Protein AF-A0A6P8GUI3-F1 (afdb_monomer)

Secondary structure (DSSP, 8-state):
-HHHHHHHHHHHHHHHHHHHHHHHHHHTT-HHHHHHHHHHHHHHHHH-GGG-SGGGHHHHHHHHHHHHHHHHHTT-HHHHHHHHHHHHHHHHHHHHHH--SS-PPPHHHHHHHHHHHHHHHHHHHHHHTTHHHHSPP-S--------TTGGGGSPSP-SHHHHHHHHH-SSHHHHHHHHHHHH--TTS-TT-----SSHHHHHHHHHHHHHHHHHHTT-SS-SS----TTS-GGGTTEETT--HHHHHHTT---EEHHHHHHHHHHHHHTT-HHHHHHHHHHHHHHHTT--SHHHHHHHHHHHHHHHHHHHHHHHHHHHHTTSS------S--PPTT-----HHHHHHHHHHHHHHTS-GGGPPPPHHHHHHHHHHHHHHHHHHHHHHHHT-S-TTTSSTT-TTHHHHHHHHHHHHHHHHHTTGGGT-HHHHHHHHHHHHHHHHHHHHHHHHHTS--S-PPP----------------GGGS-HHHHHHHHHHHHHHHHHHHHHHHHHHS-TTTTTSS-HHHHHHHHHTT---PPP---TT----HHHHHHHHHHHHHHHHHHHHHHHHHHHH---THHHHHHHTT-HHHHHHHHHHHHHHHTTT-HHHHHHHHHHHHHHHHHHHHHHHHHHHHHHHHTS-----TT-SSPPPPEEEEE-SS-EEEEPPP-TTGGG-SEEEEEEEE--TT-----TT---SBT-S-EEESSS---EEEBSPPTT-EEEEEEEEE-TTSPBTTSS--PPPPPEESS----HHHHHHHHHHHHHHTT-HHHHHHHHHHHHHHHTPPPPP--SPPPP--PPPTT-SSSS---THHHHHT--

Structure (mmCIF, N/CA/C/O backbone):
data_AF-A0A6P8GUI3-F1
#
_entry.id   AF-A0A6P8GUI3-F1
#
loop_
_atom_site.group_PDB
_atom_site.id
_atom_site.type_symbol
_atom_site.label_atom_id
_atom_site.label_alt_id
_atom_site.label_comp_id
_atom_site.label_asym_id
_atom_site.label_entity_id
_atom_site.label_seq_id
_atom_site.pdbx_PDB_ins_code
_atom_site.Cartn_x
_atom_site.Cartn_y
_atom_site.Cartn_z
_atom_site.occupancy
_atom_site.B_iso_or_equiv
_atom_site.auth_seq_id
_atom_site.auth_comp_id
_atom_site.auth_asym_id
_atom_site.auth_atom_id
_atom_site.pdbx_PDB_model_num
ATOM 1 N N . MET A 1 1 ? -12.860 -18.719 -48.463 1.00 34.12 1 MET A N 1
ATOM 2 C CA . MET A 1 1 ? -12.443 -17.309 -48.632 1.00 34.12 1 MET A CA 1
ATOM 3 C C . MET A 1 1 ? -12.846 -16.399 -47.458 1.00 34.12 1 MET A C 1
ATOM 5 O O . MET A 1 1 ? -11.942 -15.751 -46.951 1.00 34.12 1 MET A O 1
ATOM 9 N N . PRO A 1 2 ? -14.092 -16.369 -46.932 1.00 29.84 2 PRO A N 1
ATOM 10 C CA . PRO A 1 2 ? -14.445 -15.429 -45.850 1.00 29.84 2 PRO A CA 1
ATOM 11 C C . PRO A 1 2 ? -13.884 -15.793 -44.457 1.00 29.84 2 PRO A C 1
ATOM 13 O O . PRO A 1 2 ? -13.547 -14.899 -43.693 1.00 29.84 2 PRO A O 1
ATOM 16 N N . VAL A 1 3 ? -13.691 -17.081 -44.136 1.00 29.86 3 VAL A N 1
ATOM 17 C CA . VAL A 1 3 ? -13.127 -17.521 -42.834 1.00 29.86 3 VAL A CA 1
ATOM 18 C C . VAL A 1 3 ? -11.638 -17.169 -42.692 1.00 29.86 3 VAL A C 1
ATOM 20 O O . VAL A 1 3 ? -11.190 -16.795 -41.615 1.00 29.86 3 VAL A O 1
ATOM 23 N N . ILE A 1 4 ? -10.882 -17.209 -43.794 1.00 37.00 4 ILE A N 1
ATOM 24 C CA . ILE A 1 4 ? -9.458 -16.843 -43.811 1.00 37.00 4 ILE A CA 1
ATOM 25 C C . ILE A 1 4 ? -9.300 -15.326 -43.624 1.00 37.00 4 ILE A C 1
ATOM 27 O O . ILE A 1 4 ? -8.465 -14.904 -42.833 1.00 37.00 4 ILE A O 1
ATOM 31 N N . LEU A 1 5 ? -10.154 -14.507 -44.257 1.00 33.72 5 LEU A N 1
ATOM 32 C CA . LEU A 1 5 ? -10.164 -13.057 -44.028 1.00 33.72 5 LEU A CA 1
ATOM 33 C C . LEU A 1 5 ? -10.534 -12.692 -42.579 1.00 33.72 5 LEU A C 1
ATOM 35 O O . LEU A 1 5 ? -9.898 -11.815 -42.004 1.00 33.72 5 LEU A O 1
ATOM 39 N N . ILE A 1 6 ? -11.510 -13.377 -41.968 1.00 36.88 6 ILE A N 1
ATOM 40 C CA . ILE A 1 6 ? -11.902 -13.126 -40.570 1.00 36.88 6 ILE A CA 1
ATOM 41 C C . ILE A 1 6 ? -10.754 -13.475 -39.608 1.00 36.88 6 ILE A C 1
ATOM 43 O O . ILE A 1 6 ? -10.451 -12.680 -38.722 1.00 36.88 6 ILE A O 1
ATOM 47 N N . CYS A 1 7 ? -10.049 -14.596 -39.811 1.00 38.72 7 CYS A N 1
ATOM 48 C CA . CYS A 1 7 ? -8.864 -14.934 -39.013 1.00 38.72 7 CYS A CA 1
ATOM 49 C C . CYS A 1 7 ? -7.713 -13.929 -39.207 1.00 38.72 7 CYS A C 1
ATOM 51 O O . CYS A 1 7 ? -7.094 -13.535 -38.224 1.00 38.72 7 CYS A O 1
ATOM 53 N N . ILE A 1 8 ? -7.455 -13.459 -40.433 1.00 43.19 8 ILE A N 1
ATOM 54 C CA . ILE A 1 8 ? -6.391 -12.475 -40.716 1.00 43.19 8 ILE A CA 1
ATOM 55 C C . ILE A 1 8 ? -6.656 -11.126 -40.029 1.00 43.19 8 ILE A C 1
ATOM 57 O O . ILE A 1 8 ? -5.706 -10.500 -39.573 1.00 43.19 8 ILE A O 1
ATOM 61 N N . PHE A 1 9 ? -7.915 -10.690 -39.903 1.00 44.66 9 PHE A N 1
ATOM 62 C CA . PHE A 1 9 ? -8.262 -9.457 -39.178 1.00 44.66 9 PHE A CA 1
ATOM 63 C C . PHE A 1 9 ? -8.326 -9.641 -37.654 1.00 44.66 9 PHE A C 1
ATOM 65 O O . PHE A 1 9 ? -7.971 -8.726 -36.912 1.00 44.66 9 PHE A O 1
ATOM 72 N N . CYS A 1 10 ? -8.744 -10.814 -37.169 1.00 50.56 10 CYS A N 1
ATOM 73 C CA . CYS A 1 10 ? -8.847 -11.078 -35.731 1.00 50.56 10 CYS A CA 1
ATOM 74 C C . CYS A 1 10 ? -7.489 -11.343 -35.069 1.00 50.56 10 CYS A C 1
ATOM 76 O O . CYS A 1 10 ? -7.341 -11.066 -33.884 1.00 50.56 10 CYS A O 1
ATOM 78 N N . LEU A 1 11 ? -6.497 -11.870 -35.797 1.00 58.78 11 LEU A N 1
ATOM 79 C CA . LEU A 1 11 ? -5.192 -12.234 -35.230 1.00 58.78 11 LEU A CA 1
ATOM 80 C C . LEU A 1 11 ? -4.348 -11.024 -34.773 1.00 58.78 11 LEU A C 1
ATOM 82 O O . LEU A 1 11 ? -3.866 -11.061 -33.642 1.00 58.78 11 LEU A O 1
ATOM 86 N N . PRO A 1 12 ? -4.194 -9.931 -35.553 1.00 59.84 12 PRO A N 1
ATOM 87 C CA . PRO A 1 12 ? -3.512 -8.722 -35.088 1.00 59.84 12 PRO A CA 1
ATOM 88 C C . PRO A 1 12 ? -4.218 -8.097 -33.883 1.00 59.84 12 PRO A C 1
ATOM 90 O O . PRO A 1 12 ? -3.569 -7.790 -32.885 1.00 59.84 12 PRO A O 1
ATOM 93 N N . LEU A 1 13 ? -5.552 -7.995 -33.936 1.00 63.50 13 LEU A N 1
ATOM 94 C CA . LEU A 1 13 ? -6.360 -7.449 -32.843 1.00 63.50 13 LEU A CA 1
ATOM 95 C C . LEU A 1 13 ? -6.256 -8.317 -31.578 1.00 63.50 13 LEU A C 1
ATOM 97 O O . LEU A 1 13 ? -6.053 -7.806 -30.484 1.00 63.50 13 LEU A O 1
ATOM 101 N N . GLY A 1 14 ? -6.310 -9.641 -31.734 1.00 69.62 14 GLY A N 1
ATOM 102 C CA . GLY A 1 14 ? -6.115 -10.603 -30.651 1.00 69.62 14 GLY A CA 1
ATOM 103 C C . GLY A 1 14 ? -4.716 -10.527 -30.040 1.00 69.62 14 GLY A C 1
ATOM 104 O O . GLY A 1 14 ? -4.586 -10.583 -28.822 1.00 69.62 14 GLY A O 1
ATOM 105 N N . SER A 1 15 ? -3.674 -10.332 -30.857 1.00 76.50 15 SER A N 1
ATOM 106 C CA . SER A 1 15 ? -2.302 -10.163 -30.361 1.00 76.50 15 SER A CA 1
ATOM 107 C C . SER A 1 15 ? -2.114 -8.878 -29.547 1.00 76.50 15 SER A C 1
ATOM 109 O O . SER A 1 15 ? -1.335 -8.890 -28.599 1.00 76.50 15 SER A O 1
ATOM 111 N N . LEU A 1 16 ? -2.857 -7.807 -29.862 1.00 78.69 16 LEU A N 1
ATOM 112 C CA . LEU A 1 16 ? -2.872 -6.566 -29.077 1.00 78.69 16 LEU A CA 1
ATOM 113 C C . LEU A 1 16 ? -3.494 -6.798 -27.698 1.00 78.69 16 LEU A C 1
ATOM 115 O O . LEU A 1 16 ? -2.853 -6.508 -26.696 1.00 78.69 16 LEU A O 1
ATOM 119 N N . TYR A 1 17 ? -4.674 -7.425 -27.630 1.00 77.31 17 TYR A N 1
ATOM 120 C CA . TYR A 1 17 ? -5.304 -7.749 -26.343 1.00 77.31 17 TYR A CA 1
ATOM 121 C C . TYR A 1 17 ? -4.449 -8.688 -25.488 1.00 77.31 17 TYR A C 1
ATOM 123 O O . TYR A 1 17 ? -4.326 -8.484 -24.281 1.00 77.31 17 TYR A O 1
ATOM 131 N N . ILE A 1 18 ? -3.840 -9.706 -26.107 1.00 79.62 18 ILE A N 1
ATOM 132 C CA . ILE A 1 18 ? -2.907 -10.599 -25.412 1.00 79.62 18 ILE A CA 1
ATOM 133 C C . ILE A 1 18 ? -1.728 -9.794 -24.874 1.00 79.62 18 ILE A C 1
ATOM 135 O O . ILE A 1 18 ? -1.390 -9.939 -23.705 1.00 79.62 18 ILE A O 1
ATOM 139 N N . TYR A 1 19 ? -1.131 -8.923 -25.689 1.00 82.88 19 TYR A N 1
ATOM 140 C CA . TYR A 1 19 ? -0.026 -8.083 -25.250 1.00 82.88 19 TYR A CA 1
ATOM 141 C C . TYR A 1 19 ? -0.420 -7.143 -24.109 1.00 82.88 19 TYR A C 1
ATOM 143 O O . TYR A 1 19 ? 0.344 -7.041 -23.161 1.00 82.88 19 TYR A O 1
ATOM 151 N N . ASP A 1 20 ? -1.589 -6.507 -24.143 1.00 77.94 20 ASP A N 1
ATOM 152 C CA . ASP A 1 20 ? -2.027 -5.589 -23.084 1.00 77.94 20 ASP A CA 1
ATOM 153 C C . ASP A 1 20 ? -2.212 -6.314 -21.744 1.00 77.94 20 ASP A C 1
ATOM 155 O O . ASP A 1 20 ? -1.742 -5.849 -20.701 1.00 77.94 20 ASP A O 1
ATOM 159 N N . ILE A 1 21 ? -2.816 -7.506 -21.773 1.00 77.94 21 ILE A N 1
ATOM 160 C CA . ILE A 1 21 ? -2.949 -8.369 -20.592 1.00 77.94 21 ILE A CA 1
ATOM 161 C C . ILE A 1 21 ? -1.566 -8.832 -20.118 1.00 77.94 21 ILE A C 1
ATOM 163 O O . ILE A 1 21 ? -1.252 -8.744 -18.931 1.00 77.94 21 ILE A O 1
ATOM 167 N N . CYS A 1 22 ? -0.712 -9.298 -21.030 1.00 82.00 22 CYS A N 1
ATOM 168 C CA . CYS A 1 22 ? 0.643 -9.740 -20.711 1.00 82.00 22 CYS A CA 1
ATOM 169 C C . CYS A 1 22 ? 1.505 -8.602 -20.162 1.00 82.00 22 CYS A C 1
ATOM 171 O O . CYS A 1 22 ? 2.249 -8.821 -19.215 1.00 82.00 22 CYS A O 1
ATOM 173 N N . ARG A 1 23 ? 1.377 -7.384 -20.689 1.00 80.12 23 ARG A N 1
ATOM 174 C CA . ARG A 1 23 ? 2.069 -6.184 -20.212 1.00 80.12 23 ARG A CA 1
ATOM 175 C C . ARG A 1 23 ? 1.653 -5.858 -18.785 1.00 80.12 23 ARG A C 1
ATOM 177 O O . ARG A 1 23 ? 2.516 -5.567 -17.960 1.00 80.12 23 ARG A O 1
ATOM 184 N N . TYR A 1 24 ? 0.359 -5.957 -18.477 1.00 76.19 24 TYR A N 1
ATOM 185 C CA . TYR A 1 24 ? -0.118 -5.836 -17.104 1.00 76.19 24 TYR A CA 1
ATOM 186 C C . TYR A 1 24 ? 0.494 -6.925 -16.208 1.00 76.19 24 TYR A C 1
ATOM 188 O O . TYR A 1 24 ? 1.074 -6.612 -15.171 1.00 76.19 24 TYR A O 1
ATOM 196 N N . LEU A 1 25 ? 0.476 -8.193 -16.632 1.00 73.62 25 LEU A N 1
ATOM 197 C CA . LEU A 1 25 ? 1.086 -9.292 -15.871 1.00 73.62 25 LEU A CA 1
ATOM 198 C C . LEU A 1 25 ? 2.596 -9.101 -15.644 1.00 73.62 25 LEU A C 1
ATOM 200 O O . LEU A 1 25 ? 3.072 -9.346 -14.536 1.00 73.62 25 LEU A O 1
ATOM 204 N N . MET A 1 26 ? 3.333 -8.628 -16.652 1.00 75.50 26 MET A N 1
ATOM 205 C CA . MET A 1 26 ? 4.756 -8.288 -16.547 1.00 75.50 26 MET A CA 1
ATOM 206 C C . MET A 1 26 ? 4.983 -7.145 -15.551 1.00 75.50 26 MET A C 1
ATOM 208 O O . MET A 1 26 ? 5.875 -7.233 -14.713 1.00 75.50 26 MET A O 1
ATOM 212 N N . SER A 1 27 ? 4.130 -6.112 -15.565 1.00 70.06 27 SER A N 1
ATOM 213 C CA . SER A 1 27 ? 4.221 -4.993 -14.613 1.00 70.06 27 SER A CA 1
ATOM 214 C C . SER A 1 27 ? 3.974 -5.401 -13.155 1.00 70.06 27 SER A C 1
ATOM 216 O O . SER A 1 27 ? 4.507 -4.775 -12.248 1.00 70.06 27 SER A O 1
ATOM 218 N N . VAL A 1 28 ? 3.233 -6.491 -12.922 1.00 69.25 28 VAL A N 1
ATOM 219 C CA . VAL A 1 28 ? 2.967 -7.061 -11.585 1.00 69.25 28 VAL A CA 1
ATOM 220 C C . VAL A 1 28 ? 3.970 -8.187 -11.244 1.00 69.25 28 VAL A C 1
ATOM 222 O O . VAL A 1 28 ? 3.738 -9.001 -10.351 1.00 69.25 28 VAL A O 1
ATOM 225 N N . SER A 1 29 ? 5.090 -8.276 -11.972 1.00 71.56 29 SER A N 1
ATOM 226 C CA . SER A 1 29 ? 6.142 -9.292 -11.789 1.00 71.56 29 SER A CA 1
ATOM 227 C C . SER A 1 29 ? 5.662 -10.747 -11.949 1.00 71.56 29 SER A C 1
ATOM 229 O O . SER A 1 29 ? 6.259 -11.674 -11.401 1.00 71.56 29 SER A O 1
ATOM 231 N N . ARG A 1 30 ? 4.588 -10.986 -12.718 1.00 73.56 30 ARG A N 1
ATOM 232 C CA . ARG A 1 30 ? 4.050 -12.325 -13.048 1.00 73.56 30 ARG A CA 1
ATOM 233 C C . ARG A 1 30 ? 4.426 -12.767 -14.464 1.00 73.56 30 ARG A C 1
ATOM 235 O O . ARG A 1 30 ? 3.634 -13.376 -15.184 1.00 73.56 30 ARG A O 1
ATOM 242 N N . SER A 1 31 ? 5.654 -12.479 -14.869 1.00 78.31 31 SER A N 1
ATOM 243 C CA . SER A 1 31 ? 6.133 -12.643 -16.246 1.00 78.31 31 SER A CA 1
ATOM 244 C C . SER A 1 31 ? 6.213 -14.098 -16.711 1.00 78.31 31 SER A C 1
ATOM 246 O O . SER A 1 31 ? 6.094 -14.371 -17.903 1.00 78.31 31 SER A O 1
ATOM 248 N N . SER A 1 32 ? 6.318 -15.052 -15.780 1.00 79.38 32 SER A N 1
ATOM 249 C CA . SER A 1 32 ? 6.233 -16.487 -16.082 1.00 79.38 32 SER A CA 1
ATOM 250 C C . SER A 1 32 ? 4.872 -16.889 -16.656 1.00 79.38 32 SER A C 1
ATOM 252 O O . SER A 1 32 ? 4.817 -17.716 -17.559 1.00 79.38 32 SER A O 1
ATOM 254 N N . GLN A 1 33 ? 3.783 -16.268 -16.186 1.00 80.31 33 GLN A N 1
ATOM 255 C CA . GLN A 1 33 ? 2.430 -16.520 -16.689 1.00 80.31 33 GLN A CA 1
ATOM 256 C C . GLN A 1 33 ? 2.210 -15.867 -18.058 1.00 80.31 33 GLN A C 1
ATOM 258 O O . GLN A 1 33 ? 1.484 -16.408 -18.880 1.00 80.31 33 GLN A O 1
ATOM 263 N N . ALA A 1 34 ? 2.849 -14.723 -18.322 1.00 84.81 34 ALA A N 1
ATOM 264 C CA . ALA A 1 34 ? 2.735 -14.011 -19.596 1.00 84.81 34 ALA A CA 1
ATOM 265 C C . ALA A 1 34 ? 3.495 -14.697 -20.749 1.00 84.81 34 ALA A C 1
ATOM 267 O O . ALA A 1 34 ? 3.099 -14.571 -21.909 1.00 84.81 34 ALA A O 1
ATOM 268 N N . LEU A 1 35 ? 4.572 -15.425 -20.435 1.00 86.62 35 LEU A N 1
ATOM 269 C CA . LEU A 1 35 ? 5.514 -15.972 -21.411 1.00 86.62 35 LEU A CA 1
ATOM 270 C C . LEU A 1 35 ? 4.851 -16.885 -22.456 1.00 86.62 35 LEU A C 1
ATOM 272 O O . LEU A 1 35 ? 5.095 -16.719 -23.652 1.00 86.62 35 LEU A O 1
ATOM 276 N N . GLU A 1 36 ? 4.003 -17.824 -22.030 1.00 83.69 36 GLU A N 1
ATOM 277 C CA . GLU A 1 36 ? 3.350 -18.779 -22.939 1.00 83.69 36 GLU A CA 1
ATOM 278 C C . GLU A 1 36 ? 2.434 -18.076 -23.949 1.00 83.69 36 GLU A C 1
ATOM 280 O O . GLU A 1 36 ? 2.455 -18.389 -25.143 1.00 83.69 36 GLU A O 1
ATOM 285 N N . PHE A 1 37 ? 1.682 -17.071 -23.494 1.00 84.62 37 PHE A N 1
ATOM 286 C CA . PHE A 1 37 ? 0.773 -16.301 -24.342 1.00 84.62 37 PHE A CA 1
ATOM 287 C C . PHE A 1 37 ? 1.527 -15.424 -25.348 1.00 84.62 37 PHE A C 1
ATOM 289 O O . PHE A 1 37 ? 1.141 -15.354 -26.517 1.00 84.62 37 PHE A O 1
ATOM 296 N N . LEU A 1 38 ? 2.632 -14.799 -24.930 1.00 86.94 38 LEU A N 1
ATOM 297 C CA . LEU A 1 38 ? 3.477 -13.996 -25.817 1.00 86.94 38 LEU A CA 1
ATOM 298 C C . LEU A 1 38 ? 4.179 -14.858 -26.875 1.00 86.94 38 LEU A C 1
ATOM 300 O O . LEU A 1 38 ? 4.236 -14.471 -28.045 1.00 86.94 38 LEU A O 1
ATOM 304 N N . LEU A 1 39 ? 4.668 -16.045 -26.500 1.00 86.50 39 LEU A N 1
ATOM 305 C CA . LEU A 1 39 ? 5.239 -17.010 -27.444 1.00 86.50 39 LEU A CA 1
ATOM 306 C C . LEU A 1 39 ? 4.198 -17.465 -28.467 1.00 86.50 39 LEU A C 1
ATOM 308 O O . LEU A 1 39 ? 4.486 -17.487 -29.665 1.00 86.50 39 LEU A O 1
ATOM 312 N N . TRP A 1 40 ? 2.983 -17.775 -28.013 1.00 84.62 40 TRP A N 1
ATOM 313 C CA . TRP A 1 40 ? 1.881 -18.136 -28.898 1.00 84.62 40 TRP A CA 1
ATOM 314 C C . TRP A 1 40 ? 1.548 -17.008 -29.883 1.00 84.62 40 TRP A C 1
ATOM 316 O O . TRP A 1 40 ? 1.440 -17.258 -31.086 1.00 84.62 40 TRP A O 1
ATOM 326 N N . ALA A 1 41 ? 1.473 -15.759 -29.409 1.00 84.25 41 ALA A N 1
ATOM 327 C CA . ALA A 1 41 ? 1.239 -14.592 -30.260 1.00 84.25 41 ALA A CA 1
ATOM 328 C C . ALA A 1 41 ? 2.352 -14.412 -31.310 1.00 84.25 41 ALA A C 1
ATOM 330 O O . ALA A 1 41 ? 2.057 -14.184 -32.485 1.00 84.25 41 ALA A O 1
ATOM 331 N N . CYS A 1 42 ? 3.620 -14.593 -30.922 1.00 86.75 42 CYS A N 1
ATOM 332 C CA . CYS A 1 42 ? 4.754 -14.565 -31.848 1.00 86.75 42 CYS A CA 1
ATOM 333 C C . CYS A 1 42 ? 4.617 -15.635 -32.941 1.00 86.75 42 CYS A C 1
ATOM 335 O O . CYS A 1 42 ? 4.726 -15.322 -34.125 1.00 86.75 42 CYS A O 1
ATOM 337 N N . VAL A 1 43 ? 4.331 -16.885 -32.565 1.00 85.69 43 VAL A N 1
ATOM 338 C CA . VAL A 1 43 ? 4.179 -18.001 -33.516 1.00 85.69 43 VAL A CA 1
ATOM 339 C C . VAL A 1 43 ? 3.012 -17.761 -34.478 1.00 85.69 43 VAL A C 1
ATOM 341 O O . VAL A 1 43 ? 3.136 -18.025 -35.675 1.00 85.69 43 VAL A O 1
ATOM 344 N N . CYS A 1 44 ? 1.892 -17.218 -34.000 1.00 80.38 44 CYS A N 1
ATOM 345 C CA . CYS A 1 44 ? 0.737 -16.914 -34.848 1.00 80.38 44 CYS A CA 1
ATOM 346 C C . CYS A 1 44 ? 1.051 -15.854 -35.916 1.00 80.38 44 CYS A C 1
ATOM 348 O O . CYS A 1 44 ? 0.627 -15.989 -37.063 1.00 80.38 44 CYS A O 1
ATOM 350 N N . LEU A 1 45 ? 1.819 -14.816 -35.565 1.00 81.12 45 LEU A N 1
ATOM 351 C CA . LEU A 1 45 ? 2.240 -13.788 -36.524 1.00 81.12 45 LEU A CA 1
ATOM 352 C C . LEU A 1 45 ? 3.302 -14.301 -37.505 1.00 81.12 45 LEU A C 1
ATOM 354 O O . LEU A 1 45 ? 3.322 -13.880 -38.656 1.00 81.12 45 LEU A O 1
ATOM 358 N N . GLU A 1 46 ? 4.169 -15.217 -37.072 1.00 84.06 46 GLU A N 1
ATOM 359 C CA . GLU A 1 46 ? 5.206 -15.825 -37.916 1.00 84.06 46 GLU A CA 1
ATOM 360 C C . GLU A 1 46 ? 4.653 -16.843 -38.921 1.00 84.06 46 GLU A C 1
ATOM 362 O O . GLU A 1 46 ? 5.191 -16.989 -40.013 1.00 84.06 46 GLU A O 1
ATOM 367 N N . THR A 1 47 ? 3.602 -17.574 -38.553 1.00 81.00 47 THR A N 1
ATOM 368 C CA . THR A 1 47 ? 3.015 -18.637 -39.391 1.00 81.00 47 THR A CA 1
ATOM 369 C C . THR A 1 47 ? 1.998 -18.110 -40.404 1.00 81.00 47 THR A C 1
ATOM 371 O O . THR A 1 47 ? 1.653 -18.804 -41.361 1.00 81.00 47 THR A O 1
ATOM 374 N N . SER A 1 48 ? 1.531 -16.872 -40.231 1.00 79.06 48 SER A N 1
ATOM 375 C CA . SER A 1 48 ? 0.568 -16.227 -41.119 1.00 79.06 48 SER A CA 1
ATOM 376 C C . SER A 1 48 ? 1.281 -15.413 -42.201 1.00 79.06 48 SER A C 1
ATOM 378 O O . SER A 1 48 ? 1.752 -14.306 -41.949 1.00 79.06 48 SER A O 1
ATOM 380 N N . ILE A 1 49 ? 1.316 -15.937 -43.433 1.00 76.62 49 ILE A N 1
ATOM 381 C CA . ILE A 1 49 ? 1.963 -15.293 -44.596 1.00 76.62 49 ILE A CA 1
ATOM 382 C C . ILE A 1 49 ? 1.539 -13.816 -44.779 1.00 76.62 49 ILE A C 1
ATOM 384 O O . ILE A 1 49 ? 2.421 -12.976 -44.948 1.00 76.62 49 ILE A O 1
ATOM 388 N N . PRO A 1 50 ? 0.246 -13.435 -44.677 1.00 72.44 50 PRO A N 1
ATOM 389 C CA . PRO A 1 50 ? -0.170 -12.033 -44.816 1.00 72.44 50 PRO A CA 1
ATOM 390 C C . PRO A 1 50 ? 0.381 -11.095 -43.731 1.00 72.44 50 PRO A C 1
ATOM 392 O O . PRO A 1 50 ? 0.498 -9.893 -43.957 1.00 72.44 50 PRO A O 1
ATOM 395 N N . LEU A 1 51 ? 0.704 -11.632 -42.551 1.00 74.75 51 LEU A N 1
ATOM 396 C CA . LEU A 1 51 ? 1.212 -10.877 -41.400 1.00 74.75 51 LEU A CA 1
ATOM 397 C C . LEU A 1 51 ? 2.748 -10.885 -41.328 1.00 74.75 51 LEU A C 1
ATOM 399 O O . LEU A 1 51 ? 3.332 -10.196 -40.493 1.00 74.75 51 LEU A O 1
ATOM 403 N N . LEU A 1 52 ? 3.406 -11.616 -42.235 1.00 79.12 52 LEU A N 1
ATOM 404 C CA . LEU A 1 52 ? 4.862 -11.682 -42.342 1.00 79.12 52 LEU A CA 1
ATOM 405 C C . LEU A 1 52 ? 5.473 -10.447 -43.039 1.00 79.12 52 LEU A C 1
ATOM 407 O O . LEU A 1 52 ? 6.690 -10.296 -43.032 1.00 79.12 52 LEU A O 1
ATOM 411 N N . SER A 1 53 ? 4.640 -9.542 -43.562 1.00 81.50 53 SER A N 1
ATOM 412 C CA . SER A 1 53 ? 5.020 -8.268 -44.198 1.00 81.50 53 SER A CA 1
ATOM 413 C C . SER A 1 53 ? 5.804 -7.309 -43.264 1.00 81.50 53 SER A C 1
ATOM 415 O O . SER A 1 53 ? 5.614 -7.353 -42.036 1.00 81.50 53 SER A O 1
ATOM 417 N N . PRO A 1 54 ? 6.624 -6.377 -43.801 1.00 81.94 54 PRO A N 1
ATOM 418 C CA . PRO A 1 54 ? 7.372 -5.371 -43.028 1.00 81.94 54 PRO A CA 1
ATOM 419 C C . PRO A 1 54 ? 6.471 -4.436 -42.250 1.00 81.94 54 PRO A C 1
ATOM 421 O O . PRO A 1 54 ? 6.823 -3.978 -41.168 1.00 81.94 54 PRO A O 1
ATOM 424 N N . ARG A 1 55 ? 5.253 -4.218 -42.753 1.00 82.06 55 ARG A N 1
ATOM 425 C CA . ARG A 1 55 ? 4.250 -3.352 -42.125 1.00 82.06 55 ARG A CA 1
ATOM 426 C C . ARG A 1 55 ? 3.912 -3.788 -40.699 1.00 82.06 55 ARG A C 1
ATOM 428 O O . ARG A 1 55 ? 3.558 -2.959 -39.870 1.00 82.06 55 ARG A O 1
ATOM 435 N N . PHE A 1 56 ? 4.051 -5.080 -40.394 1.00 83.56 56 PHE A N 1
ATOM 436 C CA . PHE A 1 56 ? 3.838 -5.637 -39.054 1.00 83.56 56 PHE A CA 1
ATOM 437 C C . PHE A 1 56 ? 5.146 -5.917 -38.303 1.00 83.56 56 PHE A C 1
ATOM 439 O O . PHE A 1 56 ? 5.122 -6.468 -37.203 1.00 83.56 56 PHE A O 1
ATOM 446 N N . LEU A 1 57 ? 6.305 -5.576 -38.872 1.00 87.75 57 LEU A N 1
ATOM 447 C CA . LEU A 1 57 ? 7.614 -5.869 -38.292 1.00 87.75 57 LEU A CA 1
ATOM 448 C C . LEU A 1 57 ? 7.859 -5.101 -36.989 1.00 87.75 57 LEU A C 1
ATOM 450 O O . LEU A 1 57 ? 8.359 -5.693 -36.036 1.00 87.75 57 LEU A O 1
ATOM 454 N N . ALA A 1 58 ? 7.440 -3.835 -36.907 1.00 86.38 58 ALA A N 1
ATOM 455 C CA . ALA A 1 58 ? 7.534 -3.036 -35.681 1.00 86.38 58 ALA A CA 1
ATOM 456 C C . ALA A 1 58 ? 6.715 -3.638 -34.518 1.00 86.38 58 ALA A C 1
ATOM 458 O O . ALA A 1 58 ? 7.145 -3.644 -33.361 1.00 86.38 58 ALA A O 1
ATOM 459 N N . TRP A 1 59 ? 5.545 -4.212 -34.822 1.00 89.06 59 TRP A N 1
ATOM 460 C CA . TRP A 1 59 ? 4.730 -4.914 -33.828 1.00 89.06 59 TRP A CA 1
ATOM 461 C C . TRP A 1 59 ? 5.342 -6.265 -33.437 1.00 89.06 59 TRP A C 1
ATOM 463 O O . TRP A 1 59 ? 5.486 -6.566 -32.252 1.00 89.06 59 TRP A O 1
ATOM 473 N N . ARG A 1 60 ? 5.794 -7.054 -34.423 1.00 90.19 60 ARG A N 1
ATOM 474 C CA . ARG A 1 60 ? 6.478 -8.336 -34.182 1.00 90.19 60 ARG A CA 1
ATOM 475 C C . ARG A 1 60 ? 7.741 -8.167 -33.340 1.00 90.19 60 ARG A C 1
ATOM 477 O O . ARG A 1 60 ? 7.944 -8.939 -32.410 1.00 90.19 60 ARG A O 1
ATOM 484 N N . SER A 1 61 ? 8.563 -7.154 -33.617 1.00 91.31 61 SER A N 1
ATOM 485 C CA . SER A 1 61 ? 9.774 -6.875 -32.835 1.00 91.31 61 SER A CA 1
ATOM 486 C C . SER A 1 61 ? 9.448 -6.503 -31.388 1.00 91.31 61 SER A C 1
ATOM 488 O O . SER A 1 61 ? 10.133 -6.955 -30.476 1.00 91.31 61 SER A O 1
ATOM 490 N N . THR A 1 62 ? 8.354 -5.772 -31.159 1.00 91.62 62 THR A N 1
ATOM 491 C CA . THR A 1 62 ? 7.861 -5.443 -29.813 1.00 91.62 62 THR A CA 1
ATOM 492 C C . THR A 1 62 ? 7.441 -6.698 -29.039 1.00 91.62 62 THR A C 1
ATOM 494 O O . THR A 1 62 ? 7.830 -6.860 -27.882 1.00 91.62 62 THR A O 1
ATOM 497 N N . LEU A 1 63 ? 6.730 -7.631 -29.682 1.00 90.88 63 LEU A N 1
ATOM 498 C CA . LEU A 1 63 ? 6.385 -8.923 -29.078 1.00 90.88 63 LEU A CA 1
ATOM 499 C C . LEU A 1 63 ? 7.625 -9.781 -28.795 1.00 90.88 63 LEU A C 1
ATOM 501 O O . LEU A 1 63 ? 7.728 -10.371 -27.720 1.00 90.88 63 LEU A O 1
ATOM 505 N N . TYR A 1 64 ? 8.595 -9.811 -29.712 1.00 94.25 64 TYR A N 1
ATOM 506 C CA . TYR A 1 64 ? 9.847 -10.531 -29.487 1.00 94.25 64 TYR A CA 1
ATOM 507 C C . TYR A 1 64 ? 10.626 -9.972 -28.290 1.00 94.25 64 TYR A C 1
ATOM 509 O O . TYR A 1 64 ? 11.108 -10.746 -27.465 1.00 94.25 64 TYR A O 1
ATOM 517 N N . CYS A 1 65 ? 10.715 -8.646 -28.157 1.00 92.19 65 CYS A N 1
ATOM 518 C CA . CYS A 1 65 ? 11.337 -8.005 -27.000 1.00 92.19 65 CYS A CA 1
ATOM 519 C C . CYS A 1 65 ? 10.604 -8.330 -25.695 1.00 92.19 65 CYS A C 1
ATOM 521 O O . CYS A 1 65 ? 11.262 -8.604 -24.695 1.00 92.19 65 CYS A O 1
ATOM 523 N N . ALA A 1 66 ? 9.268 -8.368 -25.701 1.00 90.56 66 ALA A N 1
ATOM 524 C CA . ALA A 1 66 ? 8.488 -8.744 -24.522 1.00 90.56 66 ALA A CA 1
ATOM 525 C C . ALA A 1 66 ? 8.792 -10.182 -24.065 1.00 90.56 66 ALA A C 1
ATOM 527 O O . ALA A 1 66 ? 9.014 -10.414 -22.879 1.00 90.56 66 ALA A O 1
ATOM 528 N N . VAL A 1 67 ? 8.903 -11.131 -25.003 1.00 92.56 67 VAL A N 1
ATOM 529 C CA . VAL A 1 67 ? 9.328 -12.512 -24.707 1.00 92.56 67 VAL A CA 1
ATOM 530 C C . VAL A 1 67 ? 10.736 -12.544 -24.100 1.00 92.56 67 VAL A C 1
ATOM 532 O O . VAL A 1 67 ? 10.950 -13.210 -23.086 1.00 92.56 67 VAL A O 1
ATOM 535 N N . CYS A 1 68 ? 11.697 -11.819 -24.685 1.00 91.81 68 CYS A N 1
ATOM 536 C CA . CYS A 1 68 ? 13.056 -11.719 -24.139 1.00 91.81 68 CYS A CA 1
ATOM 537 C C . CYS A 1 68 ? 13.053 -11.170 -22.709 1.00 91.81 68 CYS A C 1
ATOM 539 O O . CYS A 1 68 ? 13.735 -11.715 -21.844 1.00 91.81 68 CYS A O 1
ATOM 541 N N . GLN A 1 69 ? 12.260 -10.131 -22.451 1.00 89.06 69 GLN A N 1
ATOM 542 C CA . GLN A 1 69 ? 12.144 -9.516 -21.134 1.00 89.06 69 GLN A CA 1
ATOM 543 C C . GLN A 1 69 ? 11.551 -10.486 -20.102 1.00 89.06 69 GLN A C 1
ATOM 545 O O . GLN A 1 69 ? 12.102 -10.608 -19.011 1.00 89.06 69 GLN A O 1
ATOM 550 N N . CYS A 1 70 ? 10.520 -11.261 -20.461 1.00 88.44 70 CYS A N 1
ATOM 551 C CA . CYS A 1 70 ? 9.996 -12.319 -19.592 1.00 88.44 70 CYS A CA 1
ATOM 552 C C . CYS A 1 70 ? 11.056 -13.380 -19.258 1.00 88.44 70 CYS A C 1
ATOM 554 O O . CYS A 1 70 ? 11.142 -13.819 -18.112 1.00 88.44 70 CYS A O 1
ATOM 556 N N . TYR A 1 71 ? 11.886 -13.785 -20.228 1.00 89.25 71 TYR A N 1
ATOM 557 C CA . TYR A 1 71 ? 12.991 -14.712 -19.966 1.00 89.25 71 TYR A CA 1
ATOM 558 C C . TYR A 1 71 ? 14.061 -14.109 -19.050 1.00 89.25 71 TYR A C 1
ATOM 560 O O . TYR A 1 71 ? 14.587 -14.819 -18.194 1.00 89.25 71 TYR A O 1
ATOM 568 N N . TYR A 1 72 ? 14.385 -12.822 -19.204 1.00 87.00 72 TYR A N 1
ATOM 569 C CA . TYR A 1 72 ? 15.323 -12.134 -18.316 1.00 87.00 72 TYR A CA 1
ATOM 570 C C . TYR A 1 72 ? 14.790 -12.032 -16.884 1.00 87.00 72 TYR A C 1
ATOM 572 O O . TYR A 1 72 ? 15.517 -12.349 -15.945 1.00 87.00 72 TYR A O 1
ATOM 580 N N . GLU A 1 73 ? 13.514 -11.691 -16.716 1.00 83.75 73 GLU A N 1
ATOM 581 C CA . GLU A 1 73 ? 12.842 -11.634 -15.411 1.00 83.75 73 GLU A CA 1
ATOM 582 C C . GLU A 1 73 ? 12.740 -13.009 -14.741 1.00 83.75 73 GLU A C 1
ATOM 584 O O . GLU A 1 73 ? 12.874 -13.123 -13.525 1.00 83.75 73 GLU A O 1
ATOM 589 N N . ALA A 1 74 ? 12.597 -14.076 -15.531 1.00 82.81 74 ALA A N 1
ATOM 590 C CA . ALA A 1 74 ? 12.636 -15.459 -15.060 1.00 82.81 74 ALA A CA 1
ATOM 591 C C . ALA A 1 74 ? 14.063 -16.003 -14.822 1.00 82.81 74 ALA A C 1
ATOM 593 O O . ALA A 1 74 ? 14.229 -17.211 -14.655 1.00 82.81 74 ALA A O 1
ATOM 594 N N . GLN A 1 75 ? 15.101 -15.153 -14.840 1.00 81.62 75 GLN A N 1
ATOM 595 C CA . GLN A 1 75 ? 16.518 -15.535 -14.695 1.00 81.62 75 GLN A CA 1
ATOM 596 C C . GLN A 1 75 ? 17.016 -16.542 -15.758 1.00 81.62 75 GLN A C 1
ATOM 598 O O . GLN A 1 75 ? 18.049 -17.193 -15.604 1.00 81.62 75 GLN A O 1
ATOM 603 N N . ALA A 1 76 ? 16.325 -16.641 -16.895 1.00 85.12 76 ALA A N 1
ATOM 604 C CA . ALA A 1 76 ? 16.609 -17.563 -17.992 1.00 85.12 76 ALA A CA 1
ATOM 605 C C . ALA A 1 76 ? 17.326 -16.865 -19.166 1.00 85.12 76 ALA A C 1
ATOM 607 O O . ALA A 1 76 ? 16.972 -17.048 -20.331 1.00 85.12 76 ALA A O 1
ATOM 608 N N . GLY A 1 77 ? 18.370 -16.077 -18.880 1.00 84.38 77 GLY A N 1
ATOM 609 C CA . GLY A 1 77 ? 19.025 -15.205 -19.870 1.00 84.38 77 GLY A CA 1
ATOM 610 C C . GLY A 1 77 ? 19.589 -15.913 -21.114 1.00 84.38 77 GLY A C 1
ATOM 611 O O . GLY A 1 77 ? 19.639 -15.318 -22.187 1.00 84.38 77 GLY A O 1
ATOM 612 N N . VAL A 1 78 ? 19.975 -17.192 -21.015 1.00 88.56 78 VAL A N 1
ATOM 613 C CA . VAL A 1 78 ? 20.416 -17.989 -22.181 1.00 88.56 78 VAL A CA 1
ATOM 614 C C . VAL A 1 78 ? 19.282 -18.137 -23.198 1.00 88.56 78 VAL A C 1
ATOM 616 O O . VAL A 1 78 ? 19.496 -17.970 -24.397 1.00 88.56 78 VAL A O 1
ATOM 619 N N . HIS A 1 79 ? 18.067 -18.413 -22.718 1.00 89.81 79 HIS A N 1
ATOM 620 C CA . HIS A 1 79 ? 16.887 -18.569 -23.566 1.00 89.81 79 HIS A CA 1
ATOM 621 C C . HIS A 1 79 ? 16.503 -17.239 -24.219 1.00 89.81 79 HIS A C 1
ATOM 623 O O . HIS A 1 79 ? 16.178 -17.230 -25.405 1.00 89.81 79 HIS A O 1
ATOM 629 N N . ALA A 1 80 ? 16.630 -16.123 -23.490 1.00 90.31 80 ALA A N 1
ATOM 630 C CA . ALA A 1 80 ? 16.419 -14.784 -24.038 1.00 90.31 80 ALA A CA 1
ATOM 631 C C . ALA A 1 80 ? 17.369 -14.494 -25.214 1.00 90.31 80 ALA A C 1
ATOM 633 O O . ALA A 1 80 ? 16.921 -14.095 -26.287 1.00 90.31 80 ALA A O 1
ATOM 634 N N . GLU A 1 81 ? 18.671 -14.754 -25.054 1.00 91.62 81 GLU A N 1
ATOM 635 C CA . GLU A 1 81 ? 19.670 -14.518 -26.104 1.00 91.62 81 GLU A CA 1
ATOM 636 C C . GLU A 1 81 ? 19.458 -15.420 -27.327 1.00 91.62 81 GLU A C 1
ATOM 638 O O . GLU A 1 81 ? 19.508 -14.947 -28.464 1.00 91.62 81 GLU A O 1
ATOM 643 N N . VAL A 1 82 ? 19.195 -16.715 -27.113 1.00 93.19 82 VAL A N 1
ATOM 644 C CA . VAL A 1 82 ? 18.910 -17.664 -28.202 1.00 93.19 82 VAL A CA 1
ATOM 645 C C . VAL A 1 82 ? 17.660 -17.235 -28.969 1.00 93.19 82 VAL A C 1
ATOM 647 O O . VAL A 1 82 ? 17.663 -17.222 -30.203 1.00 93.19 82 VAL A O 1
ATOM 650 N N . PHE A 1 83 ? 16.607 -16.834 -28.256 1.00 94.44 83 PHE A N 1
ATOM 651 C CA . PHE A 1 83 ? 15.374 -16.355 -28.868 1.00 94.44 83 PHE A CA 1
ATOM 652 C C . PHE A 1 83 ? 15.586 -15.046 -29.643 1.00 94.44 83 PHE A C 1
ATOM 654 O O . PHE A 1 83 ? 15.124 -14.938 -30.781 1.00 94.44 83 PHE A O 1
ATOM 661 N N . ALA A 1 84 ? 16.332 -14.088 -29.084 1.00 94.31 84 ALA A N 1
ATOM 662 C CA . ALA A 1 84 ? 16.654 -12.824 -29.741 1.00 94.31 84 ALA A CA 1
ATOM 663 C C . ALA A 1 84 ? 17.481 -13.033 -31.021 1.00 94.31 84 ALA A C 1
ATOM 665 O O . ALA A 1 84 ? 17.161 -12.452 -32.056 1.00 94.31 84 ALA A O 1
ATOM 666 N N . ARG A 1 85 ? 18.483 -13.928 -31.003 1.00 94.12 85 ARG A N 1
ATOM 667 C CA . ARG A 1 85 ? 19.247 -14.294 -32.211 1.00 94.12 85 ARG A CA 1
ATOM 668 C C . ARG A 1 85 ? 18.387 -14.988 -33.264 1.00 94.12 85 ARG A C 1
ATOM 670 O O . ARG A 1 85 ? 18.510 -14.675 -34.444 1.00 94.12 85 ARG A O 1
ATOM 677 N N . ARG A 1 86 ? 17.488 -15.893 -32.854 1.00 94.56 86 ARG A N 1
ATOM 678 C CA . ARG A 1 86 ? 16.508 -16.519 -33.761 1.00 94.56 86 ARG A CA 1
ATOM 679 C C . ARG A 1 86 ? 15.620 -15.458 -34.413 1.00 94.56 86 ARG A C 1
ATOM 681 O O . ARG A 1 86 ? 15.375 -15.521 -35.612 1.00 94.56 86 ARG A O 1
ATOM 688 N N . ALA A 1 87 ? 15.129 -14.499 -33.628 1.00 93.38 87 ALA A N 1
ATOM 689 C CA . ALA A 1 87 ? 14.314 -13.403 -34.134 1.00 93.38 87 ALA A CA 1
ATOM 690 C C . ALA A 1 87 ? 15.102 -12.523 -35.119 1.00 93.38 87 ALA A C 1
ATOM 692 O O . ALA A 1 87 ? 14.583 -12.247 -36.193 1.00 93.38 87 ALA A O 1
ATOM 693 N N . LEU A 1 88 ? 16.358 -12.168 -34.813 1.00 92.69 88 LEU A N 1
ATOM 694 C CA . LEU A 1 88 ? 17.239 -11.429 -35.731 1.00 92.69 88 LEU A CA 1
ATOM 695 C C . LEU A 1 88 ? 17.435 -12.167 -37.057 1.00 92.69 88 LEU A C 1
ATOM 697 O O . LEU A 1 88 ? 17.286 -11.550 -38.105 1.00 92.69 88 LEU A O 1
ATOM 701 N N . GLY A 1 89 ? 17.680 -13.482 -37.012 1.00 92.38 89 GLY A N 1
ATOM 702 C CA . GLY A 1 89 ? 17.776 -14.317 -38.214 1.00 92.38 89 GLY A CA 1
ATOM 703 C C . GLY A 1 89 ? 16.520 -14.227 -39.087 1.00 92.38 89 GLY A C 1
ATOM 704 O O . GLY A 1 89 ? 16.609 -14.014 -40.289 1.00 92.38 89 GLY A O 1
ATOM 705 N N . LYS A 1 90 ? 15.329 -14.261 -38.475 1.00 90.12 90 LYS A N 1
ATOM 706 C CA . LYS A 1 90 ? 14.066 -14.086 -39.212 1.00 90.12 90 LYS A CA 1
ATOM 707 C C . LYS A 1 90 ? 13.901 -12.688 -39.811 1.00 90.12 90 LYS A C 1
ATOM 709 O O . LYS A 1 90 ? 13.307 -12.560 -40.877 1.00 90.12 90 LYS A O 1
ATOM 714 N N . VAL A 1 91 ? 14.384 -11.645 -39.132 1.00 90.75 91 VAL A N 1
ATOM 715 C CA . VAL A 1 91 ? 14.373 -10.275 -39.672 1.00 90.75 91 VAL A CA 1
ATOM 716 C C . VAL A 1 91 ? 15.316 -10.166 -40.871 1.00 90.75 91 VAL A C 1
ATOM 718 O O . VAL A 1 91 ? 14.922 -9.592 -41.883 1.00 90.75 91 VAL A O 1
ATOM 721 N N . SER A 1 92 ? 16.512 -10.764 -40.802 1.00 89.62 92 SER A N 1
ATOM 722 C CA . SER A 1 92 ? 17.440 -10.796 -41.939 1.00 89.62 92 SER A CA 1
ATOM 723 C C . SER A 1 92 ? 16.911 -11.624 -43.107 1.00 89.62 92 SER A C 1
ATOM 725 O O . SER A 1 92 ? 17.037 -11.201 -44.251 1.00 89.62 92 SER A O 1
ATOM 727 N N . ASP A 1 93 ? 16.265 -12.762 -42.838 1.00 89.25 93 ASP A N 1
ATOM 728 C CA . ASP A 1 93 ? 15.648 -13.588 -43.880 1.00 89.25 93 ASP A CA 1
ATOM 729 C C . ASP A 1 93 ? 14.544 -12.808 -44.605 1.00 89.25 93 ASP A C 1
ATOM 731 O O . ASP A 1 93 ? 14.482 -12.823 -45.831 1.00 89.25 93 ASP A O 1
ATOM 735 N N . LEU A 1 94 ? 13.711 -12.072 -43.860 1.00 86.88 94 LEU A N 1
ATOM 736 C CA . LEU A 1 94 ? 12.673 -11.221 -44.440 1.00 86.88 94 LEU A CA 1
ATOM 737 C C . LEU A 1 94 ? 13.265 -10.077 -45.276 1.00 86.88 94 LEU A C 1
ATOM 739 O O . LEU A 1 94 ? 12.787 -9.826 -46.378 1.00 86.88 94 LEU A O 1
ATOM 743 N N . ALA A 1 95 ? 14.334 -9.433 -44.799 1.00 85.69 95 ALA A N 1
ATOM 744 C CA . ALA A 1 95 ? 15.026 -8.390 -45.555 1.00 85.69 95 ALA A CA 1
ATOM 745 C C . ALA A 1 95 ? 15.612 -8.926 -46.880 1.00 85.69 95 ALA A C 1
ATOM 747 O O . ALA A 1 95 ? 15.530 -8.264 -47.916 1.00 85.69 95 ALA A O 1
ATOM 748 N N . ASN A 1 96 ? 16.148 -10.152 -46.873 1.00 84.94 96 ASN A N 1
ATOM 749 C CA . ASN A 1 96 ? 16.650 -10.826 -48.075 1.00 84.94 96 ASN A CA 1
ATOM 750 C C . ASN A 1 96 ? 15.520 -11.184 -49.061 1.00 84.94 96 ASN A C 1
ATOM 752 O O . ASN A 1 96 ? 15.715 -11.128 -50.271 1.00 84.94 96 ASN A O 1
ATOM 756 N N . LEU A 1 97 ? 14.332 -11.540 -48.560 1.00 82.44 97 LEU A N 1
ATOM 757 C CA . LEU A 1 97 ? 13.163 -11.871 -49.387 1.00 82.44 97 LEU A CA 1
ATOM 758 C C . LEU A 1 97 ? 12.513 -10.652 -50.058 1.00 82.44 97 LEU A C 1
ATOM 760 O O . LEU A 1 97 ? 11.808 -10.817 -51.049 1.00 82.44 97 LEU A O 1
ATOM 764 N N . GLU A 1 98 ? 12.743 -9.449 -49.537 1.00 76.44 98 GLU A N 1
ATOM 765 C CA . GLU A 1 98 ? 12.172 -8.192 -50.049 1.00 76.44 98 GLU A CA 1
ATOM 766 C C . GLU A 1 98 ? 13.145 -7.330 -50.849 1.00 76.44 98 GLU A C 1
ATOM 768 O O . GLU A 1 98 ? 12.752 -6.326 -51.437 1.00 76.44 98 GLU A O 1
ATOM 773 N N . SER A 1 99 ? 14.405 -7.751 -50.909 1.00 66.69 99 SER A N 1
ATOM 774 C CA . SER A 1 99 ? 15.435 -7.186 -51.775 1.00 66.69 99 SER A CA 1
ATOM 775 C C . SER A 1 99 ? 15.614 -7.840 -53.169 1.00 66.69 99 SER A C 1
ATOM 777 O O . SER A 1 99 ? 16.606 -7.497 -53.819 1.00 66.69 99 SER A O 1
ATOM 779 N N . PRO A 1 100 ? 14.739 -8.727 -53.709 1.00 54.94 100 PRO A N 1
ATOM 780 C CA . PRO A 1 100 ? 14.872 -9.170 -55.093 1.00 54.94 100 PRO A CA 1
ATOM 781 C C . PRO A 1 100 ? 14.242 -8.145 -56.061 1.00 54.94 100 PRO A C 1
ATOM 783 O O . PRO A 1 100 ? 13.043 -7.888 -55.997 1.00 54.94 100 PRO A O 1
ATOM 786 N N . ASP A 1 101 ? 15.077 -7.623 -56.970 1.00 51.72 101 ASP A N 1
ATOM 787 C CA . ASP A 1 101 ? 14.812 -6.743 -58.133 1.00 51.72 101 ASP A CA 1
ATOM 788 C C . ASP A 1 101 ? 14.827 -5.209 -57.909 1.00 51.72 101 ASP A C 1
ATOM 790 O O . ASP A 1 101 ? 13.837 -4.618 -57.483 1.00 51.72 101 ASP A O 1
ATOM 794 N N . ASP A 1 102 ? 15.966 -4.580 -58.271 1.00 53.75 102 ASP A N 1
ATOM 795 C CA . ASP A 1 102 ? 16.267 -3.195 -58.741 1.00 53.75 102 ASP A CA 1
ATOM 796 C C . ASP A 1 102 ? 15.444 -1.976 -58.254 1.00 53.75 102 ASP A C 1
ATOM 798 O O . ASP A 1 102 ? 15.573 -0.867 -58.782 1.00 53.75 102 ASP A O 1
ATOM 802 N N . SER A 1 103 ? 14.646 -2.117 -57.203 1.00 60.09 103 SER A N 1
ATOM 803 C CA . SER A 1 103 ? 13.855 -1.049 -56.604 1.00 60.09 103 SER A CA 1
ATOM 804 C C . SER A 1 103 ? 14.263 -0.860 -55.139 1.00 60.09 103 SER A C 1
ATOM 806 O O . SER A 1 103 ? 14.281 -1.821 -54.369 1.00 60.09 103 SER A O 1
ATOM 808 N N . PRO A 1 104 ? 14.651 0.361 -54.721 1.00 61.25 104 PRO A N 1
ATOM 809 C CA . PRO A 1 104 ? 15.014 0.603 -53.333 1.00 61.25 104 PRO A CA 1
ATOM 810 C C . PRO A 1 104 ? 13.791 0.381 -52.434 1.00 61.25 104 PRO A C 1
ATOM 812 O O . PRO A 1 104 ? 12.709 0.894 -52.725 1.00 61.25 104 PRO A O 1
ATOM 815 N N . MET A 1 105 ? 13.977 -0.356 -51.332 1.00 67.81 105 MET A 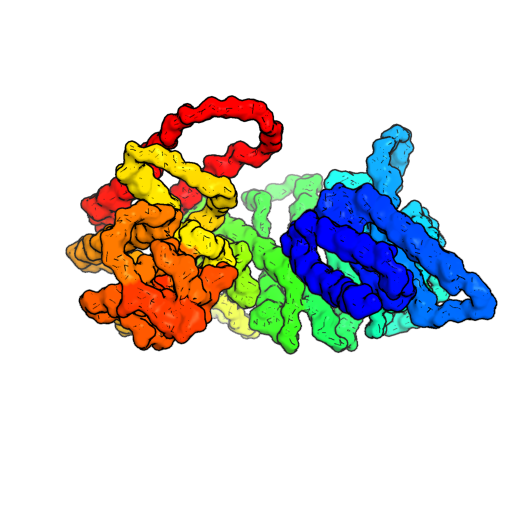N 1
ATOM 816 C CA . MET A 1 105 ? 12.964 -0.516 -50.280 1.00 67.81 105 MET A CA 1
ATOM 817 C C . MET A 1 105 ? 12.362 0.839 -49.889 1.00 67.81 105 MET A C 1
ATOM 819 O O . MET A 1 105 ? 13.080 1.841 -49.814 1.00 67.81 105 MET A O 1
ATOM 823 N N . SER A 1 106 ? 11.062 0.854 -49.581 1.00 77.75 106 SER A N 1
ATOM 824 C CA . SER A 1 106 ? 10.392 2.044 -49.051 1.00 77.75 106 SER A CA 1
ATOM 825 C C . SER A 1 106 ? 11.137 2.582 -47.826 1.00 77.75 106 SER A C 1
ATOM 827 O O . SER A 1 106 ? 11.644 1.821 -46.999 1.00 77.75 106 SER A O 1
ATOM 829 N N . THR A 1 107 ? 11.175 3.906 -47.673 1.00 78.62 107 THR A N 1
ATOM 830 C CA . THR A 1 107 ? 11.810 4.562 -46.521 1.00 78.62 107 THR A CA 1
ATOM 831 C C . THR A 1 107 ? 11.160 4.158 -45.193 1.00 78.62 107 THR A C 1
ATOM 833 O O . THR A 1 107 ? 11.837 4.134 -44.166 1.00 78.62 107 THR A O 1
ATOM 836 N N . GLU A 1 108 ? 9.871 3.807 -45.198 1.00 79.94 108 GLU A N 1
ATOM 837 C CA . GLU A 1 108 ? 9.151 3.286 -44.028 1.00 79.94 108 GLU A CA 1
ATOM 838 C C . GLU A 1 108 ? 9.589 1.860 -43.670 1.00 79.94 108 GLU A C 1
ATOM 840 O O . GLU A 1 108 ? 9.844 1.571 -42.500 1.00 79.94 108 GLU A O 1
ATOM 845 N N . ASP A 1 109 ? 9.765 0.994 -44.670 1.00 81.25 109 ASP A N 1
ATOM 846 C CA . ASP A 1 109 ? 10.190 -0.392 -44.460 1.00 81.25 109 ASP A CA 1
ATOM 847 C C . ASP A 1 109 ? 11.645 -0.438 -43.975 1.00 81.25 109 ASP A C 1
ATOM 849 O O . ASP A 1 109 ? 11.952 -1.116 -42.994 1.00 81.25 109 ASP A O 1
ATOM 853 N N . GLN A 1 110 ? 12.532 0.379 -44.559 1.00 83.75 110 GLN A N 1
ATOM 854 C CA . GLN A 1 110 ? 13.916 0.530 -44.091 1.00 83.75 110 GLN A CA 1
ATOM 855 C C . GLN A 1 110 ? 13.986 0.950 -42.615 1.00 83.75 110 GLN A C 1
ATOM 857 O O . GLN A 1 110 ? 14.796 0.415 -41.853 1.00 83.75 110 GLN A O 1
ATOM 862 N N . LYS A 1 111 ? 13.125 1.884 -42.188 1.00 85.06 111 LYS A N 1
ATOM 863 C CA . LYS A 1 111 ? 13.023 2.285 -40.778 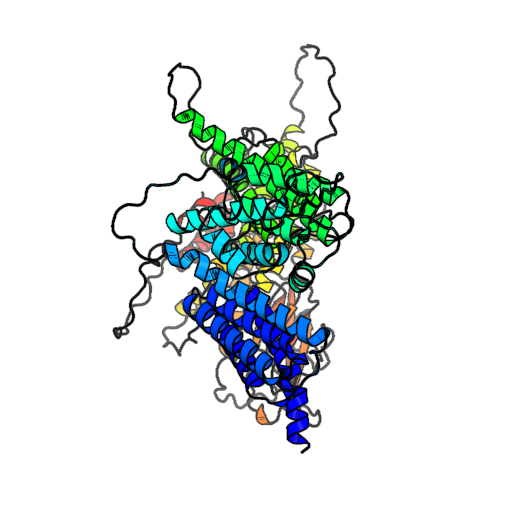1.00 85.06 111 LYS A CA 1
ATOM 864 C C . LYS A 1 111 ? 12.537 1.132 -39.902 1.00 85.06 111 LYS A C 1
ATOM 866 O O . LYS A 1 111 ? 13.132 0.899 -38.853 1.00 85.06 111 LYS A O 1
ATOM 871 N N . ALA A 1 112 ? 11.525 0.380 -40.338 1.00 85.94 112 ALA A N 1
ATOM 872 C CA . ALA A 1 112 ? 11.002 -0.766 -39.594 1.00 85.94 112 ALA A CA 1
ATOM 873 C C . ALA A 1 112 ? 12.051 -1.881 -39.410 1.00 85.94 112 ALA A C 1
ATOM 875 O O . ALA A 1 112 ? 12.163 -2.447 -38.319 1.00 85.94 112 ALA A O 1
ATOM 876 N N . PHE A 1 113 ? 12.862 -2.165 -40.437 1.00 89.12 113 PHE A N 1
ATOM 877 C CA . PHE A 1 113 ? 13.973 -3.121 -40.350 1.00 89.12 113 PHE A CA 1
ATOM 878 C C . PHE A 1 113 ? 15.069 -2.651 -39.392 1.00 89.12 113 PHE A C 1
ATOM 880 O O . PHE A 1 113 ? 15.524 -3.436 -38.553 1.00 89.12 113 PHE A O 1
ATOM 887 N N . LYS A 1 114 ? 15.465 -1.374 -39.463 1.00 88.62 114 LYS A N 1
ATOM 888 C CA . LYS A 1 114 ? 16.439 -0.788 -38.528 1.00 88.62 114 LYS A CA 1
ATOM 889 C C . LYS A 1 114 ? 15.934 -0.828 -37.087 1.00 88.62 114 LYS A C 1
ATOM 891 O O . LYS A 1 114 ? 16.649 -1.297 -36.206 1.00 88.62 114 LYS A O 1
ATOM 896 N N . GLU A 1 115 ? 14.690 -0.418 -36.849 1.00 91.00 115 GLU A N 1
ATOM 897 C CA . GLU A 1 115 ? 14.066 -0.444 -35.523 1.00 91.00 115 GLU A CA 1
ATOM 898 C C . GLU A 1 115 ? 14.032 -1.857 -34.934 1.00 91.00 115 GLU A C 1
ATOM 900 O O . GLU A 1 115 ? 14.445 -2.065 -33.792 1.00 91.00 115 GLU A O 1
ATOM 905 N N . ALA A 1 116 ? 13.579 -2.844 -35.714 1.00 91.50 116 ALA A N 1
ATOM 906 C CA . ALA A 1 116 ? 13.526 -4.235 -35.277 1.00 91.50 116 ALA A CA 1
ATOM 907 C C . ALA A 1 116 ? 14.920 -4.804 -34.977 1.00 91.50 116 ALA A C 1
ATOM 909 O O . ALA A 1 116 ? 15.092 -5.508 -33.981 1.00 91.50 116 ALA A O 1
ATOM 910 N N . THR A 1 117 ? 15.914 -4.467 -35.802 1.00 92.69 117 THR A N 1
ATOM 911 C CA . THR A 1 117 ? 17.303 -4.904 -35.615 1.00 92.69 117 THR A CA 1
ATOM 912 C C . THR A 1 117 ? 17.893 -4.320 -34.336 1.00 92.69 117 THR A C 1
ATOM 914 O O . THR A 1 117 ? 18.406 -5.079 -33.517 1.00 92.69 117 THR A O 1
ATOM 917 N N . ILE A 1 118 ? 17.747 -3.009 -34.104 1.00 92.06 118 ILE A N 1
ATOM 918 C CA . ILE A 1 118 ? 18.226 -2.340 -32.883 1.00 92.06 118 ILE A CA 1
ATOM 919 C C . ILE A 1 118 ? 17.563 -2.957 -31.645 1.00 92.06 118 ILE A C 1
ATOM 921 O O . ILE A 1 118 ? 18.259 -3.397 -30.731 1.00 92.06 118 ILE A O 1
ATOM 925 N N . LYS A 1 119 ? 16.228 -3.069 -31.631 1.00 92.88 119 LYS A N 1
ATOM 926 C CA . LYS A 1 119 ? 15.456 -3.649 -30.518 1.00 92.88 119 LYS A CA 1
ATOM 927 C C . LYS A 1 119 ? 15.940 -5.050 -30.126 1.00 92.88 119 LYS A C 1
ATOM 929 O O . LYS A 1 119 ? 16.132 -5.338 -28.944 1.00 92.88 119 LYS A O 1
ATOM 934 N N . LEU A 1 120 ? 16.161 -5.925 -31.106 1.00 93.50 120 LEU A N 1
ATOM 935 C CA . LEU A 1 120 ? 16.607 -7.295 -30.854 1.00 93.50 120 LEU A CA 1
ATOM 936 C C . LEU A 1 120 ? 18.105 -7.383 -30.524 1.00 93.50 120 LEU A C 1
ATOM 938 O O . LEU A 1 120 ? 18.491 -8.187 -29.675 1.00 93.50 120 LEU A O 1
ATOM 942 N N . ALA A 1 121 ? 18.946 -6.549 -31.141 1.00 93.12 121 ALA A N 1
ATOM 943 C CA . ALA A 1 121 ? 20.372 -6.475 -30.834 1.00 93.12 121 ALA A CA 1
ATOM 944 C C . ALA A 1 121 ? 20.616 -6.018 -29.389 1.00 93.12 121 ALA A C 1
ATOM 946 O O . ALA A 1 121 ? 21.466 -6.592 -28.714 1.00 93.12 121 ALA A O 1
ATOM 947 N N . ILE A 1 122 ? 19.816 -5.078 -28.867 1.00 93.44 122 ILE A N 1
ATOM 948 C CA . ILE A 1 122 ? 19.829 -4.679 -27.447 1.00 93.44 122 ILE A CA 1
ATOM 949 C C . ILE A 1 122 ? 19.528 -5.889 -26.546 1.00 93.44 122 ILE A C 1
ATOM 951 O O . ILE A 1 122 ? 20.243 -6.131 -25.572 1.00 93.44 122 ILE A O 1
ATOM 955 N N . MET A 1 123 ? 18.527 -6.706 -26.896 1.00 93.06 123 MET A N 1
ATOM 956 C CA . MET A 1 123 ? 18.206 -7.923 -26.137 1.00 93.06 123 MET A CA 1
ATOM 957 C C . MET A 1 123 ? 19.343 -8.950 -26.155 1.00 93.06 123 MET A C 1
ATOM 959 O O . MET A 1 123 ? 19.541 -9.631 -25.155 1.00 93.06 123 MET A O 1
ATOM 963 N N . VAL A 1 124 ? 20.114 -9.065 -27.242 1.00 92.00 124 VAL A N 1
ATOM 964 C CA . VAL A 1 124 ? 21.330 -9.905 -27.289 1.00 92.00 124 VAL A CA 1
ATOM 965 C C . VAL A 1 124 ? 22.456 -9.283 -26.455 1.00 92.00 124 VAL A C 1
ATOM 967 O O . VAL A 1 124 ? 23.125 -9.981 -25.685 1.00 92.00 124 VAL A O 1
ATOM 970 N N . PHE A 1 125 ? 22.648 -7.967 -26.576 1.00 91.62 125 PHE A N 1
ATOM 971 C CA . PHE A 1 125 ? 23.686 -7.213 -25.880 1.00 91.62 125 PHE A CA 1
ATOM 972 C C . PHE A 1 125 ? 23.588 -7.384 -24.360 1.00 91.62 125 PHE A C 1
ATOM 974 O O . PHE A 1 125 ? 24.591 -7.725 -23.729 1.00 91.62 125 PHE A O 1
ATOM 981 N N . LYS A 1 126 ? 22.367 -7.274 -23.811 1.00 89.50 126 LYS A N 1
ATOM 982 C CA . LYS A 1 126 ? 22.049 -7.379 -22.376 1.00 89.50 126 LYS A CA 1
ATOM 983 C C . LYS A 1 126 ? 22.698 -8.579 -21.681 1.00 89.50 126 LYS A C 1
ATOM 985 O O . LYS A 1 126 ? 23.187 -8.434 -20.568 1.00 89.50 126 LYS A O 1
ATOM 990 N N . ARG A 1 127 ? 22.764 -9.751 -22.326 1.00 86.56 127 ARG A N 1
ATOM 991 C CA . ARG A 1 127 ? 23.501 -10.914 -21.796 1.00 86.56 127 ARG A CA 1
ATOM 992 C C . ARG A 1 127 ? 24.957 -10.955 -22.255 1.00 86.56 127 ARG A C 1
ATOM 994 O O . ARG A 1 127 ? 25.848 -11.218 -21.445 1.00 86.56 127 ARG A O 1
ATOM 1001 N N . SER A 1 128 ? 25.201 -10.725 -23.545 1.00 85.62 128 SER A N 1
ATOM 1002 C CA . SER A 1 128 ? 26.522 -10.927 -24.156 1.00 85.62 128 SER A CA 1
ATOM 1003 C C . SER A 1 128 ? 27.630 -10.065 -23.546 1.00 85.62 128 SER A C 1
ATOM 1005 O O . SER A 1 128 ? 28.780 -10.485 -23.557 1.00 85.62 128 SER A O 1
ATOM 1007 N N . VAL A 1 129 ? 27.301 -8.911 -22.959 1.00 85.06 129 VAL A N 1
ATOM 1008 C CA . VAL A 1 129 ? 28.283 -8.039 -22.298 1.00 85.06 129 VAL A CA 1
ATOM 1009 C C . VAL A 1 129 ? 28.809 -8.623 -20.977 1.00 85.06 129 VAL A C 1
ATOM 1011 O O . VAL A 1 129 ? 29.978 -8.448 -20.633 1.00 85.06 129 VAL A O 1
ATOM 1014 N N . TYR A 1 130 ? 27.979 -9.384 -20.257 1.00 83.44 130 TYR A N 1
ATOM 1015 C CA . TYR A 1 130 ? 28.334 -10.008 -18.977 1.00 83.44 130 TYR A CA 1
ATOM 1016 C C . TYR A 1 130 ? 28.950 -11.409 -19.144 1.00 83.44 130 TYR A C 1
ATOM 1018 O O . TYR A 1 130 ? 29.771 -11.840 -18.331 1.00 83.44 130 TYR A O 1
ATOM 1026 N N . GLU A 1 131 ? 28.593 -12.124 -20.213 1.00 77.88 131 GLU A N 1
ATOM 1027 C CA . GLU A 1 131 ? 29.003 -13.512 -20.468 1.00 77.88 131 GLU A CA 1
ATOM 1028 C C . GLU A 1 131 ? 30.534 -13.751 -20.501 1.00 77.88 131 GLU A C 1
ATOM 1030 O O . GLU A 1 131 ? 30.986 -14.741 -19.914 1.00 77.88 131 GLU A O 1
ATOM 1035 N N . PRO A 1 132 ? 31.376 -12.874 -21.092 1.00 71.56 132 PRO A N 1
ATOM 1036 C CA . PRO A 1 132 ? 32.830 -13.034 -21.081 1.00 71.56 132 PRO A CA 1
ATOM 1037 C C . PRO A 1 132 ? 33.429 -13.094 -19.672 1.00 71.56 132 PRO A C 1
ATOM 1039 O O . PRO A 1 132 ? 34.523 -13.633 -19.500 1.00 71.56 132 PRO A O 1
ATOM 1042 N N . ARG A 1 133 ? 32.733 -12.544 -18.663 1.00 68.56 133 ARG A N 1
ATOM 1043 C CA . ARG A 1 133 ? 33.185 -12.524 -17.264 1.00 68.56 133 ARG A CA 1
ATOM 1044 C C . ARG A 1 133 ? 32.553 -13.598 -16.380 1.00 68.56 133 ARG A C 1
ATOM 1046 O O . ARG A 1 133 ? 33.125 -13.872 -15.334 1.00 68.56 133 ARG A O 1
ATOM 1053 N N . ARG A 1 134 ? 31.470 -14.254 -16.822 1.00 65.50 134 ARG A N 1
ATOM 1054 C CA . ARG A 1 134 ? 30.833 -15.392 -16.122 1.00 65.50 134 ARG A CA 1
ATOM 1055 C C . ARG A 1 134 ? 31.597 -16.713 -16.252 1.00 65.50 134 ARG A C 1
ATOM 1057 O O . ARG A 1 134 ? 31.383 -17.631 -15.466 1.00 65.50 134 ARG A O 1
ATOM 1064 N N . LYS A 1 135 ? 32.487 -16.846 -17.240 1.00 59.47 135 LYS A N 1
ATOM 1065 C CA . LYS A 1 135 ? 33.291 -18.066 -17.416 1.00 59.47 135 LYS A CA 1
ATOM 1066 C C . LYS A 1 135 ? 34.387 -18.143 -16.335 1.00 59.47 135 LYS A C 1
ATOM 1068 O O . LYS A 1 135 ? 35.129 -17.170 -16.184 1.00 59.47 135 LYS A O 1
ATOM 1073 N N . PRO A 1 136 ? 34.536 -19.272 -15.610 1.00 47.88 136 PRO A N 1
ATOM 1074 C CA . PRO A 1 136 ? 35.543 -19.406 -14.559 1.00 47.88 136 PRO A CA 1
ATOM 1075 C C . PRO A 1 136 ? 36.950 -19.220 -15.142 1.00 47.88 136 PRO A C 1
ATOM 1077 O O . PRO A 1 136 ? 37.317 -19.854 -16.132 1.00 47.88 136 PRO A O 1
ATOM 1080 N N . LYS A 1 137 ? 37.736 -18.320 -14.544 1.00 57.25 137 LYS A N 1
ATOM 1081 C CA . LYS A 1 137 ? 39.067 -17.952 -15.045 1.00 57.25 137 LYS A CA 1
ATOM 1082 C C . LYS A 1 137 ? 40.133 -18.913 -14.513 1.00 57.25 137 LYS A C 1
ATOM 1084 O O . LYS A 1 137 ? 40.326 -19.031 -13.305 1.00 57.25 137 LYS A O 1
ATOM 1089 N N . SER A 1 138 ? 40.893 -19.531 -15.418 1.00 47.34 138 SER A N 1
ATOM 1090 C CA . SER A 1 138 ? 42.193 -20.129 -15.110 1.00 47.34 138 SER A CA 1
ATOM 1091 C C . SER A 1 138 ? 43.203 -19.012 -14.806 1.00 47.34 138 SER A C 1
ATOM 1093 O O . SER A 1 138 ? 43.617 -18.301 -15.713 1.00 47.34 138 SER A O 1
ATOM 1095 N N . LEU A 1 139 ? 43.527 -18.846 -13.521 1.00 48.16 139 LEU A N 1
ATOM 1096 C CA . LEU A 1 139 ? 44.723 -18.223 -12.930 1.00 48.16 139 LEU A CA 1
ATOM 1097 C C . LEU A 1 139 ? 45.312 -16.965 -13.627 1.00 48.16 139 LEU A C 1
ATOM 1099 O O . LEU A 1 139 ? 45.986 -17.046 -14.645 1.00 48.16 139 LEU A O 1
ATOM 1103 N N . PHE A 1 140 ? 45.171 -15.828 -12.928 1.00 42.59 140 PHE A N 1
ATOM 1104 C CA . PHE A 1 140 ? 45.836 -14.521 -13.105 1.00 42.59 140 PHE A CA 1
ATOM 1105 C C . PHE A 1 140 ? 45.336 -13.581 -14.217 1.00 42.59 140 PHE A C 1
ATOM 1107 O O . PHE A 1 140 ? 45.777 -13.615 -15.361 1.00 42.59 140 PHE A O 1
ATOM 1114 N N . ARG A 1 141 ? 44.534 -12.586 -13.804 1.00 49.62 141 ARG A N 1
ATOM 1115 C CA . ARG A 1 141 ? 44.455 -11.275 -14.467 1.00 49.62 141 ARG A CA 1
ATOM 1116 C C . ARG A 1 141 ? 44.843 -10.178 -13.461 1.00 49.62 141 ARG A C 1
ATOM 1118 O O . ARG A 1 141 ? 44.365 -10.236 -12.327 1.00 49.62 141 ARG A O 1
ATOM 1125 N N . PRO A 1 142 ? 45.668 -9.180 -13.835 1.00 38.75 142 PRO A N 1
ATOM 1126 C CA . PRO A 1 142 ? 45.888 -7.999 -13.005 1.00 38.75 142 PRO A CA 1
ATOM 1127 C C . PRO A 1 142 ? 44.553 -7.282 -12.782 1.00 38.75 142 PRO A C 1
ATOM 1129 O O . PRO A 1 142 ? 43.819 -7.041 -13.741 1.00 38.75 142 PRO A O 1
ATOM 1132 N N . LYS A 1 143 ? 44.228 -6.945 -11.529 1.00 40.34 143 LYS A N 1
ATOM 1133 C CA . LYS A 1 143 ? 43.084 -6.086 -11.206 1.00 40.34 143 LYS A CA 1
ATOM 1134 C C . LYS A 1 143 ? 43.372 -4.685 -11.743 1.00 40.34 143 LYS A C 1
ATOM 1136 O O . LYS A 1 143 ? 44.042 -3.897 -11.078 1.00 40.34 143 LYS A O 1
ATOM 1141 N N . THR A 1 144 ? 42.911 -4.373 -12.951 1.00 44.62 144 THR A N 1
ATOM 1142 C CA . THR A 1 144 ? 42.910 -2.993 -13.436 1.00 44.62 144 THR A CA 1
ATOM 1143 C C . THR A 1 144 ? 41.822 -2.257 -12.666 1.00 44.62 144 THR A C 1
ATOM 1145 O O . THR A 1 144 ? 40.637 -2.398 -12.950 1.00 44.62 144 THR A O 1
ATOM 1148 N N . LYS A 1 145 ? 42.221 -1.534 -11.619 1.00 41.22 145 LYS A N 1
ATOM 1149 C CA . LYS A 1 145 ? 41.335 -0.654 -10.859 1.00 41.22 145 LYS A CA 1
ATOM 1150 C C . LYS A 1 145 ? 41.029 0.548 -11.762 1.00 41.22 145 LYS A C 1
ATOM 1152 O O . LYS A 1 145 ? 41.749 1.538 -11.731 1.00 41.22 145 LYS A O 1
ATOM 1157 N N . ASN A 1 146 ? 40.037 0.418 -12.642 1.00 46.34 146 ASN A N 1
ATOM 1158 C CA . ASN A 1 146 ? 39.627 1.504 -13.529 1.00 46.34 146 ASN A CA 1
ATOM 1159 C C . ASN A 1 146 ? 38.910 2.571 -12.692 1.00 46.34 146 ASN A C 1
ATOM 1161 O O . ASN A 1 146 ? 37.735 2.430 -12.361 1.00 46.34 146 ASN A O 1
ATOM 1165 N N . CYS A 1 147 ? 39.619 3.638 -12.326 1.00 44.16 147 CYS A N 1
ATOM 1166 C CA . CYS A 1 147 ? 38.986 4.859 -11.841 1.00 44.16 147 CYS A CA 1
ATOM 1167 C C . CYS A 1 147 ? 38.143 5.456 -12.977 1.00 44.16 147 CYS A C 1
ATOM 1169 O O . CYS A 1 147 ? 38.674 5.745 -14.047 1.00 44.16 147 CYS A O 1
ATOM 1171 N N . LEU A 1 148 ? 36.846 5.694 -12.740 1.00 52.56 148 LEU A N 1
ATOM 1172 C CA . LEU A 1 148 ? 35.935 6.315 -13.719 1.00 52.56 148 LEU A CA 1
ATOM 1173 C C . LEU A 1 148 ? 36.464 7.655 -14.272 1.00 52.56 148 LEU A C 1
ATOM 1175 O O . LEU A 1 148 ? 36.172 8.005 -15.412 1.00 52.56 148 LEU A O 1
ATOM 1179 N N . ARG A 1 149 ? 37.279 8.384 -13.493 1.00 48.25 149 ARG A N 1
ATOM 1180 C CA . ARG A 1 149 ? 37.907 9.650 -13.914 1.00 48.25 149 ARG A CA 1
ATOM 1181 C C . ARG A 1 149 ? 39.027 9.474 -14.950 1.00 48.25 149 ARG A C 1
ATOM 1183 O O . ARG A 1 149 ? 39.151 10.309 -15.846 1.00 48.25 149 ARG A O 1
ATOM 1190 N N . ASP A 1 150 ? 39.795 8.387 -14.867 1.00 45.09 150 ASP A N 1
ATOM 1191 C CA . ASP A 1 150 ? 41.014 8.179 -15.668 1.00 45.09 150 ASP A CA 1
ATOM 1192 C C . ASP A 1 150 ? 40.716 7.656 -17.084 1.00 45.09 150 ASP A C 1
ATOM 1194 O O . ASP A 1 150 ? 41.599 7.594 -17.934 1.00 45.09 150 ASP A O 1
ATOM 1198 N N . ALA A 1 151 ? 39.458 7.305 -17.372 1.00 49.75 151 ALA A N 1
ATOM 1199 C CA . ALA A 1 151 ? 39.038 6.805 -18.679 1.00 49.75 151 ALA A CA 1
ATOM 1200 C C . ALA A 1 151 ? 38.930 7.911 -19.752 1.00 49.75 151 ALA A C 1
ATOM 1202 O O . ALA A 1 151 ? 38.853 7.607 -20.942 1.00 49.75 151 ALA A O 1
ATOM 1203 N N . SER A 1 152 ? 38.911 9.188 -19.361 1.00 51.22 152 SER A N 1
ATOM 1204 C CA . SER A 1 152 ? 38.675 10.334 -20.257 1.00 51.22 152 SER A CA 1
ATOM 1205 C C . SER A 1 152 ? 39.850 10.690 -21.184 1.00 51.22 152 SER A C 1
ATOM 1207 O O . SER A 1 152 ? 39.654 11.415 -22.154 1.00 51.22 152 SER A O 1
ATOM 1209 N N . THR A 1 153 ? 41.057 10.174 -20.928 1.00 53.62 153 THR A N 1
ATOM 1210 C CA . THR A 1 153 ? 42.282 10.498 -21.688 1.00 53.62 153 THR A CA 1
ATOM 1211 C C . THR A 1 153 ? 42.659 9.472 -22.760 1.00 53.62 153 THR A C 1
ATOM 1213 O O . THR A 1 153 ? 43.561 9.733 -23.554 1.00 53.62 153 THR A O 1
ATOM 1216 N N . MET A 1 154 ? 41.987 8.316 -22.820 1.00 61.28 154 MET A N 1
ATOM 1217 C CA . MET A 1 154 ? 42.238 7.280 -23.832 1.00 61.28 154 MET A CA 1
ATOM 1218 C C . MET A 1 154 ? 41.256 7.377 -25.012 1.00 61.28 154 MET A C 1
ATOM 1220 O O . MET A 1 154 ? 40.076 7.654 -24.786 1.00 61.28 154 MET A O 1
ATOM 1224 N N . PRO A 1 155 ? 41.700 7.108 -26.258 1.00 69.56 155 PRO A N 1
ATOM 1225 C CA . PRO A 1 155 ? 40.823 7.140 -27.423 1.00 69.56 155 PRO A CA 1
ATOM 1226 C C . PRO A 1 155 ? 39.756 6.040 -27.341 1.00 69.56 155 PRO A C 1
ATOM 1228 O O . PRO A 1 155 ? 40.038 4.898 -26.973 1.00 69.56 155 PRO A O 1
ATOM 1231 N N . TRP A 1 156 ? 38.521 6.395 -27.690 1.00 74.50 156 TRP A N 1
ATOM 1232 C CA . TRP A 1 156 ? 37.397 5.465 -27.794 1.00 74.50 156 TRP A CA 1
ATOM 1233 C C . TRP A 1 156 ? 37.597 4.506 -28.983 1.00 74.50 156 TRP A C 1
ATOM 1235 O O . TRP A 1 156 ? 37.959 4.992 -30.058 1.00 74.50 156 TRP A O 1
ATOM 1245 N N . PRO A 1 157 ? 37.339 3.184 -28.870 1.00 80.25 157 PRO A N 1
ATOM 1246 C CA . PRO A 1 157 ? 36.880 2.403 -27.709 1.00 80.25 157 PRO A CA 1
ATOM 1247 C C . PRO A 1 157 ? 38.026 1.855 -26.825 1.00 80.25 157 PRO A C 1
ATOM 1249 O O . PRO A 1 157 ? 39.019 1.308 -27.308 1.00 80.25 157 PRO A O 1
ATOM 1252 N N . ARG A 1 158 ? 37.852 1.917 -25.500 1.00 77.06 158 ARG A N 1
ATOM 1253 C CA . ARG A 1 158 ? 38.879 1.668 -24.467 1.00 77.06 158 ARG A CA 1
ATOM 1254 C C . ARG A 1 158 ? 38.861 0.239 -23.919 1.00 77.06 158 ARG A C 1
ATOM 1256 O O . ARG A 1 158 ? 39.912 -0.356 -23.686 1.00 77.06 158 ARG A O 1
ATOM 1263 N N . ASN A 1 159 ? 37.676 -0.327 -23.699 1.00 81.00 159 ASN A N 1
ATOM 1264 C CA . ASN A 1 159 ? 37.483 -1.639 -23.066 1.00 81.00 159 ASN A CA 1
ATOM 1265 C C . ASN A 1 159 ? 36.681 -2.601 -23.970 1.00 81.00 159 ASN A C 1
ATOM 1267 O O . ASN A 1 159 ? 36.247 -2.242 -25.062 1.00 81.00 159 ASN A O 1
ATOM 1271 N N . HIS A 1 160 ? 36.529 -3.861 -23.546 1.00 81.81 160 HIS A N 1
ATOM 1272 C CA . HIS A 1 160 ? 35.807 -4.875 -24.330 1.00 81.81 160 HIS A CA 1
ATOM 1273 C C . HIS A 1 160 ? 34.322 -4.524 -24.509 1.00 81.81 160 HIS A C 1
ATOM 1275 O O . HIS A 1 160 ? 33.782 -4.713 -25.593 1.00 81.81 160 HIS A O 1
ATOM 1281 N N . THR A 1 161 ? 33.706 -3.958 -23.471 1.00 84.62 161 THR A N 1
ATOM 1282 C CA . THR A 1 161 ? 32.314 -3.495 -23.463 1.00 84.62 161 THR A CA 1
ATOM 1283 C C . THR A 1 161 ? 32.054 -2.458 -24.563 1.00 84.62 161 THR A C 1
ATOM 1285 O O . THR A 1 161 ? 31.122 -2.603 -25.348 1.00 84.62 161 THR A O 1
ATOM 1288 N N . GLU A 1 162 ? 32.926 -1.455 -24.683 1.00 86.12 162 GLU A N 1
ATOM 1289 C CA . GLU A 1 162 ? 32.843 -0.401 -25.701 1.00 86.12 162 GLU A CA 1
ATOM 1290 C C . GLU A 1 162 ? 33.075 -0.933 -27.120 1.00 86.12 162 GLU A C 1
ATOM 1292 O O . GLU A 1 162 ? 32.449 -0.452 -28.059 1.00 86.12 162 GLU A O 1
ATOM 1297 N N . ARG A 1 163 ? 33.920 -1.961 -27.293 1.00 85.44 163 ARG A N 1
ATOM 1298 C CA . ARG A 1 163 ? 34.101 -2.616 -28.602 1.00 85.44 163 ARG A CA 1
ATOM 1299 C C . ARG A 1 163 ? 32.832 -3.326 -29.059 1.00 85.44 163 ARG A C 1
ATOM 1301 O O . ARG A 1 163 ? 32.419 -3.117 -30.190 1.00 85.44 163 ARG A O 1
ATOM 1308 N N . ILE A 1 164 ? 32.184 -4.086 -28.171 1.00 85.19 164 ILE A N 1
ATOM 1309 C CA . ILE A 1 164 ? 30.910 -4.751 -28.492 1.00 85.19 164 ILE A CA 1
ATOM 1310 C C . ILE A 1 164 ? 29.835 -3.709 -28.849 1.00 85.19 164 ILE A C 1
ATOM 1312 O O . ILE A 1 164 ? 29.055 -3.930 -29.771 1.00 85.19 164 ILE A O 1
ATOM 1316 N N . LEU A 1 165 ? 29.799 -2.561 -28.158 1.00 87.44 165 LEU A N 1
ATOM 1317 C CA . LEU A 1 165 ? 28.858 -1.478 -28.473 1.00 87.44 165 LEU A CA 1
ATOM 1318 C C . LEU A 1 165 ? 29.060 -0.919 -29.888 1.00 87.44 165 LEU A C 1
ATOM 1320 O O . LEU A 1 165 ? 28.080 -0.739 -30.605 1.00 87.44 165 LEU A O 1
ATOM 1324 N N . VAL A 1 166 ? 30.310 -0.675 -30.293 1.00 86.81 166 VAL A N 1
ATOM 1325 C CA . VAL A 1 166 ? 30.632 -0.178 -31.642 1.00 86.81 166 VAL A CA 1
ATOM 1326 C C . VAL A 1 166 ? 30.388 -1.247 -32.714 1.00 86.81 166 VAL A C 1
ATOM 1328 O O . VAL A 1 166 ? 29.983 -0.911 -33.820 1.00 86.81 166 VAL A O 1
ATOM 1331 N N . GLU A 1 167 ? 30.599 -2.528 -32.398 1.00 87.44 167 GLU A N 1
ATOM 1332 C CA . GLU A 1 167 ? 30.351 -3.644 -33.323 1.00 87.44 167 GLU A CA 1
ATOM 1333 C C . GLU A 1 167 ? 28.856 -3.887 -33.586 1.00 87.44 167 GLU A C 1
ATOM 1335 O O . GLU A 1 167 ? 28.491 -4.283 -34.691 1.00 87.44 167 GLU A O 1
ATOM 1340 N N . LEU A 1 168 ? 27.992 -3.684 -32.584 1.00 85.44 168 LEU A N 1
ATOM 1341 C CA . LEU A 1 168 ? 26.563 -4.007 -32.679 1.00 85.44 168 LEU A CA 1
ATOM 1342 C C . LEU A 1 168 ? 25.662 -2.820 -33.040 1.00 85.44 168 LEU A C 1
ATOM 1344 O O . LEU A 1 168 ? 24.547 -3.049 -33.511 1.00 85.44 168 LEU A O 1
ATOM 1348 N N . PHE A 1 169 ? 26.093 -1.579 -32.792 1.00 88.00 169 PHE A N 1
ATOM 1349 C CA . PHE A 1 169 ? 25.221 -0.407 -32.897 1.00 88.00 169 PHE A CA 1
ATOM 1350 C C . PHE A 1 169 ? 25.880 0.771 -33.616 1.00 88.00 169 PHE A C 1
ATOM 1352 O O . PHE A 1 169 ? 26.963 1.233 -33.249 1.00 88.00 169 PHE A O 1
ATOM 1359 N N . GLU A 1 170 ? 25.144 1.323 -34.579 1.00 84.06 170 GLU A N 1
ATOM 1360 C CA . GLU A 1 170 ? 25.478 2.564 -35.273 1.00 84.06 170 GLU A CA 1
ATOM 1361 C C . GLU A 1 170 ? 24.840 3.766 -34.557 1.00 84.06 170 GLU A C 1
ATOM 1363 O O . GLU A 1 170 ? 23.634 3.784 -34.303 1.00 84.06 170 GLU A O 1
ATOM 1368 N N . GLY A 1 171 ? 25.650 4.781 -34.244 1.00 83.69 171 GLY A N 1
ATOM 1369 C CA . GLY A 1 171 ? 25.209 6.017 -33.593 1.00 83.69 171 GLY A CA 1
ATOM 1370 C C . GLY A 1 171 ? 25.157 5.949 -32.062 1.00 83.69 171 GLY A C 1
ATOM 1371 O O . GLY A 1 171 ? 24.895 4.908 -31.448 1.00 83.69 171 GLY A O 1
ATOM 1372 N N . ASN A 1 172 ? 25.390 7.097 -31.422 1.00 85.00 172 ASN A N 1
ATOM 1373 C CA . ASN A 1 172 ? 25.450 7.181 -29.960 1.00 85.00 172 ASN A CA 1
ATOM 1374 C C . ASN A 1 172 ? 24.099 6.887 -29.294 1.00 85.00 172 ASN A C 1
ATOM 1376 O O . ASN A 1 172 ? 24.073 6.315 -28.205 1.00 85.00 172 ASN A O 1
ATOM 1380 N N . ALA A 1 173 ? 22.979 7.222 -29.943 1.00 86.44 173 ALA A N 1
ATOM 1381 C CA . ALA A 1 173 ? 21.642 6.967 -29.411 1.00 86.44 173 ALA A CA 1
ATOM 1382 C C . ALA A 1 173 ? 21.357 5.463 -29.237 1.00 86.44 173 ALA A C 1
ATOM 1384 O O . ALA A 1 173 ? 20.861 5.039 -28.191 1.00 86.44 173 ALA A O 1
ATOM 1385 N N . ALA A 1 174 ? 21.721 4.641 -30.230 1.00 87.81 174 ALA A N 1
ATOM 1386 C CA . ALA A 1 174 ? 21.549 3.189 -30.179 1.00 87.81 174 ALA A CA 1
ATOM 1387 C C . ALA A 1 174 ? 22.485 2.538 -29.146 1.00 87.81 174 ALA A C 1
ATOM 1389 O O . ALA A 1 174 ? 22.053 1.693 -28.360 1.00 87.81 174 ALA A O 1
ATOM 1390 N N . GLN A 1 175 ? 23.744 2.987 -29.085 1.00 91.06 175 GLN A N 1
ATOM 1391 C CA . GLN A 1 175 ? 24.703 2.541 -28.069 1.00 91.06 175 GLN A CA 1
ATOM 1392 C C . GLN A 1 175 ? 24.227 2.893 -26.652 1.00 91.06 175 GLN A C 1
ATOM 1394 O O . GLN A 1 175 ? 24.326 2.073 -25.740 1.00 91.06 175 GLN A O 1
ATOM 1399 N N . PHE A 1 176 ? 23.654 4.084 -26.461 1.00 90.75 176 PHE A N 1
ATOM 1400 C CA . PHE A 1 176 ? 23.136 4.518 -25.166 1.00 90.75 176 PHE A CA 1
ATOM 1401 C C . PHE A 1 176 ? 21.896 3.725 -24.731 1.00 90.75 176 PHE A C 1
ATOM 1403 O O . PHE A 1 176 ? 21.794 3.352 -23.562 1.00 90.75 176 PHE A O 1
ATOM 1410 N N . LEU A 1 177 ? 20.991 3.388 -25.660 1.00 89.94 177 LEU A N 1
ATOM 1411 C CA . LEU A 1 177 ? 19.878 2.465 -25.391 1.00 89.94 177 LEU A CA 1
ATOM 1412 C C . LEU A 1 177 ? 20.374 1.097 -24.920 1.00 89.94 177 LEU A C 1
ATOM 1414 O O . LEU A 1 177 ? 19.842 0.546 -23.958 1.00 89.94 177 LEU A O 1
ATOM 1418 N N . ALA A 1 178 ? 21.406 0.562 -25.574 1.00 91.19 178 ALA A N 1
ATOM 1419 C CA . ALA A 1 178 ? 21.994 -0.718 -25.204 1.00 91.19 178 ALA A CA 1
ATOM 1420 C C . ALA A 1 178 ? 22.621 -0.680 -23.800 1.00 91.19 178 ALA A C 1
ATOM 1422 O O . ALA A 1 178 ? 22.429 -1.612 -23.019 1.00 91.19 178 ALA A O 1
ATOM 1423 N N . VAL A 1 179 ? 23.315 0.412 -23.451 1.00 92.94 179 VAL A N 1
ATOM 1424 C CA . VAL A 1 179 ? 23.865 0.631 -22.101 1.00 92.94 179 VAL A CA 1
ATOM 1425 C C . VAL A 1 179 ? 22.755 0.710 -21.052 1.00 92.94 179 VAL A C 1
ATOM 1427 O O . VAL A 1 179 ? 22.849 0.042 -20.023 1.00 92.94 179 VAL A O 1
ATOM 1430 N N . LEU A 1 180 ? 21.702 1.492 -21.310 1.00 90.75 180 LEU A N 1
ATOM 1431 C CA . LEU A 1 180 ? 20.556 1.624 -20.409 1.00 90.75 180 LEU A CA 1
ATOM 1432 C C . LEU A 1 180 ? 19.897 0.276 -20.125 1.00 90.75 180 LEU A C 1
ATOM 1434 O O . LEU A 1 180 ? 19.682 -0.068 -18.968 1.00 90.75 180 LEU A O 1
ATOM 1438 N N . GLU A 1 181 ? 19.612 -0.491 -21.173 1.00 91.00 181 GLU A N 1
ATOM 1439 C CA . GLU A 1 181 ? 18.926 -1.774 -21.054 1.00 91.00 181 GLU A CA 1
ATOM 1440 C C . GLU A 1 181 ? 19.803 -2.854 -20.399 1.00 91.00 181 GLU A C 1
ATOM 1442 O O . GLU A 1 181 ? 19.295 -3.697 -19.659 1.00 91.00 181 GLU A O 1
ATOM 1447 N N . ALA A 1 182 ? 21.121 -2.826 -20.628 1.00 89.81 182 ALA A N 1
ATOM 1448 C CA . ALA A 1 182 ? 22.064 -3.745 -19.989 1.00 89.81 182 ALA A CA 1
ATOM 1449 C C . ALA A 1 182 ? 22.207 -3.495 -18.480 1.00 89.81 182 ALA A C 1
ATOM 1451 O O . ALA A 1 182 ? 22.348 -4.448 -17.716 1.00 89.81 182 ALA A O 1
ATOM 1452 N N . LEU A 1 183 ? 22.153 -2.229 -18.056 1.00 88.50 183 LEU A N 1
ATOM 1453 C CA . LEU A 1 183 ? 22.186 -1.832 -16.645 1.00 88.50 183 LEU A CA 1
ATOM 1454 C C . LEU A 1 183 ? 20.815 -1.940 -15.958 1.00 88.50 183 LEU A C 1
ATOM 1456 O O . LEU A 1 183 ? 20.735 -1.871 -14.731 1.00 88.50 183 LEU A O 1
ATOM 1460 N N . TRP A 1 184 ? 19.728 -2.065 -16.720 1.00 85.31 184 TRP A N 1
ATOM 1461 C CA . TRP A 1 184 ? 18.383 -2.101 -16.163 1.00 85.31 184 TRP A CA 1
ATOM 1462 C C . TRP A 1 184 ? 18.029 -3.479 -15.590 1.00 85.31 184 TRP A C 1
ATOM 1464 O O . TRP A 1 184 ? 17.951 -4.483 -16.305 1.00 85.31 184 TRP A O 1
ATOM 1474 N N . ASP A 1 185 ? 17.728 -3.490 -14.293 1.00 76.75 185 ASP A N 1
ATOM 1475 C CA . ASP A 1 185 ? 17.252 -4.647 -13.539 1.00 76.75 185 ASP A CA 1
ATOM 1476 C C . ASP A 1 185 ? 15.877 -4.329 -12.934 1.00 76.75 185 ASP A C 1
ATOM 1478 O O . ASP A 1 185 ? 15.751 -3.426 -12.103 1.00 76.75 185 ASP A O 1
ATOM 1482 N N . SER A 1 186 ? 14.844 -5.059 -13.364 1.00 67.25 186 SER A N 1
ATOM 1483 C CA . SER A 1 186 ? 13.467 -4.895 -12.880 1.00 67.25 186 SER A CA 1
ATOM 1484 C C . SER A 1 186 ? 13.233 -5.507 -11.498 1.00 67.25 186 SER A C 1
ATOM 1486 O O . SER A 1 186 ? 12.213 -5.225 -10.878 1.00 67.25 186 SER A O 1
ATOM 1488 N N . THR A 1 187 ? 14.168 -6.312 -10.984 1.00 65.81 187 THR A N 1
ATOM 1489 C CA . THR A 1 187 ? 14.044 -6.933 -9.657 1.00 65.81 187 THR A CA 1
ATOM 1490 C C . THR A 1 187 ? 14.468 -6.007 -8.515 1.00 65.81 187 THR A C 1
ATOM 1492 O O . THR A 1 187 ? 14.157 -6.277 -7.354 1.00 65.81 187 THR A O 1
ATOM 1495 N N . ARG A 1 188 ? 15.156 -4.899 -8.826 1.00 70.25 188 ARG A N 1
ATOM 1496 C CA . ARG A 1 188 ? 15.697 -3.951 -7.843 1.00 70.25 188 ARG A CA 1
ATOM 1497 C C . ARG A 1 188 ? 14.807 -2.724 -7.703 1.00 70.25 188 ARG A C 1
ATOM 1499 O O . ARG A 1 188 ? 14.548 -2.015 -8.678 1.00 70.25 188 ARG A O 1
ATOM 1506 N N . ARG A 1 189 ? 14.403 -2.424 -6.468 1.00 73.81 189 ARG A N 1
ATOM 1507 C CA . ARG A 1 189 ? 13.638 -1.207 -6.165 1.00 73.81 189 ARG A CA 1
ATOM 1508 C C . ARG A 1 189 ? 14.511 0.062 -6.213 1.00 73.81 189 ARG A C 1
ATOM 1510 O O . ARG A 1 189 ? 15.727 -0.042 -6.035 1.00 73.81 189 ARG A O 1
ATOM 1517 N N . PRO A 1 190 ? 13.940 1.264 -6.443 1.00 76.19 190 PRO A N 1
ATOM 1518 C CA . PRO A 1 190 ? 14.694 2.515 -6.567 1.00 76.19 190 PRO A CA 1
ATOM 1519 C C . PRO A 1 190 ? 15.719 2.813 -5.463 1.00 76.19 190 PRO A C 1
ATOM 1521 O O . PRO A 1 190 ? 16.801 3.295 -5.794 1.00 76.19 190 PRO A O 1
ATOM 1524 N N . LEU A 1 191 ? 15.409 2.528 -4.191 1.00 77.56 191 LEU A N 1
ATOM 1525 C CA . LEU A 1 191 ? 16.322 2.762 -3.059 1.00 77.56 191 LEU A CA 1
ATOM 1526 C C . LEU A 1 191 ? 17.104 1.519 -2.618 1.00 77.56 191 LEU A C 1
ATOM 1528 O O . LEU A 1 191 ? 17.903 1.598 -1.684 1.00 77.56 191 LEU A O 1
ATOM 1532 N N . GLN A 1 192 ? 16.906 0.374 -3.274 1.00 76.12 192 GLN A N 1
ATOM 1533 C CA . GLN A 1 192 ? 17.707 -0.823 -3.036 1.00 76.12 192 GLN A CA 1
ATOM 1534 C C . GLN A 1 192 ? 19.059 -0.675 -3.748 1.00 76.12 192 GLN A C 1
ATOM 1536 O O . GLN A 1 192 ? 19.281 -1.218 -4.831 1.00 76.12 192 GLN A O 1
ATOM 1541 N N . THR A 1 193 ? 19.950 0.113 -3.145 1.00 70.75 193 THR A N 1
ATOM 1542 C CA . THR A 1 193 ? 21.310 0.325 -3.644 1.00 70.75 193 THR A CA 1
ATOM 1543 C C . THR A 1 193 ? 22.204 -0.841 -3.247 1.00 70.75 193 THR A C 1
ATOM 1545 O O . THR A 1 193 ? 22.047 -1.424 -2.173 1.00 70.75 193 THR A O 1
ATOM 1548 N N . GLY A 1 194 ? 23.126 -1.213 -4.127 1.00 63.69 194 GLY A N 1
ATOM 1549 C CA . GLY A 1 194 ? 24.083 -2.265 -3.821 1.00 63.69 194 GLY A CA 1
ATOM 1550 C C . GLY A 1 194 ? 24.679 -2.910 -5.056 1.00 63.69 194 GLY A C 1
ATOM 1551 O O . GLY A 1 194 ? 24.150 -2.821 -6.170 1.00 63.69 194 GLY A O 1
ATOM 1552 N N . GLY A 1 195 ? 25.802 -3.590 -4.848 1.00 60.88 195 GLY A N 1
ATOM 1553 C CA . GLY A 1 195 ? 26.495 -4.261 -5.932 1.00 60.88 195 GLY A CA 1
ATOM 1554 C C . GLY A 1 195 ? 25.733 -5.439 -6.541 1.00 60.88 195 GLY A C 1
ATOM 1555 O O . GLY A 1 195 ? 24.718 -5.892 -6.017 1.00 60.88 195 GLY A O 1
ATOM 1556 N N . LEU A 1 196 ? 26.196 -5.927 -7.693 1.00 61.88 196 LEU A N 1
ATOM 1557 C CA . LEU A 1 196 ? 25.851 -7.281 -8.134 1.00 61.88 196 LEU A CA 1
ATOM 1558 C C . LEU A 1 196 ? 26.574 -8.265 -7.199 1.00 61.88 196 LEU A C 1
ATOM 1560 O O . LEU A 1 196 ? 27.714 -7.996 -6.822 1.00 61.88 196 LEU A O 1
ATOM 1564 N N . ASP A 1 197 ? 25.932 -9.381 -6.840 1.00 60.75 197 ASP A N 1
ATOM 1565 C CA . ASP A 1 197 ? 26.492 -10.369 -5.897 1.00 60.75 197 ASP A CA 1
ATOM 1566 C C . ASP A 1 197 ? 27.835 -10.954 -6.380 1.00 60.75 197 ASP A C 1
ATOM 1568 O O . ASP A 1 197 ? 28.672 -11.377 -5.582 1.00 60.75 197 ASP A O 1
ATOM 1572 N N . GLU A 1 198 ? 28.077 -10.925 -7.696 1.00 70.38 198 GLU A N 1
ATOM 1573 C CA . GLU A 1 198 ? 29.341 -11.313 -8.317 1.00 70.38 198 GLU A CA 1
ATOM 1574 C C . GLU A 1 198 ? 30.236 -10.085 -8.594 1.00 70.38 198 GLU A C 1
ATOM 1576 O O . GLU A 1 198 ? 29.889 -9.237 -9.429 1.00 70.38 198 GLU A O 1
ATOM 1581 N N . PRO A 1 199 ? 31.437 -9.995 -7.985 1.00 66.75 199 PRO A N 1
ATOM 1582 C CA . PRO A 1 199 ? 32.329 -8.843 -8.151 1.00 66.75 199 PRO A CA 1
ATOM 1583 C C . PRO A 1 199 ? 32.821 -8.672 -9.598 1.00 66.75 199 PRO A C 1
ATOM 1585 O O . PRO A 1 199 ? 33.005 -7.549 -10.060 1.00 66.75 199 PRO A O 1
ATOM 1588 N N . ASP A 1 200 ? 32.973 -9.767 -10.350 1.00 70.06 200 ASP A N 1
ATOM 1589 C CA . ASP A 1 200 ? 33.354 -9.733 -11.768 1.00 70.06 200 ASP A CA 1
ATOM 1590 C C . ASP A 1 200 ? 32.272 -9.091 -12.662 1.00 70.06 200 ASP A C 1
ATOM 1592 O O . ASP A 1 200 ? 32.600 -8.477 -13.682 1.00 70.06 200 ASP A O 1
ATOM 1596 N N . LEU A 1 201 ? 30.988 -9.210 -12.295 1.00 79.12 201 LEU A N 1
ATOM 1597 C CA . LEU A 1 201 ? 29.882 -8.565 -13.012 1.00 79.12 201 LEU A CA 1
ATOM 1598 C C . LEU A 1 201 ? 29.778 -7.081 -12.665 1.00 79.12 201 LEU A C 1
ATOM 1600 O O . LEU A 1 201 ? 29.439 -6.275 -13.533 1.00 79.12 201 LEU A O 1
ATOM 1604 N N . MET A 1 202 ? 30.124 -6.707 -11.430 1.00 79.25 202 MET A N 1
ATOM 1605 C CA . MET A 1 202 ? 30.228 -5.303 -11.036 1.00 79.25 202 MET A CA 1
ATOM 1606 C C . MET A 1 202 ? 31.252 -4.559 -11.902 1.00 79.25 202 MET A C 1
ATOM 1608 O O . MET A 1 202 ? 30.954 -3.479 -12.403 1.00 79.25 202 MET A O 1
ATOM 1612 N N . ASP A 1 203 ? 32.408 -5.161 -12.192 1.00 80.38 203 ASP A N 1
ATOM 1613 C CA . ASP A 1 203 ? 33.394 -4.540 -13.084 1.00 80.38 203 ASP A CA 1
ATOM 1614 C C . ASP A 1 203 ? 32.826 -4.274 -14.498 1.00 80.38 203 ASP A C 1
ATOM 1616 O O . ASP A 1 203 ? 33.276 -3.354 -15.180 1.00 80.38 203 ASP A O 1
ATOM 1620 N N . VAL A 1 204 ? 31.881 -5.092 -14.991 1.00 84.50 204 VAL A N 1
ATOM 1621 C CA . VAL A 1 204 ? 31.223 -4.861 -16.298 1.00 84.50 204 VAL A CA 1
ATOM 1622 C C . VAL A 1 204 ? 30.236 -3.706 -16.189 1.00 84.50 204 VAL A C 1
ATOM 1624 O O . VAL A 1 204 ? 30.214 -2.835 -17.054 1.00 84.50 204 VAL A O 1
ATOM 1627 N N . ALA A 1 205 ? 29.456 -3.661 -15.106 1.00 86.25 205 ALA A N 1
ATOM 1628 C CA . ALA A 1 205 ? 28.537 -2.558 -14.838 1.00 86.25 205 ALA A CA 1
ATOM 1629 C C . ALA A 1 205 ? 29.283 -1.215 -14.739 1.00 86.25 205 ALA A C 1
ATOM 1631 O O . ALA A 1 205 ? 28.843 -0.219 -15.308 1.00 86.25 205 ALA A O 1
ATOM 1632 N N . MET A 1 206 ? 30.459 -1.195 -14.106 1.00 84.62 206 MET A N 1
ATOM 1633 C CA . MET A 1 206 ? 31.336 -0.019 -14.047 1.00 84.62 206 MET A CA 1
ATOM 1634 C C . MET A 1 206 ? 31.818 0.432 -15.431 1.00 84.62 206 MET A C 1
ATOM 1636 O O . MET A 1 206 ? 31.832 1.629 -15.719 1.00 84.62 206 MET A O 1
ATOM 1640 N N . GLU A 1 207 ? 32.178 -0.507 -16.309 1.00 87.25 207 GLU A N 1
ATOM 1641 C CA . GLU A 1 207 ? 32.546 -0.200 -17.698 1.00 87.25 207 GLU A CA 1
ATOM 1642 C C . GLU A 1 207 ? 31.368 0.355 -18.504 1.00 87.25 207 GLU A C 1
ATOM 1644 O O . GLU A 1 207 ? 31.540 1.333 -19.229 1.00 87.25 207 GLU A O 1
ATOM 1649 N N . LEU A 1 208 ? 30.173 -0.220 -18.341 1.00 89.56 208 LEU A N 1
ATOM 1650 C CA . LEU A 1 208 ? 28.936 0.275 -18.951 1.00 89.56 208 LEU A CA 1
ATOM 1651 C C . LEU A 1 208 ? 28.595 1.695 -18.472 1.00 89.56 208 LEU A C 1
ATOM 1653 O O . LEU A 1 208 ? 28.229 2.544 -19.282 1.00 89.56 208 LEU A O 1
ATOM 1657 N N . MET A 1 209 ? 28.771 1.991 -17.182 1.00 88.69 209 MET A N 1
ATOM 1658 C CA . MET A 1 209 ? 28.570 3.339 -16.642 1.00 88.69 209 MET A CA 1
ATOM 1659 C C . MET A 1 209 ? 29.605 4.335 -17.189 1.00 88.69 209 MET A C 1
ATOM 1661 O O . MET A 1 209 ? 29.235 5.433 -17.602 1.00 88.69 209 MET A O 1
ATOM 1665 N N . ALA A 1 210 ? 30.885 3.957 -17.280 1.00 86.00 210 ALA A N 1
ATOM 1666 C CA . ALA A 1 210 ? 31.918 4.796 -17.898 1.00 86.00 210 ALA A CA 1
ATOM 1667 C C . ALA A 1 210 ? 31.618 5.097 -19.380 1.00 86.00 210 ALA A C 1
ATOM 1669 O O . ALA A 1 210 ? 31.799 6.231 -19.844 1.00 86.00 210 ALA A O 1
ATOM 1670 N N . ALA A 1 211 ? 31.136 4.089 -20.114 1.00 87.44 211 ALA A N 1
ATOM 1671 C CA . ALA A 1 211 ? 30.686 4.219 -21.495 1.00 87.44 211 ALA A CA 1
ATOM 1672 C C . ALA A 1 211 ? 29.493 5.183 -21.603 1.00 87.44 211 ALA A C 1
ATOM 1674 O O . ALA A 1 211 ? 29.547 6.131 -22.384 1.00 87.44 211 ALA A O 1
ATOM 1675 N N . GLY A 1 212 ? 28.469 5.013 -20.761 1.00 87.44 212 GLY A N 1
ATOM 1676 C CA . GLY A 1 212 ? 27.291 5.884 -20.720 1.00 87.44 212 GLY A CA 1
ATOM 1677 C C . GLY A 1 212 ? 27.622 7.351 -20.421 1.00 87.44 212 GLY A C 1
ATOM 1678 O O . GLY A 1 212 ? 27.117 8.238 -21.104 1.00 87.44 212 GLY A O 1
ATOM 1679 N N . ILE A 1 213 ? 28.537 7.627 -19.482 1.00 85.44 213 ILE A N 1
ATOM 1680 C CA . ILE A 1 213 ? 29.008 8.997 -19.188 1.00 85.44 213 ILE A CA 1
ATOM 1681 C C . ILE A 1 213 ? 29.709 9.615 -20.407 1.00 85.44 213 ILE A C 1
ATOM 1683 O O . ILE A 1 213 ? 29.497 10.784 -20.732 1.00 85.44 213 ILE A O 1
ATOM 1687 N N . SER A 1 214 ? 30.536 8.824 -21.097 1.00 83.81 214 SER A N 1
ATOM 1688 C CA . SER A 1 214 ? 31.271 9.282 -22.286 1.00 83.81 214 SER A CA 1
ATOM 1689 C C . SER A 1 214 ? 30.326 9.588 -23.457 1.00 83.81 214 SER A C 1
ATOM 1691 O O . SER A 1 214 ? 30.526 10.580 -24.158 1.00 83.81 214 SER A O 1
ATOM 1693 N N . LEU A 1 215 ? 29.270 8.784 -23.632 1.00 85.06 215 LEU A N 1
ATOM 1694 C CA . LEU A 1 215 ? 28.210 9.011 -24.620 1.00 85.06 215 LEU A CA 1
ATOM 1695 C C . LEU A 1 215 ? 27.378 10.262 -24.290 1.00 85.06 215 LEU A C 1
ATOM 1697 O O . LEU A 1 215 ? 27.165 11.087 -25.174 1.00 85.06 215 LEU A O 1
ATOM 1701 N N . LEU A 1 216 ? 26.989 10.466 -23.023 1.00 83.19 216 LEU A N 1
ATOM 1702 C CA . LEU A 1 216 ? 26.265 11.670 -22.570 1.00 83.19 216 LEU A CA 1
ATOM 1703 C C . LEU A 1 216 ? 27.063 12.963 -22.745 1.00 83.19 216 LEU A C 1
ATOM 1705 O O . LEU A 1 216 ? 26.495 14.007 -23.064 1.00 83.19 216 LEU A O 1
ATOM 1709 N N . SER A 1 217 ? 28.383 12.883 -22.586 1.00 79.38 217 SER A N 1
ATOM 1710 C CA . SER A 1 217 ? 29.287 14.022 -22.775 1.00 79.38 217 SER A CA 1
ATOM 1711 C C . SER A 1 217 ? 29.568 14.312 -24.259 1.00 79.38 217 SER A C 1
ATOM 1713 O O . SER A 1 217 ? 30.275 15.264 -24.574 1.00 79.38 217 SER A O 1
ATOM 1715 N N . GLY A 1 218 ? 29.060 13.484 -25.183 1.00 72.25 218 GLY A N 1
ATOM 1716 C CA . GLY A 1 218 ? 29.299 13.606 -26.625 1.00 72.25 218 GLY A CA 1
ATOM 1717 C C . GLY A 1 218 ? 30.703 13.174 -27.077 1.00 72.25 218 GLY A C 1
ATOM 1718 O O . GLY A 1 218 ? 31.090 13.458 -28.206 1.00 72.25 218 GLY A O 1
ATOM 1719 N N . VAL A 1 219 ? 31.472 12.502 -26.208 1.00 67.62 219 VAL A N 1
ATOM 1720 C CA . VAL A 1 219 ? 32.857 12.049 -26.464 1.00 67.62 219 VAL A CA 1
ATOM 1721 C C . VAL A 1 219 ? 32.897 10.610 -26.999 1.00 67.62 219 VAL A C 1
ATOM 1723 O O . VAL A 1 219 ? 33.860 10.209 -27.649 1.00 67.62 219 VAL A O 1
ATOM 1726 N N . GLY A 1 220 ? 31.856 9.813 -26.742 1.00 57.34 220 GLY A N 1
ATOM 1727 C CA . GLY A 1 220 ? 31.740 8.466 -27.301 1.00 57.34 220 GLY A CA 1
ATOM 1728 C C . GLY A 1 220 ? 31.401 8.507 -28.794 1.00 57.34 220 GLY A C 1
ATOM 1729 O O . GLY A 1 220 ? 30.512 9.248 -29.197 1.00 57.34 220 GLY A O 1
ATOM 1730 N N . GLY A 1 221 ? 32.116 7.731 -29.612 1.00 55.50 221 GLY A N 1
ATOM 1731 C CA . GLY A 1 221 ? 31.688 7.332 -30.962 1.00 55.50 221 GLY A CA 1
ATOM 1732 C C . GLY A 1 221 ? 31.710 8.360 -32.109 1.00 55.50 221 GLY A C 1
ATOM 1733 O O . GLY A 1 221 ? 31.717 7.925 -33.257 1.00 55.50 221 GLY A O 1
ATOM 1734 N N . SER A 1 222 ? 31.765 9.677 -31.869 1.00 54.81 222 SER A N 1
ATOM 1735 C CA . SER A 1 222 ? 31.703 10.699 -32.937 1.00 54.81 222 SER A CA 1
ATOM 1736 C C . SER A 1 222 ? 33.019 11.466 -33.126 1.00 54.81 222 SER A C 1
ATOM 1738 O O . SER A 1 222 ? 33.639 11.900 -32.157 1.00 54.81 222 SER A O 1
ATOM 1740 N N . ILE A 1 223 ? 33.421 11.681 -34.387 1.00 46.34 223 ILE A N 1
ATOM 1741 C CA . ILE A 1 223 ? 34.537 12.568 -34.786 1.00 46.34 223 ILE A CA 1
ATOM 1742 C C . ILE A 1 223 ? 34.104 14.048 -34.741 1.00 46.34 223 ILE A C 1
ATOM 1744 O O . ILE A 1 223 ? 34.935 14.938 -34.566 1.00 46.34 223 ILE A O 1
ATOM 1748 N N . GLU A 1 224 ? 32.800 14.324 -34.839 1.00 46.00 224 GLU A N 1
ATOM 1749 C CA . GLU A 1 224 ? 32.240 15.675 -34.805 1.00 46.00 224 GLU A CA 1
ATOM 1750 C C . GLU A 1 224 ? 31.662 15.987 -33.421 1.00 46.00 224 GLU A C 1
ATOM 1752 O O . GLU A 1 224 ? 30.582 15.508 -33.056 1.00 46.00 224 GLU A O 1
ATOM 1757 N N . MET A 1 225 ? 32.377 16.812 -32.649 1.00 50.25 225 MET A N 1
ATOM 1758 C CA . MET A 1 225 ? 31.833 17.437 -31.444 1.00 50.25 225 MET A CA 1
ATOM 1759 C C . MET A 1 225 ? 30.823 18.511 -31.848 1.00 50.25 225 MET A C 1
ATOM 1761 O O . MET A 1 225 ? 31.201 19.637 -32.171 1.00 50.25 225 MET A O 1
ATOM 1765 N N . HIS A 1 226 ? 29.535 18.189 -31.790 1.00 49.69 226 HIS A N 1
ATOM 1766 C CA . HIS A 1 226 ? 28.501 19.218 -31.781 1.00 49.69 226 HIS A CA 1
ATOM 1767 C C . HIS A 1 226 ? 28.553 19.917 -30.416 1.00 49.69 226 HIS A C 1
ATOM 1769 O O . HIS A 1 226 ? 28.067 19.395 -29.415 1.00 49.69 226 HIS A O 1
ATOM 1775 N N . ARG A 1 227 ? 29.227 21.070 -30.352 1.00 50.81 227 ARG A N 1
ATOM 1776 C CA . ARG A 1 227 ? 29.207 21.940 -29.171 1.00 50.81 227 ARG A CA 1
ATOM 1777 C C . ARG A 1 227 ? 27.883 22.693 -29.140 1.00 50.81 227 ARG A C 1
ATOM 1779 O O . ARG A 1 227 ? 27.667 23.573 -29.966 1.00 50.81 227 ARG A O 1
ATOM 1786 N N . ASN A 1 228 ? 27.036 22.366 -28.172 1.00 56.31 228 ASN A N 1
ATOM 1787 C CA . ASN A 1 228 ? 25.995 23.280 -27.720 1.00 56.31 228 ASN A CA 1
ATOM 1788 C C . ASN A 1 228 ? 26.592 24.136 -26.601 1.00 56.31 228 ASN A C 1
ATOM 1790 O O . ASN A 1 228 ? 26.839 23.626 -25.512 1.00 56.31 228 ASN A O 1
ATOM 1794 N N . ASP A 1 229 ? 26.833 25.420 -26.870 1.00 55.94 229 ASP A N 1
ATOM 1795 C CA . ASP A 1 229 ? 27.410 26.352 -25.886 1.00 55.94 229 ASP A CA 1
ATOM 1796 C C . ASP A 1 229 ? 26.461 26.632 -24.696 1.00 55.94 229 ASP A C 1
ATOM 1798 O O . ASP A 1 229 ? 26.901 27.129 -23.661 1.00 55.94 229 ASP A O 1
ATOM 1802 N N . ASP A 1 230 ? 25.183 26.254 -24.815 1.00 58.69 230 ASP A N 1
ATOM 1803 C CA . ASP A 1 230 ? 24.149 26.433 -23.787 1.00 58.69 230 ASP A CA 1
ATOM 1804 C C . ASP A 1 230 ? 24.069 25.280 -22.761 1.00 58.69 230 ASP A C 1
ATOM 1806 O O . ASP A 1 230 ? 23.381 25.416 -21.746 1.00 58.69 230 ASP A O 1
ATOM 1810 N N . LEU A 1 231 ? 24.742 24.138 -22.989 1.00 61.03 231 LEU A N 1
ATOM 1811 C CA . LEU A 1 231 ? 24.707 22.978 -22.083 1.00 61.03 231 LEU A CA 1
ATOM 1812 C C . LEU A 1 231 ? 26.044 22.755 -21.348 1.00 61.03 231 LEU A C 1
ATOM 1814 O O . LEU A 1 231 ? 27.119 23.030 -21.885 1.00 61.03 231 LEU A O 1
ATOM 1818 N N . PRO A 1 232 ? 26.018 22.199 -20.118 1.00 69.12 232 PRO A N 1
ATOM 1819 C CA . PRO A 1 232 ? 27.232 21.740 -19.451 1.00 69.12 232 PRO A CA 1
ATOM 1820 C C . PRO A 1 232 ? 27.969 20.693 -20.298 1.00 69.12 232 PRO A C 1
ATOM 1822 O O . PRO A 1 232 ? 27.346 19.772 -20.817 1.00 69.12 232 PRO A O 1
ATOM 1825 N N . LEU A 1 233 ? 29.307 20.752 -20.337 1.00 66.12 233 LEU A N 1
ATOM 1826 C CA . LEU A 1 233 ? 30.156 19.837 -21.127 1.00 66.12 233 LEU A CA 1
ATOM 1827 C C . LEU A 1 233 ? 29.869 18.339 -20.891 1.00 66.12 233 LEU A C 1
ATOM 1829 O O . LEU A 1 233 ? 30.057 17.523 -21.787 1.00 66.12 233 LEU A O 1
ATOM 1833 N N . CYS A 1 234 ? 29.409 17.973 -19.692 1.00 65.81 234 CYS A N 1
ATOM 1834 C CA . CYS A 1 234 ? 29.047 16.598 -19.333 1.00 65.81 234 CYS A CA 1
ATOM 1835 C C . CYS A 1 234 ? 27.695 16.123 -19.907 1.00 65.81 234 CYS A C 1
ATOM 1837 O O . CYS A 1 234 ? 27.380 14.939 -19.808 1.00 65.81 234 CYS A O 1
ATOM 1839 N N . LEU A 1 235 ? 26.909 17.030 -20.495 1.00 73.00 235 LEU A N 1
ATOM 1840 C CA . LEU A 1 235 ? 25.575 16.805 -21.062 1.00 73.00 235 LEU A CA 1
ATOM 1841 C C . LEU A 1 235 ? 25.470 17.272 -22.525 1.00 73.00 235 LEU A C 1
ATOM 1843 O O . LEU A 1 235 ? 24.368 17.357 -23.063 1.00 73.00 235 LEU A O 1
ATOM 1847 N N . ASN A 1 236 ? 26.596 17.555 -23.187 1.00 70.50 236 ASN A N 1
ATOM 1848 C CA . ASN A 1 236 ? 26.626 18.044 -24.570 1.00 70.50 236 ASN A CA 1
ATOM 1849 C C . ASN A 1 236 ? 25.968 17.098 -25.585 1.00 70.50 236 ASN A C 1
ATOM 1851 O O . ASN A 1 236 ? 25.579 17.537 -26.663 1.00 70.50 236 ASN A O 1
ATOM 1855 N N . GLY A 1 237 ? 25.834 15.811 -25.256 1.00 66.69 237 GLY A N 1
ATOM 1856 C CA . GLY A 1 237 ? 25.130 14.842 -26.088 1.00 66.69 237 GLY A CA 1
ATOM 1857 C C . GLY A 1 237 ? 23.603 14.939 -26.013 1.00 66.69 237 GLY A C 1
ATOM 1858 O O . GLY A 1 237 ? 22.942 14.205 -26.739 1.00 66.69 237 GLY A O 1
ATOM 1859 N N . ILE A 1 238 ? 23.016 15.782 -25.154 1.00 78.25 238 ILE A N 1
ATOM 1860 C CA . ILE A 1 238 ? 21.559 15.846 -24.958 1.00 78.25 238 ILE A CA 1
ATOM 1861 C C . ILE A 1 238 ? 20.884 16.749 -26.000 1.00 78.25 238 ILE A C 1
ATOM 1863 O O . ILE A 1 238 ? 21.330 17.866 -26.250 1.00 78.25 238 ILE A O 1
ATOM 1867 N N . SER A 1 239 ? 19.752 16.291 -26.546 1.00 75.50 239 SER A N 1
ATOM 1868 C CA . SER A 1 239 ? 18.818 17.126 -27.315 1.00 75.50 239 SER A CA 1
ATOM 1869 C C . SER A 1 239 ? 17.435 17.126 -26.655 1.00 75.50 239 SER A C 1
ATOM 1871 O O . SER A 1 239 ? 16.926 16.046 -26.330 1.00 75.50 239 SER A O 1
ATOM 1873 N N . PRO A 1 240 ? 16.785 18.294 -26.489 1.00 65.75 240 PRO A N 1
ATOM 1874 C CA . PRO A 1 240 ? 15.377 18.344 -26.116 1.00 65.75 240 PRO A CA 1
ATOM 1875 C C . PRO A 1 240 ? 14.497 17.792 -27.258 1.00 65.75 240 PRO A C 1
ATOM 1877 O O . PRO A 1 240 ? 14.841 17.911 -28.434 1.00 65.75 240 PRO A O 1
ATOM 1880 N N . ASP A 1 241 ? 13.376 17.169 -26.888 1.00 60.94 241 ASP A N 1
ATOM 1881 C CA . ASP A 1 241 ? 12.223 16.861 -27.754 1.00 60.94 241 ASP A CA 1
ATOM 1882 C C . ASP A 1 241 ? 12.342 15.749 -28.818 1.00 60.94 241 ASP A C 1
ATOM 1884 O O . ASP A 1 241 ? 11.633 15.780 -29.826 1.00 60.94 241 ASP A O 1
ATOM 1888 N N . ARG A 1 242 ? 13.165 14.709 -28.607 1.00 64.19 242 ARG A N 1
ATOM 1889 C CA . ARG A 1 242 ? 13.141 13.510 -29.475 1.00 64.19 242 ARG A CA 1
ATOM 1890 C C . ARG A 1 242 ? 13.147 12.196 -28.696 1.00 64.19 242 ARG A C 1
ATOM 1892 O O . ARG A 1 242 ? 13.961 12.011 -27.794 1.00 64.19 242 ARG A O 1
ATOM 1899 N N . ASP A 1 243 ? 12.285 11.262 -29.101 1.00 79.25 243 ASP A N 1
ATOM 1900 C CA . ASP A 1 243 ? 12.277 9.886 -28.594 1.00 79.25 243 ASP A CA 1
ATOM 1901 C C . ASP A 1 243 ? 13.594 9.183 -28.933 1.00 79.25 243 ASP A C 1
ATOM 1903 O O . ASP A 1 243 ? 13.984 9.108 -30.101 1.00 79.25 243 ASP A O 1
ATOM 1907 N N . LEU A 1 244 ? 14.265 8.608 -27.930 1.00 84.38 244 LEU A N 1
ATOM 1908 C CA . LEU A 1 244 ? 15.593 8.016 -28.121 1.00 84.38 244 LEU A CA 1
ATOM 1909 C C . LEU A 1 244 ? 15.603 6.894 -29.170 1.00 84.38 244 LEU A C 1
ATOM 1911 O O . LEU A 1 244 ? 16.550 6.786 -29.944 1.00 84.38 244 LEU A O 1
ATOM 1915 N N . LEU A 1 245 ? 14.542 6.084 -29.233 1.00 84.75 245 LEU A N 1
ATOM 1916 C CA . LEU A 1 245 ? 14.418 5.032 -30.243 1.00 84.75 245 LEU A CA 1
ATOM 1917 C C . LEU A 1 245 ? 14.313 5.614 -31.659 1.00 84.75 245 LEU A C 1
ATOM 1919 O O . LEU A 1 245 ? 14.936 5.090 -32.576 1.00 84.75 245 LEU A O 1
ATOM 1923 N N . HIS A 1 246 ? 13.574 6.710 -31.839 1.00 85.19 246 HIS A N 1
ATOM 1924 C CA . HIS A 1 246 ? 13.452 7.365 -33.140 1.00 85.19 246 HIS A CA 1
ATOM 1925 C C . HIS A 1 246 ? 14.805 7.928 -33.606 1.00 85.19 246 HIS A C 1
ATOM 1927 O O . HIS A 1 246 ? 15.183 7.761 -34.765 1.00 85.19 246 HIS A O 1
ATOM 1933 N N . VAL A 1 247 ? 15.564 8.533 -32.688 1.00 84.12 247 VAL A N 1
ATOM 1934 C CA . VAL A 1 247 ? 16.922 9.041 -32.948 1.00 84.12 247 VAL A CA 1
ATOM 1935 C C . VAL A 1 247 ? 17.898 7.899 -33.263 1.00 84.12 247 VAL A C 1
ATOM 1937 O O . VAL A 1 247 ? 18.687 7.995 -34.202 1.00 84.12 247 VAL A O 1
ATOM 1940 N N . ALA A 1 248 ? 17.794 6.778 -32.544 1.00 85.50 248 ALA A N 1
ATOM 1941 C CA . ALA A 1 248 ? 18.591 5.580 -32.795 1.00 85.50 248 ALA A CA 1
ATOM 1942 C C . ALA A 1 248 ? 18.306 4.961 -34.174 1.00 85.50 248 ALA A C 1
ATOM 1944 O O . ALA A 1 248 ? 19.235 4.582 -34.879 1.00 85.50 248 ALA A O 1
ATOM 1945 N N . VAL A 1 249 ? 17.039 4.907 -34.602 1.00 86.12 249 VAL A N 1
ATOM 1946 C CA . VAL A 1 249 ? 16.657 4.420 -35.944 1.00 86.12 249 VAL A CA 1
ATOM 1947 C C . VAL A 1 249 ? 17.201 5.324 -37.054 1.00 86.12 249 VAL A C 1
ATOM 1949 O O . VAL A 1 249 ? 17.553 4.836 -38.132 1.00 86.12 249 VAL A O 1
ATOM 1952 N N . ALA A 1 250 ? 17.307 6.629 -36.792 1.00 83.31 250 ALA A N 1
ATOM 1953 C CA . ALA A 1 250 ? 17.926 7.587 -37.702 1.00 83.31 250 ALA A CA 1
ATOM 1954 C C . ALA A 1 250 ? 19.466 7.484 -37.746 1.00 83.31 250 ALA A C 1
ATOM 1956 O O . ALA A 1 250 ? 20.075 8.052 -38.650 1.00 83.31 250 ALA A O 1
ATOM 1957 N N . GLY A 1 251 ? 20.092 6.741 -36.822 1.00 78.44 251 GLY A N 1
ATOM 1958 C CA . GLY A 1 251 ? 21.552 6.645 -36.696 1.00 78.44 251 GLY A CA 1
ATOM 1959 C C . GLY A 1 251 ? 22.196 7.936 -36.182 1.00 78.44 251 GLY A C 1
ATOM 1960 O O . GLY A 1 251 ? 23.385 8.163 -36.393 1.00 78.44 251 GLY A O 1
ATOM 1961 N N . GLU A 1 252 ? 21.410 8.807 -35.549 1.00 81.88 252 GLU A N 1
ATOM 1962 C CA . GLU A 1 252 ? 21.881 10.091 -35.044 1.00 81.88 252 GLU A CA 1
ATOM 1963 C C . GLU A 1 252 ? 22.544 9.934 -33.658 1.00 81.88 252 GLU A C 1
ATOM 1965 O O . GLU A 1 252 ? 22.354 8.954 -32.929 1.00 81.88 252 GLU A O 1
ATOM 1970 N N . ASN A 1 253 ? 23.327 10.942 -33.271 1.00 81.00 253 ASN A N 1
ATOM 1971 C CA . ASN A 1 253 ? 24.057 10.961 -32.004 1.00 81.00 253 ASN A CA 1
ATOM 1972 C C . ASN A 1 253 ? 23.347 11.557 -30.766 1.00 81.00 253 ASN A C 1
ATOM 1974 O O . ASN A 1 253 ? 23.815 11.256 -29.666 1.00 81.00 253 ASN A O 1
ATOM 1978 N N . PRO A 1 254 ? 22.295 12.397 -30.855 1.00 83.25 254 PRO A N 1
ATOM 1979 C CA . PRO A 1 254 ? 21.751 13.031 -29.667 1.00 83.25 254 PRO A CA 1
ATOM 1980 C C . PRO A 1 254 ? 21.039 12.025 -28.757 1.00 83.25 254 PRO A C 1
ATOM 1982 O O . PRO A 1 254 ? 20.432 11.051 -29.195 1.00 83.25 254 PRO A O 1
ATOM 1985 N N . ILE A 1 255 ? 21.089 12.282 -27.458 1.00 85.19 255 ILE A N 1
ATOM 1986 C CA . ILE A 1 255 ? 20.448 11.480 -26.423 1.00 85.19 255 ILE A CA 1
ATOM 1987 C C . ILE A 1 255 ? 19.253 12.267 -25.883 1.00 85.19 255 ILE A C 1
ATOM 1989 O O . ILE A 1 255 ? 19.343 13.463 -25.610 1.00 85.19 255 ILE A O 1
ATOM 1993 N N . SER A 1 256 ? 18.112 11.598 -25.720 1.00 87.50 256 SER A N 1
ATOM 1994 C CA . SER A 1 256 ? 16.918 12.220 -25.143 1.00 87.50 256 SER A CA 1
ATOM 1995 C C . SER A 1 256 ? 17.118 12.536 -23.657 1.00 87.50 256 SER A C 1
ATOM 1997 O O . SER A 1 256 ? 17.731 11.743 -22.934 1.00 87.50 256 SER A O 1
ATOM 1999 N N . VAL A 1 257 ? 16.494 13.610 -23.173 1.00 86.00 257 VAL A N 1
ATOM 2000 C CA . VAL A 1 257 ? 16.498 13.988 -21.748 1.00 86.00 257 VAL A CA 1
ATOM 2001 C C . VAL A 1 257 ? 15.972 12.860 -20.843 1.00 86.00 257 VAL A C 1
ATOM 2003 O O . VAL A 1 257 ? 16.591 12.565 -19.824 1.00 86.00 257 VAL A O 1
ATOM 2006 N N . ASP A 1 258 ? 14.889 12.170 -21.226 1.00 85.94 258 ASP A N 1
ATOM 2007 C CA . ASP A 1 258 ? 14.315 11.047 -20.456 1.00 85.94 258 ASP A CA 1
ATOM 2008 C C . ASP A 1 258 ? 15.329 9.911 -20.234 1.00 85.94 258 ASP A C 1
ATOM 2010 O O . ASP A 1 258 ? 15.532 9.431 -19.116 1.00 85.94 258 ASP A O 1
ATOM 2014 N N . ALA A 1 259 ? 16.035 9.524 -21.294 1.00 87.62 259 ALA A N 1
ATOM 2015 C CA . ALA A 1 259 ? 17.073 8.508 -21.221 1.00 87.62 259 ALA A CA 1
ATOM 2016 C C . ALA A 1 259 ? 18.245 8.926 -20.317 1.00 87.62 259 ALA A C 1
ATOM 2018 O O . ALA A 1 259 ? 18.752 8.105 -19.549 1.00 87.62 259 ALA A O 1
ATOM 2019 N N . ALA A 1 260 ? 18.648 10.200 -20.360 1.00 89.56 260 ALA A N 1
ATOM 2020 C CA . ALA A 1 260 ? 19.674 10.733 -19.467 1.00 89.56 260 ALA A CA 1
ATOM 2021 C C . ALA A 1 260 ? 19.224 10.682 -17.995 1.00 89.56 260 ALA A C 1
ATOM 2023 O O . ALA A 1 260 ? 19.988 10.244 -17.136 1.00 89.56 260 ALA A O 1
ATOM 2024 N N . VAL A 1 261 ? 17.966 11.033 -17.699 1.00 89.75 261 VAL A N 1
ATOM 2025 C CA . VAL A 1 261 ? 17.384 10.922 -16.347 1.00 89.75 261 VAL A CA 1
ATOM 2026 C C . VAL A 1 261 ? 17.399 9.470 -15.865 1.00 89.75 261 VAL A C 1
ATOM 2028 O O . VAL A 1 261 ? 17.829 9.201 -14.741 1.00 89.75 261 VAL A O 1
ATOM 2031 N N . LYS A 1 262 ? 16.964 8.517 -16.701 1.00 90.00 262 LYS A N 1
ATOM 2032 C CA . LYS A 1 262 ? 16.991 7.078 -16.380 1.00 90.00 262 LYS A CA 1
ATOM 2033 C C . LYS A 1 262 ? 18.410 6.594 -16.081 1.00 90.00 262 LYS A C 1
ATOM 2035 O O . LYS A 1 262 ? 18.613 5.882 -15.100 1.00 90.00 262 LYS A O 1
ATOM 2040 N N . PHE A 1 263 ? 19.392 7.034 -16.866 1.00 92.25 263 PHE A N 1
ATOM 2041 C CA . PHE A 1 263 ? 20.797 6.702 -16.642 1.00 92.25 263 PHE A CA 1
ATOM 2042 C C . PHE A 1 263 ? 21.330 7.269 -15.322 1.00 92.25 263 PHE A C 1
ATOM 2044 O O . PHE A 1 263 ? 21.945 6.545 -14.545 1.00 92.25 263 PHE A O 1
ATOM 2051 N N . VAL A 1 264 ? 21.047 8.538 -15.013 1.00 91.38 264 VAL A N 1
ATOM 2052 C CA . VAL A 1 264 ? 21.469 9.154 -13.744 1.00 91.38 264 VAL A CA 1
ATOM 2053 C C . VAL A 1 264 ? 20.841 8.431 -12.546 1.00 91.38 264 VAL A C 1
ATOM 2055 O O . VAL A 1 264 ? 21.533 8.162 -11.566 1.00 91.38 264 VAL A O 1
ATOM 2058 N N . LYS A 1 265 ? 19.571 8.011 -12.632 1.00 90.06 265 LYS A N 1
ATOM 2059 C CA . LYS A 1 265 ? 18.943 7.165 -11.599 1.00 90.06 265 LYS A CA 1
ATOM 2060 C C . LYS A 1 265 ? 19.654 5.813 -11.433 1.00 90.06 265 LYS A C 1
ATOM 2062 O O . LYS A 1 265 ? 19.772 5.327 -10.310 1.00 90.06 265 LYS A O 1
ATOM 2067 N N . LEU A 1 266 ? 20.159 5.210 -12.513 1.00 89.00 266 LEU A N 1
ATOM 2068 C CA . LEU A 1 266 ? 20.957 3.978 -12.435 1.00 89.00 266 LEU A CA 1
ATOM 2069 C C . LEU A 1 266 ? 22.299 4.206 -11.725 1.00 89.00 266 LEU A C 1
ATOM 2071 O O . LEU A 1 266 ? 22.690 3.367 -10.917 1.00 89.00 266 LEU A O 1
ATOM 2075 N N . LEU A 1 267 ? 22.967 5.348 -11.938 1.00 89.12 267 LEU A N 1
ATOM 2076 C CA . LEU A 1 267 ? 24.204 5.683 -11.212 1.00 89.12 267 LEU A CA 1
ATOM 2077 C C . LEU A 1 267 ? 23.994 5.687 -9.692 1.00 89.12 267 LEU A C 1
ATOM 2079 O O . LEU A 1 267 ? 24.841 5.179 -8.959 1.00 89.12 267 LEU A O 1
ATOM 2083 N N . PHE A 1 268 ? 22.852 6.203 -9.225 1.00 88.00 268 PHE A N 1
ATOM 2084 C CA . PHE A 1 268 ? 22.468 6.137 -7.813 1.00 88.00 268 PHE A CA 1
ATOM 2085 C C . PHE A 1 268 ? 22.312 4.683 -7.335 1.00 88.00 268 PHE A C 1
ATOM 2087 O O . PHE A 1 268 ? 22.870 4.302 -6.309 1.00 88.00 268 PHE A O 1
ATOM 2094 N N . ARG A 1 269 ? 21.610 3.838 -8.106 1.00 84.56 269 ARG A N 1
ATOM 2095 C CA . ARG A 1 269 ? 21.374 2.421 -7.762 1.00 84.56 269 ARG A CA 1
ATOM 2096 C C . ARG A 1 269 ? 22.665 1.602 -7.643 1.00 84.56 269 ARG A C 1
ATOM 2098 O O . ARG A 1 269 ? 22.768 0.754 -6.759 1.00 84.56 269 ARG A O 1
ATOM 2105 N N . TYR A 1 270 ? 23.644 1.870 -8.506 1.00 83.56 270 TYR A N 1
ATOM 2106 C CA . TYR A 1 270 ? 24.965 1.225 -8.502 1.00 83.56 270 TYR A CA 1
ATOM 2107 C C . TYR A 1 270 ? 25.996 1.924 -7.594 1.00 83.56 270 TYR A C 1
ATOM 2109 O O . TYR A 1 270 ? 27.198 1.673 -7.715 1.00 83.56 270 TYR A O 1
ATOM 2117 N N . GLU A 1 271 ? 25.547 2.800 -6.690 1.00 84.69 271 GLU A N 1
ATOM 2118 C CA . GLU A 1 271 ? 26.390 3.466 -5.688 1.00 84.69 271 GLU A CA 1
ATOM 2119 C C . GLU A 1 271 ? 27.519 4.333 -6.286 1.00 84.69 271 GLU A C 1
ATOM 2121 O O . GLU A 1 271 ? 28.561 4.550 -5.665 1.00 84.69 271 GLU A O 1
ATOM 2126 N N . GLN A 1 272 ? 27.325 4.878 -7.494 1.00 85.31 272 GLN A N 1
ATOM 2127 C CA . GLN A 1 272 ? 28.259 5.816 -8.131 1.00 85.31 272 GLN A CA 1
ATOM 2128 C C . GLN A 1 272 ? 27.974 7.261 -7.712 1.00 85.31 272 GLN A C 1
ATOM 2130 O O . GLN A 1 272 ? 27.676 8.126 -8.536 1.00 85.31 272 GLN A O 1
ATOM 2135 N N . TRP A 1 273 ? 28.076 7.515 -6.408 1.00 84.12 273 TRP A N 1
ATOM 2136 C CA . TRP A 1 273 ? 27.637 8.749 -5.748 1.00 84.12 273 TRP A CA 1
ATOM 2137 C C . TRP A 1 273 ? 28.257 10.031 -6.320 1.00 84.12 273 TRP A C 1
ATOM 2139 O O . TRP A 1 273 ? 27.535 10.977 -6.617 1.00 84.12 273 TRP A O 1
ATOM 2149 N N . ASP A 1 274 ? 29.577 10.059 -6.538 1.00 84.69 274 ASP A N 1
ATOM 2150 C CA . ASP A 1 274 ? 30.268 11.255 -7.048 1.00 84.69 274 ASP A CA 1
ATOM 2151 C C . ASP A 1 274 ? 29.781 11.643 -8.451 1.00 84.69 274 ASP A C 1
ATOM 2153 O O . ASP A 1 274 ? 29.569 12.819 -8.756 1.00 84.69 274 ASP A O 1
ATOM 2157 N N . MET A 1 275 ? 29.602 10.639 -9.316 1.00 84.75 275 MET A N 1
ATOM 2158 C CA . MET A 1 275 ? 29.134 10.837 -10.688 1.00 84.75 275 MET A CA 1
ATOM 2159 C C . MET A 1 275 ? 27.650 11.192 -10.706 1.00 84.75 275 MET A C 1
ATOM 2161 O O . MET A 1 275 ? 27.250 12.092 -11.440 1.00 84.75 275 MET A O 1
ATOM 2165 N N . PHE A 1 276 ? 26.853 10.531 -9.861 1.00 88.44 276 PHE A N 1
ATOM 2166 C CA . PHE A 1 276 ? 25.449 10.860 -9.656 1.00 88.44 276 PHE A CA 1
ATOM 2167 C C . PHE A 1 276 ? 25.289 12.326 -9.253 1.00 88.44 276 PHE A C 1
ATOM 2169 O O . PHE A 1 276 ? 24.586 13.046 -9.948 1.00 88.44 276 PHE A O 1
ATOM 2176 N N . LYS A 1 277 ? 25.991 12.794 -8.214 1.00 86.81 277 LYS A N 1
ATOM 2177 C CA . LYS A 1 277 ? 25.880 14.169 -7.706 1.00 86.81 277 LYS A CA 1
ATOM 2178 C C . LYS A 1 277 ? 26.269 15.223 -8.746 1.00 86.81 277 LYS A C 1
ATOM 2180 O O . LYS A 1 277 ? 25.615 16.257 -8.864 1.00 86.81 277 LYS A O 1
ATOM 2185 N N . SER A 1 278 ? 27.322 14.964 -9.524 1.00 87.38 278 SER A N 1
ATOM 2186 C CA . SER A 1 278 ? 27.758 15.877 -10.586 1.00 87.38 278 SER A CA 1
ATOM 2187 C C . SER A 1 278 ? 26.766 15.939 -11.753 1.00 87.38 278 SER A C 1
ATOM 2189 O O . SER A 1 278 ? 26.457 17.031 -12.242 1.00 87.38 278 SER A O 1
ATOM 2191 N N . LEU A 1 279 ? 26.267 14.784 -12.207 1.00 87.00 279 LEU A N 1
ATOM 2192 C CA . LEU A 1 279 ? 25.351 14.706 -13.345 1.00 87.00 279 LEU A CA 1
ATOM 2193 C C . LEU A 1 279 ? 23.924 15.106 -12.970 1.00 87.00 279 LEU A C 1
ATOM 2195 O O . LEU A 1 279 ? 23.266 15.756 -13.775 1.00 87.00 279 LEU A O 1
ATOM 2199 N N . SER A 1 280 ? 23.452 14.790 -11.761 1.00 89.38 280 SER A N 1
ATOM 2200 C CA . SER A 1 280 ? 22.128 15.191 -11.281 1.00 89.38 280 SER A CA 1
ATOM 2201 C C . SER A 1 280 ? 22.023 16.708 -11.159 1.00 89.38 280 SER A C 1
ATOM 2203 O O . SER A 1 280 ? 21.067 17.279 -11.673 1.00 89.38 280 SER A O 1
ATOM 2205 N N . GLY A 1 281 ? 23.029 17.379 -10.582 1.00 86.88 281 GLY A N 1
ATOM 2206 C CA . GLY A 1 281 ? 23.059 18.841 -10.490 1.00 86.88 281 GLY A CA 1
ATOM 2207 C C . GLY A 1 281 ? 23.063 19.518 -11.864 1.00 86.88 281 GLY A C 1
ATOM 2208 O O . GLY A 1 281 ? 22.297 20.451 -12.105 1.00 86.88 281 GLY A O 1
ATOM 2209 N N . SER A 1 282 ? 23.866 18.995 -12.796 1.00 86.69 282 SER A N 1
ATOM 2210 C CA . SER A 1 282 ? 23.911 19.496 -14.176 1.00 86.69 282 SER A CA 1
ATOM 2211 C C . SER A 1 282 ? 22.574 19.273 -14.893 1.00 86.69 282 SER A C 1
ATOM 2213 O O . SER A 1 282 ? 22.066 20.175 -15.554 1.00 86.69 282 SER A O 1
ATOM 2215 N N . LEU A 1 283 ? 21.956 18.104 -14.721 1.00 87.12 283 LEU A N 1
ATOM 2216 C CA . LEU A 1 283 ? 20.703 17.753 -15.383 1.00 87.12 283 LEU A CA 1
ATOM 2217 C C . LEU A 1 283 ? 19.510 18.525 -14.810 1.00 87.12 283 LEU A C 1
ATOM 2219 O O . LEU A 1 283 ? 18.666 18.963 -15.579 1.00 87.12 283 LEU A O 1
ATOM 2223 N N . LEU A 1 284 ? 19.466 18.767 -13.497 1.00 87.81 284 LEU A N 1
ATOM 2224 C CA . LEU A 1 284 ? 18.452 19.621 -12.868 1.00 87.81 284 LEU A CA 1
ATOM 2225 C C . LEU A 1 284 ? 18.484 21.048 -13.431 1.00 87.81 284 LEU A C 1
ATOM 2227 O O . LEU A 1 284 ? 17.428 21.617 -13.692 1.00 87.81 284 LEU A O 1
ATOM 2231 N N . SER A 1 285 ? 19.676 21.599 -13.701 1.00 86.06 285 SER A N 1
ATOM 2232 C CA . SER A 1 285 ? 19.795 22.922 -14.334 1.00 86.06 285 SER A CA 1
ATOM 2233 C C . SER A 1 285 ? 19.199 22.959 -15.749 1.00 86.06 285 SER A C 1
ATOM 2235 O O . SER A 1 285 ? 18.542 23.931 -16.116 1.00 86.06 285 SER A O 1
ATOM 2237 N N . VAL A 1 286 ? 19.354 21.872 -16.514 1.00 83.94 286 VAL A N 1
ATOM 2238 C CA . VAL A 1 286 ? 18.764 21.726 -17.853 1.00 83.94 286 VAL A CA 1
ATOM 2239 C C . VAL A 1 286 ? 17.251 21.521 -17.755 1.00 83.94 286 VAL A C 1
ATOM 2241 O O . VAL A 1 286 ? 16.499 22.193 -18.459 1.00 83.94 286 VAL A O 1
ATOM 2244 N N . LEU A 1 287 ? 16.782 20.650 -16.856 1.00 85.31 287 LEU A N 1
ATOM 2245 C CA . LEU A 1 287 ? 15.355 20.372 -16.650 1.00 85.31 287 LEU A CA 1
ATOM 2246 C C . LEU A 1 287 ? 14.577 21.632 -16.251 1.00 85.31 287 LEU A C 1
ATOM 2248 O O . LEU A 1 287 ? 13.479 21.832 -16.761 1.00 85.31 287 LEU A O 1
ATOM 2252 N N . ALA A 1 288 ? 15.168 22.518 -15.442 1.00 84.81 288 ALA A N 1
ATOM 2253 C CA . ALA A 1 288 ? 14.552 23.785 -15.041 1.00 84.81 288 ALA A CA 1
ATOM 2254 C C . ALA A 1 288 ? 14.238 24.727 -16.224 1.00 84.81 288 ALA A C 1
ATOM 2256 O O . ALA A 1 288 ? 13.353 25.578 -16.124 1.00 84.81 288 ALA A O 1
ATOM 2257 N N . SER A 1 289 ? 14.950 24.586 -17.349 1.00 82.62 289 SER A N 1
ATOM 2258 C CA . SER A 1 289 ? 14.710 25.369 -18.571 1.00 82.62 289 SER A CA 1
ATOM 2259 C C . SER A 1 289 ? 13.629 24.769 -19.483 1.00 82.62 289 SER A C 1
ATOM 2261 O O . SER A 1 289 ? 13.082 25.467 -20.340 1.00 82.62 289 SER A O 1
ATOM 2263 N N . LEU A 1 290 ? 13.295 23.490 -19.293 1.00 82.19 290 LEU A N 1
ATOM 2264 C CA . LEU A 1 290 ? 12.373 22.735 -20.137 1.00 82.19 290 LEU A CA 1
ATOM 2265 C C . LEU A 1 290 ? 10.963 22.701 -19.529 1.00 82.19 290 LEU A C 1
ATOM 2267 O O . LEU A 1 290 ? 10.775 22.731 -18.316 1.00 82.19 290 LEU A O 1
ATOM 2271 N N . LYS A 1 291 ? 9.935 22.617 -20.382 1.00 79.12 291 LYS A N 1
ATOM 2272 C CA . LYS A 1 291 ? 8.531 22.530 -19.952 1.00 79.12 291 LYS A CA 1
ATOM 2273 C C . LYS A 1 291 ? 7.933 21.182 -20.332 1.00 79.12 291 LYS A C 1
ATOM 2275 O O . LYS A 1 291 ? 7.995 20.778 -21.484 1.00 79.12 291 LYS A O 1
ATOM 2280 N N . GLY A 1 292 ? 7.279 20.528 -19.377 1.00 80.38 292 GLY A N 1
ATOM 2281 C CA . GLY A 1 292 ? 6.480 19.327 -19.625 1.00 80.38 292 GLY A CA 1
ATOM 2282 C C . GLY A 1 292 ? 6.168 18.555 -18.342 1.00 80.38 292 GLY A C 1
ATOM 2283 O O . GLY A 1 292 ? 6.888 18.719 -17.354 1.00 80.38 292 GLY A O 1
ATOM 2284 N N . PRO A 1 293 ? 5.110 17.725 -18.331 1.00 79.69 293 PRO A N 1
ATOM 2285 C CA . PRO A 1 293 ? 4.770 16.907 -17.168 1.00 79.69 293 PRO A CA 1
ATOM 2286 C C . PRO A 1 293 ? 5.850 15.855 -16.864 1.00 79.69 293 PRO A C 1
ATOM 2288 O O . PRO A 1 293 ? 6.274 15.728 -15.720 1.00 79.69 293 PRO A O 1
ATOM 2291 N N . GLU A 1 294 ? 6.384 15.178 -17.885 1.00 79.56 294 GLU A N 1
ATOM 2292 C CA . GLU A 1 294 ? 7.451 14.172 -17.720 1.00 79.56 294 GLU A CA 1
ATOM 2293 C C . GLU A 1 294 ? 8.776 14.782 -17.233 1.00 79.56 294 GLU A C 1
ATOM 2295 O O . GLU A 1 294 ? 9.461 14.214 -16.384 1.00 79.56 294 GLU A O 1
ATOM 2300 N N . VAL A 1 295 ? 9.107 15.987 -17.710 1.00 83.19 295 VAL A N 1
ATOM 2301 C CA . VAL A 1 295 ? 10.284 16.760 -17.274 1.00 83.19 295 VAL A CA 1
ATOM 2302 C C . VAL A 1 295 ? 10.172 17.115 -15.790 1.00 83.19 295 VAL A C 1
ATOM 2304 O O . VAL A 1 295 ? 11.121 16.916 -15.035 1.00 83.19 295 VAL A O 1
ATOM 2307 N N . ARG A 1 296 ? 8.993 17.562 -15.345 1.00 83.69 296 ARG A N 1
ATOM 2308 C CA . ARG A 1 296 ? 8.727 17.857 -13.929 1.00 83.69 296 ARG A CA 1
ATOM 2309 C C . ARG A 1 296 ? 8.776 16.612 -13.057 1.00 83.69 296 ARG A C 1
ATOM 2311 O O . ARG A 1 296 ? 9.363 16.639 -11.979 1.00 83.69 296 ARG A O 1
ATOM 2318 N N . LYS A 1 297 ? 8.225 15.494 -13.533 1.00 85.62 297 LYS A N 1
ATOM 2319 C CA . LYS A 1 297 ? 8.324 14.206 -12.836 1.00 85.62 297 LYS A CA 1
ATOM 2320 C C . LYS A 1 297 ? 9.785 13.777 -12.657 1.00 85.62 297 LYS A C 1
ATOM 2322 O O . LYS A 1 297 ? 10.169 13.292 -11.590 1.00 85.62 297 LYS A O 1
ATOM 2327 N N . ALA A 1 298 ? 10.611 13.978 -13.683 1.00 85.50 298 ALA A N 1
ATOM 2328 C CA . ALA A 1 298 ? 12.048 13.739 -13.621 1.00 85.50 298 ALA A CA 1
ATOM 2329 C C . ALA A 1 298 ? 12.763 14.672 -12.630 1.00 85.50 298 ALA A C 1
ATOM 2331 O O . ALA A 1 298 ? 13.573 14.194 -11.835 1.00 85.50 298 ALA A O 1
ATOM 2332 N N . GLU A 1 299 ? 12.437 15.966 -12.640 1.00 88.12 299 GLU A N 1
ATOM 2333 C CA . GLU A 1 299 ? 12.992 16.978 -11.734 1.00 88.12 299 GLU A CA 1
ATOM 2334 C C . GLU A 1 299 ? 12.706 16.643 -10.264 1.00 88.12 299 GLU A C 1
ATOM 2336 O O . GLU A 1 299 ? 13.630 16.566 -9.450 1.00 88.12 299 GLU A O 1
ATOM 2341 N N . VAL A 1 300 ? 11.444 16.346 -9.934 1.00 88.38 300 VAL A N 1
ATOM 2342 C CA . VAL A 1 300 ? 11.030 15.933 -8.585 1.00 88.38 300 VAL A CA 1
ATOM 2343 C C . VAL A 1 300 ? 11.762 14.655 -8.168 1.00 88.38 300 VAL A C 1
ATOM 2345 O O . VAL A 1 300 ? 12.356 14.601 -7.091 1.00 88.38 300 VAL A O 1
ATOM 2348 N N . GLY A 1 301 ? 11.793 13.639 -9.037 1.00 88.50 301 GLY A N 1
ATOM 2349 C CA . GLY A 1 301 ? 12.466 12.372 -8.746 1.00 88.50 301 GLY A CA 1
ATOM 2350 C C . GLY A 1 301 ? 13.971 12.517 -8.487 1.00 88.50 301 GLY A C 1
ATOM 2351 O O . GLY A 1 301 ? 14.492 11.907 -7.555 1.00 88.50 301 GLY A O 1
ATOM 2352 N N . LEU A 1 302 ? 14.680 13.330 -9.278 1.00 89.94 302 LEU A N 1
ATOM 2353 C CA . LEU A 1 302 ? 16.117 13.579 -9.093 1.00 89.94 302 LEU A CA 1
ATOM 2354 C C . LEU A 1 302 ? 16.411 14.435 -7.859 1.00 89.94 302 LEU A C 1
ATOM 2356 O O . LEU A 1 302 ? 17.415 14.202 -7.182 1.00 89.94 302 LEU A O 1
ATOM 2360 N N . THR A 1 303 ? 15.533 15.387 -7.542 1.00 90.69 303 THR A N 1
ATOM 2361 C CA . THR A 1 303 ? 15.640 16.210 -6.330 1.00 90.69 303 THR A CA 1
ATOM 2362 C C . THR A 1 303 ? 15.520 15.340 -5.081 1.00 90.69 303 THR A C 1
ATOM 2364 O O . THR A 1 303 ? 16.386 15.395 -4.208 1.00 90.69 303 THR A O 1
ATOM 2367 N N . LEU A 1 304 ? 14.512 14.458 -5.027 1.00 91.12 304 LEU A N 1
ATOM 2368 C CA . LEU A 1 304 ? 14.332 13.517 -3.918 1.00 91.12 304 LEU A CA 1
ATOM 2369 C C . LEU A 1 304 ? 15.544 12.586 -3.757 1.00 91.12 304 LEU A C 1
ATOM 2371 O O . LEU A 1 304 ? 16.043 12.422 -2.647 1.00 91.12 304 LEU A O 1
ATOM 2375 N N . LEU A 1 305 ? 16.071 12.021 -4.850 1.00 90.38 305 LEU A N 1
ATOM 2376 C CA . LEU A 1 305 ? 17.261 11.160 -4.792 1.00 90.38 305 LEU A CA 1
ATOM 2377 C C . LEU A 1 305 ? 18.526 11.913 -4.353 1.00 90.38 305 LEU A C 1
ATOM 2379 O O . LEU A 1 305 ? 19.345 11.349 -3.631 1.00 90.38 305 LEU A O 1
ATOM 2383 N N . SER A 1 306 ? 18.678 13.182 -4.738 1.00 88.94 306 SER A N 1
ATOM 2384 C CA . SER A 1 306 ? 19.809 14.016 -4.303 1.00 88.94 306 SER A CA 1
ATOM 2385 C C . SER A 1 306 ? 19.778 14.265 -2.790 1.00 88.94 306 SER A C 1
ATOM 2387 O O . SER A 1 306 ? 20.800 14.122 -2.124 1.00 88.94 306 SER A O 1
ATOM 2389 N N . LEU A 1 307 ? 18.592 14.516 -2.223 1.00 88.62 307 LEU A N 1
ATOM 2390 C CA . LEU A 1 307 ? 18.407 14.639 -0.771 1.00 88.62 307 LEU A CA 1
ATOM 2391 C C . LEU A 1 307 ? 18.696 13.321 -0.031 1.00 88.62 307 LEU A C 1
ATOM 2393 O O . LEU A 1 307 ? 19.252 13.331 1.071 1.00 88.62 307 LEU A O 1
ATOM 2397 N N . VAL A 1 308 ? 18.357 12.173 -0.631 1.00 87.94 308 VAL A N 1
ATOM 2398 C CA . VAL A 1 308 ? 18.729 10.861 -0.078 1.00 87.94 308 VAL A CA 1
ATOM 2399 C C . VAL A 1 308 ? 20.247 10.662 -0.107 1.00 87.94 308 VAL A C 1
ATOM 2401 O O . VAL A 1 308 ? 20.801 10.214 0.897 1.00 87.94 308 VAL A O 1
ATOM 2404 N N . ASP A 1 309 ? 20.934 11.005 -1.203 1.00 85.88 309 ASP A N 1
ATOM 2405 C CA . ASP A 1 309 ? 22.402 10.907 -1.284 1.00 85.88 309 ASP A CA 1
ATOM 2406 C C . ASP A 1 309 ? 23.079 11.753 -0.200 1.00 85.88 309 ASP A C 1
ATOM 2408 O O . ASP A 1 309 ? 23.923 11.236 0.535 1.00 85.88 309 ASP A O 1
ATOM 2412 N N . ASP A 1 310 ? 22.655 13.006 -0.016 1.00 84.88 310 ASP A N 1
ATOM 2413 C CA . ASP A 1 310 ? 23.198 13.883 1.026 1.00 84.88 310 ASP A CA 1
ATOM 2414 C C . ASP A 1 310 ? 22.983 13.293 2.435 1.00 84.88 310 ASP A C 1
ATOM 2416 O O . ASP A 1 310 ? 23.887 13.316 3.281 1.00 84.88 310 ASP A O 1
ATOM 2420 N N . LEU A 1 311 ? 21.828 12.664 2.685 1.00 82.81 311 LEU A N 1
ATOM 2421 C CA . LEU A 1 311 ? 21.553 11.960 3.940 1.00 82.81 311 LEU A CA 1
ATOM 2422 C C . LEU A 1 311 ? 22.459 10.728 4.137 1.00 82.81 311 LEU A C 1
ATOM 2424 O O . LEU A 1 311 ? 22.930 10.474 5.253 1.00 82.81 311 LEU A O 1
ATOM 2428 N N . LEU A 1 312 ? 22.713 9.957 3.076 1.00 80.38 312 LEU A N 1
ATOM 2429 C CA . LEU A 1 312 ? 23.591 8.782 3.101 1.00 80.38 312 LEU A CA 1
ATOM 2430 C C . LEU A 1 312 ? 25.077 9.169 3.191 1.00 80.38 312 LEU A C 1
ATOM 2432 O O . LEU A 1 312 ? 25.857 8.470 3.839 1.00 80.38 312 LEU A O 1
ATOM 2436 N N . ALA A 1 313 ? 25.495 10.286 2.595 1.00 78.19 313 ALA A N 1
ATOM 2437 C CA . ALA A 1 313 ? 26.864 10.800 2.659 1.00 78.19 313 ALA A CA 1
ATOM 2438 C C . ALA A 1 313 ? 27.283 11.125 4.103 1.00 78.19 313 ALA A C 1
ATOM 2440 O O . ALA A 1 313 ? 28.372 10.744 4.545 1.00 78.19 313 ALA A O 1
ATOM 2441 N N . VAL A 1 314 ? 26.381 11.727 4.887 1.00 69.81 314 VAL A N 1
ATOM 2442 C CA . VAL A 1 314 ? 26.597 11.976 6.324 1.00 69.81 314 VAL A CA 1
ATOM 2443 C C . VAL A 1 314 ? 26.784 10.668 7.105 1.00 69.81 314 VAL A C 1
ATOM 2445 O O . VAL A 1 314 ? 27.561 10.622 8.061 1.00 69.81 314 VAL A O 1
ATOM 2448 N N . GLN A 1 315 ? 26.102 9.587 6.712 1.00 63.03 315 GLN A N 1
ATOM 2449 C CA . GLN A 1 315 ? 26.256 8.272 7.348 1.00 63.03 315 GLN A CA 1
ATOM 2450 C C . GLN A 1 315 ? 27.601 7.622 6.996 1.00 63.03 315 GLN A C 1
ATOM 2452 O O . GLN A 1 315 ? 28.260 7.082 7.886 1.00 63.03 315 GLN A O 1
ATOM 2457 N N . ARG A 1 316 ? 28.035 7.731 5.734 1.00 68.31 316 ARG A N 1
ATOM 2458 C CA . ARG A 1 316 ? 29.327 7.212 5.253 1.00 68.31 316 ARG A CA 1
ATOM 2459 C C . ARG A 1 316 ? 30.520 7.904 5.925 1.00 68.31 316 ARG A C 1
ATOM 2461 O O . ARG A 1 316 ? 31.435 7.228 6.386 1.00 68.31 316 ARG A O 1
ATOM 2468 N N . SER A 1 317 ? 30.478 9.231 6.074 1.00 57.41 317 SER A N 1
ATOM 2469 C CA . SER A 1 317 ? 31.547 10.016 6.721 1.00 57.41 317 SER A CA 1
ATOM 2470 C C . SER A 1 317 ? 31.759 9.649 8.202 1.00 57.41 317 SER A C 1
ATOM 2472 O O . SER A 1 317 ? 32.893 9.500 8.660 1.00 57.41 317 SER A O 1
ATOM 2474 N N . LYS A 1 318 ? 30.676 9.378 8.946 1.00 54.22 318 LYS A N 1
ATOM 2475 C CA . LYS A 1 318 ? 30.752 8.946 10.357 1.00 54.22 318 LYS A CA 1
ATOM 2476 C C . LYS A 1 318 ? 31.378 7.560 10.552 1.00 54.22 318 LYS A C 1
ATOM 2478 O O . LYS A 1 318 ? 31.830 7.266 11.654 1.00 54.22 318 LYS A O 1
ATOM 2483 N N . HIS A 1 319 ? 31.391 6.713 9.521 1.00 46.59 319 HIS A N 1
ATOM 2484 C CA . HIS A 1 319 ? 32.017 5.389 9.579 1.00 46.59 319 HIS A CA 1
ATOM 2485 C C . HIS A 1 319 ? 33.545 5.464 9.415 1.00 46.59 319 HIS A C 1
ATOM 2487 O O . HIS A 1 319 ? 34.258 4.705 10.058 1.00 46.59 319 HIS A O 1
ATOM 2493 N N . MET A 1 320 ? 34.053 6.413 8.619 1.00 36.69 320 MET A N 1
ATOM 2494 C CA . MET A 1 320 ? 35.487 6.533 8.304 1.00 36.69 320 MET A CA 1
ATOM 2495 C C . MET A 1 320 ? 36.336 7.105 9.450 1.00 36.69 320 MET A C 1
ATOM 2497 O O . MET A 1 320 ? 37.493 6.730 9.598 1.00 36.69 320 MET A O 1
ATOM 2501 N N . HIS A 1 321 ? 35.774 7.970 10.301 1.00 46.38 321 HIS A N 1
ATOM 2502 C CA . HIS A 1 321 ? 36.511 8.570 11.425 1.00 46.38 321 HIS A CA 1
ATOM 2503 C C . HIS A 1 321 ? 36.787 7.616 12.599 1.00 46.38 321 HIS A C 1
ATOM 2505 O O . HIS A 1 321 ? 37.461 8.008 13.549 1.00 46.38 321 HIS A O 1
ATOM 2511 N N . LYS A 1 322 ? 36.287 6.374 12.556 1.00 42.78 322 LYS A N 1
ATOM 2512 C CA . LYS A 1 322 ? 36.494 5.397 13.632 1.00 42.78 322 LYS A CA 1
ATOM 2513 C C . LYS A 1 322 ? 37.747 4.525 13.456 1.00 42.78 322 LYS A C 1
ATOM 2515 O O . LYS A 1 322 ? 38.178 3.915 14.429 1.00 42.78 322 LYS A O 1
ATOM 2520 N N . ASP A 1 323 ? 38.353 4.517 12.267 1.00 39.31 323 ASP A N 1
ATOM 2521 C CA . ASP A 1 323 ? 39.483 3.631 11.937 1.00 39.31 323 ASP A CA 1
ATOM 2522 C C . ASP A 1 323 ? 40.868 4.298 12.035 1.00 39.31 323 ASP A C 1
ATOM 2524 O O . ASP A 1 323 ? 41.892 3.635 11.877 1.00 39.31 323 ASP A O 1
ATOM 2528 N N . THR A 1 324 ? 40.943 5.592 12.356 1.00 39.94 324 THR A N 1
ATOM 2529 C CA . THR A 1 324 ? 42.213 6.291 12.615 1.00 39.94 324 THR A CA 1
ATOM 2530 C C . THR A 1 324 ? 42.253 6.761 14.061 1.00 39.94 324 THR A C 1
ATOM 2532 O O . THR A 1 324 ? 41.768 7.842 14.391 1.00 39.94 324 THR A O 1
ATOM 2535 N N . GLY A 1 325 ? 42.790 5.912 14.935 1.00 35.62 325 GLY A N 1
ATOM 2536 C CA . GLY A 1 325 ? 42.939 6.209 16.352 1.00 35.62 325 GLY A CA 1
ATOM 2537 C C . GLY A 1 325 ? 43.944 7.329 16.623 1.00 35.62 325 GLY A C 1
ATOM 2538 O O . GLY A 1 325 ? 45.095 7.256 16.202 1.00 35.62 325 GLY A O 1
ATOM 2539 N N . THR A 1 326 ? 43.510 8.297 17.423 1.00 36.69 326 THR A N 1
ATOM 2540 C CA . THR A 1 326 ? 44.319 8.904 18.484 1.00 36.69 326 THR A CA 1
ATOM 2541 C C . THR A 1 326 ? 43.385 9.121 19.663 1.00 36.69 326 THR A C 1
ATOM 2543 O O . THR A 1 326 ? 42.395 9.840 19.558 1.00 36.69 326 THR A O 1
ATOM 2546 N N . ASP A 1 327 ? 43.683 8.391 20.731 1.00 43.53 327 ASP A N 1
ATOM 2547 C CA . ASP A 1 327 ? 43.063 8.447 22.046 1.00 43.53 327 ASP A CA 1
ATOM 2548 C C . ASP A 1 327 ? 43.375 9.810 22.679 1.00 43.53 327 ASP A C 1
ATOM 2550 O O . ASP A 1 327 ? 44.534 10.098 22.975 1.00 43.53 327 ASP A O 1
ATOM 2554 N N . ASP A 1 328 ? 42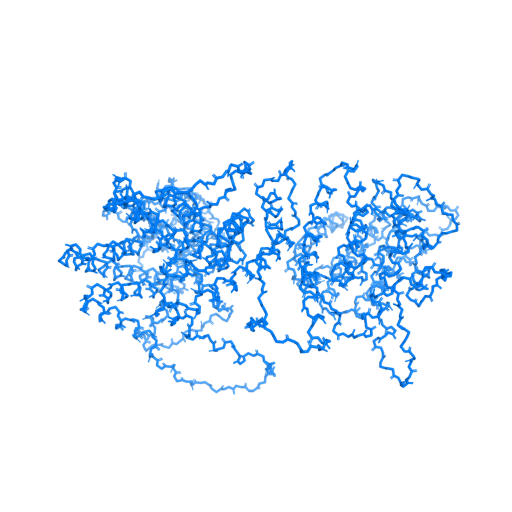.361 10.662 22.839 1.00 33.44 328 ASP A N 1
ATOM 2555 C CA . ASP A 1 328 ? 42.383 11.695 23.871 1.00 33.44 328 ASP A CA 1
ATOM 2556 C C . ASP A 1 328 ? 41.007 11.760 24.540 1.00 33.44 328 ASP A C 1
ATOM 2558 O O . ASP A 1 328 ? 39.955 11.868 23.899 1.00 33.44 328 ASP A O 1
ATOM 2562 N N . GLY A 1 329 ? 41.024 11.571 25.854 1.00 43.47 329 GLY A N 1
ATOM 2563 C CA . GLY A 1 329 ? 39.850 11.312 26.663 1.00 43.47 329 GLY A CA 1
ATOM 2564 C C . GLY A 1 329 ? 39.104 12.591 27.012 1.00 43.47 329 GLY A C 1
ATOM 2565 O O . GLY A 1 329 ? 39.648 13.461 27.682 1.00 43.47 329 GLY A O 1
ATOM 2566 N N . SER A 1 330 ? 37.827 12.675 26.626 1.00 39.09 330 SER A N 1
ATOM 2567 C CA . SER A 1 330 ? 36.718 13.219 27.441 1.00 39.09 330 SER A CA 1
ATOM 2568 C C . SER A 1 330 ? 35.445 13.486 26.627 1.00 39.09 330 SER A C 1
ATOM 2570 O O . SER A 1 330 ? 34.848 14.549 26.731 1.00 39.09 330 SER A O 1
ATOM 2572 N N . GLU A 1 331 ? 34.919 12.499 25.900 1.00 30.97 331 GLU A N 1
ATOM 2573 C CA . GLU A 1 331 ? 33.505 12.535 25.507 1.00 30.97 331 GLU A CA 1
ATOM 2574 C C . GLU A 1 331 ? 32.842 11.192 25.802 1.00 30.97 331 GLU A C 1
ATOM 2576 O O . GLU A 1 331 ? 33.263 10.140 25.330 1.00 30.97 331 GLU A O 1
ATOM 2581 N N . ARG A 1 332 ? 31.805 11.233 26.646 1.00 33.06 332 ARG A N 1
ATOM 2582 C CA . ARG A 1 332 ? 30.978 10.081 27.022 1.00 33.06 332 ARG A CA 1
ATOM 2583 C C . ARG A 1 332 ? 30.572 9.296 25.775 1.00 33.06 332 ARG A C 1
ATOM 2585 O O . ARG A 1 332 ? 29.818 9.803 24.947 1.00 33.06 332 ARG A O 1
ATOM 2592 N N . GLU A 1 333 ? 31.022 8.049 25.711 1.00 32.06 333 GLU A N 1
ATOM 2593 C CA . GLU A 1 333 ? 30.687 7.060 24.692 1.00 32.06 333 GLU A CA 1
ATOM 2594 C C . GLU A 1 333 ? 29.174 7.052 24.389 1.00 32.06 333 GLU A C 1
ATOM 2596 O O . GLU A 1 333 ? 28.354 6.539 25.155 1.00 32.06 333 GLU A O 1
ATOM 2601 N N . ARG A 1 334 ? 28.773 7.635 23.251 1.00 32.88 334 ARG A N 1
ATOM 2602 C CA . ARG A 1 334 ? 27.451 7.402 22.652 1.00 32.88 334 ARG A CA 1
ATOM 2603 C C . ARG A 1 334 ? 27.568 6.128 21.796 1.00 32.88 334 ARG A C 1
ATOM 2605 O O . ARG A 1 334 ? 28.418 6.099 20.907 1.00 32.88 334 ARG A O 1
ATOM 2612 N N . PRO A 1 335 ? 26.755 5.075 22.015 1.00 31.42 335 PRO A N 1
ATOM 2613 C CA . PRO A 1 335 ? 26.886 3.823 21.268 1.00 31.42 335 PRO A CA 1
ATOM 2614 C C . PRO A 1 335 ? 26.685 4.037 19.763 1.00 31.42 335 PRO A C 1
ATOM 2616 O O . PRO A 1 335 ? 25.853 4.851 19.356 1.00 31.42 335 PRO A O 1
ATOM 2619 N N . LEU A 1 336 ? 27.417 3.283 18.935 1.00 36.81 336 LEU A N 1
ATOM 2620 C CA . LEU A 1 336 ? 27.307 3.321 17.475 1.00 36.81 336 LEU A CA 1
ATOM 2621 C C . LEU A 1 336 ? 25.851 3.173 17.007 1.00 36.81 336 LEU A C 1
ATOM 2623 O O . LEU A 1 336 ? 25.122 2.285 17.446 1.00 36.81 336 LEU A O 1
ATOM 2627 N N . GLY A 1 337 ? 25.451 4.033 16.068 1.00 40.19 337 GLY A N 1
ATOM 2628 C CA . GLY A 1 337 ? 24.130 4.011 15.433 1.00 40.19 337 GLY A CA 1
ATOM 2629 C C . GLY A 1 337 ? 23.228 5.201 15.769 1.00 40.19 337 GLY A C 1
ATOM 2630 O O . GLY A 1 337 ? 22.048 5.172 15.421 1.00 40.19 337 GLY A O 1
ATOM 2631 N N . VAL A 1 338 ? 23.730 6.240 16.444 1.00 41.75 338 VAL A N 1
ATOM 2632 C CA . VAL A 1 338 ? 22.970 7.468 16.739 1.00 41.75 338 VAL A CA 1
ATOM 2633 C C . VAL A 1 338 ? 22.871 8.342 15.483 1.00 41.75 338 VAL A C 1
ATOM 2635 O O . VAL A 1 338 ? 23.771 9.121 15.165 1.00 41.75 338 VAL A O 1
ATOM 2638 N N . MET A 1 339 ? 21.754 8.234 14.763 1.00 47.09 339 MET A N 1
ATOM 2639 C CA . MET A 1 339 ? 21.317 9.300 13.864 1.00 47.09 339 MET A CA 1
ATOM 2640 C C . MET A 1 339 ? 20.541 10.313 14.711 1.00 47.09 339 MET A C 1
ATOM 2642 O O . MET A 1 339 ? 19.394 10.068 15.075 1.00 47.09 339 MET A O 1
ATOM 2646 N N . GLY A 1 340 ? 21.183 11.425 15.072 1.00 57.00 340 GLY A N 1
ATOM 2647 C CA . GLY A 1 340 ? 20.436 12.634 15.417 1.00 57.00 340 GLY A CA 1
ATOM 2648 C C . GLY A 1 340 ? 19.657 13.090 14.184 1.00 57.00 340 GLY A C 1
ATOM 2649 O O . GLY A 1 340 ? 20.100 12.835 13.062 1.00 57.00 340 GLY A O 1
ATOM 2650 N N . LEU A 1 341 ? 18.499 13.718 14.381 1.00 61.66 341 LEU A N 1
ATOM 2651 C CA . LEU A 1 341 ? 17.725 14.269 13.275 1.00 61.66 341 LEU A CA 1
ATOM 2652 C C . LEU A 1 341 ? 18.582 15.302 12.532 1.00 61.66 341 LEU A C 1
ATOM 2654 O O . LEU A 1 341 ? 18.880 16.368 13.069 1.00 61.66 341 LEU A O 1
ATOM 2658 N N . THR A 1 342 ? 19.020 14.964 11.325 1.00 72.62 342 THR A N 1
ATOM 2659 C CA . THR A 1 342 ? 19.779 15.880 10.478 1.00 72.62 342 THR A CA 1
ATOM 2660 C C . THR A 1 342 ? 18.820 16.849 9.801 1.00 72.62 342 THR A C 1
ATOM 2662 O O . THR A 1 342 ? 17.674 16.506 9.514 1.00 72.62 342 THR A O 1
ATOM 2665 N N . GLN A 1 343 ? 19.299 18.057 9.517 1.00 77.31 343 GLN A N 1
ATOM 2666 C CA . GLN A 1 343 ? 18.556 19.034 8.723 1.00 77.31 343 GLN A CA 1
ATOM 2667 C C . GLN A 1 343 ? 18.112 18.425 7.374 1.00 77.31 343 GLN A C 1
ATOM 2669 O O . GLN A 1 343 ? 16.932 18.482 7.044 1.00 77.31 343 GLN A O 1
ATOM 2674 N N . GLY A 1 344 ? 19.001 17.675 6.708 1.00 81.19 344 GLY A N 1
ATOM 2675 C CA . GLY A 1 344 ? 18.679 16.953 5.470 1.00 81.19 344 GLY A CA 1
ATOM 2676 C C . GLY A 1 344 ? 17.600 15.864 5.595 1.00 81.19 344 GLY A C 1
ATOM 2677 O O . GLY A 1 344 ? 16.902 15.587 4.627 1.00 81.19 344 GLY A O 1
ATOM 2678 N N . PHE A 1 345 ? 17.394 15.259 6.776 1.00 86.31 345 PHE A N 1
ATOM 2679 C CA . PHE A 1 345 ? 16.276 14.322 6.968 1.00 86.31 345 PHE A CA 1
ATOM 2680 C C . PHE A 1 345 ? 14.932 15.054 6.934 1.00 86.31 345 PHE A C 1
ATOM 2682 O O . PHE A 1 345 ? 13.990 14.581 6.304 1.00 86.31 345 PHE A O 1
ATOM 2689 N N . MET A 1 346 ? 14.841 16.207 7.604 1.00 88.19 346 MET A N 1
ATOM 2690 C CA . MET A 1 346 ? 13.625 17.022 7.585 1.00 88.19 346 MET A CA 1
ATOM 2691 C C . MET A 1 346 ? 13.345 17.580 6.192 1.00 88.19 346 MET A C 1
ATOM 2693 O O . MET A 1 346 ? 12.204 17.514 5.749 1.00 88.19 346 MET A O 1
ATOM 2697 N N . GLU A 1 347 ? 14.375 18.051 5.489 1.00 88.56 347 GLU A N 1
ATOM 2698 C CA . GLU A 1 347 ? 14.251 18.538 4.110 1.00 88.56 347 GLU A CA 1
ATOM 2699 C C . GLU A 1 347 ? 13.714 17.452 3.173 1.00 88.56 347 GLU A C 1
ATOM 2701 O O . GLU A 1 347 ? 12.819 17.725 2.379 1.00 88.56 347 GLU A O 1
ATOM 2706 N N . LEU A 1 348 ? 14.176 16.203 3.312 1.00 91.94 348 LEU A N 1
ATOM 2707 C CA . LEU A 1 348 ? 13.651 15.075 2.537 1.00 91.94 348 LEU A CA 1
ATOM 2708 C C . LEU A 1 348 ? 12.170 14.793 2.837 1.00 91.94 348 LEU A C 1
ATOM 2710 O O . LEU A 1 348 ? 11.395 14.559 1.912 1.00 91.94 348 LEU A O 1
ATOM 2714 N N . VAL A 1 349 ? 11.760 14.827 4.109 1.00 91.50 349 VAL A N 1
ATOM 2715 C CA . VAL A 1 349 ? 10.354 14.613 4.496 1.00 91.50 349 VAL A CA 1
ATOM 2716 C C . VAL A 1 349 ? 9.455 15.735 3.967 1.00 91.50 349 VAL A C 1
ATOM 2718 O O . VAL A 1 349 ? 8.375 15.463 3.448 1.00 91.50 349 VAL A O 1
ATOM 2721 N N . GLU A 1 350 ? 9.891 16.991 4.068 1.00 91.50 350 GLU A N 1
ATOM 2722 C CA . GLU A 1 350 ? 9.142 18.157 3.581 1.00 91.50 350 GLU A CA 1
ATOM 2723 C C . GLU A 1 350 ? 9.064 18.188 2.045 1.00 91.50 350 GLU A C 1
ATOM 2725 O O . GLU A 1 350 ? 7.996 18.444 1.479 1.00 91.50 350 GLU A O 1
ATOM 2730 N N . ALA A 1 351 ? 10.159 17.848 1.358 1.00 90.88 351 ALA A N 1
ATOM 2731 C CA . ALA A 1 351 ? 10.180 17.698 -0.094 1.00 90.88 351 ALA A CA 1
ATOM 2732 C C . ALA A 1 351 ? 9.233 16.581 -0.556 1.00 90.88 351 ALA A C 1
ATOM 2734 O O . ALA A 1 351 ? 8.454 16.786 -1.485 1.00 90.88 351 ALA A O 1
ATOM 2735 N N . LEU A 1 352 ? 9.232 15.426 0.119 1.00 92.56 352 LEU A N 1
ATOM 2736 C CA . LEU A 1 352 ? 8.312 14.330 -0.188 1.00 92.56 352 LEU A CA 1
ATOM 2737 C C . LEU A 1 352 ? 6.849 14.735 0.047 1.00 92.56 352 LEU A C 1
ATOM 2739 O O . LEU A 1 352 ? 6.003 14.487 -0.810 1.00 92.56 352 LEU A O 1
ATOM 2743 N N . HIS A 1 353 ? 6.561 15.404 1.166 1.00 93.00 353 HIS A N 1
ATOM 2744 C CA . HIS A 1 353 ? 5.220 15.898 1.479 1.00 93.00 353 HIS A CA 1
ATOM 2745 C C . HIS A 1 353 ? 4.702 16.873 0.424 1.00 93.00 353 HIS A C 1
ATOM 2747 O O . HIS A 1 353 ? 3.629 16.654 -0.130 1.00 93.00 353 HIS A O 1
ATOM 2753 N N . SER A 1 354 ? 5.476 17.909 0.095 1.00 90.38 354 SER A N 1
ATOM 2754 C CA . SER A 1 354 ? 5.088 18.874 -0.943 1.00 90.38 354 SER A CA 1
ATOM 2755 C C . SER A 1 354 ? 4.927 18.228 -2.323 1.00 90.38 354 SER A C 1
ATOM 2757 O O . SER A 1 354 ? 4.074 18.646 -3.093 1.00 90.38 354 SER A O 1
ATOM 2759 N N . SER A 1 355 ? 5.689 17.176 -2.630 1.00 88.19 355 SER A N 1
ATOM 2760 C CA . SER A 1 355 ? 5.614 16.497 -3.930 1.00 88.19 355 SER A CA 1
ATOM 2761 C C . SER A 1 355 ? 4.383 15.600 -4.088 1.00 88.19 355 SER A C 1
ATOM 2763 O O . SER A 1 355 ? 3.888 15.460 -5.202 1.00 88.19 355 SER A O 1
ATOM 2765 N N . VAL A 1 356 ? 3.912 14.969 -3.006 1.00 88.69 356 VAL A N 1
ATOM 2766 C CA . VAL A 1 356 ? 2.806 13.990 -3.044 1.00 88.69 356 VAL A CA 1
ATOM 2767 C C . VAL A 1 356 ? 1.482 14.605 -2.592 1.00 88.69 356 VAL A C 1
ATOM 2769 O O . VAL A 1 356 ? 0.457 14.382 -3.220 1.00 88.69 356 VAL A O 1
ATOM 2772 N N . CYS A 1 357 ? 1.486 15.387 -1.510 1.00 86.62 357 CYS A N 1
ATOM 2773 C CA . CYS A 1 357 ? 0.261 15.954 -0.938 1.00 86.62 357 CYS A CA 1
ATOM 2774 C C . CYS A 1 357 ? -0.143 17.277 -1.609 1.00 86.62 357 CYS A C 1
ATOM 2776 O O . CYS A 1 357 ? -1.321 17.620 -1.633 1.00 86.62 357 CYS A O 1
ATOM 2778 N N . GLU A 1 358 ? 0.823 18.021 -2.157 1.00 84.69 358 GLU A N 1
ATOM 2779 C CA . GLU A 1 358 ? 0.605 19.329 -2.792 1.00 84.69 358 GLU A CA 1
ATOM 2780 C C . GLU A 1 358 ? 1.229 19.383 -4.203 1.00 84.69 358 GLU A C 1
ATOM 2782 O O . GLU A 1 358 ? 2.059 20.257 -4.488 1.00 84.69 358 GLU A O 1
ATOM 2787 N N . PRO A 1 359 ? 0.864 18.457 -5.117 1.00 77.00 359 PRO A N 1
ATOM 2788 C CA . PRO A 1 359 ? 1.539 18.331 -6.400 1.00 77.00 359 PRO A CA 1
ATOM 2789 C C . PRO A 1 359 ? 1.376 19.609 -7.225 1.00 77.00 359 PRO A C 1
ATOM 2791 O O . PRO A 1 359 ? 0.271 20.001 -7.620 1.00 77.00 359 PRO A O 1
ATOM 2794 N N . LYS A 1 360 ? 2.501 20.260 -7.536 1.00 70.56 360 LYS A N 1
ATOM 2795 C CA . LYS A 1 360 ? 2.515 21.422 -8.429 1.00 70.56 360 LYS A CA 1
ATOM 2796 C C . LYS A 1 360 ? 2.006 20.990 -9.802 1.00 70.56 360 LYS A C 1
ATOM 2798 O O . LYS A 1 360 ? 2.602 20.135 -10.454 1.00 70.56 360 LYS A O 1
ATOM 2803 N N . GLU A 1 361 ? 0.900 21.594 -10.232 1.00 67.75 361 GLU A N 1
ATOM 2804 C CA . GLU A 1 361 ? 0.256 21.325 -11.525 1.00 67.75 361 GLU A CA 1
ATOM 2805 C C . GLU A 1 361 ? -0.195 19.857 -11.731 1.00 67.75 361 GLU A C 1
ATOM 2807 O O . GLU A 1 361 ? -0.348 19.418 -12.869 1.00 67.75 361 GLU A O 1
ATOM 2812 N N . GLY A 1 362 ? -0.420 19.100 -10.647 1.00 69.81 362 GLY A N 1
ATOM 2813 C CA . GLY A 1 362 ? -1.006 17.750 -10.698 1.00 69.81 362 GLY A CA 1
ATOM 2814 C C . GLY A 1 362 ? -0.082 16.635 -11.206 1.00 69.81 362 GLY A C 1
ATOM 2815 O O . GLY A 1 362 ? -0.573 15.576 -11.587 1.00 69.81 362 GLY A O 1
ATOM 2816 N N . VAL A 1 363 ? 1.237 16.854 -11.243 1.00 77.94 363 VAL A N 1
ATOM 2817 C CA . VAL A 1 363 ? 2.215 15.822 -11.626 1.00 77.94 363 VAL A CA 1
ATOM 2818 C C . VAL A 1 363 ? 2.728 15.110 -10.379 1.00 77.94 363 VAL A C 1
ATOM 2820 O O . VAL A 1 363 ? 3.400 15.724 -9.552 1.00 77.94 363 VAL A O 1
ATOM 2823 N N . GLU A 1 364 ? 2.457 13.810 -10.272 1.00 78.19 364 GLU A N 1
ATOM 2824 C CA . GLU A 1 364 ? 2.940 12.979 -9.168 1.00 78.19 364 GLU A CA 1
ATOM 2825 C C . GLU A 1 364 ? 4.296 12.314 -9.477 1.00 78.19 364 GLU A C 1
ATOM 2827 O O . GLU A 1 364 ? 4.584 11.953 -10.630 1.00 78.19 364 GLU A O 1
ATOM 2832 N N . PRO A 1 365 ? 5.150 12.128 -8.452 1.00 82.62 365 PRO A N 1
ATOM 2833 C CA . PRO A 1 365 ? 6.393 11.377 -8.577 1.00 82.62 365 PRO A CA 1
ATOM 2834 C C . PRO A 1 365 ? 6.162 9.895 -8.919 1.00 82.62 365 PRO A C 1
ATOM 2836 O O . PRO A 1 365 ? 5.053 9.372 -8.927 1.00 82.62 365 PRO A O 1
ATOM 2839 N N . ASP A 1 366 ? 7.253 9.204 -9.243 1.00 84.12 366 ASP A N 1
ATOM 2840 C CA . ASP A 1 366 ? 7.239 7.763 -9.499 1.00 84.12 366 ASP A CA 1
ATOM 2841 C C . ASP A 1 366 ? 6.775 6.979 -8.256 1.00 84.12 366 ASP A C 1
ATOM 2843 O O . ASP A 1 366 ? 7.371 7.118 -7.185 1.00 84.12 366 ASP A O 1
ATOM 2847 N N . GLY A 1 367 ? 5.724 6.164 -8.393 1.00 84.50 367 GLY A N 1
ATOM 2848 C CA . GLY A 1 367 ? 5.077 5.486 -7.268 1.00 84.50 367 GLY A CA 1
ATOM 2849 C C . GLY A 1 367 ? 6.003 4.522 -6.525 1.00 84.50 367 GLY A C 1
ATOM 2850 O O . GLY A 1 367 ? 5.988 4.486 -5.295 1.00 84.50 367 GLY A O 1
ATOM 2851 N N . ASP A 1 368 ? 6.887 3.824 -7.243 1.00 84.31 368 ASP A N 1
ATOM 2852 C CA . ASP A 1 368 ? 7.871 2.927 -6.626 1.00 84.31 368 ASP A CA 1
ATOM 2853 C C . ASP A 1 368 ? 8.886 3.705 -5.776 1.00 84.31 368 ASP A C 1
ATOM 2855 O O . ASP A 1 368 ? 9.283 3.260 -4.698 1.00 84.31 368 ASP A O 1
ATOM 2859 N N . LEU A 1 369 ? 9.281 4.902 -6.231 1.00 88.19 369 LEU A N 1
ATOM 2860 C CA . LEU A 1 369 ? 10.182 5.780 -5.483 1.00 88.19 369 LEU A CA 1
ATOM 2861 C C . LEU A 1 369 ? 9.495 6.327 -4.227 1.00 88.19 369 LEU A C 1
ATOM 2863 O O . LEU A 1 369 ? 10.116 6.361 -3.166 1.00 88.19 369 LEU A O 1
ATOM 2867 N N . VAL A 1 370 ? 8.226 6.737 -4.329 1.00 90.12 370 VAL A N 1
ATOM 2868 C CA . VAL A 1 370 ? 7.440 7.214 -3.179 1.00 90.12 370 VAL A CA 1
ATOM 2869 C C . VAL A 1 370 ? 7.307 6.121 -2.127 1.00 90.12 370 VAL A C 1
ATOM 2871 O O . VAL A 1 370 ? 7.603 6.369 -0.959 1.00 90.12 370 VAL A O 1
ATOM 2874 N N . MET A 1 371 ? 6.923 4.907 -2.530 1.00 88.38 371 MET A N 1
ATOM 2875 C CA . MET A 1 371 ? 6.787 3.772 -1.618 1.00 88.38 371 MET A CA 1
ATOM 2876 C C . MET A 1 371 ? 8.102 3.487 -0.882 1.00 88.38 371 MET A C 1
ATOM 2878 O O . MET A 1 371 ? 8.120 3.399 0.348 1.00 88.38 371 MET A O 1
ATOM 2882 N N . ASP A 1 372 ? 9.207 3.386 -1.621 1.00 86.81 372 ASP A N 1
ATOM 2883 C CA . ASP A 1 372 ? 10.529 3.143 -1.049 1.00 86.81 372 ASP A CA 1
ATOM 2884 C C . ASP A 1 372 ? 10.947 4.251 -0.071 1.00 86.81 372 ASP A C 1
ATOM 2886 O O . ASP A 1 372 ? 11.464 3.958 1.010 1.00 86.81 372 ASP A O 1
ATOM 2890 N N . LEU A 1 373 ? 10.697 5.521 -0.415 1.00 90.94 373 LEU A N 1
ATOM 2891 C CA . LEU A 1 373 ? 10.984 6.666 0.450 1.00 90.94 373 LEU A CA 1
ATOM 2892 C C . LEU A 1 373 ? 10.151 6.633 1.732 1.00 90.94 373 LEU A C 1
ATOM 2894 O O . LEU A 1 373 ? 10.710 6.852 2.810 1.00 90.94 373 LEU A O 1
ATOM 2898 N N . ILE A 1 374 ? 8.851 6.322 1.647 1.00 90.69 374 ILE A N 1
ATOM 2899 C CA . ILE A 1 374 ? 7.992 6.204 2.832 1.00 90.69 374 ILE A CA 1
ATOM 2900 C C . ILE A 1 374 ? 8.537 5.122 3.763 1.00 90.69 374 ILE A C 1
ATOM 2902 O O . ILE A 1 374 ? 8.746 5.384 4.947 1.00 90.69 374 ILE A O 1
ATOM 2906 N N . LEU A 1 375 ? 8.830 3.929 3.237 1.00 87.38 375 LEU A N 1
ATOM 2907 C CA . LEU A 1 375 ? 9.351 2.811 4.028 1.00 87.38 375 LEU A CA 1
ATOM 2908 C C . LEU A 1 375 ? 10.739 3.111 4.612 1.00 87.38 375 LEU A C 1
ATOM 2910 O O . LEU A 1 375 ? 11.011 2.792 5.774 1.00 87.38 375 LEU A O 1
ATOM 2914 N N . PHE A 1 376 ? 11.617 3.753 3.840 1.00 88.50 376 PHE A N 1
ATOM 2915 C CA . PHE A 1 376 ? 12.941 4.171 4.295 1.00 88.50 376 PHE A CA 1
ATOM 2916 C C . PHE A 1 376 ? 12.853 5.176 5.452 1.00 88.50 376 PHE A C 1
ATOM 2918 O O . PHE A 1 376 ? 13.459 4.959 6.508 1.00 88.50 376 PHE A O 1
ATOM 2925 N N . LEU A 1 377 ? 12.075 6.249 5.286 1.00 91.06 377 LEU A N 1
ATOM 2926 C CA . LEU A 1 377 ? 11.873 7.281 6.305 1.00 91.06 377 LEU A CA 1
ATOM 2927 C C . LEU A 1 377 ? 11.174 6.705 7.540 1.00 91.06 377 LEU A C 1
ATOM 2929 O O . LEU A 1 377 ? 11.611 6.955 8.667 1.00 91.06 377 LEU A O 1
ATOM 2933 N N . TRP A 1 378 ? 10.157 5.864 7.337 1.00 91.00 378 TRP A N 1
ATOM 2934 C CA . TRP A 1 378 ? 9.437 5.196 8.414 1.00 91.00 378 TRP A CA 1
ATOM 2935 C C . TRP A 1 378 ? 10.360 4.316 9.250 1.00 91.00 378 TRP A C 1
ATOM 2937 O O . TRP A 1 378 ? 10.352 4.428 10.473 1.00 91.00 378 TRP A O 1
ATOM 2947 N N . ASN A 1 379 ? 11.222 3.506 8.631 1.00 86.56 379 ASN A N 1
ATOM 2948 C CA . ASN A 1 379 ? 12.185 2.679 9.361 1.00 86.56 379 ASN A CA 1
ATOM 2949 C C . ASN A 1 379 ? 13.120 3.519 10.245 1.00 86.56 379 ASN A C 1
ATOM 2951 O O . ASN A 1 379 ? 13.422 3.135 11.379 1.00 86.56 379 ASN A O 1
ATOM 2955 N N . LYS A 1 380 ? 13.548 4.697 9.773 1.00 84.62 380 LYS A N 1
ATOM 2956 C CA . LYS A 1 380 ? 14.366 5.625 10.572 1.00 84.62 380 LYS A CA 1
ATOM 2957 C C . LYS A 1 380 ? 13.568 6.228 11.734 1.00 84.62 380 LYS A C 1
ATOM 2959 O O . LYS A 1 380 ? 14.069 6.224 12.861 1.00 84.62 380 LYS A O 1
ATOM 2964 N N . CYS A 1 381 ? 12.333 6.679 11.496 1.00 84.44 381 CYS A N 1
ATOM 2965 C CA . CYS A 1 381 ? 11.426 7.151 12.549 1.00 84.44 381 CYS A CA 1
ATOM 2966 C C . CYS A 1 381 ? 11.154 6.052 13.588 1.00 84.44 381 CYS A C 1
ATOM 2968 O O . CYS A 1 381 ? 11.328 6.275 14.785 1.00 84.44 381 CYS A O 1
ATOM 2970 N N . LYS A 1 382 ? 10.797 4.842 13.145 1.00 82.12 382 LYS A N 1
ATOM 2971 C CA . LYS A 1 382 ? 10.511 3.674 13.987 1.00 82.12 382 LYS A CA 1
ATOM 2972 C C . LYS A 1 382 ? 11.674 3.367 14.925 1.00 82.12 382 LYS A C 1
ATOM 2974 O O . LYS A 1 382 ? 11.444 3.213 16.121 1.00 82.12 382 LYS A O 1
ATOM 2979 N N . LEU A 1 383 ? 12.914 3.362 14.430 1.00 79.88 383 LEU A N 1
ATOM 2980 C CA . LEU A 1 383 ? 14.112 3.162 15.257 1.00 79.88 383 LEU A CA 1
ATOM 2981 C C . LEU A 1 383 ? 14.323 4.278 16.292 1.00 79.88 383 LEU A C 1
ATOM 2983 O O . LEU A 1 383 ? 14.695 3.989 17.433 1.00 79.88 383 LEU A O 1
ATOM 2987 N N . ALA A 1 384 ? 14.092 5.541 15.917 1.00 75.06 384 ALA A N 1
ATOM 2988 C CA . ALA A 1 384 ? 14.201 6.675 16.838 1.00 75.06 384 ALA A CA 1
ATOM 2989 C C . ALA A 1 384 ? 13.193 6.546 17.992 1.00 75.06 384 ALA A C 1
ATOM 2991 O O . ALA A 1 384 ? 13.573 6.608 19.165 1.00 75.06 384 ALA A O 1
ATOM 2992 N N . PHE A 1 385 ? 11.933 6.251 17.663 1.00 74.12 385 PHE A N 1
ATOM 2993 C CA . PHE A 1 385 ? 10.873 6.060 18.645 1.00 74.12 385 PHE A CA 1
ATOM 2994 C C . PHE A 1 385 ? 11.079 4.781 19.490 1.00 74.12 385 PHE A C 1
ATOM 2996 O O . PHE A 1 385 ? 10.951 4.833 20.713 1.00 74.12 385 PHE A O 1
ATOM 3003 N N . GLN A 1 386 ? 11.477 3.645 18.911 1.00 72.88 386 GLN A N 1
ATOM 3004 C CA . GLN A 1 386 ? 11.749 2.414 19.675 1.00 72.88 386 GLN A CA 1
ATOM 3005 C C . GLN A 1 386 ? 12.860 2.604 20.720 1.00 72.88 386 GLN A C 1
ATOM 3007 O O . GLN A 1 386 ? 12.741 2.138 21.852 1.00 72.88 386 GLN A O 1
ATOM 3012 N N . ARG A 1 387 ? 13.933 3.333 20.396 1.00 65.06 387 ARG A N 1
ATOM 3013 C CA . ARG A 1 387 ? 15.031 3.579 21.349 1.00 65.06 387 ARG A CA 1
ATOM 3014 C C . ARG A 1 387 ? 14.641 4.489 22.505 1.00 65.06 387 ARG A C 1
ATOM 3016 O O . ARG A 1 387 ? 15.128 4.285 23.616 1.00 65.06 387 ARG A O 1
ATOM 3023 N N . ALA A 1 388 ? 13.773 5.468 22.268 1.00 58.91 388 ALA A N 1
ATOM 3024 C CA . ALA A 1 388 ? 13.210 6.260 23.355 1.00 58.91 388 ALA A CA 1
ATOM 3025 C C . ALA A 1 388 ? 12.371 5.380 24.315 1.00 58.91 388 ALA A C 1
ATOM 3027 O O . ALA A 1 388 ? 12.300 5.677 25.505 1.00 58.91 388 ALA A O 1
ATOM 3028 N N . GLN A 1 389 ? 11.809 4.260 23.827 1.00 58.94 389 GLN A N 1
ATOM 3029 C CA . GLN A 1 389 ? 10.861 3.408 24.559 1.00 58.94 389 GLN A CA 1
ATOM 3030 C C . GLN A 1 389 ? 11.620 2.412 25.432 1.00 58.94 389 GLN A C 1
ATOM 3032 O O . GLN A 1 389 ? 11.299 2.235 26.598 1.00 58.94 389 GLN A O 1
ATOM 3037 N N . VAL A 1 390 ? 12.719 1.850 24.918 1.00 50.94 390 VAL A N 1
ATOM 3038 C CA . VAL A 1 390 ? 13.619 0.967 25.685 1.00 50.94 390 VAL A CA 1
ATOM 3039 C C . VAL A 1 390 ? 14.217 1.669 26.915 1.00 50.94 390 VAL A C 1
ATOM 3041 O O . VAL A 1 390 ? 14.575 1.016 27.891 1.00 50.94 390 VAL A O 1
ATOM 3044 N N . ARG A 1 391 ? 14.309 3.005 26.910 1.00 39.44 391 ARG A N 1
ATOM 3045 C CA . ARG A 1 391 ? 14.813 3.772 28.059 1.00 39.44 391 ARG A CA 1
ATOM 3046 C C . ARG A 1 391 ? 13.778 3.947 29.176 1.00 39.44 391 ARG A C 1
ATOM 3048 O O . ARG A 1 391 ? 14.189 4.199 30.308 1.00 39.44 391 ARG A O 1
ATOM 3055 N N . HIS A 1 392 ? 12.476 3.810 28.895 1.00 37.25 392 HIS A N 1
ATOM 3056 C CA . HIS A 1 392 ? 11.404 4.128 29.843 1.00 37.25 392 HIS A CA 1
ATOM 3057 C C . HIS A 1 392 ? 10.149 3.257 29.643 1.00 37.25 392 HIS A C 1
ATOM 3059 O O . HIS A 1 392 ? 9.516 3.291 28.597 1.00 37.25 392 HIS A O 1
ATOM 3065 N N . TRP A 1 393 ? 9.733 2.550 30.698 1.00 32.44 393 TRP A N 1
ATOM 3066 C CA . TRP A 1 393 ? 8.600 1.611 30.692 1.00 32.44 393 TRP A CA 1
ATOM 3067 C C . TRP A 1 393 ? 7.199 2.258 30.671 1.00 32.44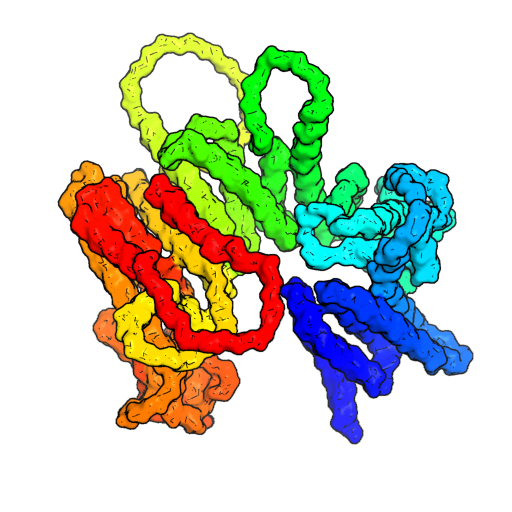 393 TRP A C 1
ATOM 3069 O O . TRP A 1 393 ? 6.216 1.546 30.529 1.00 32.44 393 TRP A O 1
ATOM 3079 N N . HIS A 1 394 ? 7.072 3.585 30.820 1.00 36.22 394 HIS A N 1
ATOM 3080 C CA . HIS A 1 394 ? 5.767 4.259 30.931 1.00 36.22 394 HIS A CA 1
ATOM 3081 C C . HIS A 1 394 ? 5.502 5.213 29.741 1.00 36.22 394 HIS A C 1
ATOM 3083 O O . HIS A 1 394 ? 6.283 6.156 29.560 1.00 36.22 394 HIS A O 1
ATOM 3089 N N . PRO A 1 395 ? 4.387 5.068 28.985 1.00 42.78 395 PRO A N 1
ATOM 3090 C CA . PRO A 1 395 ? 4.093 5.872 27.784 1.00 42.78 395 PRO A CA 1
ATOM 3091 C C . PRO A 1 395 ? 4.061 7.394 28.011 1.00 42.78 395 PRO A C 1
ATOM 3093 O O . PRO A 1 395 ? 4.452 8.164 27.143 1.00 42.78 395 PRO A O 1
ATOM 3096 N N . ALA A 1 396 ? 3.641 7.839 29.199 1.00 41.66 396 ALA A N 1
ATOM 3097 C CA . ALA A 1 396 ? 3.526 9.258 29.556 1.00 41.66 396 ALA A CA 1
ATOM 3098 C C . ALA A 1 396 ? 4.873 9.962 29.848 1.00 41.66 396 ALA A C 1
ATOM 3100 O O . ALA A 1 396 ? 4.973 11.178 29.712 1.00 41.66 396 ALA A O 1
ATOM 3101 N N . HIS A 1 397 ? 5.928 9.221 30.216 1.00 44.91 397 HIS A N 1
ATOM 3102 C CA . HIS A 1 397 ? 7.257 9.785 30.528 1.00 44.91 397 HIS A CA 1
ATOM 3103 C C . HIS A 1 397 ? 8.281 9.610 29.393 1.00 44.91 397 HIS A C 1
ATOM 3105 O O . HIS A 1 397 ? 9.422 10.056 29.499 1.00 44.91 397 HIS A O 1
ATOM 3111 N N . TYR A 1 398 ? 7.854 8.973 28.306 1.00 50.44 398 TYR A N 1
ATOM 3112 C CA . TYR A 1 398 ? 8.636 8.585 27.135 1.00 50.44 398 TYR A CA 1
ATOM 3113 C C . TYR A 1 398 ? 9.194 9.770 26.323 1.00 50.44 398 TYR A C 1
ATOM 3115 O O . TYR A 1 398 ? 10.273 9.665 25.741 1.00 50.44 398 TYR A O 1
ATOM 3123 N N . LEU A 1 399 ? 8.495 10.911 26.301 1.00 52.03 399 LEU A N 1
ATOM 3124 C CA . LEU A 1 399 ? 8.765 11.981 25.329 1.00 52.03 399 LEU A CA 1
ATOM 3125 C C . LEU A 1 399 ? 9.604 13.145 25.848 1.00 52.03 399 LEU A C 1
ATOM 3127 O O . LEU A 1 399 ? 10.390 13.700 25.088 1.00 52.03 399 LEU A O 1
ATOM 3131 N N . GLY A 1 400 ? 9.523 13.468 27.140 1.00 52.00 400 GLY A N 1
ATOM 3132 C CA . GLY A 1 400 ? 10.124 14.687 27.702 1.00 52.00 400 GLY A CA 1
ATOM 3133 C C . GLY A 1 400 ? 11.659 14.767 27.677 1.00 52.00 400 GLY A C 1
ATOM 3134 O O . GLY A 1 400 ? 12.217 15.747 28.159 1.00 52.00 400 GLY A O 1
ATOM 3135 N N . LYS A 1 401 ? 12.364 13.750 27.157 1.00 54.75 401 LYS A N 1
ATOM 3136 C CA . LYS A 1 401 ? 13.838 13.709 27.061 1.00 54.75 401 LYS A CA 1
ATOM 3137 C C . LYS A 1 401 ? 14.368 13.370 25.661 1.00 54.75 401 LYS A C 1
ATOM 3139 O O . LYS A 1 401 ? 15.562 13.100 25.522 1.00 54.75 401 LYS A O 1
ATOM 3144 N N . MET A 1 402 ? 13.520 13.350 24.629 1.00 62.94 402 MET A N 1
ATOM 3145 C CA . MET A 1 402 ? 13.977 13.094 23.260 1.00 62.94 402 MET A CA 1
ATOM 3146 C C . MET A 1 402 ? 14.592 14.364 22.650 1.00 62.94 402 MET A C 1
ATOM 3148 O O . MET A 1 402 ? 13.919 15.385 22.521 1.00 62.94 402 MET A O 1
ATOM 3152 N N . GLU A 1 403 ? 15.871 14.308 22.257 1.00 60.88 403 GLU A N 1
ATOM 3153 C CA . GLU A 1 403 ? 16.529 15.408 21.534 1.00 60.88 403 GLU A CA 1
ATOM 3154 C C . GLU A 1 403 ? 15.732 15.727 20.248 1.00 60.88 403 GLU A C 1
ATOM 3156 O O . GLU A 1 403 ? 15.485 14.844 19.425 1.00 60.88 403 GLU A O 1
ATOM 3161 N N . SER A 1 404 ? 15.329 16.991 20.062 1.00 69.50 404 SER A N 1
ATOM 3162 C CA . SER A 1 404 ? 14.527 17.457 18.911 1.00 69.50 404 SER A CA 1
ATOM 3163 C C . SER A 1 404 ? 13.160 16.769 18.734 1.00 69.50 404 SER A C 1
ATOM 3165 O O . SER A 1 404 ? 12.746 16.509 17.601 1.00 69.50 404 SER A O 1
ATOM 3167 N N . GLN A 1 405 ? 12.442 16.494 19.831 1.00 74.31 405 GLN A N 1
ATOM 3168 C CA . GLN A 1 405 ? 11.103 15.884 19.813 1.00 74.31 405 GLN A CA 1
ATOM 3169 C C . GLN A 1 405 ? 10.157 16.532 18.788 1.00 74.31 405 GLN A C 1
ATOM 3171 O O . GLN A 1 405 ? 9.612 15.827 17.942 1.00 74.31 405 GLN A O 1
ATOM 3176 N N . ASP A 1 406 ? 10.011 17.860 18.817 1.00 79.56 406 ASP A N 1
ATOM 3177 C CA . ASP A 1 406 ? 9.113 18.607 17.922 1.00 79.56 406 ASP A CA 1
ATOM 3178 C C . ASP A 1 406 ? 9.334 18.274 16.445 1.00 79.56 406 ASP A C 1
ATOM 3180 O O . ASP A 1 406 ? 8.385 18.086 15.684 1.00 79.56 406 ASP A O 1
ATOM 3184 N N . LYS A 1 407 ? 10.601 18.164 16.038 1.00 83.31 407 LYS A N 1
ATOM 3185 C CA . LYS A 1 407 ? 10.956 17.909 14.646 1.00 83.31 407 LYS A CA 1
ATOM 3186 C C . LYS A 1 407 ? 10.667 16.456 14.246 1.00 83.31 407 LYS A C 1
ATOM 3188 O O . LYS A 1 407 ? 10.159 16.224 13.157 1.00 83.31 407 LYS A O 1
ATOM 3193 N N . TRP A 1 408 ? 10.902 15.483 15.130 1.00 84.75 408 TRP A N 1
ATOM 3194 C CA . TRP A 1 408 ? 10.527 14.082 14.882 1.00 84.75 408 TRP A CA 1
ATOM 3195 C C . TRP A 1 408 ? 9.014 13.879 14.798 1.00 84.75 408 TRP A C 1
ATOM 3197 O O . TRP A 1 408 ? 8.549 13.088 13.980 1.00 84.75 408 TRP A O 1
ATOM 3207 N N . VAL A 1 409 ? 8.244 14.596 15.620 1.00 86.06 409 VAL A N 1
ATOM 3208 C CA . VAL A 1 409 ? 6.778 14.550 15.552 1.00 86.06 409 VAL A CA 1
ATOM 3209 C C . VAL A 1 409 ? 6.277 15.207 14.276 1.00 86.06 409 VAL A C 1
ATOM 3211 O O . VAL A 1 409 ? 5.418 14.635 13.612 1.00 86.06 409 VAL A O 1
ATOM 3214 N N . LYS A 1 410 ? 6.854 16.351 13.883 1.00 88.25 410 LYS A N 1
ATOM 3215 C CA . LYS A 1 410 ? 6.576 16.972 12.583 1.00 88.25 410 LYS A CA 1
ATOM 3216 C C . LYS A 1 410 ? 6.873 16.001 11.436 1.00 88.25 410 LYS A C 1
ATOM 3218 O O . LYS A 1 410 ? 6.021 15.818 10.576 1.00 88.25 410 LYS A O 1
ATOM 3223 N N . ALA A 1 411 ? 8.029 15.334 11.452 1.00 90.00 411 ALA A N 1
ATOM 3224 C CA . ALA A 1 411 ? 8.385 14.355 10.428 1.00 90.00 411 ALA A CA 1
ATOM 3225 C C . ALA A 1 411 ? 7.382 13.196 10.354 1.00 90.00 411 ALA A C 1
ATOM 3227 O O . ALA A 1 411 ? 6.930 12.847 9.270 1.00 90.00 411 ALA A O 1
ATOM 3228 N N . LEU A 1 412 ? 7.010 12.623 11.504 1.00 90.75 412 LEU A N 1
ATOM 3229 C CA . LEU A 1 412 ? 6.039 11.532 11.561 1.00 90.75 412 LEU A CA 1
ATOM 3230 C C . LEU A 1 412 ? 4.650 11.970 11.078 1.00 90.75 412 LEU A C 1
ATOM 3232 O O . LEU A 1 412 ? 3.991 11.213 10.374 1.00 90.75 412 LEU A O 1
ATOM 3236 N N . PHE A 1 413 ? 4.224 13.185 11.430 1.00 91.62 413 PHE A N 1
ATOM 3237 C CA . PHE A 1 413 ? 2.967 13.766 10.965 1.00 91.62 413 PHE A CA 1
ATOM 3238 C C . PHE A 1 413 ? 2.942 13.904 9.439 1.00 91.62 413 PHE A C 1
ATOM 3240 O O . PHE A 1 413 ? 2.056 13.352 8.795 1.00 91.62 413 PHE A O 1
ATOM 3247 N N . LEU A 1 414 ? 3.954 14.557 8.857 1.00 92.94 414 LEU A N 1
ATOM 3248 C CA . LEU A 1 414 ? 4.057 14.732 7.405 1.00 92.94 414 LEU A CA 1
ATOM 3249 C C . LEU A 1 414 ? 4.139 13.386 6.674 1.00 92.94 414 LEU A C 1
ATOM 3251 O O . LEU A 1 414 ? 3.499 13.201 5.645 1.00 92.94 414 LEU A O 1
ATOM 3255 N N . LEU A 1 415 ? 4.884 12.423 7.221 1.00 93.06 415 LEU A N 1
ATOM 3256 C CA . LEU A 1 415 ? 4.996 11.091 6.634 1.00 93.06 415 LEU A CA 1
ATOM 3257 C C . LEU A 1 415 ? 3.664 10.325 6.673 1.00 93.06 415 LEU A C 1
ATOM 3259 O O . LEU A 1 415 ? 3.361 9.582 5.743 1.00 93.06 415 LEU A O 1
ATOM 3263 N N . ASN A 1 416 ? 2.861 10.510 7.726 1.00 92.00 416 ASN A N 1
ATOM 3264 C CA . ASN A 1 416 ? 1.525 9.925 7.826 1.00 92.00 416 ASN A CA 1
ATOM 3265 C C . ASN A 1 416 ? 0.558 10.531 6.792 1.00 92.00 416 ASN A C 1
ATOM 3267 O O . ASN A 1 416 ? -0.197 9.778 6.186 1.00 92.00 416 ASN A O 1
ATOM 3271 N N . GLU A 1 417 ? 0.613 11.844 6.538 1.00 92.19 417 GLU A N 1
ATOM 3272 C CA . GLU A 1 417 ? -0.159 12.479 5.452 1.00 92.19 417 GLU A CA 1
ATOM 3273 C C . GLU A 1 417 ? 0.244 11.923 4.078 1.00 92.19 417 GLU A C 1
ATOM 3275 O O . GLU A 1 417 ? -0.618 11.515 3.304 1.00 92.19 417 GLU A O 1
ATOM 3280 N N . VAL A 1 418 ? 1.551 11.806 3.806 1.00 93.06 418 VAL A N 1
ATOM 3281 C CA . VAL A 1 418 ? 2.059 11.223 2.550 1.00 93.06 418 VAL A CA 1
ATOM 3282 C C . VAL A 1 418 ? 1.582 9.783 2.369 1.00 93.06 418 VAL A C 1
ATOM 3284 O O . VAL A 1 418 ? 1.149 9.413 1.282 1.00 93.06 418 VAL A O 1
ATOM 3287 N N . ALA A 1 419 ? 1.635 8.966 3.424 1.00 91.88 419 ALA A N 1
ATOM 3288 C CA . ALA A 1 419 ? 1.180 7.579 3.366 1.00 91.88 419 ALA A CA 1
ATOM 3289 C C . ALA A 1 419 ? -0.328 7.460 3.084 1.00 91.88 419 ALA A C 1
ATOM 3291 O O . ALA A 1 419 ? -0.747 6.513 2.417 1.00 91.88 419 ALA A O 1
ATOM 3292 N N . GLN A 1 420 ? -1.134 8.411 3.569 1.00 88.75 420 GLN A N 1
ATOM 3293 C CA . GLN A 1 420 ? -2.567 8.481 3.273 1.00 88.75 420 GLN A CA 1
ATOM 3294 C C . GLN A 1 420 ? -2.823 8.935 1.832 1.00 88.75 420 GLN A C 1
ATOM 3296 O O . GLN A 1 420 ? -3.582 8.273 1.130 1.00 88.75 420 GLN A O 1
ATOM 3301 N N . ALA A 1 421 ? -2.160 10.001 1.372 1.00 89.75 421 ALA A N 1
ATOM 3302 C CA . ALA A 1 421 ? -2.294 10.514 0.006 1.00 89.75 421 ALA A CA 1
ATOM 3303 C C . ALA A 1 421 ? -1.858 9.488 -1.057 1.00 89.75 421 ALA A C 1
ATOM 3305 O O . ALA A 1 421 ? -2.505 9.361 -2.089 1.00 89.75 421 ALA A O 1
ATOM 3306 N N . PHE A 1 422 ? -0.809 8.706 -0.778 1.00 89.00 422 PHE A N 1
ATOM 3307 C CA . PHE A 1 422 ? -0.330 7.623 -1.646 1.00 89.00 422 PHE A CA 1
ATOM 3308 C C . PHE A 1 422 ? -1.178 6.333 -1.566 1.00 89.00 422 PHE A C 1
ATOM 3310 O O . PHE A 1 422 ? -0.883 5.354 -2.245 1.00 89.00 422 PHE A O 1
ATOM 3317 N N . GLU A 1 423 ? -2.205 6.283 -0.710 1.00 88.94 423 GLU A N 1
ATOM 3318 C CA . GLU A 1 423 ? -3.002 5.079 -0.429 1.00 88.94 423 GLU A CA 1
ATOM 3319 C C . GLU A 1 423 ? -2.157 3.855 -0.006 1.00 88.94 423 GLU A C 1
ATOM 3321 O O . GLU A 1 423 ? -2.481 2.708 -0.331 1.00 88.94 423 GLU A O 1
ATOM 3326 N N . LEU A 1 424 ? -1.088 4.067 0.779 1.00 88.19 424 LEU A N 1
ATOM 3327 C CA . LEU A 1 424 ? -0.162 2.998 1.190 1.00 88.19 424 LEU A CA 1
ATOM 3328 C C . LEU A 1 424 ? -0.879 1.828 1.885 1.00 88.19 424 LEU A C 1
ATOM 3330 O O . LEU A 1 424 ? -0.438 0.686 1.775 1.00 88.19 424 LEU A O 1
ATOM 3334 N N . ALA A 1 425 ? -2.004 2.086 2.557 1.00 86.06 425 ALA A N 1
ATOM 3335 C CA . ALA A 1 425 ? -2.794 1.068 3.245 1.00 86.06 425 ALA A CA 1
ATOM 3336 C C . ALA A 1 425 ? -3.322 -0.038 2.309 1.00 86.06 425 ALA A C 1
ATOM 3338 O O . ALA A 1 425 ? -3.566 -1.152 2.770 1.00 86.06 425 ALA A O 1
ATOM 3339 N N . ALA A 1 426 ? -3.467 0.235 1.007 1.00 84.81 426 ALA A N 1
ATOM 3340 C CA . ALA A 1 426 ? -3.836 -0.772 0.011 1.00 84.81 426 ALA A CA 1
ATOM 3341 C C . ALA A 1 426 ? -2.710 -1.782 -0.277 1.00 84.81 426 ALA A C 1
ATOM 3343 O O . ALA A 1 426 ? -2.982 -2.863 -0.795 1.00 84.81 426 ALA A O 1
ATOM 3344 N N . ILE A 1 427 ? -1.461 -1.436 0.051 1.00 83.44 427 ILE A N 1
ATOM 3345 C CA . ILE A 1 427 ? -0.269 -2.262 -0.179 1.00 83.44 427 ILE A CA 1
ATOM 3346 C C . ILE A 1 427 ? 0.249 -2.830 1.149 1.00 83.44 427 ILE A C 1
ATOM 3348 O O . ILE A 1 427 ? 0.448 -4.037 1.269 1.00 83.44 427 ILE A O 1
ATOM 3352 N N . ASP A 1 428 ? 0.446 -1.967 2.151 1.00 83.12 428 ASP A N 1
ATOM 3353 C CA . ASP A 1 428 ? 0.930 -2.312 3.490 1.00 83.12 428 ASP A CA 1
ATOM 3354 C C . ASP A 1 428 ? 0.093 -1.608 4.584 1.00 83.12 428 ASP A C 1
ATOM 3356 O O . ASP A 1 428 ? 0.470 -0.545 5.096 1.00 83.12 428 ASP A O 1
ATOM 3360 N N . PRO A 1 429 ? -1.056 -2.190 4.980 1.00 84.56 429 PRO A N 1
ATOM 3361 C CA . PRO A 1 429 ? -1.894 -1.638 6.046 1.00 84.56 429 PRO A CA 1
ATOM 3362 C C . PRO A 1 429 ? -1.215 -1.685 7.422 1.00 84.56 429 PRO A C 1
ATOM 3364 O O . PRO A 1 429 ? -1.575 -0.910 8.307 1.00 84.56 429 PRO A O 1
ATOM 3367 N N . VAL A 1 430 ? -0.230 -2.569 7.622 1.00 84.81 430 VAL A N 1
ATOM 3368 C CA . VAL A 1 430 ? 0.480 -2.710 8.901 1.00 84.81 430 VAL A CA 1
ATOM 3369 C C . VAL A 1 430 ? 1.388 -1.507 9.130 1.00 84.81 430 VAL A C 1
ATOM 3371 O O . VAL A 1 430 ? 1.359 -0.927 10.216 1.00 84.81 430 VAL A O 1
ATOM 3374 N N . ALA A 1 431 ? 2.146 -1.087 8.112 1.00 87.00 431 ALA A N 1
ATOM 3375 C CA . ALA A 1 431 ? 2.992 0.101 8.204 1.00 87.00 431 ALA A CA 1
ATOM 3376 C C . ALA A 1 431 ? 2.174 1.358 8.539 1.00 87.00 431 ALA A C 1
ATOM 3378 O O . ALA A 1 431 ? 2.523 2.078 9.476 1.00 87.00 431 ALA A O 1
ATOM 3379 N N . VAL A 1 432 ? 1.052 1.581 7.840 1.00 90.06 432 VAL A N 1
ATOM 3380 C CA . VAL A 1 432 ? 0.159 2.728 8.094 1.00 90.06 432 VAL A CA 1
ATOM 3381 C C . VAL A 1 432 ? -0.407 2.682 9.514 1.00 90.06 432 VAL A C 1
ATOM 3383 O O . VAL A 1 432 ? -0.368 3.689 10.220 1.00 90.06 432 VAL A O 1
ATOM 3386 N N . ALA A 1 433 ? -0.855 1.512 9.978 1.00 87.62 433 ALA A N 1
ATOM 3387 C CA . ALA A 1 433 ? -1.380 1.356 11.331 1.00 87.62 433 ALA A CA 1
ATOM 3388 C C . ALA A 1 433 ? -0.343 1.690 12.404 1.00 87.62 433 ALA A C 1
ATOM 3390 O O . ALA A 1 433 ? -0.629 2.448 13.330 1.00 87.62 433 ALA A O 1
ATOM 3391 N N . GLU A 1 434 ? 0.878 1.165 12.277 1.00 86.56 434 GLU A N 1
ATOM 3392 C CA . GLU A 1 434 ? 1.946 1.472 13.224 1.00 86.56 434 GLU A CA 1
ATOM 3393 C C . GLU A 1 434 ? 2.324 2.965 13.201 1.00 86.56 434 GLU A C 1
ATOM 3395 O O . GLU A 1 434 ? 2.572 3.542 14.263 1.00 86.56 434 GLU A O 1
ATOM 3400 N N . MET A 1 435 ? 2.366 3.599 12.022 1.00 88.56 435 MET A N 1
ATOM 3401 C CA . MET A 1 435 ? 2.631 5.037 11.870 1.00 88.56 435 MET A CA 1
ATOM 3402 C C . MET A 1 435 ? 1.582 5.877 12.594 1.00 88.56 435 MET A C 1
ATOM 3404 O O . MET A 1 435 ? 1.931 6.708 13.439 1.00 88.56 435 MET A O 1
ATOM 3408 N N . THR A 1 436 ? 0.304 5.609 12.317 1.00 90.31 436 THR A N 1
ATOM 3409 C CA . THR A 1 436 ? -0.826 6.312 12.926 1.00 90.31 436 THR A CA 1
ATOM 3410 C C . THR A 1 436 ? -0.861 6.097 14.441 1.00 90.31 436 THR A C 1
ATOM 3412 O O . THR A 1 436 ? -0.979 7.070 15.185 1.00 90.31 436 THR A O 1
ATOM 3415 N N . LEU A 1 437 ? -0.685 4.86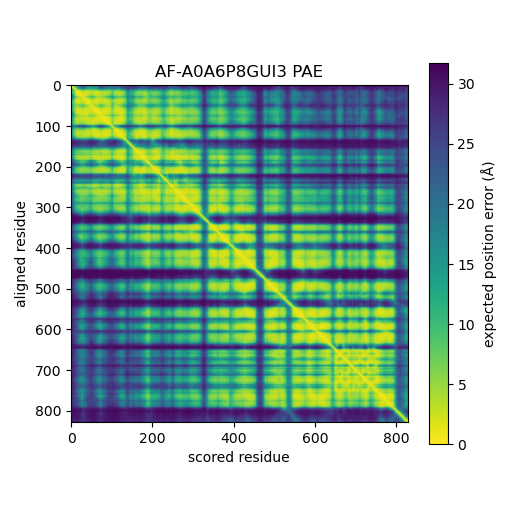1 14.929 1.00 85.81 437 LEU A N 1
ATOM 3416 C CA . LEU A 1 437 ? -0.662 4.561 16.367 1.00 85.81 437 LEU A CA 1
ATOM 3417 C C . LEU A 1 437 ? 0.480 5.288 17.087 1.00 85.81 437 LEU A C 1
ATOM 3419 O O . LEU A 1 437 ? 0.263 5.870 18.151 1.00 85.81 437 LEU A O 1
ATOM 3423 N N . ARG A 1 438 ? 1.694 5.304 16.515 1.00 86.19 438 ARG A N 1
ATOM 3424 C CA . ARG A 1 438 ? 2.825 6.034 17.116 1.00 86.19 438 ARG A CA 1
ATOM 3425 C C . ARG A 1 438 ? 2.557 7.530 17.180 1.00 86.19 438 ARG A C 1
ATOM 3427 O O . ARG A 1 438 ? 2.813 8.137 18.217 1.00 86.19 438 ARG A O 1
ATOM 3434 N N . LEU A 1 439 ? 2.034 8.118 16.108 1.00 88.19 439 LEU A N 1
ATOM 3435 C CA . LEU A 1 439 ? 1.692 9.537 16.077 1.00 88.19 439 LEU A CA 1
ATOM 3436 C C . LEU A 1 439 ? 0.621 9.865 17.122 1.00 88.19 439 LEU A C 1
ATOM 3438 O O . LEU A 1 439 ? 0.775 10.816 17.888 1.00 88.19 439 LEU A O 1
ATOM 3442 N N . ALA A 1 440 ? -0.412 9.028 17.212 1.00 87.50 440 ALA A N 1
ATOM 3443 C CA . ALA A 1 440 ? -1.494 9.173 18.171 1.00 87.50 440 ALA A CA 1
ATOM 3444 C C . ALA A 1 440 ? -1.001 9.126 19.628 1.00 87.50 440 ALA A C 1
ATOM 3446 O O . ALA A 1 440 ? -1.363 9.987 20.429 1.00 87.50 440 ALA A O 1
ATOM 3447 N N . LEU A 1 441 ? -0.111 8.186 19.969 1.00 84.81 441 LEU A N 1
ATOM 3448 C CA . LEU A 1 441 ? 0.494 8.103 21.307 1.00 84.81 441 LEU A CA 1
ATOM 3449 C C . LEU A 1 441 ? 1.249 9.389 21.679 1.00 84.81 441 LEU A C 1
ATOM 3451 O O . LEU A 1 441 ? 1.174 9.858 22.820 1.00 84.81 441 LEU A O 1
ATOM 3455 N N . VAL A 1 442 ? 1.970 9.975 20.721 1.00 83.69 442 VAL A N 1
ATOM 3456 C CA . VAL A 1 442 ? 2.741 11.201 20.958 1.00 83.69 442 VAL A CA 1
ATOM 3457 C C . VAL A 1 442 ? 1.841 12.426 21.107 1.00 83.69 442 VAL A C 1
ATOM 3459 O O . VAL A 1 442 ? 2.064 13.243 22.000 1.00 83.69 442 VAL A O 1
ATOM 3462 N N . LEU A 1 443 ? 0.803 12.546 20.280 1.00 84.94 443 LEU A N 1
ATOM 3463 C CA . LEU A 1 443 ? -0.167 13.636 20.389 1.00 84.94 443 LEU A CA 1
ATOM 3464 C C . LEU A 1 443 ? -0.966 13.557 21.694 1.00 84.94 443 LEU A C 1
ATOM 3466 O O . LEU A 1 443 ? -1.160 14.575 22.352 1.00 84.94 443 LEU A O 1
ATOM 3470 N N . GLU A 1 444 ? -1.379 12.356 22.105 1.00 85.19 444 GLU A N 1
ATOM 3471 C CA . GLU A 1 444 ? -2.126 12.146 23.347 1.00 85.19 444 GLU A CA 1
ATOM 3472 C C . GLU A 1 444 ? -1.322 12.571 24.582 1.00 85.19 444 GLU A C 1
ATOM 3474 O O . GLU A 1 444 ? -1.801 13.342 25.411 1.00 85.19 444 GLU A O 1
ATOM 3479 N N . SER A 1 445 ? -0.087 12.089 24.697 1.00 82.62 445 SER A N 1
ATOM 3480 C CA . SER A 1 445 ? 0.796 12.421 25.821 1.00 82.62 445 SER A CA 1
ATOM 3481 C C . SER A 1 445 ? 1.200 13.899 25.838 1.00 82.62 445 SER A C 1
ATOM 3483 O O . SER A 1 445 ? 1.287 14.501 26.908 1.00 82.62 445 SER A O 1
ATOM 3485 N N . SER A 1 446 ? 1.397 14.515 24.667 1.00 82.31 446 SER A N 1
ATOM 3486 C CA . SER A 1 446 ? 1.589 15.965 24.551 1.00 82.31 446 SER A CA 1
ATOM 3487 C C . SER A 1 446 ? 0.378 16.743 25.072 1.00 82.31 446 SER A C 1
ATOM 3489 O O . SER A 1 446 ? 0.540 17.651 25.890 1.00 82.31 446 SER A O 1
ATOM 3491 N N . ALA A 1 447 ? -0.830 16.356 24.653 1.00 83.62 447 ALA A N 1
ATOM 3492 C CA . ALA A 1 447 ? -2.064 17.016 25.064 1.00 83.62 447 ALA A CA 1
ATOM 3493 C C . ALA A 1 447 ? -2.282 16.926 26.578 1.00 83.62 447 ALA A C 1
ATOM 3495 O O . ALA A 1 447 ? -2.627 17.921 27.216 1.00 83.62 447 ALA A O 1
ATOM 3496 N N . GLU A 1 448 ? -2.023 15.761 27.179 1.00 80.50 448 GLU A N 1
ATOM 3497 C CA . GLU A 1 448 ? -2.119 15.568 28.630 1.00 80.50 448 GLU A CA 1
ATOM 3498 C C . GLU A 1 448 ? -1.175 16.491 29.407 1.00 80.50 448 GLU A C 1
ATOM 3500 O O . GLU A 1 448 ? -1.586 17.081 30.408 1.00 80.50 448 GLU A O 1
ATOM 3505 N N . ASN A 1 449 ? 0.063 16.658 28.936 1.00 77.88 449 ASN A N 1
ATOM 3506 C CA . ASN A 1 449 ? 1.029 17.559 29.562 1.00 77.88 449 ASN A CA 1
ATOM 3507 C C . ASN A 1 449 ? 0.591 19.027 29.447 1.00 77.88 449 ASN A C 1
ATOM 3509 O O . ASN A 1 449 ? 0.617 19.749 30.445 1.00 77.88 449 ASN A O 1
ATOM 3513 N N . ALA A 1 450 ? 0.128 19.451 28.267 1.00 76.50 450 ALA A N 1
ATOM 3514 C CA . ALA A 1 450 ? -0.343 20.817 28.030 1.00 76.50 450 ALA A CA 1
ATOM 3515 C C . ALA A 1 450 ? -1.560 21.174 28.906 1.00 76.50 450 ALA A C 1
ATOM 3517 O O . ALA A 1 450 ? -1.641 22.272 29.464 1.00 76.50 450 ALA A O 1
ATOM 3518 N N . LEU A 1 451 ? -2.485 20.226 29.082 1.00 76.31 451 LEU A N 1
ATOM 3519 C CA . LEU A 1 451 ? -3.674 20.387 29.924 1.00 76.31 451 LEU A CA 1
ATOM 3520 C C . LEU A 1 451 ? -3.334 20.409 31.425 1.00 76.31 451 LEU A C 1
ATOM 3522 O O . LEU A 1 451 ? -4.012 21.083 32.201 1.00 76.31 451 LEU A O 1
ATOM 3526 N N . GLN A 1 452 ? -2.277 19.708 31.849 1.00 69.38 452 GLN A N 1
ATOM 3527 C CA . GLN A 1 452 ? -1.806 19.717 33.238 1.00 69.38 452 GLN A CA 1
ATOM 3528 C C . GLN A 1 452 ? -1.027 20.992 33.593 1.00 69.38 452 GLN A C 1
ATOM 3530 O O . GLN A 1 452 ? -1.197 21.505 34.699 1.00 69.38 452 GLN A O 1
ATOM 3535 N N . SER A 1 453 ? -0.233 21.547 32.666 1.00 60.56 453 SER A N 1
ATOM 3536 C CA . SER A 1 453 ? 0.511 22.799 32.890 1.00 60.56 453 SER A CA 1
ATOM 3537 C C . SER A 1 453 ? -0.375 24.049 32.983 1.00 60.56 453 SER A C 1
ATOM 3539 O O . SER A 1 453 ? 0.073 25.076 33.480 1.00 60.56 453 SER A O 1
ATOM 3541 N N . GLY A 1 454 ? -1.632 23.973 32.532 1.00 49.31 454 GLY A N 1
ATOM 3542 C CA . GLY A 1 454 ? -2.599 25.077 32.566 1.00 49.31 454 GLY A CA 1
ATOM 3543 C C . GLY A 1 454 ? -3.343 25.282 33.897 1.00 49.31 454 GLY A C 1
ATOM 3544 O O . GLY A 1 454 ? -4.169 26.189 33.986 1.00 49.31 454 GLY A O 1
ATOM 3545 N N . ARG A 1 455 ? -3.097 24.472 34.942 1.00 34.47 455 ARG A N 1
ATOM 3546 C CA . ARG A 1 455 ? -3.652 24.724 36.290 1.00 34.47 455 ARG A CA 1
ATOM 3547 C C . ARG A 1 455 ? -2.767 25.729 37.045 1.00 34.47 455 ARG A C 1
ATOM 3549 O O . ARG A 1 455 ? -1.563 25.500 37.112 1.00 34.47 455 ARG A O 1
ATOM 3556 N N . PRO A 1 456 ? -3.316 26.801 37.656 1.00 34.31 456 PRO A N 1
ATOM 3557 C CA . PRO A 1 456 ? -2.503 27.799 38.343 1.00 34.31 456 PRO A CA 1
ATOM 3558 C C . PRO A 1 456 ? -1.844 27.181 39.581 1.00 34.31 456 PRO A C 1
ATOM 3560 O O . PRO A 1 456 ? -2.494 26.937 40.599 1.00 34.31 456 PRO A O 1
ATOM 3563 N N . ALA A 1 457 ? -0.542 26.918 39.486 1.00 28.78 457 ALA A N 1
ATOM 3564 C CA . ALA A 1 457 ? 0.301 26.746 40.654 1.00 28.78 457 ALA A CA 1
ATOM 3565 C C . ALA A 1 457 ? 0.486 28.117 41.320 1.00 28.78 457 ALA A C 1
ATOM 3567 O O . ALA A 1 457 ? 0.743 29.126 40.665 1.00 28.78 457 ALA A O 1
ATOM 3568 N N . VAL A 1 458 ? 0.296 28.123 42.634 1.00 36.19 458 VAL A N 1
ATOM 3569 C CA . VAL A 1 458 ? 0.474 29.238 43.563 1.00 36.19 458 VAL A CA 1
ATOM 3570 C C . VAL A 1 458 ? 1.765 30.022 43.265 1.00 36.19 458 VAL A C 1
ATOM 3572 O O . VAL A 1 458 ? 2.836 29.434 43.161 1.00 36.19 458 VAL A O 1
ATOM 3575 N N . THR A 1 459 ? 1.604 31.342 43.110 1.00 33.56 459 THR A N 1
ATOM 3576 C CA . THR A 1 459 ? 2.594 32.441 43.037 1.00 33.56 459 THR A CA 1
ATOM 3577 C C . THR A 1 459 ? 4.089 32.073 43.051 1.00 33.56 459 THR A C 1
ATOM 3579 O O . THR A 1 459 ? 4.598 31.671 44.100 1.00 33.56 459 THR A O 1
ATOM 3582 N N . PRO A 1 460 ? 4.843 32.369 41.975 1.00 32.84 460 PRO A N 1
ATOM 3583 C CA . PRO A 1 460 ? 6.288 32.514 42.037 1.00 32.84 460 PRO A CA 1
ATOM 3584 C C . PRO A 1 460 ? 6.660 33.959 42.381 1.00 32.84 460 PRO A C 1
ATOM 3586 O O . PRO A 1 460 ? 6.233 34.916 41.738 1.00 32.84 460 PRO A O 1
ATOM 3589 N N . GLN A 1 461 ? 7.470 34.072 43.423 1.00 28.22 461 GLN A N 1
ATOM 3590 C CA . GLN A 1 461 ? 8.177 35.263 43.859 1.00 28.22 461 GLN A CA 1
ATOM 3591 C C . GLN A 1 461 ? 9.077 35.796 42.732 1.00 28.22 461 GLN A C 1
ATOM 3593 O O . GLN A 1 461 ? 9.736 35.029 42.031 1.00 28.22 461 GLN A O 1
ATOM 3598 N N . GLU A 1 462 ? 9.068 37.115 42.564 1.00 28.97 462 GLU A N 1
ATOM 3599 C CA . GLU A 1 462 ? 9.849 37.864 41.584 1.00 28.97 462 GLU A CA 1
ATOM 3600 C C . GLU A 1 462 ? 11.354 37.581 41.708 1.00 28.97 462 GLU A C 1
ATOM 3602 O O . GLU A 1 462 ? 11.954 37.773 42.765 1.00 28.97 462 GLU A O 1
ATOM 3607 N N . SER A 1 463 ? 11.991 37.223 40.595 1.00 25.53 463 SER A N 1
ATOM 3608 C CA . SER A 1 463 ? 13.392 37.571 40.362 1.00 25.53 463 SER A CA 1
ATOM 3609 C C . SER A 1 463 ? 13.615 37.774 38.869 1.00 25.53 463 SER A C 1
ATOM 3611 O O . SER A 1 463 ? 13.569 36.838 38.070 1.00 25.53 463 SER A O 1
ATOM 3613 N N . SER A 1 464 ? 13.809 39.038 38.527 1.00 29.02 464 SER A N 1
ATOM 3614 C CA . SER A 1 464 ? 14.162 39.585 37.229 1.00 29.02 464 SER A CA 1
ATOM 3615 C C . SER A 1 464 ? 15.514 39.076 36.729 1.00 29.02 464 SER A C 1
ATOM 3617 O O . SER A 1 464 ? 16.487 39.012 37.477 1.00 29.02 464 SER A O 1
ATOM 3619 N N . THR A 1 465 ? 15.609 38.802 35.429 1.00 27.69 465 THR A N 1
ATOM 3620 C CA . THR A 1 465 ? 16.774 39.202 34.626 1.00 27.69 465 THR A CA 1
ATOM 3621 C C . THR A 1 465 ? 16.419 39.179 33.143 1.00 27.69 465 THR A C 1
ATOM 3623 O O . THR A 1 465 ? 15.815 38.240 32.632 1.00 27.69 465 THR A O 1
ATOM 3626 N N . GLU A 1 466 ? 16.748 40.289 32.494 1.00 29.38 466 GLU A N 1
ATOM 3627 C CA . GLU A 1 466 ? 16.506 40.619 31.096 1.00 29.38 466 GLU A CA 1
ATOM 3628 C C . GLU A 1 466 ? 17.177 39.630 30.134 1.00 29.38 466 GLU A C 1
ATOM 3630 O O . GLU A 1 466 ? 18.324 39.230 30.329 1.00 29.38 466 GLU A O 1
ATOM 3635 N N . SER A 1 467 ? 16.498 39.313 29.029 1.00 26.92 467 SER A N 1
ATOM 3636 C CA . SER A 1 467 ? 17.175 38.937 27.787 1.00 26.92 467 SER A CA 1
ATOM 3637 C C . SER A 1 467 ? 16.467 39.563 26.586 1.00 26.92 467 SER A C 1
ATOM 3639 O O . SER A 1 467 ? 15.245 39.691 26.530 1.00 26.92 467 SER A O 1
ATOM 3641 N N . THR A 1 468 ? 17.308 40.053 25.686 1.00 25.77 468 THR A N 1
ATOM 3642 C CA . THR A 1 468 ? 17.055 40.871 24.501 1.00 25.77 468 THR A CA 1
ATOM 3643 C C . THR A 1 468 ? 16.387 40.095 23.354 1.00 25.77 468 THR A C 1
ATOM 3645 O O . THR A 1 468 ? 16.419 38.865 23.336 1.00 25.77 468 THR A O 1
ATOM 3648 N N . PRO A 1 469 ? 15.773 40.795 22.377 1.00 33.12 469 PRO A N 1
ATOM 3649 C CA . PRO A 1 469 ? 14.915 40.188 21.366 1.00 33.12 469 PRO A CA 1
ATOM 3650 C C . PRO A 1 469 ? 15.723 39.776 20.131 1.00 33.12 469 PRO A C 1
ATOM 3652 O O . PRO A 1 469 ? 16.353 40.626 19.506 1.00 33.12 469 PRO A O 1
ATOM 3655 N N . VAL A 1 470 ? 15.674 38.500 19.739 1.00 25.91 470 VAL A N 1
ATOM 3656 C CA . VAL A 1 470 ? 16.232 38.049 18.454 1.00 25.91 470 VAL A CA 1
ATOM 3657 C C . VAL A 1 470 ? 15.291 37.049 17.772 1.00 25.91 470 VAL A C 1
ATOM 3659 O O . VAL A 1 470 ? 14.929 36.020 18.330 1.00 25.91 470 VAL A O 1
ATOM 3662 N N . GLU A 1 471 ? 14.922 37.452 16.553 1.00 26.78 471 GLU A N 1
ATOM 3663 C CA . GLU A 1 471 ? 14.492 36.688 15.373 1.00 26.78 471 GLU A CA 1
ATOM 3664 C C . GLU A 1 471 ? 13.126 35.976 15.360 1.00 26.78 471 GLU A C 1
ATOM 3666 O O . GLU A 1 471 ? 12.912 34.862 15.831 1.00 26.78 471 GLU A O 1
ATOM 3671 N N . LYS A 1 472 ? 12.195 36.655 14.670 1.00 30.22 472 LYS A N 1
ATOM 3672 C CA . LYS A 1 472 ? 11.032 36.083 13.985 1.00 30.22 472 LYS A CA 1
ATOM 3673 C C . LYS A 1 472 ? 11.503 35.133 12.875 1.00 30.22 472 LYS A C 1
ATOM 3675 O O . LYS A 1 472 ? 11.537 35.525 11.712 1.00 30.22 472 LYS A O 1
ATOM 3680 N N . ASP A 1 473 ? 11.778 33.886 13.221 1.00 30.30 473 ASP A N 1
ATOM 3681 C CA . ASP A 1 473 ? 11.619 32.794 12.266 1.00 30.30 473 ASP A CA 1
ATOM 3682 C C . ASP A 1 473 ? 10.139 32.409 12.206 1.00 30.30 473 ASP A C 1
ATOM 3684 O O . ASP A 1 473 ? 9.470 32.251 13.232 1.00 30.30 473 ASP A O 1
ATOM 3688 N N . SER A 1 474 ? 9.619 32.310 10.981 1.00 31.88 474 SER A N 1
ATOM 3689 C CA . SER A 1 474 ? 8.312 31.746 10.629 1.00 31.88 474 SER A CA 1
ATOM 3690 C C . SER A 1 474 ? 7.905 30.650 11.621 1.00 31.88 474 SER A C 1
ATOM 3692 O O . SER A 1 474 ? 8.605 29.644 11.730 1.00 31.88 474 SER A O 1
ATOM 3694 N N . ALA A 1 475 ? 6.793 30.842 12.341 1.00 37.41 475 ALA A N 1
ATOM 3695 C CA . ALA A 1 475 ? 6.295 29.919 13.358 1.00 37.41 475 ALA A CA 1
ATOM 3696 C C . ALA A 1 475 ? 6.239 28.482 12.808 1.00 37.41 475 ALA A C 1
ATOM 3698 O O . ALA A 1 475 ? 5.314 28.108 12.091 1.00 37.41 475 ALA A O 1
ATOM 3699 N N . ALA A 1 476 ? 7.269 27.686 13.106 1.00 49.72 476 ALA A N 1
ATOM 3700 C CA . ALA A 1 476 ? 7.413 26.346 12.565 1.00 49.72 476 ALA A CA 1
ATOM 3701 C C . ALA A 1 476 ? 6.238 25.490 13.047 1.00 49.72 476 ALA A C 1
ATOM 3703 O O . ALA A 1 476 ? 6.128 25.208 14.244 1.00 49.72 476 ALA A O 1
ATOM 3704 N N . PHE A 1 477 ? 5.364 25.098 12.115 1.00 61.44 477 PHE A N 1
ATOM 3705 C CA . PHE A 1 477 ? 4.248 24.189 12.358 1.00 61.44 477 PHE A CA 1
ATOM 3706 C C . PHE A 1 477 ? 4.769 22.937 13.078 1.00 61.44 477 PHE A C 1
ATOM 3708 O O . PHE A 1 477 ? 5.507 22.136 12.500 1.00 61.44 477 PHE A O 1
ATOM 3715 N N . SER A 1 478 ? 4.429 22.804 14.360 1.00 70.81 478 SER A N 1
ATOM 3716 C CA . SER A 1 478 ? 4.727 21.636 15.185 1.00 70.81 478 SER A CA 1
ATOM 3717 C C . SER A 1 478 ? 3.433 21.217 15.875 1.00 70.81 478 SER A C 1
ATOM 3719 O O . SER A 1 478 ? 2.928 21.983 16.701 1.00 70.81 478 SER A O 1
ATOM 3721 N N . PRO A 1 479 ? 2.910 20.010 15.591 1.00 71.31 479 PRO A N 1
ATOM 3722 C CA . PRO A 1 479 ? 1.697 19.493 16.226 1.00 71.31 479 PRO A CA 1
ATOM 3723 C C . PRO A 1 479 ? 1.740 19.530 17.764 1.00 71.31 479 PRO A C 1
ATOM 3725 O O . PRO A 1 479 ? 0.723 19.709 18.429 1.00 71.31 479 PRO A O 1
ATOM 3728 N N . VAL A 1 480 ? 2.943 19.426 18.335 1.00 71.94 480 VAL A N 1
ATOM 3729 C CA . VAL A 1 480 ? 3.220 19.396 19.783 1.00 71.94 480 VAL A CA 1
ATOM 3730 C C . VAL A 1 480 ? 3.120 20.786 20.435 1.00 71.94 480 VAL A C 1
ATOM 3732 O O . VAL A 1 480 ? 3.000 20.889 21.652 1.00 71.94 480 VAL A O 1
ATOM 3735 N N . LYS A 1 481 ? 3.101 21.871 19.649 1.00 74.94 481 LYS A N 1
ATOM 3736 C CA . LYS A 1 481 ? 2.996 23.250 20.163 1.00 74.94 481 LYS A CA 1
ATOM 3737 C C . LYS A 1 481 ? 1.568 23.796 20.201 1.00 74.94 481 LYS A C 1
ATOM 3739 O O . LYS A 1 481 ? 1.360 24.895 20.711 1.00 74.94 481 LYS A O 1
ATOM 3744 N N . PHE A 1 482 ? 0.593 23.071 19.654 1.00 76.25 482 PHE A N 1
ATOM 3745 C CA . PHE A 1 482 ? -0.806 23.489 19.714 1.00 76.25 482 PHE A CA 1
ATOM 3746 C C . PHE A 1 482 ? -1.357 23.450 21.151 1.00 76.25 482 PHE A C 1
ATOM 3748 O O . PHE A 1 482 ? -0.898 22.645 21.962 1.00 76.25 482 PHE A O 1
ATOM 3755 N N . PRO A 1 483 ? -2.368 24.278 21.480 1.00 78.62 483 PRO A N 1
ATOM 3756 C CA . PRO A 1 483 ? -3.142 24.127 22.709 1.00 78.62 483 PRO A CA 1
ATOM 3757 C C . PRO A 1 483 ? -3.667 22.694 22.862 1.00 78.62 483 PRO A C 1
ATOM 3759 O O . PRO A 1 483 ? -4.059 22.074 21.872 1.00 78.62 483 PRO A O 1
ATOM 3762 N N . GLY A 1 484 ? -3.729 22.179 24.095 1.00 78.88 484 GLY A N 1
ATOM 3763 C CA . GLY A 1 484 ? -4.085 20.777 24.359 1.00 78.88 484 GLY A CA 1
ATOM 3764 C C . GLY A 1 484 ? -5.411 20.329 23.723 1.00 78.88 484 GLY A C 1
ATOM 3765 O O . GLY A 1 484 ? -5.507 19.213 23.224 1.00 78.88 484 GLY A O 1
ATOM 3766 N N . GLU A 1 485 ? -6.411 21.210 23.641 1.00 81.06 485 GLU A N 1
ATOM 3767 C CA . GLU A 1 485 ? -7.686 20.927 22.959 1.00 81.06 485 GLU A CA 1
ATOM 3768 C C . GLU A 1 485 ? -7.523 20.741 21.442 1.00 81.06 485 GLU A C 1
ATOM 3770 O O . GLU A 1 485 ? -8.066 19.799 20.867 1.00 81.06 485 GLU A O 1
ATOM 3775 N N . GLN A 1 486 ? -6.720 21.590 20.793 1.00 83.62 486 GLN A N 1
ATOM 3776 C CA . GLN A 1 486 ? -6.411 21.463 19.365 1.00 83.62 486 GLN A CA 1
ATOM 3777 C C . GLN A 1 486 ? -5.577 20.205 19.084 1.00 83.62 486 GLN A C 1
ATOM 3779 O O . GLN A 1 486 ? -5.752 19.570 18.047 1.00 83.62 486 GLN A O 1
ATOM 3784 N N . GLN A 1 487 ? -4.719 19.795 20.024 1.00 84.81 487 GLN A N 1
ATOM 3785 C CA . GLN A 1 487 ? -3.978 18.533 19.934 1.00 84.81 487 GLN A CA 1
ATOM 3786 C C . GLN A 1 487 ? -4.896 17.315 20.022 1.00 84.81 487 GLN A C 1
ATOM 3788 O O . GLN A 1 487 ? -4.712 16.371 19.259 1.00 84.81 487 GLN A O 1
ATOM 3793 N N . LEU A 1 488 ? -5.900 17.338 20.907 1.00 86.50 488 LEU A N 1
ATOM 3794 C CA . LEU A 1 488 ? -6.910 16.279 20.991 1.00 86.50 488 LEU A CA 1
ATOM 3795 C C . LEU A 1 488 ? -7.782 16.215 19.729 1.00 86.50 488 LEU A C 1
ATOM 3797 O O . LEU A 1 488 ? -8.108 15.119 19.276 1.00 86.50 488 LEU A O 1
ATOM 3801 N N . GLN A 1 489 ? -8.118 17.363 19.134 1.00 88.50 489 GLN A N 1
ATOM 3802 C CA . GLN A 1 489 ? -8.841 17.408 17.861 1.00 88.50 489 GLN A CA 1
ATOM 3803 C C . GLN A 1 489 ? -8.007 16.804 16.724 1.00 88.50 489 GLN A C 1
ATOM 3805 O O . GLN A 1 489 ? -8.504 15.976 15.963 1.00 88.50 489 GLN A O 1
ATOM 3810 N N . LEU A 1 490 ? -6.726 17.178 16.636 1.00 89.69 490 LEU A N 1
ATOM 3811 C CA . LEU A 1 490 ? -5.798 16.629 15.648 1.00 89.69 490 LEU A CA 1
ATOM 3812 C C . LEU A 1 490 ? -5.588 15.121 15.843 1.00 89.69 490 LEU A C 1
ATOM 3814 O O . LEU A 1 490 ? -5.597 14.371 14.873 1.00 89.69 490 LEU A O 1
ATOM 3818 N N . LEU A 1 491 ? -5.439 14.672 17.092 1.00 90.62 491 LEU A N 1
ATOM 3819 C CA . LEU A 1 491 ? -5.353 13.257 17.460 1.00 90.62 491 LEU A CA 1
ATOM 3820 C C . LEU A 1 491 ? -6.567 12.471 16.951 1.00 90.62 491 LEU A C 1
ATOM 3822 O O . LEU A 1 491 ? -6.397 11.414 16.344 1.00 90.62 491 LEU A O 1
ATOM 3826 N N . TYR A 1 492 ? -7.776 12.981 17.198 1.00 91.31 492 TYR A N 1
ATOM 3827 C CA . TYR A 1 492 ? -9.011 12.345 16.748 1.00 91.31 492 TYR A CA 1
ATOM 3828 C C . TYR A 1 492 ? -9.067 12.240 15.218 1.00 91.31 492 TYR A C 1
ATOM 3830 O O . TYR A 1 492 ? -9.360 11.166 14.696 1.00 91.31 492 TYR A O 1
ATOM 3838 N N . GLU A 1 493 ? -8.720 13.312 14.503 1.00 91.00 493 GLU A N 1
ATOM 3839 C CA . GLU A 1 493 ? -8.734 13.334 13.036 1.00 91.00 493 GLU A CA 1
ATOM 3840 C C . GLU A 1 493 ? -7.708 12.368 12.424 1.00 91.00 493 GLU A C 1
ATOM 3842 O O . GLU A 1 493 ? -8.028 11.606 11.513 1.00 91.00 493 GLU A O 1
ATOM 3847 N N . VAL A 1 494 ? -6.485 12.339 12.964 1.00 92.06 494 VAL A N 1
ATOM 3848 C CA . VAL A 1 494 ? -5.424 11.414 12.533 1.00 92.06 494 VAL A CA 1
ATOM 3849 C C . VAL A 1 494 ? -5.855 9.958 12.726 1.00 92.06 494 VAL A C 1
ATOM 3851 O O . VAL A 1 494 ? -5.694 9.145 11.814 1.00 92.06 494 VAL A O 1
ATOM 3854 N N . LEU A 1 495 ? -6.425 9.626 13.890 1.00 92.12 495 LEU A N 1
ATOM 3855 C CA . LEU A 1 495 ? -6.915 8.277 14.185 1.00 92.12 495 LEU A CA 1
ATOM 3856 C C . LEU A 1 495 ? -8.089 7.886 13.286 1.00 92.12 495 LEU A C 1
ATOM 3858 O O . LEU A 1 495 ? -8.128 6.755 12.807 1.00 92.12 495 LEU A O 1
ATOM 3862 N N . LYS A 1 496 ? -9.025 8.809 13.039 1.00 91.19 496 LYS A N 1
ATOM 3863 C CA . LYS A 1 496 ? -10.186 8.570 12.179 1.00 91.19 496 LYS A CA 1
ATOM 3864 C C . LYS A 1 496 ? -9.752 8.274 10.742 1.00 91.19 496 LYS A C 1
ATOM 3866 O O . LYS A 1 496 ? -10.096 7.214 10.223 1.00 91.19 496 LYS A O 1
ATOM 3871 N N . ARG A 1 497 ? -8.931 9.148 10.146 1.00 90.88 497 ARG A N 1
ATOM 3872 C CA . ARG A 1 497 ? -8.400 8.956 8.785 1.00 90.88 497 ARG A CA 1
ATOM 3873 C C . ARG A 1 497 ? -7.570 7.681 8.665 1.00 90.88 497 ARG A C 1
ATOM 3875 O O . ARG A 1 497 ? -7.721 6.939 7.701 1.00 90.88 497 ARG A O 1
ATOM 3882 N N . GLY A 1 498 ? -6.721 7.391 9.655 1.00 90.44 498 GLY A N 1
ATOM 3883 C CA . GLY A 1 498 ? -5.933 6.157 9.670 1.00 90.44 498 GLY A CA 1
ATOM 3884 C C . GLY A 1 498 ? -6.803 4.899 9.750 1.00 90.44 498 GLY A C 1
ATOM 3885 O O . GLY A 1 498 ? -6.577 3.951 9.001 1.00 90.44 498 GLY A O 1
ATOM 3886 N N . PHE A 1 499 ? -7.831 4.898 10.605 1.00 89.62 499 PHE A N 1
ATOM 3887 C CA . PHE A 1 499 ? -8.771 3.782 10.724 1.00 89.62 499 PHE A CA 1
ATOM 3888 C C . PHE A 1 499 ? -9.543 3.532 9.420 1.00 89.62 499 PHE A C 1
ATOM 3890 O O . PHE A 1 499 ? -9.637 2.383 8.986 1.00 89.62 499 PHE A O 1
ATOM 3897 N N . GLU A 1 500 ? -10.056 4.586 8.781 1.00 88.31 500 GLU A N 1
ATOM 3898 C CA . GLU A 1 500 ? -10.755 4.498 7.491 1.00 88.31 500 GLU A CA 1
ATOM 3899 C C . GLU A 1 500 ? -9.825 3.954 6.393 1.00 88.31 500 GLU A C 1
ATOM 3901 O O . GLU A 1 500 ? -10.156 2.951 5.758 1.00 88.31 500 GLU A O 1
ATOM 3906 N N . ALA A 1 501 ? -8.611 4.504 6.266 1.00 88.31 501 ALA A N 1
ATOM 3907 C CA . ALA A 1 501 ? -7.622 4.056 5.284 1.00 88.31 501 ALA A CA 1
ATOM 3908 C C . ALA A 1 501 ? -7.262 2.568 5.434 1.00 88.31 501 ALA A C 1
ATOM 3910 O O . ALA A 1 501 ? -7.123 1.853 4.442 1.00 88.31 501 ALA A O 1
ATOM 3911 N N . ILE A 1 502 ? -7.135 2.070 6.667 1.00 87.12 502 ILE A N 1
ATOM 3912 C CA . ILE A 1 502 ? -6.837 0.655 6.932 1.00 87.12 502 ILE A CA 1
ATOM 3913 C C . ILE A 1 502 ? -8.043 -0.233 6.647 1.00 87.12 502 ILE A C 1
ATOM 3915 O O . ILE A 1 502 ? -7.867 -1.313 6.089 1.00 87.12 502 ILE A O 1
ATOM 3919 N N . CYS A 1 503 ? -9.260 0.204 6.983 1.00 82.94 503 CYS A N 1
ATOM 3920 C CA . CYS A 1 503 ? -10.471 -0.533 6.617 1.00 82.94 503 CYS A CA 1
ATOM 3921 C C . CYS A 1 503 ? -10.557 -0.720 5.097 1.00 82.94 503 CYS A C 1
ATOM 3923 O O . CYS A 1 503 ? -10.811 -1.833 4.627 1.00 82.94 503 CYS A O 1
ATOM 3925 N N . ASP A 1 504 ? -10.301 0.341 4.335 1.00 81.75 504 ASP A N 1
ATOM 3926 C CA . ASP A 1 504 ? -10.322 0.312 2.874 1.00 81.75 504 ASP A CA 1
ATOM 3927 C C . ASP A 1 504 ? -9.161 -0.515 2.306 1.00 81.75 504 ASP A C 1
ATOM 3929 O O . ASP A 1 504 ? -9.359 -1.344 1.414 1.00 81.75 504 ASP A O 1
ATOM 3933 N N . GLY A 1 505 ? -7.963 -0.359 2.870 1.00 79.88 505 GLY A N 1
ATOM 3934 C CA . GLY A 1 505 ? -6.767 -1.103 2.488 1.00 79.88 505 GLY A CA 1
ATOM 3935 C C . GLY A 1 505 ? -6.903 -2.611 2.699 1.00 79.88 505 GLY A C 1
ATOM 3936 O O . GLY A 1 505 ? -6.721 -3.389 1.762 1.00 79.88 505 GLY A O 1
ATOM 3937 N N . ILE A 1 506 ? -7.328 -3.031 3.897 1.00 76.31 506 ILE A N 1
ATOM 3938 C CA . ILE A 1 506 ? -7.630 -4.437 4.203 1.00 76.31 506 ILE A CA 1
ATOM 3939 C C . ILE A 1 506 ? -8.688 -4.955 3.235 1.00 76.31 506 ILE A C 1
ATOM 3941 O O . ILE A 1 506 ? -8.519 -6.038 2.685 1.00 76.31 506 ILE A O 1
ATOM 3945 N N . THR A 1 507 ? -9.740 -4.173 2.974 1.00 72.19 507 THR A N 1
ATOM 3946 C CA . THR A 1 507 ? -10.826 -4.565 2.068 1.00 72.19 507 THR A CA 1
ATOM 3947 C C . THR A 1 507 ? -10.327 -4.907 0.666 1.00 72.19 507 THR A C 1
ATOM 3949 O O . THR A 1 507 ? -10.765 -5.906 0.098 1.00 72.19 507 THR A O 1
ATOM 3952 N N . ARG A 1 508 ? -9.400 -4.119 0.111 1.00 71.62 508 ARG A N 1
ATOM 3953 C CA . ARG A 1 508 ? -8.809 -4.379 -1.214 1.00 71.62 508 ARG A CA 1
ATOM 3954 C C . ARG A 1 508 ? -7.941 -5.644 -1.240 1.00 71.62 508 ARG A C 1
ATOM 3956 O O . ARG A 1 508 ? -7.798 -6.258 -2.293 1.00 71.62 508 ARG A O 1
ATOM 3963 N N . LEU A 1 509 ? -7.396 -6.043 -0.091 1.00 67.06 509 LEU A N 1
ATOM 3964 C CA . LEU A 1 509 ? -6.565 -7.238 0.079 1.00 67.06 509 LEU A CA 1
ATOM 3965 C C . LEU A 1 509 ? -7.377 -8.506 0.416 1.00 67.06 509 LEU A C 1
ATOM 3967 O O . LEU A 1 509 ? -6.817 -9.605 0.394 1.00 67.06 509 LEU A O 1
ATO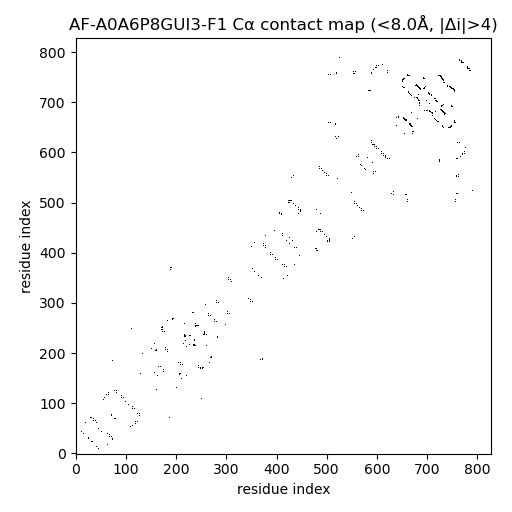M 3971 N N . LEU A 1 510 ? -8.677 -8.387 0.729 1.00 66.12 510 LEU A N 1
ATOM 3972 C CA . LEU A 1 510 ? -9.535 -9.530 1.064 1.00 66.12 510 LEU A CA 1
ATOM 3973 C C . LEU A 1 510 ? -9.751 -10.430 -0.169 1.00 66.12 510 LEU A C 1
ATOM 3975 O O . LEU A 1 510 ? -10.227 -9.959 -1.206 1.00 66.12 510 LEU A O 1
ATOM 3979 N N . PRO A 1 511 ? -9.509 -11.747 -0.068 1.00 59.50 511 PRO A N 1
ATOM 3980 C CA . PRO A 1 511 ? -9.908 -12.682 -1.112 1.00 59.50 511 PRO A CA 1
ATOM 3981 C C . PRO A 1 511 ? -11.443 -12.759 -1.223 1.00 59.50 511 PRO A C 1
ATOM 3983 O O . PRO A 1 511 ? -12.165 -12.846 -0.229 1.00 59.50 511 PRO A O 1
ATOM 3986 N N . CYS A 1 512 ? -11.960 -12.762 -2.457 1.00 58.50 512 CYS A N 1
ATOM 3987 C CA . CYS A 1 512 ? -13.401 -12.841 -2.754 1.00 58.50 512 CYS A CA 1
ATOM 3988 C C . CYS A 1 512 ? -13.985 -14.269 -2.646 1.00 58.50 512 CYS A C 1
ATOM 3990 O O . CYS A 1 512 ? -15.099 -14.530 -3.095 1.00 58.50 512 CYS A O 1
ATOM 3992 N N . ASP A 1 513 ? -13.249 -15.215 -2.061 1.00 59.28 513 ASP A N 1
ATOM 3993 C CA . ASP A 1 513 ? -13.590 -16.644 -1.966 1.00 59.28 513 ASP A CA 1
ATOM 3994 C C . ASP A 1 513 ? -14.458 -17.002 -0.731 1.00 59.28 513 ASP A C 1
ATOM 3996 O O . ASP A 1 513 ? -14.774 -18.175 -0.459 1.00 59.28 513 ASP A O 1
ATOM 4000 N N . GLY A 1 514 ? -14.865 -15.992 0.043 1.00 60.78 514 GLY A N 1
ATOM 4001 C CA . GLY A 1 514 ? -15.609 -16.172 1.288 1.00 60.78 514 GLY A CA 1
ATOM 4002 C C . GLY A 1 514 ? -14.744 -16.550 2.489 1.00 60.78 514 GLY A C 1
ATOM 4003 O O . GLY A 1 514 ? -15.300 -16.853 3.544 1.00 60.78 514 GLY A O 1
ATOM 4004 N N . SER A 1 515 ? -13.413 -16.571 2.358 1.00 59.72 515 SER A N 1
ATOM 4005 C CA . SER A 1 515 ? -12.509 -16.904 3.466 1.00 59.72 515 SER A CA 1
ATOM 4006 C C . SER A 1 515 ? -12.295 -15.750 4.445 1.00 59.72 515 SER A C 1
ATOM 4008 O O . SER A 1 515 ? -11.828 -15.992 5.549 1.00 59.72 515 SER A O 1
ATOM 4010 N N . ALA A 1 516 ? -12.686 -14.523 4.102 1.00 63.22 516 ALA A N 1
ATOM 4011 C CA . ALA A 1 516 ? -12.396 -13.340 4.911 1.00 63.22 516 ALA A CA 1
ATOM 4012 C C . ALA A 1 516 ? -13.660 -12.609 5.412 1.00 63.22 516 ALA A C 1
ATOM 4014 O O . ALA A 1 516 ? -13.680 -11.403 5.644 1.00 63.22 516 ALA A O 1
ATOM 4015 N N . VAL A 1 517 ? -14.748 -13.369 5.576 1.00 73.88 517 VAL A N 1
ATOM 4016 C CA . VAL A 1 517 ? -16.051 -12.871 6.045 1.00 73.88 517 VAL A CA 1
ATOM 4017 C C . VAL A 1 517 ? -16.082 -12.680 7.564 1.00 73.88 517 VAL A C 1
ATOM 4019 O O . VAL A 1 517 ? -16.720 -11.755 8.056 1.00 73.88 517 VAL A O 1
ATOM 4022 N N . CYS A 1 518 ? -15.384 -13.526 8.316 1.00 72.94 518 CYS A N 1
ATOM 4023 C CA . CYS A 1 518 ? -15.336 -13.514 9.780 1.00 72.94 518 CYS A CA 1
ATOM 4024 C C . CYS A 1 518 ? -13.883 -13.566 10.260 1.00 72.94 518 CYS A C 1
ATOM 4026 O O . CYS A 1 518 ? -12.980 -13.855 9.476 1.00 72.94 518 CYS A O 1
ATOM 4028 N N . ASP A 1 519 ? -13.672 -13.360 11.561 1.00 73.38 519 ASP A N 1
ATOM 4029 C CA . ASP A 1 519 ? -12.407 -13.681 12.230 1.00 73.38 519 ASP A CA 1
ATOM 4030 C C . ASP A 1 519 ? -12.170 -15.203 12.184 1.00 73.38 519 ASP A C 1
ATOM 4032 O O . ASP A 1 519 ? -12.585 -15.966 13.058 1.00 73.38 519 ASP A O 1
ATOM 4036 N N . MET A 1 520 ? -11.561 -15.672 11.094 1.00 69.62 520 MET A N 1
ATOM 4037 C CA . MET A 1 520 ? -11.368 -17.101 10.850 1.00 69.62 520 MET A CA 1
ATOM 4038 C C . MET A 1 520 ? -10.412 -17.747 11.846 1.00 69.62 520 MET A C 1
ATOM 4040 O O . MET A 1 520 ? -10.564 -18.938 12.116 1.00 69.62 520 MET A O 1
ATOM 4044 N N . ALA A 1 521 ? -9.447 -16.988 12.377 1.00 66.19 521 ALA A N 1
ATOM 4045 C CA . ALA A 1 521 ? -8.516 -17.481 13.385 1.00 66.19 521 ALA A CA 1
ATOM 4046 C C . ALA A 1 521 ? -9.288 -17.868 14.652 1.00 66.19 521 ALA A C 1
ATOM 4048 O O . ALA A 1 521 ? -9.193 -19.003 15.121 1.00 66.19 521 ALA A O 1
ATOM 4049 N N . PHE A 1 522 ? -10.158 -16.973 15.119 1.00 68.38 522 PHE A N 1
ATOM 4050 C CA . PHE A 1 522 ? -11.011 -17.233 16.271 1.00 68.38 522 PHE A CA 1
ATOM 4051 C C . PHE A 1 522 ? -12.098 -18.293 15.995 1.00 68.38 522 PHE A C 1
ATOM 4053 O O . PHE A 1 522 ? -12.387 -19.141 16.843 1.00 68.38 522 PHE A O 1
ATOM 4060 N N . MET A 1 523 ? -12.693 -18.308 14.796 1.00 73.69 523 MET A N 1
ATOM 4061 C CA . MET A 1 523 ? -13.762 -19.264 14.463 1.00 73.69 523 MET A CA 1
ATOM 4062 C C . MET A 1 523 ? -13.280 -20.702 14.297 1.00 73.69 523 MET A C 1
ATOM 4064 O O . MET A 1 523 ? -14.010 -21.626 14.663 1.00 73.69 523 MET A O 1
ATOM 4068 N N . GLN A 1 524 ? -12.069 -20.915 13.777 1.00 63.91 524 GLN A N 1
ATOM 4069 C CA . GLN A 1 524 ? -11.477 -22.254 13.679 1.00 63.91 524 GLN A CA 1
ATOM 4070 C C . GLN A 1 524 ? -11.303 -22.880 15.069 1.00 63.91 524 GLN A C 1
ATOM 4072 O O . GLN A 1 524 ? -11.721 -24.018 15.278 1.00 63.91 524 GLN A O 1
ATOM 4077 N N . TRP A 1 525 ? -10.843 -22.102 16.055 1.00 63.44 525 TRP A N 1
ATOM 4078 C CA . TRP A 1 525 ? -10.764 -22.542 17.452 1.00 63.44 525 TRP A CA 1
ATOM 4079 C C 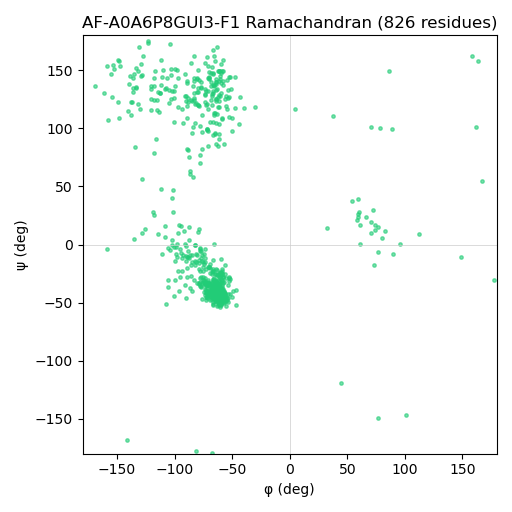. TRP A 1 525 ? -12.121 -22.993 18.027 1.00 63.44 525 TRP A C 1
ATOM 4081 O O . TRP A 1 525 ? -12.222 -24.013 18.723 1.00 63.44 525 TRP A O 1
ATOM 4091 N N . LEU A 1 526 ? -13.185 -22.247 17.721 1.00 58.81 526 LEU A N 1
ATOM 4092 C CA . LEU A 1 526 ? -14.550 -22.547 18.158 1.00 58.81 526 LEU A CA 1
ATOM 4093 C C . LEU A 1 526 ? -15.147 -23.766 17.440 1.00 58.81 526 LEU A C 1
ATOM 4095 O O . LEU A 1 526 ? -15.904 -24.527 18.050 1.00 58.81 526 LEU A O 1
ATOM 4099 N N . GLY A 1 527 ? -14.808 -23.952 16.162 1.00 52.53 527 GLY A N 1
ATOM 4100 C CA . GLY A 1 527 ? -15.212 -25.091 15.338 1.00 52.53 527 GLY A CA 1
ATOM 4101 C C . GLY A 1 527 ? -14.604 -26.410 15.814 1.00 52.53 527 GLY A C 1
ATOM 4102 O O . GLY A 1 527 ? -15.341 -27.381 16.000 1.00 52.53 527 GLY A O 1
ATOM 4103 N N . ASP A 1 528 ? -13.304 -26.412 16.113 1.00 47.91 528 ASP A N 1
ATOM 4104 C CA . ASP A 1 528 ? -12.585 -27.571 16.664 1.00 47.91 528 ASP A CA 1
ATOM 4105 C C . ASP A 1 528 ? -13.078 -27.932 18.071 1.00 47.91 528 ASP A C 1
ATOM 4107 O O . ASP A 1 528 ? -13.112 -29.098 18.460 1.00 47.91 528 ASP A O 1
ATOM 4111 N N . SER A 1 529 ? -13.564 -26.942 18.826 1.00 41.00 529 SER A N 1
ATOM 4112 C CA . SER A 1 529 ? -14.187 -27.173 20.131 1.00 41.00 529 SER A CA 1
ATOM 4113 C C . SER A 1 529 ? -15.555 -27.865 20.057 1.00 41.00 529 SER A C 1
ATOM 4115 O O . SER A 1 529 ? -16.031 -28.357 21.079 1.00 41.00 529 SER A O 1
ATOM 4117 N N . ALA A 1 530 ? -16.220 -27.844 18.896 1.00 35.97 530 ALA A N 1
ATOM 4118 C CA . ALA A 1 530 ? -17.616 -28.255 18.737 1.00 35.97 530 ALA A CA 1
ATOM 4119 C C . ALA A 1 530 ? -17.806 -29.560 17.939 1.00 35.97 530 ALA A C 1
ATOM 4121 O O . ALA A 1 530 ? -18.932 -30.059 17.875 1.00 35.97 530 ALA A O 1
ATOM 4122 N N . ARG A 1 531 ? -16.758 -30.129 17.321 1.00 35.28 531 ARG A N 1
ATOM 4123 C CA . ARG A 1 531 ? -16.870 -31.342 16.489 1.00 35.28 531 ARG A CA 1
ATOM 4124 C C . ARG A 1 531 ? -15.739 -32.343 16.722 1.00 35.28 531 ARG A C 1
ATOM 4126 O O . ARG A 1 531 ? -14.635 -32.163 16.233 1.00 35.28 531 ARG A O 1
ATOM 4133 N N . GLY A 1 532 ? -16.076 -33.485 17.318 1.00 31.08 532 GLY A N 1
ATOM 4134 C CA . GLY A 1 532 ? -15.360 -34.747 17.104 1.00 31.08 532 GLY A CA 1
ATOM 4135 C C . GLY A 1 532 ? -15.865 -35.473 15.848 1.00 31.08 532 GLY A C 1
ATOM 4136 O O . GLY A 1 532 ? -16.379 -36.580 15.961 1.00 31.08 532 GLY A O 1
ATOM 4137 N N . ALA A 1 533 ? -15.809 -34.846 14.665 1.00 25.38 533 ALA A N 1
ATOM 4138 C CA . ALA A 1 533 ? -16.284 -35.440 13.404 1.00 25.38 533 ALA A CA 1
ATOM 4139 C C . ALA A 1 533 ? -15.252 -35.282 12.267 1.00 25.38 533 ALA A C 1
ATOM 4141 O O . ALA A 1 533 ? -14.516 -34.295 12.272 1.00 25.38 533 ALA A O 1
ATOM 4142 N N . PRO A 1 534 ? -15.184 -36.221 11.297 1.00 31.66 534 PRO A N 1
ATOM 4143 C CA . PRO A 1 534 ? -14.051 -36.356 10.381 1.00 31.66 534 PRO A CA 1
ATOM 4144 C C . PRO A 1 534 ? -13.970 -35.200 9.381 1.00 31.66 534 PRO A C 1
ATOM 4146 O O . PRO A 1 534 ? -14.994 -34.705 8.899 1.00 31.66 534 PRO A O 1
ATOM 4149 N N . ARG A 1 535 ? -12.735 -34.808 9.047 1.00 32.94 535 ARG A N 1
ATOM 4150 C CA . ARG A 1 535 ? -12.401 -33.847 7.988 1.00 32.94 535 ARG A CA 1
ATOM 4151 C C . ARG A 1 535 ? -13.003 -34.306 6.654 1.00 32.94 535 ARG A C 1
ATOM 4153 O O . ARG A 1 535 ? -12.654 -35.369 6.154 1.00 32.94 535 ARG A O 1
ATOM 4160 N N . GLY A 1 536 ? -13.883 -33.490 6.079 1.00 27.94 536 GLY A N 1
ATOM 4161 C CA . GLY A 1 536 ? -14.087 -33.477 4.631 1.00 27.94 536 GLY A CA 1
ATOM 4162 C C . GLY A 1 536 ? -12.952 -32.678 3.996 1.00 27.94 536 GLY A C 1
ATOM 4163 O O . GLY A 1 536 ? -12.513 -31.698 4.598 1.00 27.94 536 GLY A O 1
ATOM 4164 N N . GLU A 1 537 ? -12.477 -33.136 2.841 1.00 26.92 537 GLU A N 1
ATOM 4165 C CA . GLU A 1 537 ? -11.362 -32.577 2.066 1.00 26.92 537 GLU A CA 1
ATOM 4166 C C . GLU A 1 537 ? -11.364 -31.037 2.071 1.00 26.92 537 GLU A C 1
ATOM 4168 O O . GLU A 1 537 ? -12.320 -30.391 1.632 1.00 26.92 537 GLU A O 1
ATOM 4173 N N . GLU A 1 538 ? -10.300 -30.452 2.627 1.00 29.08 538 GLU A N 1
ATOM 4174 C CA . GLU A 1 538 ? -10.025 -29.021 2.507 1.00 29.08 538 GLU A CA 1
ATOM 4175 C C . GLU A 1 538 ? -9.655 -28.718 1.048 1.00 29.08 538 GLU A C 1
ATOM 4177 O O . GLU A 1 538 ? -8.918 -29.498 0.443 1.00 29.08 538 GLU A O 1
ATOM 4182 N N . PRO A 1 539 ? -10.117 -27.601 0.461 1.00 27.12 539 PRO A N 1
ATOM 4183 C CA . PRO A 1 539 ? -9.566 -27.147 -0.803 1.00 27.12 539 PRO A CA 1
ATOM 4184 C C . PRO A 1 539 ? -8.097 -26.773 -0.578 1.00 27.12 539 PRO A C 1
ATOM 4186 O O . PRO A 1 539 ? -7.785 -25.825 0.148 1.00 27.12 539 PRO A O 1
ATOM 4189 N N . GLU A 1 540 ? -7.195 -27.540 -1.184 1.00 26.81 540 GLU A N 1
ATOM 4190 C CA . GLU A 1 540 ? -5.786 -27.185 -1.311 1.00 26.81 540 GLU A CA 1
ATOM 4191 C C . GLU A 1 540 ? -5.686 -25.801 -1.977 1.00 26.81 540 GLU A C 1
ATOM 4193 O O . GLU A 1 540 ? -6.137 -25.621 -3.108 1.00 26.81 540 GLU A O 1
ATOM 4198 N N . GLY A 1 541 ? -5.140 -24.797 -1.276 1.00 28.08 541 GLY A N 1
ATOM 4199 C CA . GLY A 1 541 ? -4.791 -23.513 -1.906 1.00 28.08 541 GLY A CA 1
ATOM 4200 C C . GLY A 1 541 ? -4.864 -22.236 -1.061 1.00 28.08 541 GLY A C 1
ATOM 4201 O O . GLY A 1 541 ? -4.360 -21.207 -1.499 1.00 28.08 541 GLY A O 1
ATOM 4202 N N . GLY A 1 542 ? -5.435 -22.247 0.145 1.00 30.16 542 GLY A N 1
ATOM 4203 C CA . GLY A 1 542 ? -5.522 -21.036 0.974 1.00 30.16 542 GLY A CA 1
ATOM 4204 C C . GLY A 1 542 ? -4.299 -20.826 1.869 1.00 30.16 542 GLY A C 1
ATOM 4205 O O . GLY A 1 542 ? -4.349 -21.164 3.051 1.00 30.16 542 GLY A O 1
ATOM 4206 N N . VAL A 1 543 ? -3.202 -20.267 1.349 1.00 33.38 543 VAL A N 1
ATOM 4207 C CA . VAL A 1 543 ? -2.098 -19.780 2.198 1.00 33.38 543 VAL A CA 1
ATOM 4208 C C . VAL A 1 543 ? -2.650 -18.674 3.106 1.00 33.38 543 VAL A C 1
ATOM 4210 O O . VAL A 1 543 ? -2.896 -17.556 2.663 1.00 33.38 543 VAL A O 1
ATOM 4213 N N . LYS A 1 544 ? -2.884 -18.989 4.387 1.00 47.44 544 LYS A N 1
ATOM 4214 C CA . LYS A 1 544 ? -3.277 -18.010 5.410 1.00 47.44 544 LYS A CA 1
ATOM 4215 C C . LYS A 1 544 ? -2.123 -17.025 5.577 1.00 47.44 544 LYS A C 1
ATOM 4217 O O . LYS A 1 544 ? -1.104 -17.381 6.162 1.00 47.44 544 LYS A O 1
ATOM 4222 N N . SER A 1 545 ? -2.254 -15.811 5.048 1.00 51.66 545 SER A N 1
ATOM 4223 C CA . SER A 1 545 ? -1.224 -14.794 5.248 1.00 51.66 545 SER A CA 1
ATOM 4224 C C . SER A 1 545 ? -1.254 -14.332 6.715 1.00 51.66 545 SER A C 1
ATOM 4226 O O . SER A 1 545 ? -2.270 -13.771 7.137 1.00 51.66 545 SER A O 1
ATOM 4228 N N . PRO A 1 546 ? -0.188 -14.541 7.515 1.00 58.00 546 PRO A N 1
ATOM 4229 C CA . PRO A 1 546 ? -0.114 -14.042 8.894 1.00 58.00 546 PRO A CA 1
ATOM 4230 C C . PRO A 1 546 ? -0.304 -12.519 8.969 1.00 58.00 546 PRO A C 1
ATOM 4232 O O . PRO A 1 546 ? -0.812 -12.003 9.964 1.00 58.00 546 PRO A O 1
ATOM 4235 N N . THR A 1 547 ? 0.010 -11.810 7.882 1.00 60.78 547 THR A N 1
ATOM 4236 C CA . THR A 1 547 ? -0.199 -10.369 7.722 1.00 60.78 547 THR A CA 1
ATOM 4237 C C . THR A 1 547 ? -1.667 -9.974 7.888 1.00 60.78 547 THR A C 1
ATOM 4239 O O . THR A 1 547 ? -1.948 -8.978 8.540 1.00 60.78 547 THR A O 1
ATOM 4242 N N . PHE A 1 548 ? -2.615 -10.780 7.391 1.00 66.62 548 PHE A N 1
ATOM 4243 C CA . PHE A 1 548 ? -4.048 -10.475 7.486 1.00 66.62 548 PHE A CA 1
ATOM 4244 C C . PHE A 1 548 ? -4.562 -10.491 8.933 1.00 66.62 548 PHE A C 1
ATOM 4246 O O . PHE A 1 548 ? -5.343 -9.631 9.332 1.00 66.62 548 PHE A O 1
ATOM 4253 N N . THR A 1 549 ? -4.091 -11.451 9.737 1.00 69.69 549 THR A N 1
ATOM 4254 C CA . THR A 1 549 ? -4.478 -11.545 11.157 1.00 69.69 549 THR A CA 1
ATOM 4255 C C . THR A 1 549 ? -3.927 -10.351 11.936 1.00 69.69 549 THR A C 1
ATOM 4257 O O . THR A 1 549 ? -4.666 -9.705 12.672 1.00 69.69 549 THR A O 1
ATOM 4260 N N . LEU A 1 550 ? -2.665 -9.986 11.684 1.00 72.62 550 LEU A N 1
ATOM 4261 C CA . LEU A 1 550 ? -2.040 -8.811 12.292 1.00 72.62 550 LEU A CA 1
ATOM 4262 C C . LEU A 1 550 ? -2.760 -7.503 11.918 1.00 72.62 550 LEU A C 1
ATOM 4264 O O . LEU A 1 550 ? -2.930 -6.634 12.769 1.00 72.62 550 LEU A O 1
ATOM 4268 N N . SER A 1 551 ? -3.213 -7.354 10.670 1.00 74.81 551 SER A N 1
ATOM 4269 C CA . SER A 1 551 ? -3.966 -6.168 10.243 1.00 74.81 551 SER A CA 1
ATOM 4270 C C . SER A 1 551 ? -5.311 -6.028 10.966 1.00 74.81 551 SER A C 1
ATOM 4272 O O . SER A 1 551 ? -5.660 -4.918 11.365 1.00 74.81 551 SER A O 1
ATOM 4274 N N . MET A 1 552 ? -6.042 -7.129 11.193 1.00 77.56 552 MET A N 1
ATOM 4275 C CA . MET A 1 552 ? -7.287 -7.104 11.981 1.00 77.56 552 MET A CA 1
ATOM 4276 C C . MET A 1 552 ? -7.037 -6.745 13.451 1.00 77.56 552 MET A C 1
ATOM 4278 O O . MET A 1 552 ? -7.833 -6.022 14.052 1.00 77.56 552 MET A O 1
ATOM 4282 N N . ASP A 1 553 ? -5.936 -7.226 14.031 1.00 81.31 553 ASP A N 1
ATOM 4283 C CA . ASP A 1 553 ? -5.560 -6.893 15.407 1.00 81.31 553 ASP A CA 1
ATOM 4284 C C . ASP A 1 553 ? -5.248 -5.393 15.546 1.00 81.31 553 ASP A C 1
ATOM 4286 O O . ASP A 1 553 ? -5.773 -4.717 16.433 1.00 81.31 553 ASP A O 1
ATOM 4290 N N . LEU A 1 554 ? -4.470 -4.841 14.610 1.00 82.75 554 LEU A N 1
ATOM 4291 C CA . LEU A 1 554 ? -4.140 -3.413 14.563 1.00 82.75 554 LEU A CA 1
ATOM 4292 C C . LEU A 1 554 ? -5.365 -2.524 14.303 1.00 82.75 554 LEU A C 1
ATOM 4294 O O . LEU A 1 554 ? -5.442 -1.412 14.827 1.00 82.75 554 LEU A O 1
ATOM 4298 N N . GLN A 1 555 ? -6.345 -3.010 13.538 1.00 86.00 555 GLN A N 1
ATOM 4299 C CA . GLN A 1 555 ? -7.612 -2.313 13.323 1.00 86.00 555 GLN A CA 1
ATOM 4300 C C . GLN A 1 555 ? -8.405 -2.158 14.632 1.00 86.00 555 GLN A C 1
ATOM 4302 O O . GLN A 1 555 ? -8.983 -1.096 14.878 1.00 86.00 555 GLN A O 1
ATOM 4307 N N . VAL A 1 556 ? -8.421 -3.189 15.485 1.00 86.62 556 VAL A N 1
ATOM 4308 C CA . VAL A 1 556 ? -9.070 -3.130 16.807 1.00 86.62 556 VAL A CA 1
ATOM 4309 C C . VAL A 1 556 ? -8.342 -2.159 17.738 1.00 86.62 556 VAL A C 1
ATOM 4311 O O . VAL A 1 556 ? -9.005 -1.358 18.397 1.00 86.62 556 VAL A O 1
ATOM 4314 N N . GLU A 1 557 ? -7.008 -2.167 17.741 1.00 87.00 557 GLU A N 1
ATOM 4315 C CA . GLU A 1 557 ? -6.194 -1.228 18.529 1.00 87.00 557 GLU A CA 1
ATOM 4316 C C . GLU A 1 557 ? -6.450 0.234 18.138 1.00 87.00 557 GLU A C 1
ATOM 4318 O O . GLU A 1 557 ? -6.698 1.090 18.991 1.00 87.00 557 GLU A O 1
ATOM 4323 N N . LEU A 1 558 ? -6.473 0.529 16.835 1.00 89.19 558 LEU A N 1
ATOM 4324 C CA . LEU A 1 558 ? -6.803 1.864 16.334 1.00 89.19 558 LEU A CA 1
ATOM 4325 C C . LEU A 1 558 ? -8.217 2.290 16.714 1.00 89.19 558 LEU A C 1
ATOM 4327 O O . LEU A 1 558 ? -8.417 3.432 17.122 1.00 89.19 558 LEU A O 1
ATOM 4331 N N . LEU A 1 559 ? -9.190 1.382 16.621 1.00 90.94 559 LEU A N 1
ATOM 4332 C CA . LEU A 1 559 ? -10.569 1.662 17.011 1.00 90.94 559 LEU A CA 1
ATOM 4333 C C . LEU A 1 559 ? -10.687 1.943 18.515 1.00 90.94 559 LEU A C 1
ATOM 4335 O O . LEU A 1 559 ? -11.375 2.881 18.920 1.00 90.94 559 LEU A O 1
ATOM 4339 N N . ALA A 1 560 ? -10.002 1.161 19.353 1.00 88.44 560 ALA A N 1
ATOM 4340 C CA . ALA A 1 560 ? -9.949 1.391 20.791 1.00 88.44 560 ALA A CA 1
ATOM 4341 C C . ALA A 1 560 ? -9.332 2.764 21.108 1.00 88.44 560 ALA A C 1
ATOM 4343 O O . ALA A 1 560 ? -9.880 3.519 21.917 1.00 88.44 560 ALA A O 1
ATOM 4344 N N . PHE A 1 561 ? -8.242 3.135 20.435 1.00 90.25 561 PHE A N 1
ATOM 4345 C CA . PHE A 1 561 ? -7.620 4.442 20.624 1.00 90.25 561 PHE A CA 1
ATOM 4346 C C . PHE A 1 561 ? -8.511 5.582 20.101 1.00 90.25 561 PHE A C 1
ATOM 4348 O O . PHE A 1 561 ? -8.685 6.590 20.786 1.00 90.25 561 PHE A O 1
ATOM 4355 N N . LEU A 1 562 ? -9.168 5.415 18.953 1.00 91.31 562 LEU A N 1
ATOM 4356 C CA . LEU A 1 562 ? -10.122 6.392 18.425 1.00 91.31 562 LEU A CA 1
ATOM 4357 C C . LEU A 1 562 ? -11.229 6.699 19.443 1.00 91.31 562 LEU A C 1
ATOM 4359 O O . LEU A 1 562 ? -11.504 7.868 19.719 1.00 91.31 562 LEU A O 1
ATOM 4363 N N . HIS A 1 563 ? -11.803 5.670 20.077 1.00 92.06 563 HIS A N 1
ATOM 4364 C CA . HIS A 1 563 ? -12.794 5.847 21.145 1.00 92.06 563 HIS A CA 1
ATOM 4365 C C . HIS A 1 563 ? -12.221 6.579 22.357 1.00 92.06 563 HIS A C 1
ATOM 4367 O O . HIS A 1 563 ? -12.856 7.489 22.887 1.00 92.06 563 HIS A O 1
ATOM 4373 N N . ARG A 1 564 ? -11.005 6.227 22.786 1.00 89.56 564 ARG A N 1
ATOM 4374 C CA . ARG A 1 564 ? -10.318 6.899 23.897 1.00 89.56 564 ARG A CA 1
ATOM 4375 C C . ARG A 1 564 ? -10.089 8.386 23.610 1.00 89.56 564 ARG A C 1
ATOM 4377 O O . ARG A 1 564 ? -10.366 9.215 24.477 1.00 89.56 564 ARG A O 1
ATOM 4384 N N . ALA A 1 565 ? -9.628 8.722 22.406 1.00 89.88 565 ALA A N 1
ATOM 4385 C CA . ALA A 1 565 ? -9.432 10.098 21.962 1.00 89.88 565 ALA A CA 1
ATOM 4386 C C . ALA A 1 565 ? -10.761 10.867 21.919 1.00 89.88 565 ALA A C 1
ATOM 4388 O O . ALA A 1 565 ? -10.841 11.975 22.445 1.00 89.88 565 ALA A O 1
ATOM 4389 N N . ALA A 1 566 ? -11.820 10.249 21.388 1.00 89.94 566 ALA A N 1
ATOM 4390 C CA . ALA A 1 566 ? -13.153 10.843 21.324 1.00 89.94 566 ALA A CA 1
ATOM 4391 C C . ALA A 1 566 ? -13.725 11.153 22.720 1.00 89.94 566 ALA A C 1
ATOM 4393 O O . ALA A 1 566 ? -14.266 12.235 22.942 1.00 89.94 566 ALA A O 1
ATOM 4394 N N . ILE A 1 567 ? -13.556 10.241 23.686 1.00 89.12 567 ILE A N 1
ATOM 4395 C CA . ILE A 1 567 ? -13.993 10.453 25.075 1.00 89.12 567 ILE A CA 1
ATOM 4396 C C . ILE A 1 567 ? -13.206 11.601 25.717 1.00 89.12 567 ILE A C 1
ATOM 4398 O O . ILE A 1 567 ? -13.801 12.469 26.352 1.00 89.12 567 ILE A O 1
ATOM 4402 N N . LYS A 1 568 ? -11.878 11.644 25.544 1.00 88.06 568 LYS A N 1
ATOM 4403 C CA . LYS A 1 568 ? -11.051 12.744 26.069 1.00 88.06 568 LYS A CA 1
ATOM 4404 C C . LYS A 1 568 ? -11.452 14.088 25.473 1.00 88.06 568 LYS A C 1
ATOM 4406 O O . LYS A 1 568 ? -11.615 15.054 26.211 1.00 88.06 568 LYS A O 1
ATOM 4411 N N . LEU A 1 569 ? -11.659 14.141 24.161 1.00 86.69 569 LEU A N 1
ATOM 4412 C CA . LEU A 1 569 ? -12.112 15.344 23.477 1.00 86.69 569 LEU A CA 1
ATOM 4413 C C . LEU A 1 569 ? -13.478 15.806 24.005 1.00 86.69 569 LEU A C 1
ATOM 4415 O O . LEU A 1 569 ? -13.629 16.982 24.326 1.00 86.69 569 LEU A O 1
ATOM 4419 N N . ALA A 1 570 ? -14.443 14.895 24.167 1.00 85.69 570 ALA A N 1
ATOM 4420 C CA . ALA A 1 570 ? -15.764 15.208 24.716 1.00 85.69 570 ALA A CA 1
ATOM 4421 C C . ALA A 1 570 ? -15.687 15.755 26.153 1.00 85.69 570 ALA A C 1
ATOM 4423 O O . ALA A 1 570 ? -16.324 16.759 26.471 1.00 85.69 570 ALA A O 1
ATOM 4424 N N . LEU A 1 571 ? -14.847 15.152 27.004 1.00 83.44 571 LEU A N 1
ATOM 4425 C CA . LEU A 1 571 ? -14.632 15.604 28.383 1.00 83.44 571 LEU A CA 1
ATOM 4426 C C . LEU A 1 571 ? -14.047 17.023 28.465 1.00 83.44 571 LEU A C 1
ATOM 4428 O O . LEU A 1 571 ? -14.376 17.751 29.399 1.00 83.44 571 LEU A O 1
ATOM 4432 N N . HIS A 1 572 ? -13.193 17.415 27.514 1.00 79.12 572 HIS A N 1
ATOM 4433 C CA . HIS A 1 572 ? -12.528 18.723 27.517 1.00 79.12 572 HIS A CA 1
ATOM 4434 C C . HIS A 1 572 ? -13.300 19.817 26.770 1.00 79.12 572 HIS A C 1
ATOM 4436 O O . HIS A 1 572 ? -13.303 20.959 27.212 1.00 79.12 572 HIS A O 1
ATOM 4442 N N . THR A 1 573 ? -13.990 19.481 25.679 1.00 76.88 573 THR A N 1
ATOM 4443 C CA . THR A 1 573 ? -14.739 20.451 24.853 1.00 76.88 573 THR A CA 1
ATOM 4444 C C . THR A 1 573 ? -16.192 20.637 25.294 1.00 76.88 573 THR A C 1
ATOM 4446 O O . THR A 1 573 ? -16.878 21.525 24.792 1.00 76.88 573 THR A O 1
ATOM 4449 N N . GLY A 1 574 ? -16.694 19.791 26.201 1.00 66.25 574 GLY A N 1
ATOM 4450 C CA . GLY A 1 574 ? -18.100 19.792 26.616 1.00 66.25 574 GLY A CA 1
ATOM 4451 C C . GLY A 1 574 ? -19.068 19.294 25.536 1.00 66.25 574 GLY A C 1
ATOM 4452 O O . GLY A 1 574 ? -20.281 19.430 25.699 1.00 66.25 574 GLY A O 1
ATOM 4453 N N . GLN A 1 575 ? -18.556 18.724 24.439 1.00 69.06 575 GLN A N 1
ATOM 4454 C CA . GLN A 1 575 ? -19.374 18.093 23.405 1.00 69.06 575 GLN A CA 1
ATOM 4455 C C . GLN A 1 575 ? -20.110 16.871 23.977 1.00 69.06 575 GLN A C 1
ATOM 4457 O O . GLN A 1 575 ? -19.529 16.106 24.755 1.00 69.06 575 GLN A O 1
ATOM 4462 N N . PRO A 1 576 ? -21.381 16.650 23.602 1.00 65.12 576 PRO A N 1
ATOM 4463 C CA . PRO A 1 576 ? -22.135 15.523 24.119 1.00 65.12 576 PRO A CA 1
ATOM 4464 C C . PRO A 1 576 ? -21.557 14.204 23.590 1.00 65.12 576 PRO A C 1
ATOM 4466 O O . PRO A 1 576 ? -21.414 13.999 22.384 1.00 65.12 576 PRO A O 1
ATOM 4469 N N . GLU A 1 577 ? -21.298 13.261 24.503 1.00 70.31 577 GLU A N 1
ATOM 4470 C CA . GLU A 1 577 ? -20.848 11.896 24.175 1.00 70.31 577 GLU A CA 1
ATOM 4471 C C . GLU A 1 577 ? -21.812 11.166 23.212 1.00 70.31 577 GLU A C 1
ATOM 4473 O O . GLU A 1 577 ? -21.432 10.174 22.587 1.00 70.31 577 GLU A O 1
ATOM 4478 N N . SER A 1 578 ? -23.054 11.654 23.073 1.00 67.31 578 SER A N 1
ATOM 4479 C CA . SER A 1 578 ? -24.075 11.095 22.185 1.00 67.31 578 SER A CA 1
ATOM 4480 C C . SER A 1 578 ? -23.637 11.047 20.726 1.00 67.31 578 SER A C 1
ATOM 4482 O O . SER A 1 578 ? -23.972 10.080 20.059 1.00 67.31 578 SER A O 1
ATOM 4484 N N . VAL A 1 579 ? -22.827 11.999 20.250 1.00 71.38 579 VAL A N 1
ATOM 4485 C CA . VAL A 1 579 ? -22.357 12.029 18.851 1.00 71.38 579 VAL A CA 1
ATOM 4486 C C . VAL A 1 579 ? -21.482 10.812 18.533 1.00 71.38 579 VAL A C 1
ATOM 4488 O O . VAL A 1 579 ? -21.626 10.176 17.490 1.00 71.38 579 VAL A O 1
ATOM 4491 N N . VAL A 1 580 ? -20.600 10.436 19.464 1.00 74.38 580 VAL A N 1
ATOM 4492 C CA . VAL A 1 580 ? -19.721 9.266 19.313 1.00 74.38 580 VAL A CA 1
ATOM 4493 C C . VAL A 1 580 ? -20.541 7.979 19.396 1.00 74.38 580 VAL A C 1
ATOM 4495 O O . VAL A 1 580 ? -20.360 7.065 18.595 1.00 74.38 580 VAL A O 1
ATOM 4498 N N . VAL A 1 581 ? -21.488 7.917 20.336 1.00 80.62 581 VAL A N 1
ATOM 4499 C CA . VAL A 1 581 ? -22.362 6.750 20.529 1.00 80.62 581 VAL A CA 1
ATOM 4500 C C . VAL A 1 581 ? -23.316 6.547 19.344 1.00 80.62 581 VAL A C 1
ATOM 4502 O O . VAL A 1 581 ? -23.565 5.404 18.958 1.00 80.62 581 VAL A O 1
ATOM 4505 N N . GLU A 1 582 ? -23.810 7.626 18.733 1.00 80.56 582 GLU A N 1
ATOM 4506 C CA . GLU A 1 582 ? -24.642 7.594 17.525 1.00 80.56 582 GLU A CA 1
ATOM 4507 C C . GLU A 1 582 ? -23.887 7.009 16.325 1.00 80.56 582 GLU A C 1
ATOM 4509 O O . GLU A 1 582 ? -24.462 6.215 15.582 1.00 80.56 582 GLU A O 1
ATOM 4514 N N . GLY A 1 583 ? -22.590 7.305 16.172 1.00 79.69 583 GLY A N 1
ATOM 4515 C CA . GLY A 1 583 ? -21.752 6.745 15.102 1.00 79.69 583 GLY A CA 1
ATOM 4516 C C . GLY A 1 583 ? -21.453 5.240 15.233 1.00 79.69 583 GLY A C 1
ATOM 4517 O O . GLY A 1 583 ? -21.212 4.556 14.236 1.00 79.69 583 GLY A O 1
ATOM 4518 N N . ILE A 1 584 ? -21.505 4.685 16.450 1.00 84.88 584 ILE A N 1
ATOM 4519 C CA . ILE A 1 584 ? -21.255 3.253 16.708 1.00 84.88 584 ILE A CA 1
ATOM 4520 C C . ILE A 1 584 ? -22.443 2.371 16.277 1.00 84.88 584 ILE A C 1
ATOM 4522 O O . ILE A 1 584 ? -22.259 1.197 15.940 1.00 84.88 584 ILE A O 1
ATOM 4526 N N . LYS A 1 585 ? -23.666 2.920 16.286 1.00 87.75 585 LYS A N 1
ATOM 4527 C CA . LYS A 1 585 ? -24.922 2.245 15.903 1.00 87.75 585 LYS A CA 1
ATOM 4528 C C . LYS A 1 585 ? -25.057 0.823 16.478 1.00 87.75 585 LYS A C 1
ATOM 4530 O O . LYS A 1 585 ? -25.120 0.645 17.696 1.00 87.75 585 LYS A O 1
ATOM 4535 N N . LYS A 1 586 ? -25.157 -0.197 15.611 1.00 88.75 586 LYS A N 1
ATOM 4536 C CA . LYS A 1 586 ? -25.467 -1.597 15.954 1.00 88.75 586 LYS A CA 1
ATOM 4537 C C . LYS A 1 586 ? -24.208 -2.475 16.079 1.00 88.75 586 LYS A C 1
ATOM 4539 O O . LYS A 1 586 ? -24.340 -3.697 16.186 1.00 88.75 586 LYS A O 1
ATOM 4544 N N . ASN A 1 587 ? -23.005 -1.887 16.075 1.00 92.44 587 ASN A N 1
ATOM 4545 C CA . ASN A 1 587 ? -21.741 -2.616 16.198 1.00 92.44 587 ASN A CA 1
ATOM 4546 C C . ASN A 1 587 ? -21.407 -2.927 17.668 1.00 92.44 587 ASN A C 1
ATOM 4548 O O . ASN A 1 587 ? -20.965 -2.066 18.431 1.00 92.44 587 ASN A O 1
ATOM 4552 N N . HIS A 1 588 ? -21.605 -4.188 18.058 1.00 93.88 588 HIS A N 1
ATOM 4553 C CA . HIS A 1 588 ? -21.369 -4.654 19.424 1.00 93.88 588 HIS A CA 1
ATOM 4554 C C . HIS A 1 588 ? -19.897 -4.564 19.856 1.00 93.88 588 HIS A C 1
ATOM 4556 O O . HIS A 1 588 ? -19.639 -4.185 20.996 1.00 93.88 588 HIS A O 1
ATOM 4562 N N . VAL A 1 589 ? -18.944 -4.867 18.964 1.00 93.50 589 VAL A N 1
ATOM 4563 C CA . VAL A 1 589 ? -17.501 -4.826 19.267 1.00 93.50 589 VAL A CA 1
ATOM 4564 C C . VAL A 1 589 ? -17.051 -3.389 19.521 1.00 93.50 589 VAL A C 1
ATOM 4566 O O . VAL A 1 589 ? -16.508 -3.092 20.582 1.00 93.50 589 VAL A O 1
ATOM 4569 N N . SER A 1 590 ? -17.362 -2.478 18.596 1.00 93.69 590 SER A N 1
ATOM 4570 C CA . SER A 1 590 ? -17.049 -1.050 18.722 1.00 93.69 590 SER A CA 1
ATOM 4571 C C . SER A 1 590 ? -17.659 -0.446 19.995 1.00 93.69 590 SER A C 1
ATOM 4573 O O . SER A 1 590 ? -16.972 0.237 20.756 1.00 93.69 590 SER A O 1
ATOM 4575 N N . ARG A 1 591 ? -18.921 -0.785 20.306 1.00 94.62 591 ARG A N 1
ATOM 4576 C CA . ARG A 1 591 ? -19.588 -0.338 21.538 1.00 94.62 591 ARG A CA 1
ATOM 4577 C C . ARG A 1 591 ? -18.920 -0.890 22.795 1.00 94.62 591 ARG A C 1
ATOM 4579 O O . ARG A 1 591 ? -18.757 -0.151 23.761 1.00 94.62 591 ARG A O 1
ATOM 4586 N N . ALA A 1 592 ? -18.524 -2.161 22.797 1.00 95.69 592 ALA A N 1
ATOM 4587 C CA . ALA A 1 592 ? -17.817 -2.754 23.925 1.00 95.69 592 ALA A CA 1
ATOM 4588 C C . ALA A 1 592 ? -16.470 -2.053 24.164 1.00 95.69 592 ALA A C 1
ATOM 4590 O O . ALA A 1 592 ? -16.191 -1.669 25.298 1.00 95.69 592 ALA A O 1
ATOM 4591 N N . LEU A 1 593 ? -15.682 -1.809 23.109 1.00 93.88 593 LEU A N 1
ATOM 4592 C CA . LEU A 1 593 ? -14.413 -1.075 23.194 1.00 93.88 593 LEU A CA 1
ATOM 4593 C C . LEU A 1 593 ? -14.615 0.341 23.746 1.00 93.88 593 LEU A C 1
ATOM 4595 O O . LEU A 1 593 ? -13.896 0.745 24.657 1.00 93.88 593 LEU A O 1
ATOM 4599 N N . PHE A 1 594 ? -15.634 1.066 23.277 1.00 94.62 594 PHE A N 1
ATOM 4600 C CA . PHE A 1 594 ? -15.984 2.383 23.815 1.00 94.62 594 PHE A CA 1
ATOM 4601 C C . PHE A 1 594 ? -16.253 2.338 25.330 1.00 94.62 594 PHE A C 1
ATOM 4603 O O . PHE A 1 594 ? -15.700 3.140 26.083 1.00 94.62 594 PHE A O 1
ATOM 4610 N N . LEU A 1 595 ? -17.048 1.369 25.804 1.00 94.12 595 LEU A N 1
ATOM 4611 C CA . LEU A 1 595 ? -17.335 1.206 27.235 1.00 94.12 595 LEU A CA 1
ATOM 4612 C C . LEU A 1 595 ? -16.081 0.844 28.046 1.00 94.12 595 LEU A C 1
ATOM 4614 O O . LEU A 1 595 ? -15.910 1.360 29.151 1.00 94.12 595 LEU A O 1
ATOM 4618 N N . MET A 1 596 ? -15.193 0.003 27.504 1.00 93.25 596 MET A N 1
ATOM 4619 C CA . MET A 1 596 ? -13.913 -0.345 28.137 1.00 93.25 596 MET A CA 1
ATOM 4620 C C . MET A 1 596 ? -13.014 0.888 28.294 1.00 93.25 596 MET A C 1
ATOM 4622 O O . MET A 1 596 ? -12.487 1.129 29.380 1.00 93.25 596 MET A O 1
ATOM 4626 N N . GLN A 1 597 ? -12.885 1.709 27.248 1.00 92.31 597 GLN A N 1
ATOM 4627 C CA . GLN A 1 597 ? -12.087 2.938 27.296 1.00 92.31 597 GLN A CA 1
ATOM 4628 C C . GLN A 1 597 ? -12.699 3.981 28.236 1.00 92.31 597 GLN A C 1
ATOM 4630 O O . GLN A 1 597 ? -11.989 4.622 29.012 1.00 92.31 597 GLN A O 1
ATOM 4635 N N . LYS A 1 598 ? -14.030 4.106 28.250 1.00 90.81 598 LYS A N 1
ATOM 4636 C CA . LYS A 1 598 ? -14.738 4.973 29.199 1.00 90.81 598 LYS A CA 1
ATOM 4637 C C . LYS A 1 598 ? -14.496 4.542 30.645 1.00 90.81 598 LYS A C 1
ATOM 4639 O O . LYS A 1 598 ? -14.191 5.383 31.491 1.00 90.81 598 LYS A O 1
ATOM 4644 N N . ALA A 1 599 ? -14.570 3.240 30.920 1.00 90.75 599 ALA A N 1
ATOM 4645 C CA . ALA A 1 599 ? -14.248 2.680 32.227 1.00 90.75 599 ALA A CA 1
ATOM 4646 C C . ALA A 1 599 ? -12.803 3.017 32.636 1.00 90.75 599 ALA A C 1
ATOM 4648 O O . ALA A 1 599 ? -12.586 3.506 33.742 1.00 90.75 599 ALA A O 1
ATOM 4649 N N . LEU A 1 600 ? -11.833 2.854 31.731 1.00 88.00 600 LEU A N 1
ATOM 4650 C CA . LEU A 1 600 ? -10.420 3.177 31.969 1.00 88.00 600 LEU A CA 1
ATOM 4651 C C . LEU A 1 600 ? -10.156 4.656 32.278 1.00 88.00 600 LEU A C 1
ATOM 4653 O O . LEU A 1 600 ? -9.270 4.965 33.072 1.00 88.00 600 LEU A O 1
ATOM 4657 N N . LEU A 1 601 ? -10.917 5.579 31.692 1.00 86.38 601 LEU A N 1
ATOM 4658 C CA . LEU A 1 601 ? -10.751 7.013 31.947 1.00 86.38 601 LEU A CA 1
ATOM 4659 C C . LEU A 1 601 ? -11.474 7.478 33.219 1.00 86.38 601 LEU A C 1
ATOM 4661 O O . LEU A 1 601 ? -11.014 8.401 33.889 1.00 86.38 601 LEU A O 1
ATOM 4665 N N . GLN A 1 602 ? -12.590 6.838 33.578 1.00 85.31 602 GLN A N 1
ATOM 4666 C CA . GLN A 1 602 ? -13.471 7.299 34.657 1.00 85.31 602 GLN A CA 1
ATOM 4667 C C . GLN A 1 602 ? -13.367 6.474 35.951 1.00 85.31 602 GLN A C 1
ATOM 4669 O O . GLN A 1 602 ? -13.989 6.846 36.949 1.00 85.31 602 GLN A O 1
ATOM 4674 N N . TYR A 1 603 ? -12.567 5.401 36.002 1.00 80.62 603 TYR A N 1
ATOM 4675 C CA . TYR A 1 603 ? -12.585 4.461 37.137 1.00 80.62 603 TYR A CA 1
ATOM 4676 C C . TYR A 1 603 ? -12.286 5.067 38.508 1.00 80.62 603 TYR A C 1
ATOM 4678 O O . TYR A 1 603 ? -12.815 4.608 39.523 1.00 80.62 603 TYR A O 1
ATOM 4686 N N . ARG A 1 604 ? -11.472 6.127 38.551 1.00 78.62 604 ARG A N 1
ATOM 4687 C CA . ARG A 1 604 ? -11.133 6.829 39.798 1.00 78.62 604 ARG A CA 1
ATOM 4688 C C . ARG A 1 604 ? -12.316 7.597 40.391 1.00 78.62 604 ARG A C 1
ATOM 4690 O O . ARG A 1 604 ? -12.296 7.896 41.578 1.00 78.62 604 ARG A O 1
ATOM 4697 N N . SER A 1 605 ? -13.333 7.906 39.586 1.00 75.12 605 SER A N 1
ATOM 4698 C CA . SER A 1 605 ? -14.503 8.680 40.015 1.00 75.12 605 SER A CA 1
ATOM 4699 C C . SER A 1 605 ? -15.609 7.817 40.634 1.00 75.12 605 SER A C 1
ATOM 4701 O O . SER A 1 605 ? -16.249 8.239 41.593 1.00 75.12 605 SER A O 1
ATOM 4703 N N . SER A 1 606 ? -15.845 6.600 40.121 1.00 81.00 606 SER A N 1
ATOM 4704 C CA . SER A 1 606 ? -16.909 5.717 40.616 1.00 81.00 606 SER A CA 1
ATOM 4705 C C . SER A 1 606 ? -16.664 4.245 40.277 1.00 81.00 606 SER A C 1
ATOM 4707 O O . SER A 1 606 ? -16.872 3.792 39.148 1.00 81.00 606 SER A O 1
ATOM 4709 N N . GLN A 1 607 ? -16.307 3.456 41.291 1.00 80.38 607 GLN A N 1
ATOM 4710 C CA . GLN A 1 607 ? -16.091 2.008 41.162 1.00 80.38 607 GLN A CA 1
ATOM 4711 C C . GLN A 1 607 ? -17.364 1.242 40.756 1.00 80.38 607 GLN A C 1
ATOM 4713 O O . GLN A 1 607 ? -17.309 0.324 39.939 1.00 80.38 607 GLN A O 1
ATOM 4718 N N . SER A 1 608 ? -18.532 1.650 41.265 1.00 81.94 608 SER A N 1
ATOM 4719 C CA . SER A 1 608 ? -19.824 1.032 40.919 1.00 81.94 608 SER A CA 1
ATOM 4720 C C . SER A 1 608 ? -20.218 1.290 39.459 1.00 81.94 608 SER A C 1
ATOM 4722 O O . SER A 1 608 ? -20.687 0.382 38.775 1.00 81.94 608 SER A O 1
ATOM 4724 N N . CYS A 1 609 ? -19.976 2.506 38.952 1.00 84.94 609 CYS A N 1
ATOM 4725 C CA . CYS A 1 609 ? -20.209 2.837 37.543 1.00 84.94 609 CYS A CA 1
ATOM 4726 C C . CYS A 1 609 ? -19.274 2.036 36.623 1.00 84.94 609 CYS A C 1
ATOM 4728 O O . CYS A 1 609 ? -19.724 1.412 35.667 1.00 84.94 609 CYS A O 1
ATOM 4730 N N . THR A 1 610 ? -17.990 1.966 36.980 1.00 88.00 610 THR A N 1
ATOM 4731 C CA . THR A 1 610 ? -16.959 1.217 36.240 1.00 88.00 610 THR A CA 1
ATOM 4732 C C . THR A 1 610 ? -17.311 -0.258 36.101 1.00 88.00 610 THR A C 1
ATOM 4734 O O . THR A 1 610 ? -17.228 -0.818 35.010 1.00 88.00 610 THR A O 1
ATOM 4737 N N . LYS A 1 611 ? -17.772 -0.880 37.193 1.00 89.50 611 LYS A N 1
ATOM 4738 C CA . LYS A 1 611 ? -18.229 -2.270 37.176 1.00 89.50 611 LYS A CA 1
ATOM 4739 C C . LYS A 1 611 ? -19.382 -2.479 36.189 1.00 89.50 611 LYS A C 1
ATOM 4741 O O . LYS A 1 611 ? -19.309 -3.394 35.377 1.00 89.50 611 LYS A O 1
ATOM 4746 N N . LYS A 1 612 ? -20.401 -1.609 36.212 1.00 92.62 612 LYS A N 1
ATOM 4747 C CA . LYS A 1 612 ? -21.551 -1.694 35.293 1.00 92.62 612 LYS A CA 1
ATOM 4748 C C . LYS A 1 612 ? -21.134 -1.559 33.827 1.00 92.62 612 LYS A C 1
ATOM 4750 O O . LYS A 1 612 ? -21.602 -2.337 33.003 1.00 92.62 612 LYS A O 1
ATOM 4755 N N . LEU A 1 613 ? -20.238 -0.617 33.513 1.00 93.62 613 LEU A N 1
ATOM 4756 C CA . LEU A 1 613 ? -19.723 -0.429 32.149 1.00 93.62 613 LEU A CA 1
ATOM 4757 C C . LEU A 1 613 ? -19.007 -1.686 31.637 1.00 93.62 613 LEU A C 1
ATOM 4759 O O . LEU A 1 613 ? -19.234 -2.103 30.505 1.00 93.62 613 LEU A O 1
ATOM 4763 N N . LEU A 1 614 ? -18.170 -2.311 32.471 1.00 93.88 614 LEU A N 1
ATOM 4764 C CA . LEU A 1 614 ? -17.425 -3.514 32.089 1.00 93.88 614 LEU A CA 1
ATOM 4765 C C . LEU A 1 614 ? -18.302 -4.773 32.022 1.00 93.88 614 LEU A C 1
ATOM 4767 O O . LEU A 1 614 ? -18.057 -5.636 31.182 1.00 93.88 614 LEU A O 1
ATOM 4771 N N . GLU A 1 615 ? -19.338 -4.883 32.857 1.00 94.38 615 GLU A N 1
ATOM 4772 C CA . GLU A 1 615 ? -20.344 -5.950 32.755 1.00 94.38 615 GLU A CA 1
ATOM 4773 C C . GLU A 1 615 ? -21.192 -5.810 31.479 1.00 94.38 615 GLU A C 1
ATOM 4775 O O . GLU A 1 615 ? -21.449 -6.805 30.795 1.00 94.38 615 GLU A O 1
ATOM 4780 N N . GLU A 1 616 ? -21.575 -4.584 31.104 1.00 95.69 616 GLU A N 1
ATOM 4781 C CA . GLU A 1 616 ? -22.237 -4.320 29.822 1.00 95.69 616 GLU A CA 1
ATOM 4782 C C . GLU A 1 616 ? -21.305 -4.656 28.649 1.00 95.69 616 GLU A C 1
ATOM 4784 O O . GLU A 1 616 ? -21.721 -5.379 27.740 1.00 95.69 616 GLU A O 1
ATOM 4789 N N . ALA A 1 617 ? -20.041 -4.216 28.694 1.00 95.69 617 ALA A N 1
ATOM 4790 C CA . ALA A 1 617 ? -19.039 -4.524 27.675 1.00 95.69 617 ALA A CA 1
ATOM 4791 C C . ALA A 1 617 ? -18.859 -6.038 27.495 1.00 95.69 617 ALA A C 1
ATOM 4793 O O . ALA A 1 617 ? -18.934 -6.526 26.371 1.00 95.69 617 ALA A O 1
ATOM 4794 N N . LEU A 1 618 ? -18.723 -6.796 28.589 1.00 95.62 618 LEU A N 1
ATOM 4795 C CA . LEU A 1 618 ? -18.668 -8.260 28.563 1.00 95.62 618 LEU A CA 1
ATOM 4796 C C . LEU A 1 618 ? -19.881 -8.858 27.833 1.00 95.62 618 LEU A C 1
ATOM 4798 O O . LEU A 1 618 ? -19.717 -9.687 26.941 1.00 95.62 618 LEU A O 1
ATOM 4802 N N . SER A 1 619 ? -21.094 -8.400 28.161 1.00 96.44 619 SER A N 1
ATOM 4803 C CA . SER A 1 619 ? -22.317 -8.893 27.513 1.00 96.44 619 SER A CA 1
ATOM 4804 C C . SER A 1 619 ? -22.362 -8.596 26.008 1.00 96.44 619 SER A C 1
ATOM 4806 O O . SER A 1 619 ? -22.933 -9.367 25.237 1.00 96.44 619 SER A O 1
ATOM 4808 N N . LEU A 1 620 ? -21.770 -7.478 25.576 1.00 96.12 620 LEU A N 1
ATOM 4809 C CA . LEU A 1 620 ? -21.691 -7.087 24.171 1.00 96.12 620 LEU A CA 1
ATOM 4810 C C . LEU A 1 620 ? -20.660 -7.924 23.413 1.00 96.12 620 LEU A C 1
ATOM 4812 O O . LEU A 1 620 ? -20.956 -8.347 22.297 1.00 96.12 620 LEU A O 1
ATOM 4816 N N . VAL A 1 621 ? -19.502 -8.215 24.016 1.00 94.00 621 VAL A N 1
ATOM 4817 C CA . VAL A 1 621 ? -18.494 -9.104 23.413 1.00 94.00 621 VAL A CA 1
ATOM 4818 C C . VAL A 1 621 ? -19.065 -10.512 23.223 1.00 94.00 621 VAL A C 1
ATOM 4820 O O . VAL A 1 621 ? -18.949 -11.072 22.138 1.00 94.00 621 VAL A O 1
ATOM 4823 N N . GLU A 1 622 ? -19.784 -11.051 24.211 1.00 93.44 622 GLU A N 1
ATOM 4824 C CA . GLU A 1 622 ? -20.437 -12.367 24.097 1.00 93.44 622 GLU A CA 1
ATOM 4825 C C . GLU A 1 622 ? -21.532 -12.394 23.016 1.00 93.44 622 GLU A C 1
ATOM 4827 O O . GLU A 1 622 ? -21.683 -13.376 22.284 1.00 93.44 622 GLU A O 1
ATOM 4832 N N . LYS A 1 623 ? -22.289 -11.298 22.865 1.00 93.56 623 LYS A N 1
ATOM 4833 C CA . LYS A 1 623 ? -23.255 -11.148 21.765 1.00 93.56 623 LYS A CA 1
ATOM 4834 C C . LYS A 1 623 ? -22.559 -11.087 20.408 1.00 93.56 623 LYS A C 1
ATOM 4836 O O . LYS A 1 623 ? -23.034 -11.735 19.478 1.00 93.56 623 LYS A O 1
ATOM 4841 N N . ALA A 1 624 ? -21.462 -10.337 20.293 1.00 92.00 624 ALA A N 1
ATOM 4842 C CA . ALA A 1 624 ? -20.671 -10.259 19.069 1.00 92.00 624 ALA A CA 1
ATOM 4843 C C . ALA A 1 624 ? -20.128 -11.639 18.679 1.00 92.00 624 ALA A C 1
ATOM 4845 O O . ALA A 1 624 ? -20.293 -12.061 17.539 1.00 92.00 624 ALA A O 1
ATOM 4846 N N . GLU A 1 625 ? -19.591 -12.385 19.646 1.00 90.56 625 GLU A N 1
ATOM 4847 C CA . GLU A 1 625 ? -19.117 -13.756 19.456 1.00 90.56 625 GLU A CA 1
ATOM 4848 C C . GLU A 1 625 ? -20.218 -14.669 18.896 1.00 90.56 625 GLU A C 1
ATOM 4850 O O . GLU A 1 625 ? -20.020 -15.382 17.910 1.00 90.56 625 GLU A O 1
ATOM 4855 N N . ALA A 1 626 ? -21.414 -14.618 19.489 1.00 90.06 626 ALA A N 1
ATOM 4856 C CA . ALA A 1 626 ? -22.549 -15.424 19.056 1.00 90.06 626 ALA A CA 1
ATOM 4857 C C . ALA A 1 626 ? -23.057 -15.042 17.652 1.00 90.06 626 ALA A C 1
ATOM 4859 O O . ALA A 1 626 ? -23.511 -15.916 16.905 1.00 90.06 626 ALA A O 1
ATOM 4860 N N . GLU A 1 627 ? -23.013 -13.756 17.290 1.00 89.25 627 GLU A N 1
ATOM 4861 C CA . GLU A 1 627 ? -23.378 -13.264 15.956 1.00 89.25 627 GLU A CA 1
ATOM 4862 C C . GLU A 1 627 ? -22.356 -13.695 14.899 1.00 89.25 627 GLU A C 1
ATOM 4864 O O . GLU A 1 627 ? -22.743 -14.269 13.880 1.00 89.25 627 GLU A O 1
ATOM 4869 N N . GLU A 1 628 ? -21.066 -13.515 15.175 1.00 88.00 628 GLU A N 1
ATOM 4870 C CA . GLU A 1 628 ? -19.969 -13.910 14.290 1.00 88.00 628 GLU A CA 1
ATOM 4871 C C . GLU A 1 628 ? -19.926 -15.433 14.088 1.00 88.00 628 GLU A C 1
ATOM 4873 O O . GLU A 1 628 ? -19.825 -15.916 12.959 1.00 88.00 628 GLU A O 1
ATOM 4878 N N . LYS A 1 629 ? -20.133 -16.220 15.153 1.00 86.12 629 LYS A N 1
ATOM 4879 C CA . LYS A 1 629 ? -20.240 -17.686 15.066 1.00 86.12 629 LYS A CA 1
ATOM 4880 C C . LYS A 1 629 ? -21.413 -18.118 14.191 1.00 86.12 629 LYS A C 1
ATOM 4882 O O . LYS A 1 629 ? -21.308 -19.070 13.417 1.00 86.12 629 LYS A O 1
ATOM 4887 N N . ARG A 1 630 ? -22.554 -17.435 14.309 1.00 85.56 630 ARG A N 1
ATOM 4888 C CA . ARG A 1 630 ? -23.743 -17.720 13.496 1.00 85.56 630 ARG A CA 1
ATOM 4889 C C . ARG A 1 630 ? -23.498 -17.402 12.025 1.00 85.56 630 ARG A C 1
ATOM 4891 O O . ARG A 1 630 ? -23.900 -18.197 11.176 1.00 85.56 630 ARG A O 1
ATOM 4898 N N . LEU A 1 631 ? -22.835 -16.282 11.738 1.00 84.56 631 LEU A N 1
ATOM 4899 C CA . LEU A 1 631 ? -22.454 -15.893 10.383 1.00 84.56 631 LEU A CA 1
ATOM 4900 C C . LEU A 1 631 ? -21.502 -16.929 9.772 1.00 84.56 631 LEU A C 1
ATOM 4902 O O . LEU A 1 631 ? -21.805 -17.478 8.712 1.00 84.56 631 LEU A O 1
ATOM 4906 N N . TYR A 1 632 ? -20.446 -17.302 10.498 1.00 82.50 632 TYR A N 1
ATOM 4907 C CA . TYR A 1 632 ? -19.493 -18.336 10.093 1.00 82.50 632 TYR A CA 1
ATOM 4908 C C . TYR A 1 632 ? -20.180 -19.666 9.737 1.00 82.50 632 TYR A C 1
ATOM 4910 O O . TYR A 1 632 ? -19.965 -20.223 8.658 1.00 82.50 632 TYR A O 1
ATOM 4918 N N . LEU A 1 633 ? -21.068 -20.154 10.610 1.00 80.31 633 LEU A N 1
ATOM 4919 C CA . LEU A 1 633 ? -21.809 -21.397 10.377 1.00 80.31 633 LEU A CA 1
ATOM 4920 C C . LEU A 1 633 ? -22.743 -21.304 9.163 1.00 80.31 633 LEU A C 1
ATOM 4922 O O . LEU A 1 633 ? -22.871 -22.284 8.430 1.00 80.31 633 LEU A O 1
ATOM 4926 N N . SER A 1 634 ? -23.371 -20.147 8.928 1.00 76.00 634 SER A N 1
ATOM 4927 C CA . SER A 1 634 ? -24.248 -19.943 7.768 1.00 76.00 634 SER A CA 1
ATOM 4928 C C . SER A 1 634 ? -23.481 -19.983 6.442 1.00 76.00 634 SER A C 1
ATOM 4930 O O . SER A 1 634 ? -23.912 -20.660 5.507 1.00 76.00 634 SER A O 1
ATOM 4932 N N . CYS A 1 635 ? -22.293 -19.373 6.387 1.00 73.12 635 CYS A N 1
ATOM 4933 C CA . CYS A 1 635 ? -21.422 -19.424 5.213 1.00 73.12 635 CYS A CA 1
ATOM 4934 C C . CYS A 1 635 ? -20.876 -20.840 4.966 1.00 73.12 635 CYS A C 1
ATOM 4936 O O . CYS A 1 635 ? -20.805 -21.287 3.821 1.00 73.12 635 CYS A O 1
ATOM 4938 N N . ALA A 1 636 ? -20.534 -21.579 6.029 1.00 68.94 636 ALA A N 1
ATOM 4939 C CA . ALA A 1 636 ? -20.060 -22.960 5.926 1.00 68.94 636 ALA A CA 1
ATOM 4940 C C . ALA A 1 636 ? -21.165 -23.946 5.499 1.00 68.94 636 ALA A C 1
ATOM 4942 O O . ALA A 1 636 ? -20.895 -24.902 4.770 1.00 68.94 636 ALA A O 1
ATOM 4943 N N . ALA A 1 637 ? -22.409 -23.725 5.937 1.00 61.28 637 ALA A N 1
ATOM 4944 C CA . ALA A 1 637 ? -23.556 -24.547 5.558 1.00 61.28 637 ALA A CA 1
ATOM 4945 C C . ALA A 1 637 ? -23.954 -24.341 4.088 1.00 61.28 637 ALA A C 1
ATOM 4947 O O . ALA A 1 637 ? -24.205 -25.324 3.394 1.00 61.28 637 ALA A O 1
ATOM 4948 N N . GLY A 1 638 ? -23.930 -23.096 3.594 1.00 57.19 638 GLY A N 1
ATOM 4949 C CA . GLY A 1 638 ? -24.276 -22.770 2.204 1.00 57.19 638 GLY A CA 1
ATOM 4950 C C . GLY A 1 638 ? -23.352 -23.397 1.150 1.00 57.19 638 GLY A C 1
ATOM 4951 O O . GLY A 1 638 ? -23.767 -23.588 0.012 1.00 57.19 638 GLY A O 1
ATOM 4952 N N . LYS A 1 639 ? -22.118 -23.772 1.519 1.00 56.06 639 LYS A N 1
ATOM 4953 C CA . LYS A 1 639 ? -21.149 -24.432 0.621 1.00 56.06 639 LYS A CA 1
ATOM 4954 C C . LYS A 1 639 ? -21.375 -25.948 0.457 1.00 56.06 639 LYS A C 1
ATOM 4956 O O . LYS A 1 639 ? -20.715 -26.570 -0.373 1.00 56.06 639 LYS A O 1
ATOM 4961 N N . ARG A 1 640 ? -22.266 -26.579 1.234 1.00 54.28 640 ARG A N 1
ATOM 4962 C CA . ARG A 1 640 ? -22.529 -28.029 1.147 1.00 54.28 640 ARG A CA 1
ATOM 4963 C C . ARG A 1 640 ? -23.524 -28.338 0.024 1.00 54.28 640 ARG A C 1
ATOM 4965 O O . ARG A 1 640 ? -24.496 -27.613 -0.156 1.00 54.28 640 ARG A O 1
ATOM 4972 N N . LYS A 1 641 ? -23.299 -29.437 -0.715 1.00 47.16 641 LYS A N 1
ATOM 4973 C CA . LYS A 1 641 ? -24.278 -29.960 -1.688 1.00 47.16 641 LYS A CA 1
ATOM 4974 C C . LYS A 1 641 ? -25.623 -30.186 -0.981 1.00 47.16 641 LYS A C 1
ATOM 4976 O O . LYS A 1 641 ? -25.598 -30.647 0.163 1.00 47.16 641 LYS A O 1
ATOM 4981 N N . PRO A 1 642 ? -26.765 -29.902 -1.632 1.00 44.47 642 PRO A N 1
ATOM 4982 C CA . PRO A 1 642 ? -28.070 -30.105 -1.022 1.00 44.47 642 PRO A CA 1
ATOM 4983 C C . PRO A 1 642 ? -28.228 -31.582 -0.643 1.00 44.47 642 PRO A C 1
ATOM 4985 O O . PRO A 1 642 ? -28.363 -32.449 -1.505 1.00 44.47 642 PRO A O 1
ATOM 4988 N N . GLY A 1 643 ? -28.184 -31.869 0.658 1.00 43.75 643 GLY A N 1
ATOM 4989 C CA . GLY A 1 643 ? -28.922 -33.001 1.199 1.00 43.75 643 GLY A CA 1
ATOM 4990 C C . GLY A 1 643 ? -30.399 -32.664 1.041 1.00 43.75 643 GLY A C 1
ATOM 4991 O O . GLY A 1 643 ? -30.773 -31.508 1.215 1.00 43.75 643 GLY A O 1
ATOM 4992 N N . ALA A 1 644 ? -31.202 -33.635 0.623 1.00 38.56 644 ALA A N 1
ATOM 4993 C CA . ALA A 1 644 ? -32.614 -33.464 0.319 1.00 38.56 644 ALA A CA 1
ATOM 4994 C C . ALA A 1 644 ? -33.411 -32.906 1.519 1.00 38.56 644 ALA A C 1
ATOM 4996 O O . ALA A 1 644 ? -33.988 -33.659 2.293 1.00 38.56 644 ALA A O 1
ATOM 4997 N N . GLU A 1 645 ? -33.469 -31.583 1.671 1.00 43.19 645 GLU A N 1
ATOM 4998 C CA . GLU A 1 645 ? -34.565 -30.914 2.367 1.00 43.19 645 GLU A CA 1
ATOM 4999 C C . GLU A 1 645 ? -35.647 -30.620 1.323 1.00 43.19 645 GLU A C 1
ATOM 5001 O O . GLU A 1 645 ? -35.728 -29.548 0.722 1.00 43.19 645 GLU A O 1
ATOM 5006 N N . GLU A 1 646 ? -36.454 -31.645 1.045 1.00 41.78 646 GLU A N 1
ATOM 5007 C CA . GLU A 1 646 ? -37.697 -31.529 0.287 1.00 41.78 646 GLU A CA 1
ATOM 5008 C C . GLU A 1 646 ? -38.683 -30.664 1.087 1.00 41.78 646 GLU A C 1
ATOM 5010 O O . GLU A 1 646 ? -39.367 -31.150 1.985 1.00 41.78 646 GLU A O 1
ATOM 5015 N N . GLY A 1 647 ? -38.757 -29.360 0.798 1.00 48.59 647 GLY A N 1
ATOM 5016 C CA . GLY A 1 647 ? -39.789 -28.525 1.420 1.00 48.59 647 GLY A CA 1
ATOM 5017 C C . GLY A 1 647 ? -39.795 -27.032 1.099 1.00 48.59 647 GLY A C 1
ATOM 5018 O O . GLY A 1 647 ? -40.878 -26.443 1.080 1.00 48.59 647 GLY A O 1
ATOM 5019 N N . SER A 1 648 ? -38.652 -26.390 0.829 1.00 56.94 648 SER A N 1
ATOM 5020 C CA . SER A 1 648 ? -38.655 -24.947 0.540 1.00 56.94 648 SER A CA 1
ATOM 5021 C C . SER A 1 648 ? -38.998 -24.685 -0.934 1.00 56.94 648 SER A C 1
ATOM 5023 O O . SER A 1 648 ? -38.427 -25.277 -1.850 1.00 56.94 648 SER A O 1
ATOM 5025 N N . ARG A 1 649 ? -40.011 -23.837 -1.173 1.00 72.00 649 ARG A N 1
ATOM 5026 C CA . ARG A 1 649 ? -40.448 -23.488 -2.534 1.00 72.00 649 ARG A CA 1
ATOM 5027 C C . ARG A 1 649 ? -39.527 -22.467 -3.206 1.00 72.00 649 ARG A C 1
ATOM 5029 O O . ARG A 1 649 ? -39.447 -22.501 -4.423 1.00 72.00 649 ARG A O 1
ATOM 5036 N N . GLY A 1 650 ? -38.863 -21.584 -2.455 1.00 80.44 650 GLY A N 1
ATOM 5037 C CA . GLY A 1 650 ? -37.977 -20.537 -2.984 1.00 80.44 650 GLY A CA 1
ATOM 5038 C C . GLY A 1 650 ? -36.481 -20.853 -2.820 1.00 80.44 650 GLY A C 1
ATOM 5039 O O . GLY A 1 650 ? -36.130 -21.821 -2.147 1.00 80.44 650 GLY A O 1
ATOM 5040 N N . PRO A 1 651 ? -35.581 -20.039 -3.404 1.00 87.06 651 PRO A N 1
ATOM 5041 C CA . PRO A 1 651 ? -34.136 -20.218 -3.262 1.00 87.06 651 PRO A CA 1
ATOM 5042 C C . PRO A 1 651 ? -33.649 -20.159 -1.799 1.00 87.06 651 PRO A C 1
ATOM 5044 O O . PRO A 1 651 ? -34.222 -19.427 -0.992 1.00 87.06 651 PRO A O 1
ATOM 5047 N N . PRO A 1 652 ? -32.569 -20.868 -1.435 1.00 88.19 652 PRO A N 1
ATOM 5048 C CA . PRO A 1 652 ? -31.940 -20.704 -0.128 1.00 88.19 652 PRO A CA 1
ATOM 5049 C C . PRO A 1 652 ? -31.318 -19.310 0.042 1.00 88.19 652 PRO A C 1
ATOM 5051 O O . PRO A 1 652 ? -31.065 -18.594 -0.932 1.00 88.19 652 PRO A O 1
ATOM 5054 N N . SER A 1 653 ? -31.047 -18.927 1.295 1.00 88.56 653 SER A N 1
ATOM 5055 C CA . SER A 1 653 ? -30.438 -17.630 1.609 1.00 88.56 653 SER A CA 1
ATOM 5056 C C . SER A 1 653 ? -29.070 -17.468 0.937 1.00 88.56 653 SER A C 1
ATOM 5058 O O . SER A 1 653 ? -28.286 -18.422 0.952 1.00 88.56 653 SER A O 1
ATOM 5060 N N . PRO A 1 654 ? -28.745 -16.281 0.392 1.00 90.75 654 PRO A N 1
ATOM 5061 C CA . PRO A 1 654 ? -27.481 -16.056 -0.301 1.00 90.75 654 PRO A CA 1
ATOM 5062 C C . PRO A 1 654 ? -26.266 -16.254 0.613 1.00 90.75 654 PRO A C 1
ATOM 5064 O O . PRO A 1 654 ? -26.317 -15.988 1.815 1.00 90.75 654 PRO A O 1
ATOM 5067 N N . ILE A 1 655 ? -25.155 -16.686 0.017 1.00 87.94 655 ILE A N 1
ATOM 5068 C CA . ILE A 1 655 ? -23.874 -16.890 0.700 1.00 87.94 655 ILE A CA 1
ATOM 5069 C C . ILE A 1 655 ? -23.099 -15.577 0.666 1.00 87.94 655 ILE A C 1
ATOM 5071 O O . ILE A 1 655 ? -22.833 -15.051 -0.414 1.00 87.94 655 ILE A O 1
ATOM 5075 N N . LEU A 1 656 ? -22.729 -15.055 1.836 1.00 88.75 656 LEU A N 1
ATOM 5076 C CA . LEU A 1 656 ? -21.864 -13.881 1.949 1.00 88.75 656 LEU A CA 1
ATOM 5077 C C . LEU A 1 656 ? -20.422 -14.267 1.589 1.00 88.75 656 LEU A C 1
ATOM 5079 O O . LEU A 1 656 ? -19.883 -15.230 2.135 1.00 88.75 656 LEU A O 1
ATOM 5083 N N . LEU A 1 657 ? -19.809 -13.512 0.679 1.00 84.00 657 LEU A N 1
ATOM 5084 C CA . LEU A 1 657 ? -18.433 -13.710 0.215 1.00 84.00 657 LEU A CA 1
ATOM 5085 C C . LEU A 1 657 ? -17.467 -12.671 0.785 1.00 84.00 657 LEU A C 1
ATOM 5087 O O . LEU A 1 657 ? -16.333 -12.999 1.117 1.00 84.00 657 LEU A O 1
ATOM 5091 N N . SER A 1 658 ? -17.909 -11.426 0.932 1.00 83.31 658 SER A N 1
ATOM 5092 C CA . SER A 1 658 ? -17.111 -10.375 1.561 1.00 83.31 658 SER A CA 1
ATOM 5093 C C . SER A 1 658 ? -18.010 -9.325 2.200 1.00 83.31 658 SER A C 1
ATOM 5095 O O . SER A 1 658 ? -19.143 -9.104 1.760 1.00 83.31 658 SER A O 1
ATOM 5097 N N . ARG A 1 659 ? -17.501 -8.683 3.254 1.00 86.19 659 ARG A N 1
ATOM 5098 C CA . ARG A 1 659 ? -18.148 -7.544 3.906 1.00 86.19 659 ARG A CA 1
ATOM 5099 C C . ARG A 1 659 ? -17.140 -6.451 4.215 1.00 86.19 659 ARG A C 1
ATOM 5101 O O . ARG A 1 659 ? -16.014 -6.748 4.605 1.00 86.19 659 ARG A O 1
ATOM 5108 N N . ASN A 1 660 ? -17.569 -5.205 4.073 1.00 80.81 660 ASN A N 1
ATOM 5109 C CA . ASN A 1 660 ? -16.815 -4.035 4.502 1.00 80.81 660 ASN A CA 1
ATOM 5110 C C . ASN A 1 660 ? -17.765 -2.986 5.105 1.00 80.81 660 ASN A C 1
ATOM 5112 O O . ASN A 1 660 ? -18.928 -3.273 5.397 1.00 80.81 660 ASN A O 1
ATOM 5116 N N . ASN A 1 661 ? -17.260 -1.771 5.324 1.00 85.50 661 ASN A N 1
ATOM 5117 C CA . ASN A 1 661 ? -18.013 -0.699 5.971 1.00 85.50 661 ASN A CA 1
ATOM 5118 C C . ASN A 1 661 ? -19.202 -0.181 5.141 1.00 85.50 661 ASN A C 1
ATOM 5120 O O . ASN A 1 661 ? -20.145 0.331 5.737 1.00 85.50 661 ASN A O 1
ATOM 5124 N N . HIS A 1 662 ? -19.179 -0.340 3.810 1.00 88.31 662 HIS A N 1
ATOM 5125 C CA . HIS A 1 662 ? -20.136 0.298 2.890 1.00 88.31 662 HIS A CA 1
ATOM 5126 C C . HIS A 1 662 ? -20.698 -0.618 1.793 1.00 88.31 662 HIS A C 1
ATOM 5128 O O . HIS A 1 662 ? -21.441 -0.175 0.919 1.00 88.31 662 HIS A O 1
ATOM 5134 N N . SER A 1 663 ? -20.361 -1.901 1.813 1.00 88.75 663 SER A N 1
ATOM 5135 C CA . SER A 1 663 ? -20.742 -2.863 0.790 1.00 88.75 663 SER A CA 1
ATOM 5136 C C . SER A 1 663 ? -20.684 -4.304 1.297 1.00 88.75 663 SER A C 1
ATOM 5138 O O . SER A 1 663 ? -19.935 -4.658 2.215 1.00 88.75 663 SER A O 1
ATOM 5140 N N . LEU A 1 664 ? -21.498 -5.147 0.674 1.00 90.94 664 LEU A N 1
ATOM 5141 C CA . LEU A 1 664 ? -21.576 -6.578 0.934 1.00 90.94 664 LEU A CA 1
ATOM 5142 C C . LEU A 1 664 ? -21.633 -7.310 -0.406 1.00 90.94 664 LEU A C 1
ATOM 5144 O O . LEU A 1 664 ? -22.401 -6.927 -1.291 1.00 90.94 664 LEU A O 1
ATOM 5148 N N . THR A 1 665 ? -20.848 -8.378 -0.541 1.00 89.75 665 THR A N 1
ATOM 5149 C CA . THR A 1 665 ? -20.830 -9.200 -1.757 1.00 89.75 665 THR A CA 1
ATOM 5150 C C . THR A 1 665 ? -21.387 -10.581 -1.468 1.00 89.75 665 THR A C 1
ATOM 5152 O O . THR A 1 665 ? -20.948 -11.247 -0.529 1.00 89.75 665 THR A O 1
ATOM 5155 N N . PHE A 1 666 ? -22.325 -11.035 -2.293 1.00 90.56 666 PHE A N 1
ATOM 5156 C CA . PHE A 1 666 ? -22.995 -12.320 -2.143 1.00 90.56 666 PHE A CA 1
ATOM 5157 C C . PHE A 1 666 ? -22.944 -13.156 -3.415 1.00 90.56 666 PHE A C 1
ATOM 5159 O O . PHE A 1 666 ? -22.777 -12.644 -4.517 1.00 90.56 666 PHE A O 1
ATOM 5166 N N . MET A 1 667 ? -23.200 -14.448 -3.248 1.00 89.50 667 MET A N 1
ATOM 5167 C CA . MET A 1 667 ? -23.484 -15.386 -4.327 1.00 89.50 667 MET A CA 1
ATOM 5168 C C . MET A 1 667 ? -24.771 -16.165 -4.009 1.00 89.50 667 MET A C 1
ATOM 5170 O O . MET A 1 667 ? -25.020 -16.469 -2.835 1.00 89.50 667 MET A O 1
ATOM 5174 N N . PRO A 1 668 ? -25.601 -16.514 -5.012 1.00 89.31 668 PRO A N 1
ATOM 5175 C CA . PRO A 1 668 ? -26.705 -17.445 -4.815 1.00 89.31 668 PRO A CA 1
ATOM 5176 C C . PRO A 1 668 ? -26.217 -18.757 -4.187 1.00 89.31 668 PRO A C 1
ATOM 5178 O O . PRO A 1 668 ? -25.228 -19.339 -4.634 1.00 89.31 668 PRO A O 1
ATOM 5181 N N . ALA A 1 669 ? -26.919 -19.237 -3.163 1.00 86.50 669 ALA A N 1
ATOM 5182 C CA . ALA A 1 669 ? -26.672 -20.568 -2.624 1.00 86.50 669 ALA A CA 1
ATOM 5183 C C . ALA A 1 669 ? -27.151 -21.658 -3.612 1.00 86.50 669 ALA A C 1
ATOM 5185 O O . ALA A 1 669 ? -28.071 -21.399 -4.398 1.00 86.50 669 ALA A O 1
ATOM 5186 N N . PRO A 1 670 ? -26.564 -22.873 -3.579 1.00 85.00 670 PRO A N 1
ATOM 5187 C CA . PRO A 1 670 ? -26.992 -23.988 -4.421 1.00 85.00 670 PRO A CA 1
ATOM 5188 C C . PRO A 1 670 ? -28.495 -24.247 -4.295 1.00 85.00 670 PRO A C 1
ATOM 5190 O O . PRO A 1 670 ? -29.002 -24.425 -3.188 1.00 85.00 670 PRO A O 1
ATOM 5193 N N . TYR A 1 671 ? -29.210 -24.285 -5.421 1.00 86.25 671 TYR A N 1
ATOM 5194 C CA . TYR A 1 671 ? -30.671 -24.381 -5.436 1.00 86.25 671 TYR A CA 1
ATOM 5195 C C . TYR A 1 671 ? -31.144 -25.670 -6.115 1.00 86.25 671 TYR A C 1
ATOM 5197 O O . TYR A 1 671 ? -30.668 -26.042 -7.183 1.00 86.25 671 TYR A O 1
ATOM 5205 N N . SER A 1 672 ? -32.128 -26.353 -5.528 1.00 83.25 672 SER A N 1
ATOM 5206 C CA . SER A 1 672 ? -32.660 -27.617 -6.059 1.00 83.25 672 SER A CA 1
ATOM 5207 C C . SER A 1 672 ? -33.264 -27.477 -7.464 1.00 83.25 672 SER A C 1
ATOM 5209 O O . SER A 1 672 ? -33.119 -28.376 -8.293 1.00 83.25 672 SER A O 1
ATOM 5211 N N . LEU A 1 673 ? -33.887 -26.331 -7.768 1.00 83.81 673 LEU A N 1
ATOM 5212 C CA . LEU A 1 673 ? -34.485 -26.028 -9.074 1.00 83.81 673 LEU A CA 1
ATOM 5213 C C . LEU A 1 673 ? -33.562 -25.210 -9.995 1.00 83.81 673 LEU A C 1
ATOM 5215 O O . LEU A 1 673 ? -34.030 -24.659 -10.988 1.00 83.81 673 LEU A O 1
ATOM 5219 N N . GLU A 1 674 ? -32.255 -25.148 -9.717 1.00 81.88 674 GLU A N 1
ATOM 5220 C CA . GLU A 1 674 ? -31.274 -24.335 -10.462 1.00 81.88 674 GLU A CA 1
ATOM 5221 C C . GLU A 1 674 ? -31.290 -24.582 -11.980 1.00 81.88 674 GLU A C 1
ATOM 5223 O O . GLU A 1 674 ? -31.106 -23.652 -12.758 1.00 81.88 674 GLU A O 1
ATOM 5228 N N . LYS A 1 675 ? -31.618 -25.802 -12.432 1.00 84.44 675 LYS A N 1
ATOM 5229 C CA . LYS A 1 675 ? -31.745 -26.128 -13.868 1.00 84.44 675 LYS A CA 1
ATOM 5230 C C . LYS A 1 675 ? -32.821 -25.317 -14.602 1.00 84.44 675 LYS A C 1
ATOM 5232 O O . LYS A 1 675 ? -32.747 -25.196 -15.820 1.00 84.44 675 LYS A O 1
ATOM 5237 N N . GLN A 1 676 ? -33.827 -24.815 -13.886 1.00 86.56 676 GLN A N 1
ATOM 5238 C CA . GLN A 1 676 ? -34.923 -24.010 -14.440 1.00 86.56 676 GLN A CA 1
ATOM 5239 C C . GLN A 1 676 ? -34.630 -22.505 -14.364 1.00 86.56 676 GLN A C 1
ATOM 5241 O O . GLN A 1 676 ? -35.380 -21.705 -14.920 1.00 86.56 676 GLN A O 1
ATOM 5246 N N . VAL A 1 677 ? -33.556 -22.107 -13.676 1.00 89.31 677 VAL A N 1
ATOM 5247 C CA . VAL A 1 677 ? -33.229 -20.704 -13.429 1.00 89.31 677 VAL A CA 1
ATOM 5248 C C . VAL A 1 677 ? -32.349 -20.166 -14.550 1.00 89.31 677 VAL A C 1
ATOM 5250 O O . VAL A 1 677 ? -31.314 -20.736 -14.887 1.00 89.31 677 VAL A O 1
ATOM 5253 N N . CYS A 1 678 ? -32.759 -19.041 -15.125 1.00 89.88 678 CYS A N 1
ATOM 5254 C CA . CYS A 1 678 ? -31.962 -18.268 -16.075 1.00 89.88 678 CYS A CA 1
ATOM 5255 C C . CYS A 1 678 ? -31.400 -16.997 -15.441 1.00 89.88 678 CYS A C 1
ATOM 5257 O O . CYS A 1 678 ? -30.302 -16.584 -15.808 1.00 89.88 678 CYS A O 1
ATOM 5259 N N . TRP A 1 679 ? -32.110 -16.425 -14.464 1.00 90.88 679 TRP A N 1
ATOM 5260 C CA . TRP A 1 679 ? -31.735 -15.174 -13.813 1.00 90.88 679 TRP A CA 1
ATOM 5261 C C . TRP A 1 679 ? -31.963 -15.233 -12.304 1.00 90.88 679 TRP A C 1
ATOM 5263 O O . TRP A 1 679 ? -32.946 -15.812 -11.840 1.00 90.88 679 TRP A O 1
ATOM 5273 N N . TYR A 1 680 ? -31.090 -14.584 -11.542 1.00 93.38 680 TYR A N 1
ATOM 5274 C CA . TYR A 1 680 ? -31.265 -14.350 -10.115 1.00 93.38 680 TYR A CA 1
ATOM 5275 C C . TYR A 1 680 ? -31.351 -12.855 -9.822 1.00 93.38 680 TYR A C 1
ATOM 5277 O O . TYR A 1 680 ? -30.719 -12.046 -10.493 1.00 93.38 680 TYR A O 1
ATOM 5285 N N . GLN A 1 681 ? -32.092 -12.497 -8.782 1.00 93.25 681 GLN A N 1
ATOM 5286 C CA . GLN A 1 681 ? -32.217 -11.130 -8.287 1.00 93.25 681 GLN A CA 1
ATOM 5287 C C . GLN A 1 681 ? -32.052 -11.135 -6.777 1.00 93.25 681 GLN A C 1
ATOM 5289 O O . GLN A 1 681 ? -32.655 -11.970 -6.102 1.00 93.25 681 GLN A O 1
ATOM 5294 N N . ILE A 1 682 ? -31.285 -10.194 -6.239 1.00 94.44 682 ILE A N 1
ATOM 5295 C CA . ILE A 1 682 ? -31.175 -10.007 -4.793 1.00 94.44 682 ILE A CA 1
ATOM 5296 C C . ILE A 1 682 ? -32.059 -8.843 -4.340 1.00 94.44 682 ILE A C 1
ATOM 5298 O O . ILE A 1 682 ? -32.049 -7.763 -4.935 1.00 94.44 682 ILE A O 1
ATOM 5302 N N . GLY A 1 683 ? -32.837 -9.080 -3.290 1.00 93.06 683 GLY A N 1
ATOM 5303 C CA . GLY A 1 683 ? -33.510 -8.046 -2.512 1.00 93.06 683 GLY A CA 1
ATOM 5304 C C . GLY A 1 683 ? -32.772 -7.827 -1.197 1.00 93.06 683 GLY A C 1
ATOM 5305 O O . GLY A 1 683 ? -32.158 -8.757 -0.663 1.00 93.06 683 GLY A O 1
ATOM 5306 N N . GLY A 1 684 ? -32.837 -6.613 -0.664 1.00 93.31 684 GLY A N 1
ATOM 5307 C CA . GLY A 1 684 ? -32.165 -6.252 0.574 1.00 93.31 684 GLY A CA 1
ATOM 5308 C C . GLY A 1 684 ? -32.838 -5.087 1.279 1.00 93.31 684 GLY A C 1
ATOM 5309 O O . GLY A 1 684 ? -33.386 -4.189 0.644 1.00 93.31 684 GLY A O 1
ATOM 5310 N N . ARG A 1 685 ? -32.796 -5.106 2.610 1.00 92.75 685 ARG A N 1
ATOM 5311 C CA . ARG A 1 685 ? -33.314 -4.008 3.428 1.00 92.75 685 ARG A CA 1
ATOM 5312 C C . ARG A 1 685 ? -32.549 -3.833 4.722 1.00 92.75 685 ARG A C 1
ATOM 5314 O O . ARG A 1 685 ? -31.959 -4.778 5.253 1.00 92.75 685 ARG A O 1
ATOM 5321 N N . GLU A 1 686 ? -32.648 -2.626 5.254 1.00 92.50 686 GLU A N 1
ATOM 5322 C CA . GLU A 1 686 ? -32.240 -2.317 6.613 1.00 92.50 686 GLU A CA 1
ATOM 5323 C C . GLU A 1 686 ? -33.097 -3.080 7.642 1.00 92.50 686 GLU A C 1
ATOM 5325 O O . GLU A 1 686 ? -34.317 -3.263 7.487 1.00 92.50 686 GLU A O 1
ATOM 5330 N N . VAL A 1 687 ? -32.440 -3.562 8.698 1.00 88.19 687 VAL A N 1
ATOM 5331 C CA . VAL A 1 687 ? -33.085 -4.242 9.824 1.00 88.19 687 VAL A CA 1
ATOM 5332 C C . VAL A 1 687 ? -33.587 -3.214 10.826 1.00 88.19 687 VAL A C 1
ATOM 5334 O O . VAL A 1 687 ? -32.850 -2.826 11.733 1.00 88.19 687 VAL A O 1
ATOM 5337 N N . ASP A 1 688 ? -34.865 -2.861 10.712 1.00 76.56 688 ASP A N 1
ATOM 5338 C CA . ASP A 1 688 ? -35.582 -2.045 11.692 1.00 76.56 688 ASP A CA 1
ATOM 5339 C C . ASP A 1 688 ? -36.716 -2.833 12.350 1.00 76.56 688 ASP A C 1
ATOM 5341 O O . ASP A 1 688 ? -37.679 -3.265 11.711 1.00 76.56 688 ASP A O 1
ATOM 5345 N N . GLY A 1 689 ? -36.587 -3.039 13.662 1.00 71.69 689 GLY A N 1
ATOM 5346 C CA . GLY A 1 689 ? -37.543 -3.797 14.465 1.00 71.69 689 GLY A CA 1
ATOM 5347 C C . GLY A 1 689 ? -37.427 -5.318 14.304 1.00 71.69 689 GLY A C 1
ATOM 5348 O O . GLY A 1 689 ? -36.347 -5.869 14.109 1.00 71.69 689 GLY A O 1
ATOM 5349 N N . ILE A 1 690 ? -38.558 -6.014 14.458 1.00 72.06 690 ILE A N 1
ATOM 5350 C CA . ILE A 1 690 ? -38.625 -7.486 14.585 1.00 72.06 690 ILE A CA 1
ATOM 5351 C C . ILE A 1 690 ? -38.859 -8.171 13.222 1.00 72.06 690 ILE A C 1
ATOM 5353 O O . ILE A 1 690 ? -38.728 -9.388 13.095 1.00 72.06 690 ILE A O 1
ATOM 5357 N N . ASN A 1 691 ? -39.206 -7.414 12.176 1.00 73.44 691 ASN A N 1
ATOM 5358 C CA . ASN A 1 691 ? -39.526 -7.985 10.870 1.00 73.44 691 ASN A CA 1
ATOM 5359 C C . ASN A 1 691 ? -38.253 -8.376 10.101 1.00 73.44 691 ASN A C 1
ATOM 5361 O O . ASN A 1 691 ? -37.591 -7.535 9.499 1.00 73.44 691 ASN A O 1
ATOM 5365 N N . LEU A 1 692 ? -37.946 -9.673 10.101 1.00 80.12 692 LEU A N 1
ATOM 5366 C CA . LEU A 1 692 ? -36.737 -10.243 9.501 1.00 80.12 692 LEU A CA 1
ATOM 5367 C C . LEU A 1 692 ? -36.976 -10.892 8.125 1.00 80.12 692 LEU A C 1
ATOM 5369 O O . LEU A 1 692 ? -36.271 -11.835 7.769 1.00 80.12 692 LEU A O 1
ATOM 5373 N N . LYS A 1 693 ? -37.977 -10.433 7.361 1.00 87.06 693 LYS A N 1
ATOM 5374 C CA . LYS A 1 693 ? -38.301 -10.997 6.042 1.00 87.06 693 LYS A CA 1
ATOM 5375 C C . LYS A 1 693 ? -38.134 -9.974 4.923 1.00 87.06 693 LYS A C 1
ATOM 5377 O O . LYS A 1 693 ? -38.775 -8.924 4.937 1.00 87.06 693 LYS A O 1
ATOM 5382 N N . VAL A 1 694 ? -37.324 -10.336 3.933 1.00 90.12 694 VAL A N 1
ATOM 5383 C CA . VAL A 1 694 ? -37.135 -9.580 2.691 1.00 90.12 694 VAL A CA 1
ATOM 5384 C C . VAL A 1 694 ? -38.280 -9.871 1.721 1.00 90.12 694 VAL A C 1
ATOM 5386 O O . VAL A 1 694 ? -38.787 -10.994 1.639 1.00 90.12 694 VAL A O 1
ATOM 5389 N N . ARG A 1 695 ? -38.710 -8.847 0.990 1.00 89.75 695 ARG A N 1
ATOM 5390 C CA . ARG A 1 695 ? -39.721 -8.909 -0.069 1.00 89.75 695 ARG A CA 1
ATOM 5391 C C . ARG A 1 695 ? -39.072 -8.643 -1.423 1.00 89.75 695 ARG A C 1
ATOM 5393 O O . ARG A 1 695 ? -38.034 -8.004 -1.513 1.00 89.75 695 ARG A O 1
ATOM 5400 N N . VAL A 1 696 ? -39.735 -9.076 -2.492 1.00 85.50 696 VAL A N 1
ATOM 5401 C CA . VAL A 1 696 ? -39.257 -8.875 -3.875 1.00 85.50 696 VAL A CA 1
ATOM 5402 C C . VAL A 1 696 ? -39.089 -7.390 -4.218 1.00 85.50 696 VAL A C 1
ATOM 5404 O O . VAL A 1 696 ? -38.201 -7.049 -4.980 1.00 85.50 696 VAL A O 1
ATOM 5407 N N . GLY A 1 697 ? -39.909 -6.507 -3.636 1.00 84.88 697 GLY A N 1
ATOM 5408 C CA . GLY A 1 697 ? -39.817 -5.057 -3.846 1.00 84.88 697 GLY A CA 1
ATOM 5409 C C . GLY A 1 697 ? -38.766 -4.336 -2.994 1.00 84.88 697 GLY A C 1
ATOM 5410 O O . GLY A 1 697 ? -38.646 -3.120 -3.109 1.00 84.88 697 GLY A O 1
ATOM 5411 N N . ASP A 1 698 ? -38.022 -5.041 -2.135 1.00 90.12 698 ASP A N 1
ATOM 5412 C CA . ASP A 1 698 ? -36.965 -4.441 -1.314 1.00 90.12 698 ASP A CA 1
ATOM 5413 C C . ASP A 1 698 ? -35.701 -4.223 -2.173 1.00 90.12 698 ASP A C 1
ATOM 5415 O O . ASP A 1 698 ? -34.703 -4.930 -2.042 1.00 90.12 698 ASP A O 1
ATOM 5419 N N . CYS A 1 699 ? -35.775 -3.265 -3.103 1.00 89.81 699 CYS A N 1
ATOM 5420 C CA . CYS A 1 699 ? -34.734 -2.965 -4.096 1.00 89.81 699 CYS A CA 1
ATOM 5421 C C . CYS A 1 699 ? -34.159 -1.539 -3.966 1.00 89.81 699 CYS A C 1
ATOM 5423 O O . CYS A 1 699 ? -33.730 -0.946 -4.950 1.00 89.81 699 CYS A O 1
ATOM 5425 N N . HIS A 1 700 ? -34.221 -0.945 -2.771 1.00 89.00 700 HIS A N 1
ATOM 5426 C CA . HIS A 1 700 ? -33.803 0.445 -2.532 1.00 89.00 700 HIS A CA 1
ATOM 5427 C C . HIS A 1 700 ? -32.289 0.603 -2.330 1.00 89.00 700 HIS A C 1
ATOM 5429 O O . HIS A 1 700 ? -31.777 1.714 -2.429 1.00 89.00 700 HIS A O 1
ATOM 5435 N N . LEU A 1 701 ? -31.573 -0.486 -2.036 1.00 91.44 701 LEU A N 1
ATOM 5436 C CA . LEU A 1 701 ? -30.122 -0.470 -1.852 1.00 91.44 701 LEU A CA 1
ATOM 5437 C C . LEU A 1 701 ? -29.418 -0.565 -3.211 1.00 91.44 701 LEU A C 1
ATOM 5439 O O . LEU A 1 701 ? -29.861 -1.307 -4.094 1.00 91.44 701 LEU A O 1
ATOM 5443 N N . LEU A 1 702 ? -28.296 0.135 -3.382 1.00 90.44 702 LEU A N 1
ATOM 5444 C CA . LEU A 1 702 ? -27.537 0.082 -4.633 1.00 90.44 702 LEU A CA 1
ATOM 5445 C C . LEU A 1 702 ? -27.047 -1.349 -4.887 1.00 90.44 702 LEU A C 1
ATOM 5447 O O . LEU A 1 702 ? -26.470 -1.977 -4.005 1.00 90.44 702 LEU A O 1
ATOM 5451 N N . GLY A 1 703 ? -27.314 -1.875 -6.084 1.00 87.31 703 GLY A N 1
ATOM 5452 C CA . GLY A 1 703 ? -27.004 -3.260 -6.461 1.00 87.31 703 GLY A CA 1
ATOM 5453 C C . GLY A 1 703 ? -28.116 -4.279 -6.173 1.00 87.31 703 GLY A C 1
ATOM 5454 O O . GLY A 1 703 ? -28.039 -5.413 -6.645 1.00 87.31 703 GLY A O 1
ATOM 5455 N N . THR A 1 704 ? -29.184 -3.894 -5.465 1.00 91.00 704 THR A N 1
ATOM 5456 C CA . THR A 1 704 ? -30.394 -4.728 -5.329 1.00 91.00 704 THR A CA 1
ATOM 5457 C C . THR A 1 704 ? -31.356 -4.514 -6.497 1.00 91.00 704 THR A C 1
ATOM 5459 O O . THR A 1 704 ? -31.300 -3.508 -7.198 1.00 91.00 704 THR A O 1
ATOM 5462 N N . GLY A 1 705 ? -32.218 -5.496 -6.768 1.00 86.56 705 GLY A N 1
ATOM 5463 C CA . GLY A 1 705 ? -33.166 -5.435 -7.886 1.00 86.56 705 GLY A CA 1
ATOM 5464 C C . GLY A 1 705 ? -32.561 -5.699 -9.273 1.00 86.56 705 GLY A C 1
ATOM 5465 O O . GLY A 1 705 ? -33.311 -5.847 -10.237 1.00 86.56 705 GLY A O 1
ATOM 5466 N N . VAL A 1 706 ? -31.237 -5.834 -9.379 1.00 88.81 706 VAL A N 1
ATOM 5467 C CA . VAL A 1 706 ? -30.533 -6.172 -10.623 1.00 88.81 706 VAL A CA 1
ATOM 5468 C C . VAL A 1 706 ? -30.615 -7.677 -10.893 1.00 88.81 706 VAL A C 1
ATOM 5470 O O . VAL A 1 706 ? -30.410 -8.496 -9.995 1.00 88.81 706 VAL A O 1
ATOM 5473 N N . MET A 1 707 ? -30.916 -8.036 -12.141 1.00 88.69 707 MET A N 1
ATOM 5474 C CA . MET A 1 707 ? -30.995 -9.422 -12.606 1.00 88.69 707 MET A CA 1
ATOM 5475 C C . MET A 1 707 ? -29.624 -9.887 -13.106 1.00 88.69 707 MET A C 1
ATOM 5477 O O . MET A 1 707 ? -29.105 -9.328 -14.070 1.00 88.69 707 MET A O 1
ATOM 5481 N N . ILE A 1 708 ? -29.053 -10.920 -12.484 1.00 90.38 708 ILE A N 1
ATOM 5482 C CA . ILE A 1 708 ? -27.787 -11.543 -12.901 1.00 90.38 708 ILE A CA 1
ATOM 5483 C C . ILE A 1 708 ? -28.046 -12.905 -13.560 1.00 90.38 708 ILE A C 1
ATOM 5485 O O . ILE A 1 708 ? -28.954 -13.622 -13.128 1.00 90.38 708 ILE A O 1
ATOM 5489 N N . PRO A 1 709 ? -27.291 -13.296 -14.600 1.00 90.06 709 PRO A N 1
ATOM 5490 C CA . PRO A 1 709 ? -27.493 -14.578 -15.264 1.00 90.06 709 PRO A CA 1
ATOM 5491 C C . PRO A 1 709 ? -27.075 -15.751 -14.364 1.00 90.06 709 PRO A C 1
ATOM 5493 O O . PRO A 1 709 ? -26.080 -15.697 -13.647 1.00 90.06 709 PRO A O 1
ATOM 5496 N N . ALA A 1 710 ? -27.809 -16.863 -14.435 1.00 85.88 710 ALA A N 1
ATOM 5497 C CA . ALA A 1 710 ? -27.476 -18.090 -13.702 1.00 85.88 710 ALA A CA 1
ATOM 5498 C C . ALA A 1 710 ? -26.220 -18.802 -14.252 1.00 85.88 710 ALA A C 1
ATOM 5500 O O . ALA A 1 710 ? -25.602 -19.617 -13.563 1.00 85.88 710 ALA A O 1
ATOM 5501 N N . LYS A 1 711 ? -25.832 -18.502 -15.499 1.00 80.31 711 LYS A N 1
ATOM 5502 C CA . LYS A 1 711 ? -24.611 -18.996 -16.152 1.00 80.31 711 LYS A CA 1
ATOM 5503 C C . LYS A 1 711 ? -23.563 -17.882 -16.193 1.00 80.31 711 LYS A C 1
ATOM 5505 O O . LYS A 1 711 ? -23.879 -16.781 -16.628 1.00 80.31 711 LYS A O 1
ATOM 5510 N N . GLY A 1 712 ? -22.324 -18.195 -15.813 1.00 75.81 712 GLY A N 1
ATOM 5511 C CA . GLY A 1 712 ? -21.229 -17.224 -15.720 1.00 75.81 712 GLY A CA 1
ATOM 5512 C C . GLY A 1 712 ? -20.969 -16.779 -14.281 1.00 75.81 712 GLY A C 1
ATOM 5513 O O . GLY A 1 712 ? -21.114 -17.580 -13.355 1.00 75.81 712 GLY A O 1
ATOM 5514 N N . GLU A 1 713 ? -20.563 -15.524 -14.111 1.00 76.12 713 GLU A N 1
ATOM 5515 C CA . GLU A 1 713 ? -20.289 -14.901 -12.814 1.00 76.12 713 GLU A CA 1
ATOM 5516 C C . GLU A 1 713 ? -21.597 -14.608 -12.061 1.00 76.12 713 GLU A C 1
ATOM 5518 O O . GLU A 1 713 ? -22.484 -13.924 -12.569 1.00 76.12 713 GLU A O 1
ATOM 5523 N N . ARG A 1 714 ? -21.737 -15.160 -10.849 1.00 84.44 714 ARG A N 1
ATOM 5524 C CA . ARG A 1 714 ? -22.982 -15.121 -10.058 1.00 84.44 714 ARG A CA 1
ATOM 5525 C C . ARG A 1 714 ? -22.832 -14.249 -8.815 1.00 84.44 714 ARG A C 1
ATOM 5527 O O . ARG A 1 714 ? -23.145 -14.687 -7.710 1.00 84.44 714 ARG A O 1
ATOM 5534 N N . LEU A 1 715 ? -22.290 -13.050 -8.989 1.00 88.69 715 LEU A N 1
ATOM 5535 C CA . LEU A 1 715 ? -21.987 -12.150 -7.882 1.00 88.69 715 LEU A CA 1
ATOM 5536 C C . LEU A 1 715 ? -23.028 -11.040 -7.768 1.00 88.69 715 LEU A C 1
ATOM 5538 O O . LEU A 1 715 ? -23.366 -10.369 -8.739 1.00 88.69 715 LEU A O 1
ATOM 5542 N N . PHE A 1 716 ? -23.499 -10.829 -6.547 1.00 90.25 716 PHE A N 1
ATOM 5543 C CA . PHE A 1 716 ? -24.264 -9.658 -6.160 1.00 90.25 716 PHE A CA 1
ATOM 5544 C C . PHE A 1 716 ? -23.370 -8.737 -5.351 1.00 90.25 716 PHE A C 1
ATOM 5546 O O . PHE A 1 716 ? -22.884 -9.139 -4.296 1.00 90.25 716 PHE A O 1
ATOM 5553 N N . ARG A 1 717 ? -23.191 -7.502 -5.808 1.00 90.19 717 ARG A N 1
ATOM 5554 C CA . ARG A 1 717 ? -22.436 -6.480 -5.088 1.00 90.19 717 ARG A CA 1
ATOM 5555 C C . ARG A 1 717 ? -23.391 -5.376 -4.666 1.00 90.19 717 ARG A C 1
ATOM 5557 O O . ARG A 1 717 ? -23.978 -4.716 -5.516 1.00 90.19 717 ARG A O 1
ATOM 5564 N N . ILE A 1 718 ? -23.582 -5.238 -3.359 1.00 92.81 718 ILE A N 1
ATOM 5565 C CA . ILE A 1 718 ? -24.445 -4.220 -2.765 1.00 92.81 718 ILE A CA 1
ATOM 5566 C C . ILE A 1 718 ? -23.547 -3.128 -2.217 1.00 92.81 718 ILE A C 1
ATOM 5568 O O . ILE A 1 718 ? -22.671 -3.438 -1.419 1.00 92.81 718 ILE A O 1
ATOM 5572 N N . GLU A 1 719 ? -23.764 -1.883 -2.626 1.00 90.81 719 GLU A N 1
ATOM 5573 C CA . GLU A 1 719 ? -22.923 -0.731 -2.273 1.00 90.81 719 GLU A CA 1
ATOM 5574 C C . GLU A 1 719 ? -23.736 0.384 -1.598 1.00 90.81 719 GLU A C 1
ATOM 5576 O O . GLU A 1 719 ? -24.962 0.311 -1.500 1.00 90.81 719 GLU A O 1
ATOM 5581 N N . GLY A 1 720 ? -23.048 1.419 -1.107 1.00 88.75 720 GLY A N 1
ATOM 5582 C CA . GLY A 1 720 ? -23.677 2.568 -0.449 1.00 88.75 720 GLY A CA 1
ATOM 5583 C C . GLY A 1 720 ? -24.354 2.229 0.880 1.00 88.75 720 GLY A C 1
ATOM 5584 O O . GLY A 1 720 ? -25.272 2.932 1.297 1.00 88.75 720 GLY A O 1
ATOM 5585 N N . LEU A 1 721 ? -23.937 1.143 1.535 1.00 91.88 721 LEU A N 1
ATOM 5586 C CA . LEU A 1 721 ? -24.461 0.765 2.840 1.00 91.88 721 LEU A CA 1
ATOM 5587 C C . LEU A 1 721 ? -23.966 1.727 3.916 1.00 91.88 721 LEU A C 1
ATOM 5589 O O . LEU A 1 721 ? -22.816 2.173 3.928 1.00 91.88 721 LEU A O 1
ATOM 5593 N N . GLU A 1 722 ? -24.843 2.004 4.866 1.00 91.12 722 GLU A N 1
ATOM 5594 C CA . GLU A 1 722 ? -24.493 2.797 6.031 1.00 91.12 722 GLU A CA 1
ATOM 5595 C C . GLU A 1 722 ? -23.611 1.994 7.007 1.00 91.12 722 GLU A C 1
ATOM 5597 O O . GLU A 1 722 ? -23.910 0.838 7.329 1.00 91.12 722 GLU A O 1
ATOM 5602 N N . HIS A 1 723 ? -22.528 2.609 7.489 1.00 89.75 723 HIS A N 1
ATOM 5603 C CA . HIS A 1 723 ? -21.568 1.967 8.386 1.00 89.75 723 HIS A CA 1
ATOM 5604 C C . HIS A 1 723 ? -22.196 1.590 9.737 1.00 89.75 723 HIS A C 1
ATOM 5606 O O . HIS A 1 723 ? -22.992 2.340 10.299 1.00 89.75 723 HIS A O 1
ATOM 5612 N N . ASN A 1 724 ? -21.806 0.433 10.286 1.00 91.00 724 ASN A N 1
ATOM 5613 C CA . ASN A 1 724 ? -22.296 -0.115 11.559 1.00 91.00 724 ASN A CA 1
ATOM 5614 C C . ASN A 1 724 ? -23.809 -0.396 11.609 1.00 91.00 724 ASN A C 1
ATOM 5616 O O . ASN A 1 724 ? -24.374 -0.603 12.692 1.00 91.00 724 ASN A O 1
ATOM 5620 N N . GLN A 1 725 ? -24.460 -0.460 10.449 1.00 92.62 725 GLN A N 1
ATOM 5621 C CA . GLN A 1 725 ? -25.878 -0.760 10.320 1.00 92.62 725 GLN A CA 1
ATOM 5622 C C . GLN A 1 725 ? -26.113 -2.229 9.929 1.00 92.62 725 GLN A C 1
ATOM 5624 O O . GLN A 1 725 ? -25.263 -2.869 9.308 1.00 92.62 725 GLN A O 1
ATOM 5629 N N . LYS A 1 726 ? -27.252 -2.808 10.340 1.00 92.94 726 LYS A N 1
ATOM 5630 C CA . LYS A 1 726 ? -27.594 -4.217 10.068 1.00 92.94 726 LYS A CA 1
ATOM 5631 C C . LYS A 1 726 ? -28.559 -4.342 8.890 1.00 92.94 726 LYS A C 1
ATOM 5633 O O . LYS A 1 726 ? -29.566 -3.637 8.847 1.00 92.94 726 LYS A O 1
ATOM 5638 N N . TYR A 1 727 ? -28.286 -5.302 8.009 1.00 93.69 727 TYR A N 1
ATOM 5639 C CA . TYR A 1 727 ? -29.056 -5.581 6.796 1.00 93.69 727 TYR A CA 1
ATOM 5640 C C . TYR A 1 727 ? -29.423 -7.064 6.681 1.00 93.69 727 TYR A C 1
ATOM 5642 O O . TYR A 1 727 ? -28.753 -7.935 7.242 1.00 93.69 727 TYR A O 1
ATOM 5650 N N . ILE A 1 728 ? -30.497 -7.351 5.949 1.00 93.88 728 ILE A N 1
ATOM 5651 C CA . ILE A 1 728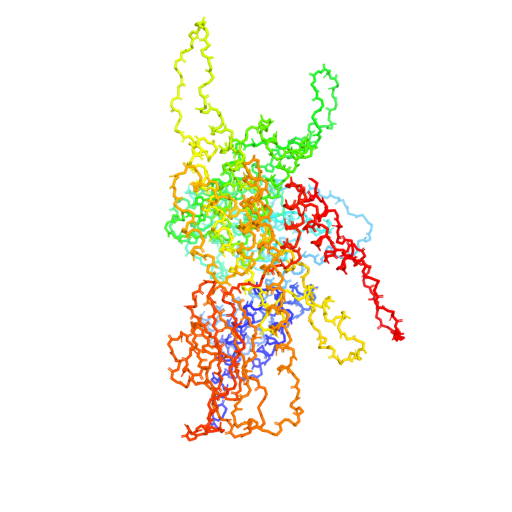 ? -30.923 -8.706 5.570 1.00 93.88 728 ILE A CA 1
ATOM 5652 C C . ILE A 1 728 ? -31.146 -8.778 4.063 1.00 93.88 728 ILE A C 1
ATOM 5654 O O . ILE A 1 728 ? -31.618 -7.812 3.462 1.00 93.88 728 ILE A O 1
ATOM 5658 N N . PHE A 1 729 ? -30.837 -9.933 3.472 1.00 94.25 729 PHE A N 1
ATOM 5659 C CA . PHE A 1 729 ? -30.908 -10.153 2.027 1.00 94.25 729 PHE A CA 1
ATOM 5660 C C . PHE A 1 729 ? -31.607 -11.465 1.692 1.00 94.25 729 PHE A C 1
ATOM 5662 O O . PHE A 1 729 ? -31.562 -12.413 2.471 1.00 94.25 729 PHE A O 1
ATOM 5669 N N . ALA A 1 730 ? -32.245 -11.535 0.530 1.00 93.56 730 ALA A N 1
ATOM 5670 C CA . ALA A 1 730 ? -32.827 -12.766 0.004 1.00 93.56 730 ALA A CA 1
ATOM 5671 C C . ALA A 1 730 ? -32.747 -12.778 -1.522 1.00 93.56 730 ALA A C 1
ATOM 5673 O O . ALA A 1 730 ? -32.729 -11.724 -2.156 1.00 93.56 730 ALA A O 1
ATOM 5674 N N . VAL A 1 731 ? -32.719 -13.972 -2.111 1.00 93.19 731 VAL A N 1
ATOM 5675 C CA . VAL A 1 731 ? -32.607 -14.145 -3.564 1.00 93.19 731 VAL A CA 1
ATOM 5676 C C . VAL A 1 731 ? -33.928 -14.636 -4.145 1.00 93.19 731 VAL A C 1
ATOM 5678 O O . VAL A 1 731 ? -34.547 -15.562 -3.626 1.00 93.19 731 VAL A O 1
ATOM 5681 N N . ALA A 1 732 ? -34.357 -14.023 -5.242 1.00 92.62 732 ALA A N 1
ATOM 5682 C CA . ALA A 1 732 ? -35.405 -14.522 -6.120 1.00 92.62 732 ALA A CA 1
ATOM 5683 C C . ALA A 1 732 ? -34.772 -15.130 -7.381 1.00 92.62 732 ALA A C 1
ATOM 5685 O O . ALA A 1 732 ? -33.742 -14.659 -7.861 1.00 92.62 732 ALA A O 1
ATOM 5686 N N . ALA A 1 733 ? -35.388 -16.184 -7.910 1.00 92.56 733 ALA A N 1
ATOM 5687 C CA . ALA A 1 733 ? -34.945 -16.875 -9.115 1.00 92.56 733 ALA A CA 1
ATOM 5688 C C . ALA A 1 733 ? -36.019 -16.774 -10.201 1.00 92.56 733 ALA A C 1
ATOM 5690 O O . ALA A 1 733 ? -37.210 -16.846 -9.896 1.00 92.56 733 ALA A O 1
ATOM 5691 N N . TYR A 1 734 ? -35.607 -16.642 -11.459 1.00 92.31 734 TYR A N 1
ATOM 5692 C CA . TYR A 1 734 ? -36.499 -16.454 -12.602 1.00 92.31 734 TYR A CA 1
ATOM 5693 C C . TYR A 1 734 ? -36.100 -17.340 -13.783 1.00 92.31 734 TYR A C 1
ATOM 5695 O O . TYR A 1 734 ? -34.916 -17.610 -14.005 1.00 92.31 734 TYR A O 1
ATOM 5703 N N . ASP A 1 735 ? -37.098 -17.785 -14.541 1.00 91.50 735 ASP A N 1
ATOM 5704 C CA . ASP A 1 735 ? -36.919 -18.553 -15.773 1.00 91.50 735 ASP A CA 1
ATOM 5705 C C . ASP A 1 735 ? -36.613 -17.645 -16.982 1.00 91.50 735 ASP A C 1
ATOM 5707 O O . ASP A 1 735 ? -36.466 -16.424 -16.861 1.00 91.50 735 ASP A O 1
ATOM 5711 N N . ALA A 1 736 ? -36.485 -18.241 -18.171 1.00 89.06 736 ALA A N 1
ATOM 5712 C CA . ALA A 1 736 ? -36.211 -17.515 -19.414 1.00 89.06 736 ALA A CA 1
ATOM 5713 C C . ALA A 1 736 ? -37.344 -16.553 -19.820 1.00 89.06 736 ALA A C 1
ATOM 5715 O O . ALA A 1 736 ? -37.110 -15.624 -20.589 1.00 89.06 736 ALA A O 1
ATOM 5716 N N . GLN A 1 737 ? -38.562 -16.772 -19.318 1.00 87.69 737 GLN A N 1
ATOM 5717 C CA . GLN A 1 737 ? -39.742 -15.950 -19.578 1.00 87.69 737 GLN A CA 1
ATOM 5718 C C . GLN A 1 737 ? -39.907 -14.829 -18.538 1.00 87.69 737 GLN A C 1
ATOM 5720 O O . GLN A 1 737 ? -40.860 -14.056 -18.622 1.00 87.69 737 GLN A O 1
ATOM 5725 N N . GLY A 1 738 ? -38.997 -14.728 -17.561 1.00 84.69 738 GLY A N 1
ATOM 5726 C CA . GLY A 1 738 ? -39.065 -13.744 -16.481 1.00 84.69 738 GLY A CA 1
ATOM 5727 C C . GLY A 1 738 ? -40.086 -14.095 -15.396 1.00 84.69 738 GLY A C 1
ATOM 5728 O O . GLY A 1 738 ? -40.440 -13.240 -14.585 1.00 84.69 738 GLY A O 1
ATOM 5729 N N . LYS A 1 739 ? -40.574 -15.340 -15.348 1.00 89.38 739 LYS A N 1
ATOM 5730 C CA . LYS A 1 739 ? -41.486 -15.812 -14.306 1.00 89.38 739 LYS A CA 1
ATOM 5731 C C . LYS A 1 739 ? -40.692 -16.379 -13.131 1.00 89.38 739 LYS A C 1
ATOM 5733 O O . LYS A 1 739 ? -39.680 -17.055 -13.295 1.00 89.38 739 LYS A O 1
ATOM 5738 N N . MET A 1 740 ? -41.166 -16.092 -11.920 1.00 89.56 740 MET A N 1
ATOM 5739 C CA . MET A 1 740 ? -40.493 -16.491 -10.684 1.00 89.56 740 MET A CA 1
ATOM 5740 C C . MET A 1 740 ? -40.510 -18.014 -10.492 1.00 89.56 740 MET A C 1
ATOM 5742 O O . MET A 1 740 ? -41.574 -18.632 -10.368 1.00 89.56 740 MET A O 1
ATOM 5746 N N . VAL A 1 741 ? -39.320 -18.606 -10.410 1.00 86.50 741 VAL A N 1
ATOM 5747 C CA . VAL A 1 741 ? -39.098 -20.024 -10.117 1.00 86.50 741 VAL A CA 1
ATOM 5748 C C . VAL A 1 741 ? -39.248 -20.228 -8.615 1.00 86.50 741 VAL A C 1
ATOM 5750 O O . VAL A 1 741 ? -38.514 -19.638 -7.827 1.00 86.50 741 VAL A O 1
ATOM 5753 N N . GLY A 1 742 ? -40.206 -21.065 -8.212 1.00 80.81 742 GLY A N 1
ATOM 5754 C CA . GLY A 1 742 ? -40.483 -21.317 -6.797 1.00 80.81 742 GLY A CA 1
ATOM 5755 C C . GLY A 1 742 ? -41.607 -20.484 -6.173 1.00 80.81 742 GLY A C 1
ATOM 5756 O O . GLY A 1 742 ? -41.933 -20.667 -5.008 1.00 80.81 742 GLY A O 1
ATOM 5757 N N . GLN A 1 743 ? -42.260 -19.603 -6.942 1.00 82.25 743 GLN A N 1
ATOM 5758 C CA . GLN A 1 743 ? -43.443 -18.818 -6.529 1.00 82.25 743 GLN A CA 1
ATOM 5759 C C . GLN A 1 743 ? -43.254 -17.863 -5.328 1.00 82.25 743 GLN A C 1
ATOM 5761 O O . GLN A 1 743 ? -44.204 -17.181 -4.946 1.00 82.25 743 GLN A O 1
ATOM 5766 N N . SER A 1 744 ? -42.061 -17.773 -4.738 1.00 86.31 744 SER A N 1
ATOM 5767 C CA . SER A 1 744 ? -41.734 -16.817 -3.680 1.00 86.31 744 SER A CA 1
ATOM 5768 C C . SER A 1 744 ? -40.265 -16.408 -3.729 1.00 86.31 744 SER A C 1
ATOM 5770 O O . SER A 1 744 ? -39.419 -17.146 -4.234 1.00 86.31 744 SER A O 1
ATOM 5772 N N . ILE A 1 745 ? -39.955 -15.254 -3.131 1.00 89.19 745 ILE A N 1
ATOM 5773 C CA . ILE A 1 745 ? -38.575 -14.923 -2.768 1.00 89.19 745 ILE A CA 1
ATOM 5774 C C . ILE A 1 745 ? -38.028 -15.974 -1.796 1.00 89.19 745 ILE A C 1
ATOM 5776 O O . ILE A 1 745 ? -38.787 -16.562 -1.017 1.00 89.19 745 ILE A O 1
ATOM 5780 N N . GLY A 1 746 ? -36.727 -16.220 -1.893 1.00 87.88 746 GLY A N 1
ATOM 5781 C CA . GLY A 1 746 ? -36.005 -17.171 -1.072 1.00 87.88 746 GLY A CA 1
ATOM 5782 C C . GLY A 1 746 ? -35.900 -16.794 0.401 1.00 87.88 746 GLY A C 1
ATOM 5783 O O . GLY A 1 746 ? -36.393 -15.753 0.851 1.00 87.88 746 GLY A O 1
ATOM 5784 N N . ASP A 1 747 ? -35.222 -17.653 1.154 1.00 89.31 747 ASP A N 1
ATOM 5785 C CA . ASP A 1 747 ? -34.990 -17.437 2.577 1.00 89.31 747 ASP A CA 1
ATOM 5786 C C . ASP A 1 747 ? -34.127 -16.194 2.812 1.00 89.31 747 ASP A C 1
ATOM 5788 O O . ASP A 1 747 ? -33.144 -15.935 2.114 1.00 89.31 747 ASP A O 1
ATOM 5792 N N . SER A 1 748 ? -34.500 -15.402 3.818 1.00 91.12 748 SER A N 1
ATOM 5793 C CA . SER A 1 748 ? -33.721 -14.228 4.208 1.00 91.12 748 SER A CA 1
ATOM 5794 C C . SER A 1 748 ? -32.492 -14.638 5.018 1.00 91.12 748 SER A C 1
ATOM 5796 O O . SER A 1 748 ? -32.569 -15.509 5.890 1.00 91.12 748 SER A O 1
ATOM 5798 N N . THR A 1 749 ? -31.359 -13.981 4.771 1.00 90.88 749 THR A N 1
ATOM 5799 C CA . THR A 1 749 ? -30.168 -14.110 5.612 1.00 90.88 749 THR A CA 1
ATOM 5800 C C . THR A 1 749 ? -30.496 -13.719 7.051 1.00 90.88 749 THR A C 1
ATOM 5802 O O . THR A 1 749 ? -31.437 -12.973 7.339 1.00 90.88 749 THR A O 1
ATOM 5805 N N . LYS A 1 750 ? -29.675 -14.181 7.996 1.00 89.62 750 LYS A N 1
ATOM 5806 C CA . LYS A 1 750 ? -29.651 -13.553 9.323 1.00 89.62 750 LYS A CA 1
ATOM 5807 C C . LYS A 1 750 ? -29.141 -12.108 9.190 1.00 89.62 750 LYS A C 1
ATOM 5809 O O . LYS A 1 750 ? -28.487 -11.816 8.193 1.00 89.62 750 LYS A O 1
ATOM 5814 N N . PRO A 1 751 ? -29.437 -11.210 10.147 1.00 91.25 751 PRO A N 1
ATOM 5815 C CA . PRO A 1 751 ? -28.902 -9.850 10.131 1.00 91.25 751 PRO A CA 1
ATOM 5816 C C . PRO A 1 751 ? -27.375 -9.836 10.015 1.00 91.25 751 PRO A C 1
ATOM 5818 O O . PRO A 1 751 ? -26.696 -10.459 10.830 1.00 91.25 751 PRO A O 1
ATOM 5821 N N . ILE A 1 752 ? -26.858 -9.118 9.019 1.00 91.50 752 ILE A N 1
ATOM 5822 C CA . ILE A 1 752 ? -25.428 -8.948 8.742 1.00 91.50 752 ILE A CA 1
ATOM 5823 C C . ILE A 1 752 ? -25.077 -7.488 9.014 1.00 91.50 752 ILE A C 1
ATOM 5825 O O . ILE A 1 752 ? -25.776 -6.586 8.555 1.00 91.50 752 ILE A O 1
ATOM 5829 N N . LEU A 1 753 ? -24.018 -7.258 9.785 1.00 92.38 753 LEU A N 1
ATOM 5830 C CA . LEU A 1 753 ? -23.494 -5.923 10.060 1.00 92.38 753 LEU A CA 1
ATOM 5831 C C . LEU A 1 753 ? -22.648 -5.432 8.873 1.00 92.38 753 LEU A C 1
ATOM 5833 O O . LEU A 1 753 ? -21.763 -6.158 8.419 1.00 92.38 753 LEU A O 1
ATOM 5837 N N . ALA A 1 754 ? -22.901 -4.208 8.408 1.00 91.38 754 ALA A N 1
ATOM 5838 C CA . ALA A 1 754 ? -22.050 -3.496 7.456 1.00 91.38 754 ALA A CA 1
ATOM 5839 C C . ALA A 1 754 ? -20.806 -2.945 8.177 1.00 91.38 754 ALA A C 1
ATOM 5841 O O . ALA A 1 754 ? -20.760 -1.798 8.630 1.00 91.38 754 ALA A O 1
ATOM 5842 N N . SER A 1 755 ? -19.817 -3.816 8.357 1.00 88.75 755 SER A N 1
ATOM 5843 C CA . SER A 1 755 ? -18.496 -3.482 8.883 1.00 88.75 755 SER A CA 1
ATOM 5844 C C . SER A 1 755 ? -17.457 -4.474 8.368 1.00 88.75 755 SER A C 1
ATOM 5846 O O . SER A 1 755 ? -17.776 -5.634 8.091 1.00 88.75 755 SER A O 1
ATOM 5848 N N . ALA A 1 756 ? -16.197 -4.046 8.308 1.00 85.12 756 ALA A N 1
ATOM 5849 C CA . ALA A 1 756 ? -15.078 -4.980 8.214 1.00 85.12 756 ALA A CA 1
ATOM 5850 C C . ALA A 1 756 ? -15.071 -5.957 9.420 1.00 85.12 756 ALA A C 1
ATOM 5852 O O . ALA A 1 756 ? -15.551 -5.593 10.505 1.00 85.12 756 ALA A O 1
ATOM 5853 N N . PRO A 1 757 ? -14.581 -7.202 9.252 1.00 84.75 757 PRO A N 1
ATOM 5854 C CA . PRO A 1 757 ? -14.413 -8.134 10.365 1.00 84.75 757 PRO A CA 1
ATOM 5855 C C . PRO A 1 757 ? -13.397 -7.583 11.377 1.00 84.75 757 PRO A C 1
ATOM 5857 O O . PRO A 1 757 ? -12.329 -7.121 10.994 1.00 84.75 757 PRO A O 1
ATOM 5860 N N . LEU A 1 758 ? -13.732 -7.644 12.668 1.00 86.94 758 LEU A N 1
ATOM 5861 C CA . LEU A 1 758 ? -12.873 -7.187 13.767 1.00 86.94 758 LEU A CA 1
ATOM 5862 C C . LEU A 1 758 ? -12.381 -8.381 14.594 1.00 86.94 758 LEU A C 1
ATOM 5864 O O . LEU A 1 758 ? -13.140 -9.326 14.817 1.00 86.94 758 LEU A O 1
ATOM 5868 N N . SER A 1 759 ? -11.139 -8.306 15.085 1.00 86.50 759 SER A N 1
ATOM 5869 C CA . SER A 1 759 ? -10.520 -9.346 15.921 1.00 86.50 759 SER A CA 1
ATOM 5870 C C . SER A 1 759 ? -11.231 -9.477 17.273 1.00 86.50 759 SER A C 1
ATOM 5872 O O . SER A 1 759 ? -11.198 -8.578 18.127 1.00 86.50 759 SER A O 1
ATOM 5874 N N . LEU A 1 760 ? -11.883 -10.622 17.494 1.00 86.56 760 LEU A N 1
ATOM 5875 C CA . LEU A 1 760 ? -12.555 -10.901 18.767 1.00 86.56 760 LEU A CA 1
ATOM 5876 C C . LEU A 1 760 ? -11.534 -11.187 19.870 1.00 86.56 760 LEU A C 1
ATOM 5878 O O . LEU A 1 760 ? -11.752 -10.799 21.017 1.00 86.56 760 LEU A O 1
ATOM 5882 N N . LEU A 1 761 ? -10.397 -11.798 19.524 1.00 83.44 761 LEU A N 1
ATOM 5883 C CA . LEU A 1 761 ? -9.299 -12.052 20.461 1.00 83.44 761 LEU A CA 1
ATOM 5884 C C . LEU A 1 761 ? -8.738 -10.751 21.038 1.00 83.44 761 LEU A C 1
ATOM 5886 O O . LEU A 1 761 ? -8.598 -10.630 22.258 1.00 83.44 761 LEU A O 1
ATOM 5890 N N . MET A 1 762 ? -8.480 -9.753 20.191 1.00 83.38 762 MET A N 1
ATOM 5891 C CA . MET A 1 762 ? -8.029 -8.441 20.662 1.00 83.38 762 MET A CA 1
ATOM 5892 C C . MET A 1 762 ? -9.098 -7.734 21.493 1.00 83.38 762 MET A C 1
ATOM 5894 O O . MET A 1 762 ? -8.798 -7.140 22.526 1.00 83.38 762 MET A O 1
ATOM 5898 N N . THR A 1 763 ? -10.372 -7.881 21.129 1.00 87.38 763 THR A N 1
ATOM 5899 C CA . THR A 1 763 ? -11.482 -7.325 21.917 1.00 87.38 763 THR A CA 1
ATOM 5900 C C . THR A 1 763 ? -11.550 -7.933 23.329 1.00 87.38 763 THR A C 1
ATOM 5902 O O . THR A 1 763 ? -11.679 -7.205 24.316 1.00 87.38 763 THR A O 1
ATOM 5905 N N . TRP A 1 764 ? -11.414 -9.259 23.457 1.00 85.25 764 TRP A N 1
ATOM 5906 C CA . TRP A 1 764 ? -11.326 -9.945 24.755 1.00 85.25 764 TRP A CA 1
ATOM 5907 C C . TRP A 1 764 ? -10.090 -9.522 25.557 1.00 85.25 764 TRP A C 1
ATOM 5909 O O . TRP A 1 764 ? -10.157 -9.406 26.783 1.00 85.25 764 TRP A O 1
ATOM 5919 N N . SER A 1 765 ? -8.983 -9.254 24.867 1.00 82.31 765 SER A N 1
ATOM 5920 C CA . SER A 1 765 ? -7.732 -8.783 25.463 1.00 82.31 765 SER A CA 1
ATOM 5921 C C . SER A 1 765 ? -7.877 -7.394 26.078 1.00 82.31 765 SER A C 1
ATOM 5923 O O . SER A 1 765 ? -7.540 -7.210 27.250 1.00 82.31 765 SER A O 1
ATOM 5925 N N . HIS A 1 766 ? -8.486 -6.448 25.360 1.00 83.38 766 HIS A N 1
ATOM 5926 C CA . HIS A 1 766 ? -8.817 -5.133 25.912 1.00 83.38 766 HIS A CA 1
ATOM 5927 C C . HIS A 1 766 ? -9.765 -5.225 27.110 1.00 83.38 766 HIS A C 1
ATOM 5929 O O . HIS A 1 766 ? -9.577 -4.507 28.092 1.00 83.38 766 HIS A O 1
ATOM 5935 N N . LEU A 1 767 ? -10.751 -6.131 27.081 1.00 86.00 767 LEU A N 1
ATOM 5936 C CA . LEU A 1 767 ? -11.648 -6.334 28.221 1.00 86.00 767 LEU A CA 1
ATOM 5937 C C . LEU A 1 767 ? -10.889 -6.848 29.448 1.00 86.00 767 LEU A C 1
ATOM 5939 O O . LEU A 1 767 ? -11.099 -6.348 30.555 1.00 86.00 767 LEU A O 1
ATOM 5943 N N . ALA A 1 768 ? -9.999 -7.826 29.258 1.00 80.38 768 ALA A N 1
ATOM 5944 C CA . ALA A 1 768 ? -9.158 -8.362 30.321 1.00 80.38 768 ALA A CA 1
ATOM 5945 C C . ALA A 1 768 ? -8.255 -7.274 30.920 1.00 80.38 768 ALA A C 1
ATOM 5947 O O . ALA A 1 768 ? -8.216 -7.111 32.143 1.00 80.38 768 ALA A O 1
ATOM 5948 N N . GLN A 1 769 ? -7.592 -6.490 30.066 1.00 82.06 769 GLN A N 1
ATOM 5949 C CA . GLN A 1 769 ? -6.720 -5.389 30.467 1.00 82.06 769 GLN A CA 1
ATOM 5950 C C . GLN A 1 769 ? -7.492 -4.311 31.238 1.00 82.06 769 GLN A C 1
ATOM 5952 O O . GLN A 1 769 ? -7.099 -3.949 32.348 1.00 82.06 769 GLN A O 1
ATOM 5957 N N . ALA A 1 770 ? -8.621 -3.843 30.698 1.00 84.81 770 ALA A N 1
ATOM 5958 C CA . ALA A 1 770 ? -9.445 -2.819 31.332 1.00 84.81 770 ALA A CA 1
ATOM 5959 C C . ALA A 1 770 ? -9.996 -3.288 32.684 1.00 84.81 770 ALA A C 1
ATOM 5961 O O . ALA A 1 770 ? -9.941 -2.559 33.677 1.00 84.81 770 ALA A O 1
ATOM 5962 N N . ALA A 1 771 ? -10.478 -4.529 32.764 1.00 86.00 771 ALA A N 1
ATOM 5963 C CA . ALA A 1 771 ? -10.974 -5.098 34.010 1.00 86.00 771 ALA A CA 1
ATOM 5964 C C . ALA A 1 771 ? -9.863 -5.273 35.055 1.00 86.00 771 ALA A C 1
ATOM 5966 O O . ALA A 1 771 ? -10.088 -5.000 36.234 1.00 86.00 771 ALA A O 1
ATOM 5967 N N . TYR A 1 772 ? -8.659 -5.673 34.641 1.00 85.19 772 TYR A N 1
ATOM 5968 C CA . TYR A 1 772 ? -7.518 -5.796 35.543 1.00 85.19 772 TYR A CA 1
ATOM 5969 C C . TYR A 1 772 ? -7.068 -4.431 36.084 1.00 85.19 772 TYR A C 1
ATOM 5971 O O . TYR A 1 772 ? -6.993 -4.251 37.300 1.00 85.19 772 TYR A O 1
ATOM 5979 N N . GLN A 1 773 ? -6.854 -3.447 35.204 1.00 83.81 773 GLN A N 1
ATOM 5980 C CA . GLN A 1 773 ? -6.392 -2.101 35.576 1.00 83.81 773 GLN A CA 1
ATOM 5981 C C . GLN A 1 773 ? -7.383 -1.353 36.479 1.00 83.81 773 GLN A C 1
ATOM 5983 O O . GLN A 1 773 ? -6.980 -0.558 37.327 1.00 83.81 773 GLN A O 1
ATOM 5988 N N . THR A 1 774 ? -8.681 -1.625 36.333 1.00 86.31 774 THR A N 1
ATOM 5989 C CA . THR A 1 774 ? -9.734 -1.007 37.154 1.00 86.31 774 THR A CA 1
ATOM 5990 C C . THR A 1 774 ? -10.069 -1.787 38.432 1.00 86.31 774 THR A C 1
ATOM 5992 O O . THR A 1 774 ? -10.896 -1.331 39.222 1.00 86.31 774 THR A O 1
ATOM 5995 N N . GLY A 1 775 ? -9.427 -2.937 38.675 1.00 84.62 775 GLY A N 1
ATOM 5996 C CA . GLY A 1 775 ? -9.623 -3.759 39.876 1.00 84.62 775 GLY A CA 1
ATOM 5997 C C . GLY A 1 775 ? -10.834 -4.705 39.837 1.00 84.62 775 GLY A C 1
ATOM 5998 O O . GLY A 1 775 ? -11.191 -5.289 40.861 1.00 84.62 775 GLY A O 1
ATOM 5999 N N . GLN A 1 776 ? -11.466 -4.907 38.678 1.00 86.44 776 GLN A N 1
ATOM 6000 C CA . GLN A 1 776 ? -12.638 -5.773 38.501 1.00 86.44 776 GLN A CA 1
ATOM 6001 C C . GLN A 1 776 ? -12.241 -7.229 38.214 1.00 86.44 776 GLN A C 1
ATOM 6003 O O . GLN A 1 776 ? -12.352 -7.742 37.098 1.00 86.44 776 GLN A O 1
ATOM 6008 N N . GLN A 1 777 ? -11.806 -7.934 39.261 1.00 86.25 777 GLN A N 1
ATOM 6009 C CA . GLN A 1 777 ? -11.237 -9.284 39.146 1.00 86.25 777 GLN A CA 1
ATOM 6010 C C . GLN A 1 777 ? -12.173 -10.329 38.517 1.00 86.25 777 GLN A C 1
ATOM 6012 O O . GLN A 1 777 ? -11.700 -11.226 37.823 1.00 86.25 777 GLN A O 1
ATOM 6017 N N . ALA A 1 778 ? -13.487 -10.251 38.757 1.00 88.69 778 ALA A N 1
ATOM 6018 C CA . ALA A 1 778 ? -14.437 -11.236 38.233 1.00 88.69 778 ALA A CA 1
ATOM 6019 C C . ALA A 1 778 ? -14.537 -11.185 36.698 1.00 88.69 778 ALA A C 1
ATOM 6021 O O . ALA A 1 778 ? -14.467 -12.223 36.039 1.00 88.69 778 ALA A O 1
ATOM 6022 N N . VAL A 1 779 ? -14.639 -9.975 36.136 1.00 89.19 779 VAL A N 1
ATOM 6023 C CA . VAL A 1 779 ? -14.678 -9.756 34.682 1.00 89.19 779 VAL A CA 1
ATOM 6024 C C . VAL A 1 779 ? -13.324 -10.107 34.062 1.00 89.19 779 VAL A C 1
ATOM 6026 O O . VAL A 1 779 ? -13.285 -10.835 33.073 1.00 89.19 779 VAL A O 1
ATOM 6029 N N . ALA A 1 780 ? -12.219 -9.694 34.697 1.00 82.06 780 ALA A N 1
ATOM 6030 C CA . ALA A 1 780 ? -10.867 -10.012 34.238 1.00 82.06 780 ALA A CA 1
ATOM 6031 C C . ALA A 1 780 ? -10.630 -11.528 34.152 1.00 82.06 780 ALA A C 1
ATOM 6033 O O . ALA A 1 780 ? -10.190 -12.024 33.120 1.00 82.06 780 ALA A O 1
ATOM 6034 N N . LYS A 1 781 ? -10.992 -12.293 35.195 1.00 85.94 781 LYS A N 1
ATOM 6035 C CA . LYS A 1 781 ? -10.867 -13.761 35.197 1.00 85.94 781 LYS A CA 1
ATOM 6036 C C . LYS A 1 781 ? -11.649 -14.413 34.059 1.00 85.94 781 LYS A C 1
ATOM 6038 O O . LYS A 1 781 ? -11.134 -15.333 33.431 1.00 85.94 781 LYS A O 1
ATOM 6043 N N . ARG A 1 782 ? -12.872 -13.947 33.783 1.00 88.81 782 ARG A N 1
ATOM 6044 C CA . ARG A 1 782 ? -13.705 -14.487 32.697 1.00 88.81 782 ARG A CA 1
ATOM 6045 C C . ARG A 1 782 ? -13.103 -14.193 31.323 1.00 88.81 782 ARG A C 1
ATOM 6047 O O . ARG A 1 782 ? -13.015 -15.108 30.512 1.00 88.81 782 ARG A O 1
ATOM 6054 N N . ALA A 1 783 ? -12.645 -12.964 31.089 1.00 82.56 783 ALA A N 1
ATOM 6055 C CA . ALA A 1 783 ? -11.986 -12.591 29.838 1.00 82.56 783 ALA A CA 1
ATOM 6056 C C . ALA A 1 783 ? -10.668 -13.363 29.631 1.00 82.56 783 ALA A C 1
ATOM 6058 O O . ALA A 1 783 ? -10.462 -13.964 28.579 1.00 82.56 783 ALA A O 1
ATOM 6059 N N . CYS A 1 784 ? -9.819 -13.454 30.662 1.00 79.75 784 CYS A N 1
ATOM 6060 C CA . CYS A 1 784 ? -8.583 -14.240 30.606 1.00 79.75 784 CYS A CA 1
ATOM 6061 C C . CYS A 1 784 ? -8.840 -15.733 30.375 1.00 79.75 784 CYS A C 1
ATOM 6063 O O . CYS A 1 784 ? -8.059 -16.372 29.679 1.00 79.75 784 CYS A O 1
ATOM 6065 N N . ALA A 1 785 ? -9.918 -16.302 30.926 1.00 79.81 785 ALA A N 1
ATOM 6066 C CA . ALA A 1 785 ? -10.266 -17.703 30.694 1.00 79.81 785 ALA A CA 1
ATOM 6067 C C . ALA A 1 785 ? -10.586 -17.985 29.215 1.00 79.81 785 ALA A C 1
ATOM 6069 O O . ALA A 1 785 ? -10.172 -19.024 28.700 1.00 79.81 785 ALA A O 1
ATOM 6070 N N . GLN A 1 786 ? -11.259 -17.054 28.526 1.00 80.06 786 GLN A N 1
ATOM 6071 C CA . GLN A 1 786 ? -11.512 -17.163 27.083 1.00 80.06 786 GLN A CA 1
ATOM 6072 C C . GLN A 1 786 ? -10.205 -17.131 26.284 1.00 80.06 786 GLN A C 1
ATOM 6074 O O . GLN A 1 786 ? -9.949 -18.022 25.475 1.00 80.06 786 GLN A O 1
ATOM 6079 N N . LEU A 1 787 ? -9.331 -16.162 26.575 1.00 77.00 787 LEU A N 1
ATOM 6080 C CA . LEU A 1 787 ? -8.023 -16.038 25.921 1.00 77.00 787 LEU A CA 1
ATOM 6081 C C . LEU A 1 787 ? -7.140 -17.268 26.172 1.00 77.00 787 LEU A C 1
ATOM 6083 O O . LEU A 1 787 ? -6.569 -17.835 25.244 1.00 77.00 787 LEU A O 1
ATOM 6087 N N . TRP A 1 788 ? -7.062 -17.733 27.419 1.00 74.25 788 TRP A N 1
ATOM 6088 C CA . TRP A 1 788 ? -6.284 -18.913 27.794 1.00 74.25 788 TRP A CA 1
ATOM 6089 C C . TRP A 1 788 ? -6.752 -20.166 27.052 1.00 74.25 788 TRP A C 1
ATOM 6091 O O . TRP A 1 788 ? -5.929 -20.937 26.556 1.00 74.25 788 TRP A O 1
ATOM 6101 N N . GLY A 1 789 ? -8.071 -20.352 26.926 1.00 69.81 789 GLY A N 1
ATOM 6102 C CA . GLY A 1 789 ? -8.658 -21.465 26.181 1.00 69.81 789 GLY A CA 1
ATOM 6103 C C . GLY A 1 789 ? -8.256 -21.490 24.703 1.00 69.81 789 GLY A C 1
ATOM 6104 O O . GLY A 1 789 ? -8.209 -22.571 24.111 1.00 69.81 789 GLY A O 1
ATOM 6105 N N . HIS A 1 790 ? -7.931 -20.331 24.126 1.00 68.38 790 HIS A N 1
ATOM 6106 C CA . HIS A 1 790 ? -7.421 -20.199 22.764 1.00 68.38 790 HIS A CA 1
ATOM 6107 C C . HIS A 1 790 ? -5.946 -20.609 22.639 1.00 68.38 790 HIS A C 1
ATOM 6109 O O . HIS A 1 790 ? -5.602 -21.402 21.766 1.00 68.38 790 HIS A O 1
ATOM 6115 N N . PHE A 1 791 ? -5.076 -20.134 23.535 1.00 66.56 791 PHE A N 1
ATOM 6116 C CA . PHE A 1 791 ? -3.620 -20.301 23.401 1.00 66.56 791 PHE A CA 1
ATOM 6117 C C . PHE A 1 791 ? -3.036 -21.604 23.974 1.00 66.56 791 PHE A C 1
ATOM 6119 O O . PHE A 1 791 ? -1.858 -21.875 23.761 1.00 66.56 791 PHE A O 1
ATOM 6126 N N . THR A 1 792 ? -3.812 -22.414 24.703 1.00 64.44 792 THR A N 1
ATOM 6127 C CA . THR A 1 792 ? -3.271 -23.564 25.465 1.00 64.44 792 THR A CA 1
ATOM 6128 C C . THR A 1 792 ? -3.709 -24.950 24.994 1.00 64.44 792 THR A C 1
ATOM 6130 O O . THR A 1 792 ? -3.411 -25.946 25.655 1.00 64.44 792 THR A O 1
ATOM 6133 N N . ARG A 1 793 ? -4.389 -25.065 23.846 1.00 56.06 793 ARG A N 1
ATOM 6134 C CA . ARG A 1 793 ? -4.764 -26.383 23.309 1.00 56.06 793 ARG A CA 1
ATOM 6135 C C . ARG A 1 793 ? -3.575 -27.089 22.643 1.00 56.06 793 ARG A C 1
ATOM 6137 O O . ARG A 1 793 ? -2.877 -26.458 21.852 1.00 56.06 793 ARG A O 1
ATOM 6144 N N . PRO A 1 794 ? -3.363 -28.392 22.908 1.00 46.19 794 PRO A N 1
ATOM 6145 C CA . PRO A 1 794 ? -2.374 -29.172 22.177 1.00 46.19 794 PRO A CA 1
ATOM 6146 C C . PRO A 1 794 ? -2.800 -29.334 20.706 1.00 46.19 794 PRO A C 1
ATOM 6148 O O . PRO A 1 794 ? -4.002 -29.425 20.431 1.00 46.19 794 PRO A O 1
ATOM 6151 N N . PRO A 1 795 ? -1.847 -29.382 19.756 1.00 43.56 795 PRO A N 1
ATOM 6152 C CA . PRO A 1 795 ? -2.156 -29.691 18.364 1.00 43.56 795 PRO A CA 1
ATOM 6153 C C . PRO A 1 795 ? -2.789 -31.093 18.254 1.00 43.56 795 PRO A C 1
ATOM 6155 O O . PRO A 1 795 ? -2.484 -31.968 19.072 1.00 43.56 795 PRO A O 1
ATOM 6158 N N . PRO A 1 796 ? -3.681 -31.330 17.273 1.00 39.91 796 PRO A N 1
ATOM 6159 C CA . PRO A 1 796 ? -4.273 -32.648 17.069 1.00 39.91 796 PRO A CA 1
ATOM 6160 C C . PRO A 1 796 ? -3.188 -33.693 16.735 1.00 39.91 796 PRO A C 1
ATOM 6162 O O . PRO A 1 796 ? -2.176 -33.342 16.127 1.00 39.91 796 PRO A O 1
ATOM 6165 N N . PRO A 1 797 ? -3.373 -34.973 17.114 1.00 35.31 797 PRO A N 1
ATOM 6166 C CA . PRO A 1 797 ? -2.395 -36.024 16.844 1.00 35.31 797 PRO A CA 1
ATOM 6167 C C . PRO A 1 797 ? -2.228 -36.255 15.334 1.00 35.31 797 PRO A C 1
ATOM 6169 O O . PRO A 1 797 ? -3.200 -36.521 14.624 1.00 35.31 797 PRO A O 1
ATOM 6172 N N . GLU A 1 798 ? -0.985 -36.171 14.852 1.00 38.75 798 GLU A N 1
ATOM 6173 C CA . GLU A 1 798 ? -0.587 -36.507 13.481 1.00 38.75 798 GLU A CA 1
ATOM 6174 C C . GLU A 1 798 ? -0.795 -38.006 13.221 1.00 38.75 798 GLU A C 1
ATOM 6176 O O . GLU A 1 798 ? 0.063 -38.829 13.519 1.00 38.75 798 GLU A O 1
ATOM 6181 N N . ASN A 1 799 ? -1.936 -38.377 12.643 1.00 37.03 799 ASN A N 1
ATOM 6182 C CA . ASN A 1 799 ? -2.152 -39.713 12.093 1.00 37.03 799 ASN A CA 1
ATOM 6183 C C . ASN A 1 799 ? -2.418 -39.612 10.590 1.00 37.03 799 ASN A C 1
ATOM 6185 O O . ASN A 1 799 ? -3.562 -39.695 10.142 1.00 37.03 799 ASN A O 1
ATOM 6189 N N . THR A 1 800 ? -1.364 -39.442 9.789 1.00 30.06 800 THR A N 1
ATOM 6190 C CA . THR A 1 800 ? -1.353 -39.890 8.384 1.00 30.06 800 THR A CA 1
ATOM 6191 C C . THR A 1 800 ? 0.096 -40.145 7.939 1.00 30.06 800 THR A C 1
ATOM 6193 O O . THR A 1 800 ? 0.938 -39.270 8.130 1.00 30.06 800 THR A O 1
ATOM 6196 N N . PRO A 1 801 ? 0.433 -41.329 7.395 1.00 34.62 801 PRO A N 1
ATOM 6197 C CA . PRO A 1 801 ? 1.800 -41.652 6.994 1.00 34.62 801 PRO A CA 1
ATOM 6198 C C . PRO A 1 801 ? 2.240 -40.810 5.786 1.00 34.62 801 PRO A C 1
ATOM 6200 O O . PRO A 1 801 ? 1.591 -40.813 4.742 1.00 34.62 801 PRO A O 1
ATOM 6203 N N . LEU A 1 802 ? 3.360 -40.102 5.939 1.00 29.72 802 LEU A N 1
ATOM 6204 C CA . LEU A 1 802 ? 4.041 -39.343 4.888 1.00 29.72 802 LEU A CA 1
ATOM 6205 C C . LEU A 1 802 ? 4.559 -40.286 3.788 1.00 29.72 802 LEU A C 1
ATOM 6207 O O . LEU A 1 802 ? 5.367 -41.175 4.061 1.00 29.72 802 LEU A O 1
ATOM 6211 N N . SER A 1 803 ? 4.154 -40.065 2.535 1.00 26.11 803 SER A N 1
ATOM 6212 C CA . SER A 1 803 ? 4.867 -40.601 1.370 1.00 26.11 803 SER A CA 1
ATOM 6213 C C . SER A 1 803 ? 6.124 -39.761 1.100 1.00 26.11 803 SER A C 1
ATOM 6215 O O . SER A 1 803 ? 6.030 -38.530 1.105 1.00 26.11 803 SER A O 1
ATOM 6217 N N . PRO A 1 804 ? 7.290 -40.365 0.819 1.00 34.47 804 PRO A N 1
ATOM 6218 C CA . PRO A 1 804 ? 8.505 -39.618 0.537 1.00 34.47 804 PRO A CA 1
ATOM 6219 C C . PRO A 1 804 ? 8.522 -39.193 -0.935 1.00 34.47 804 PRO A C 1
ATOM 6221 O O . PRO A 1 804 ? 8.425 -40.056 -1.802 1.00 34.47 804 PRO A O 1
ATOM 6224 N N . GLN A 1 805 ? 8.664 -37.891 -1.205 1.00 28.47 805 GLN A N 1
ATOM 6225 C CA . GLN A 1 805 ? 9.565 -37.302 -2.217 1.00 28.47 805 GLN A CA 1
ATOM 6226 C C . GLN A 1 805 ? 9.159 -35.861 -2.565 1.00 28.47 805 GLN A C 1
ATOM 6228 O O . GLN A 1 805 ? 8.264 -35.618 -3.366 1.00 28.47 805 GLN A O 1
ATOM 6233 N N . THR A 1 806 ? 9.875 -34.896 -1.989 1.00 25.31 806 THR A N 1
ATOM 6234 C CA . THR A 1 806 ? 10.334 -33.660 -2.654 1.00 25.31 806 THR A CA 1
ATOM 6235 C C . THR A 1 806 ? 11.340 -32.973 -1.720 1.00 25.31 806 THR A C 1
ATOM 6237 O O . THR A 1 806 ? 11.119 -32.964 -0.506 1.00 25.31 806 THR A O 1
ATOM 6240 N N . PRO A 1 807 ? 12.477 -32.455 -2.221 1.00 26.30 807 PRO A N 1
ATOM 6241 C CA . PRO A 1 807 ? 13.475 -31.821 -1.371 1.00 26.30 807 PRO A CA 1
ATOM 6242 C C . PRO A 1 807 ? 12.946 -30.468 -0.883 1.00 26.30 807 PRO A C 1
ATOM 6244 O O . PRO A 1 807 ? 12.631 -29.592 -1.687 1.00 26.30 807 PRO A O 1
ATOM 6247 N N . GLN A 1 808 ? 12.843 -30.306 0.436 1.00 25.16 808 GLN A N 1
ATOM 6248 C CA . GLN A 1 808 ? 12.584 -29.011 1.059 1.00 25.16 808 GLN A CA 1
ATOM 6249 C C . GLN A 1 808 ? 13.790 -28.083 0.837 1.00 25.16 808 GLN A C 1
ATOM 6251 O O . GLN A 1 808 ? 14.914 -28.499 1.120 1.00 25.16 808 GLN A O 1
ATOM 6256 N N . PRO A 1 809 ? 13.598 -26.828 0.398 1.00 25.86 809 PRO A N 1
ATOM 6257 C CA . PRO A 1 809 ? 14.613 -25.806 0.576 1.00 25.86 809 PRO A CA 1
ATOM 6258 C C . PRO A 1 809 ? 14.654 -25.412 2.060 1.00 25.86 809 PRO A C 1
ATOM 6260 O O . PRO A 1 809 ? 13.659 -24.968 2.642 1.00 25.86 809 PRO A O 1
ATOM 6263 N N . GLU A 1 810 ? 15.816 -25.600 2.681 1.00 26.27 810 GLU A N 1
ATOM 6264 C CA . GLU A 1 810 ? 16.139 -25.137 4.030 1.00 26.27 810 GLU A CA 1
ATOM 6265 C C . GLU A 1 810 ? 16.065 -23.601 4.086 1.00 26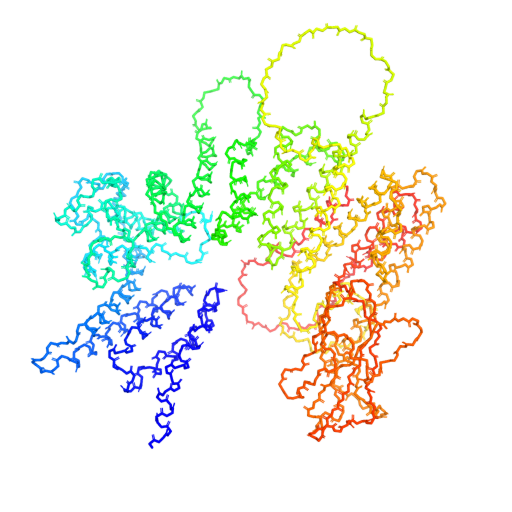.27 810 GLU A C 1
ATOM 6267 O O . GLU A 1 810 ? 17.023 -22.892 3.801 1.00 26.27 810 GLU A O 1
ATOM 6272 N N . GLY A 1 811 ? 14.886 -23.075 4.417 1.00 27.70 811 GLY A N 1
ATOM 6273 C CA . GLY A 1 811 ? 14.666 -21.636 4.619 1.00 27.70 811 GLY A CA 1
ATOM 6274 C C . GLY A 1 811 ? 13.439 -21.279 5.465 1.00 27.70 811 GLY A C 1
ATOM 6275 O O . GLY A 1 811 ? 13.220 -20.115 5.777 1.00 27.70 811 GLY A O 1
ATOM 6276 N N . LEU A 1 812 ? 12.636 -22.263 5.886 1.00 26.42 812 LEU A N 1
ATOM 6277 C CA . LEU A 1 812 ? 11.342 -22.042 6.555 1.00 26.42 812 LEU A CA 1
ATOM 6278 C C . LEU A 1 812 ? 11.336 -22.378 8.058 1.00 26.42 812 LEU A C 1
ATOM 6280 O O . LEU A 1 812 ? 10.275 -22.484 8.671 1.00 26.42 812 LEU A O 1
ATOM 6284 N N . ALA A 1 813 ? 12.510 -22.504 8.681 1.00 23.62 813 ALA A N 1
ATOM 6285 C CA . ALA A 1 813 ? 12.624 -22.752 10.121 1.00 23.62 813 ALA A CA 1
ATOM 6286 C C . ALA A 1 813 ? 12.577 -21.473 10.989 1.00 23.62 813 ALA A C 1
ATOM 6288 O O . ALA A 1 813 ? 12.445 -21.579 12.206 1.00 23.62 813 ALA A O 1
ATOM 6289 N N . GLN A 1 814 ? 12.627 -20.268 10.404 1.00 26.45 814 GLN A N 1
ATOM 6290 C CA . GLN A 1 814 ? 12.591 -19.006 11.170 1.00 26.45 814 GLN A CA 1
ATOM 6291 C C . GLN A 1 814 ? 11.206 -18.340 11.256 1.00 26.45 814 GLN A C 1
ATOM 6293 O O . GLN A 1 814 ? 11.008 -17.459 12.084 1.00 26.45 814 GLN A O 1
ATOM 6298 N N . THR A 1 815 ? 10.207 -18.782 10.490 1.00 27.47 815 THR A N 1
ATOM 6299 C CA . THR A 1 815 ? 8.879 -18.132 10.436 1.00 27.47 815 THR A CA 1
ATOM 6300 C C . THR A 1 815 ? 7.791 -18.814 11.272 1.00 27.47 815 THR A C 1
ATOM 6302 O O . THR A 1 815 ? 6.690 -18.284 11.390 1.00 27.47 815 THR A O 1
ATOM 6305 N N . ARG A 1 816 ? 8.094 -19.943 11.935 1.00 23.66 816 ARG A N 1
ATOM 6306 C CA . ARG A 1 816 ? 7.253 -20.511 13.014 1.00 23.66 816 ARG A CA 1
ATOM 6307 C C . ARG A 1 816 ? 7.596 -19.977 14.408 1.00 23.66 816 ARG A C 1
ATOM 6309 O O . ARG A 1 816 ? 6.849 -20.222 15.348 1.00 23.66 816 ARG A O 1
ATOM 6316 N N . GLN A 1 817 ? 8.656 -19.179 14.533 1.00 25.64 817 GLN A N 1
ATOM 6317 C CA . GLN A 1 817 ? 8.840 -18.261 15.656 1.00 25.64 817 GLN A CA 1
ATOM 6318 C C . GLN A 1 817 ? 8.126 -16.941 15.342 1.00 25.64 817 GLN A C 1
ATOM 6320 O O . GLN A 1 817 ? 8.741 -15.884 15.234 1.00 25.64 817 GLN A O 1
ATOM 6325 N N . GLY A 1 818 ? 6.799 -16.998 15.191 1.00 27.53 818 GLY A N 1
ATOM 6326 C CA . GLY A 1 818 ? 5.972 -15.817 15.408 1.00 27.53 818 GLY A CA 1
ATOM 6327 C C . GLY A 1 818 ? 6.179 -15.425 16.862 1.00 27.53 818 GLY A C 1
ATOM 6328 O O . GLY A 1 818 ? 5.626 -16.058 17.753 1.00 27.53 818 GLY A O 1
ATOM 6329 N N . ASN A 1 819 ? 7.105 -14.498 17.088 1.00 25.34 819 ASN A N 1
ATOM 6330 C CA . ASN A 1 819 ? 7.627 -14.145 18.393 1.00 25.34 819 ASN A CA 1
ATOM 6331 C C . ASN A 1 819 ? 6.447 -13.828 19.336 1.00 25.34 819 ASN A C 1
ATOM 6333 O O . ASN A 1 819 ? 5.812 -12.785 19.155 1.00 25.34 819 ASN A O 1
ATOM 6337 N N . PRO A 1 820 ? 6.133 -14.667 20.348 1.00 27.64 820 PRO A N 1
ATOM 6338 C CA . PRO A 1 820 ? 5.100 -14.336 21.331 1.00 27.64 820 PRO A CA 1
ATOM 6339 C C . PRO A 1 820 ? 5.439 -13.036 22.080 1.00 27.64 820 PRO A C 1
ATOM 6341 O O . PRO A 1 820 ? 4.568 -12.432 22.697 1.00 27.64 820 PRO A O 1
ATOM 6344 N N . ALA A 1 821 ? 6.676 -12.537 21.951 1.00 25.67 821 ALA A N 1
ATOM 6345 C CA . ALA A 1 821 ? 7.074 -11.215 22.403 1.00 25.67 821 ALA A CA 1
ATOM 6346 C C . ALA A 1 821 ? 6.288 -10.057 21.762 1.00 25.67 821 ALA A C 1
ATOM 6348 O O . ALA A 1 821 ? 6.172 -9.031 22.415 1.00 25.67 821 ALA A O 1
ATOM 6349 N N . HIS A 1 822 ? 5.707 -10.178 20.559 1.00 30.83 822 HIS A N 1
ATOM 6350 C CA . HIS A 1 822 ? 4.920 -9.073 19.979 1.00 30.83 822 HIS A CA 1
ATOM 6351 C C . HIS A 1 822 ? 3.554 -8.907 20.665 1.00 30.83 822 HIS A C 1
ATOM 6353 O O . HIS A 1 822 ? 3.119 -7.783 20.905 1.00 30.83 822 HIS A O 1
ATOM 6359 N N . TYR A 1 823 ? 2.934 -10.018 21.079 1.00 30.47 823 TYR A N 1
ATOM 6360 C CA . TYR A 1 823 ? 1.749 -10.000 21.940 1.00 30.47 823 TYR A CA 1
ATOM 6361 C C . TYR A 1 823 ? 2.100 -9.753 23.410 1.00 30.47 823 TYR A C 1
ATOM 6363 O O . TYR A 1 823 ? 1.222 -9.414 24.174 1.00 30.47 823 TYR A O 1
ATOM 6371 N N . ILE A 1 824 ? 3.355 -9.891 23.848 1.00 27.72 824 ILE A N 1
ATOM 6372 C CA . ILE A 1 824 ? 3.740 -9.622 25.247 1.00 27.72 824 ILE A CA 1
ATOM 6373 C C . ILE A 1 824 ? 4.289 -8.194 25.427 1.00 27.72 824 ILE A C 1
ATOM 6375 O O . ILE A 1 824 ? 4.093 -7.601 26.481 1.00 27.72 824 ILE A O 1
ATOM 6379 N N . GLN A 1 825 ? 4.895 -7.580 24.404 1.00 28.25 825 GLN A N 1
ATOM 6380 C CA . GLN A 1 825 ? 5.411 -6.202 24.470 1.00 28.25 825 GLN A CA 1
ATOM 6381 C C . GLN A 1 825 ? 4.323 -5.120 24.420 1.00 28.25 825 GLN A C 1
ATOM 6383 O O . GLN A 1 825 ? 4.594 -3.989 24.808 1.00 28.25 825 GLN A O 1
ATOM 6388 N N . LEU A 1 826 ? 3.105 -5.456 23.984 1.00 29.50 826 LEU A N 1
ATOM 6389 C CA . LEU A 1 826 ? 1.918 -4.601 24.139 1.00 29.50 826 LEU A CA 1
ATOM 6390 C C . LEU A 1 826 ? 1.184 -4.836 25.476 1.00 29.50 826 LEU A C 1
ATOM 6392 O O . LEU A 1 826 ? 0.306 -4.058 25.836 1.00 29.50 826 LEU A O 1
ATOM 6396 N N . PHE A 1 827 ? 1.549 -5.888 26.218 1.00 28.67 827 PHE A N 1
ATOM 6397 C CA . PHE A 1 827 ? 0.885 -6.327 27.453 1.00 28.67 827 PHE A CA 1
ATOM 6398 C C . PHE A 1 827 ? 1.693 -6.056 28.736 1.00 28.67 827 PHE A C 1
ATOM 6400 O O . PHE A 1 827 ? 1.264 -6.479 29.813 1.00 28.67 827 PHE A O 1
ATOM 6407 N N . ILE A 1 828 ? 2.825 -5.345 28.649 1.00 24.28 828 ILE A N 1
ATOM 6408 C CA . ILE A 1 828 ? 3.576 -4.843 29.816 1.00 24.28 828 ILE A CA 1
ATOM 6409 C C . ILE A 1 828 ? 3.510 -3.322 29.854 1.00 24.28 828 ILE A C 1
ATOM 6411 O O . ILE A 1 828 ? 4.068 -2.692 28.927 1.00 24.28 828 ILE A O 1
#

Foldseek 3Di:
DVVLVVCVVVLVVVLVVLVVVCVVCVVVLNLVVSQVSLVVSLVSLVVDPVSLDLVCLLVSLVSLLSNLVSCVSVVNLVVSLVSLVVQLVSLVVSVVVPPPDDDDDDPSSLLSSLLSLLSSLLSNLLPVLQVVLPDDDDDDDPPPPDDLVVVVPDAPPDDPNRVSLVVRAFELLSSLSSLLSSLDDPVAFLQQADADPDVSSLVSNSSSLSQNQCLQLVNYDDPDQPDDVPADSSRSLADEDDDSSSCRSVSYRHYYLLSLLSSLSSCLRHVVLVVSLVSLVRSLVVLVVDDDLVSVLSNLLSVLSNLVSVVVVVVVVVVVVVPDDDDDDDDPDDDPDDDDDDPSLLVSLVSLLCQQVVNDVPRHHDLSSNLVSLVVNLVVLVVLQVVLCVVDPDLLVSQPPRDPSQSSLVSLVSSLSNCLSSLVLLVALPSNLVSLVSNLSSLLSLLVVLVVVPDDDPDDDDDDDDDDDDDDDPPPDGLSPDRSLVSLVVSLVSLVSSLVSNLVNLQSVDDLQQCFAAPVLLLVLVVVVPDPDDDDDDPPDDPPDPSSNSSLLSSLVSLLSSLLSLVVSCVVVVPDCVVVVVLLAQPLLSQLSNLLSVLLVCLVPDVVSSLVSLVSSLVSLVVVVVVRNLLVVVLVVLPDDDDDPPDALFFAAWHWRHAAFFKTKTFGGDGPVLVQFFKKFKAKDFDDPDDQDTAQPNQPFPQGPDIDTSPDDGMGMTGRDHGQTWMKMWMWTAGPVRDTRSPGTYDIDDIDHRHRHHDSLSSLVSSLVSCVSSVNVVSNVVSVVSNCSSPPDDDDDDPDDDDDDDDDDPDPPPVVPPPCVVVVVVVD

InterPro domains:
  IPR027912 Cilia- and flagella-associated protein 54 [PF14858] (14-401)

Sequence (828 aa):
MPVILICIFCLPLGSLYIYDICRYLMSVSRSSQALEFLLWACVCLETSIPLLSPRFLAWRSTLYCAVCQCYYEAQAGVHAEVFARRALGKVSDLANLESPDDSPMSTEDQKAFKEATIKLAIMVFKRSVYEPRRKPKSLFRPKTKNCLRDASTMPWPRNHTERILVELFEGNAAQFLAVLEALWDSTRRPLQTGGLDEPDLMDVAMELMAAGISLLSGVGGSIEMHRNDDLPLCLNGISPDRDLLHVAVAGENPISVDAAVKFVKLLFRYEQWDMFKSLSGSLLSVLASLKGPEVRKAEVGLTLLSLVDDLLAVQRSKHMHKDTGTDDGSERERPLGVMGLTQGFMELVEALHSSVCEPKEGVEPDGDLVMDLILFLWNKCKLAFQRAQVRHWHPAHYLGKMESQDKWVKALFLLNEVAQAFELAAIDPVAVAEMTLRLALVLESSAENALQSGRPAVTPQESSTESTPVEKDSAAFSPVKFPGEQQLQLLYEVLKRGFEAICDGITRLLPCDGSAVCDMAFMQWLGDSARGAPRGEEPEGGVKSPTFTLSMDLQVELLAFLHRAAIKLALHTGQPESVVVEGIKKNHVSRALFLMQKALLQYRSSQSCTKKLLEEALSLVEKAEAEEKRLYLSCAAGKRKPGAEEGSRGPPSPILLSRNNHSLTFMPAPYSLEKQVCWYQIGGREVDGINLKVRVGDCHLLGTGVMIPAKGERLFRIEGLEHNQKYIFAVAAYDAQGKMVGQSIGDSTKPILASAPLSLLMTWSHLAQAAYQTGQQAVAKRACAQLWGHFTRPPPPENTPLSPQTPQPEGLAQTRQGNPAHYIQLFI

Radius of gyration: 33.47 Å; Cα contacts (8 Å, |Δi|>4): 1041; chains: 1; bounding box: 89×82×103 Å

pLDDT: mean 74.33, std 19.92, range [23.62, 96.44]

Organism: Clupea harengus (NCBI:txid7950)

Mean predicted aligned error: 16.0 Å

Solvent-accessible surface area (backbone atoms only — not comparable to full-atom values): 46843 Å² total; per-residue (Å²): 115,70,68,60,53,51,50,65,60,46,49,62,56,49,43,50,56,51,46,55,54,30,50,50,31,41,75,70,73,39,24,78,73,26,37,63,59,43,51,50,44,51,52,55,42,68,72,32,74,88,52,62,43,60,91,41,32,54,58,50,38,51,48,51,47,50,42,31,49,28,26,46,74,67,71,37,47,67,59,18,31,55,50,28,50,54,50,48,51,53,52,52,52,51,53,61,70,70,64,75,71,104,61,84,74,53,74,66,48,54,43,28,52,44,41,32,47,52,57,33,47,35,54,32,45,45,48,60,67,50,50,80,59,70,55,86,77,84,80,88,76,86,84,76,80,76,53,75,75,70,58,76,84,58,70,80,68,81,51,72,66,47,45,53,38,62,74,74,33,61,35,41,16,34,36,46,52,35,42,49,56,46,72,58,59,91,90,55,56,74,78,60,55,56,79,55,97,47,68,63,54,37,57,47,52,52,50,44,51,49,49,47,52,33,37,36,30,36,64,38,93,51,94,69,74,69,79,50,91,89,46,60,68,69,44,34,14,55,37,87,93,50,59,44,67,62,34,20,52,69,46,36,56,50,34,19,60,69,60,54,52,56,47,46,55,46,30,48,27,63,65,37,53,74,60,26,57,56,49,49,57,55,47,47,61,54,45,73,77,56,87,51,66,69,50,49,33,50,46,54,47,52,52,55,51,50,38,49,48,58,49,49,49,59,55,54,56,66,60,61,68,72,78,64,85,75,92,75,93,85,73,85,85,72,70,92,84,78,77,70,92,47,73,52,55,54,52,42,48,51,52,51,26,45,40,63,69,54,34,74,92,74,47,62,58,58,65,66,50,51,52,45,48,52,55,53,53,46,53,54,52,50,52,55,55,51,57,44,40,79,76,37,91,46,84,78,72,36,58,90,78,48,87,64,46,58,59,55,51,34,47,52,51,44,51,49,52,34,39,58,70,69,47,38,20,58,80,43,35,55,60,49,47,54,49,44,52,54,50,38,55,52,34,51,45,44,20,53,50,48,58,59,70,70,56,89,74,82,81,82,80,90,79,89,79,90,82,83,93,80,80,92,66,77,82,73,84,33,73,76,75,47,58,28,66,58,20,38,51,50,34,34,51,51,38,50,55,45,48,51,44,33,56,54,10,50,55,73,65,50,58,78,83,38,73,52,51,50,50,52,75,64,48,50,57,55,49,63,73,72,48,100,66,83,88,70,88,74,80,87,78,76,80,79,57,69,65,59,58,52,41,30,42,49,51,46,52,45,51,40,48,36,39,40,38,48,52,53,40,24,73,73,70,69,47,67,66,60,63,64,56,60,66,36,62,73,33,36,56,63,46,20,40,39,31,35,38,50,28,67,74,43,36,92,80,36,63,70,60,28,51,52,35,46,54,50,20,51,56,26,46,55,49,39,51,56,50,50,53,50,51,52,52,50,43,61,55,46,73,51,78,86,69,90,71,88,77,73,57,31,38,47,36,47,30,62,19,38,48,26,45,34,34,42,32,31,29,78,29,82,43,95,64,49,91,61,39,41,29,36,29,40,19,33,44,76,63,67,83,86,69,74,73,60,47,83,82,29,38,84,46,49,56,30,63,48,76,42,46,65,71,78,78,54,73,43,58,34,41,86,43,59,59,28,36,43,31,32,33,18,27,34,35,17,27,90,85,69,49,64,46,46,82,41,61,16,42,44,34,72,80,41,64,24,36,56,56,60,34,60,68,54,53,38,47,51,46,20,50,38,22,52,78,68,66,40,58,71,61,16,52,55,31,45,51,56,54,48,64,68,78,67,64,79,79,79,84,90,84,74,87,83,80,92,86,77,88,77,78,94,75,70,82,68,72,78,63,68,58,66,57,66,72,44,65,78,70,104

Nearest PDB structures (foldseek):
  7sqc-assembly1_Q0  TM=6.180E-01  e=1.344E-15  Chlamydomonas reinhardtii
  7sqc-assembly1_Q1  TM=6.085E-01  e=8.064E-16  Chlamydomonas reinhardtii
  8xjs-assembly1_A  TM=6.127E-01  e=1.483E-02  Homo sapiens
  7tdz-assembly1_P  TM=1.509E-01  e=1.758E-02  Xenopus laevis
  7fik-assembly1_O  TM=1.801E-01  e=8.801E-01  Xenopus laevis